Protein AF-A0A3D5JBM0-F1 (afdb_monomer_lite)

Radius of gyration: 39.21 Å; chains: 1; bounding box: 126×75×106 Å

Sequence (826 aa):
MKTRHILYWFLPTLIVVSTLGIHGFEYLLTGNAESEYGSLFNSFYWTVVTVATVGFGDLSPETYWGRVFTIFVIIGGVLNYSLIVSTLTNKVGEYRSSQEKGLDPVKKQGHILVCSDDPAWMSKILGQNQQLVRERKIVLISPSTQHPLLTTEYNEVNWVAGDPQQVETLNKAAATSAHTAYVYFKNSNQGLITVLQLETLSKGELITLAQYVGSDFRKFFADVGCDHALNPYDLYVPMMLQAFRSQGGPSWIRGVVHQSQEHQLETQPLPVKFEGKTWIEYVHATKRSTGYMPLGIVMEEVVLINPSSEHVLRRDNQVIQLQSVAERKGGDLEEHGIEVLGMDDIRIEGHLLINSDNPIFIRRMLRELSRGELGDHIVVLTSLVQSEEIPENLSVEWIQDPTNTEEAFRKARASLAKVAFVDHLQDGQTFMAVLCLEQETDGEIFTIATFRDDNFDQHLLKVGCDFCLKFDDLIVPILAQSANNSGLGNLVSQLLSSDLSTQSLFVRRLSYDWTTANWEETILKIKKEYGYLPVGLIRRGTNKLLVNPHFGQLVNSGDSLIFIAKESALRGQHLFDLNHADQVVAQSPLTKTSEKTETGNDEDDLTQQALKLLRQGGDASSAHRLLMQAATLGSAEAKYELGILNFRGKGIPKNLDEAYYWFRESAISGYEQSQNVLSTIRILRETEQKFEDTEDQIPEFNPEMLKMFTPKQRRWFARMVVAMVQADGRVDLHERAFVHSAIQLLSDNEEILDLEEYFLHGKRPEVEPIELSKELRDRVMDSLLNVATIDRHFDQTECELLRNIALALGCDEQTVEQLLEIGNTR

Structure (mmCIF, N/CA/C/O backbone):
data_AF-A0A3D5JBM0-F1
#
_entry.id   AF-A0A3D5JBM0-F1
#
loop_
_atom_site.group_PDB
_atom_site.id
_atom_site.type_symbol
_atom_site.label_atom_id
_atom_site.label_alt_id
_atom_site.label_comp_id
_atom_site.label_asym_id
_atom_site.label_entity_id
_atom_site.label_seq_id
_atom_site.pdbx_PDB_ins_code
_atom_site.Cartn_x
_atom_site.Cartn_y
_atom_site.Cartn_z
_atom_site.occupancy
_atom_site.B_iso_or_equiv
_atom_site.auth_seq_id
_atom_site.auth_comp_id
_atom_site.auth_asym_id
_atom_site.auth_atom_id
_atom_site.pdbx_PDB_model_num
ATOM 1 N N . MET A 1 1 ? 36.177 14.172 -44.004 1.00 44.56 1 MET A N 1
ATOM 2 C CA . MET A 1 1 ? 36.983 13.688 -45.157 1.00 44.56 1 MET A CA 1
ATOM 3 C C . MET A 1 1 ? 38.394 14.285 -45.239 1.00 44.56 1 MET A C 1
ATOM 5 O O . MET A 1 1 ? 39.313 13.513 -45.466 1.00 44.56 1 MET A O 1
ATOM 9 N N . LYS A 1 2 ? 38.621 15.593 -45.024 1.00 55.59 2 LYS A N 1
ATOM 10 C CA . LYS A 1 2 ? 39.943 16.230 -45.248 1.00 55.59 2 LYS A CA 1
ATOM 11 C C . LYS A 1 2 ? 41.100 15.708 -44.363 1.00 55.59 2 LYS A C 1
ATOM 13 O O . LYS A 1 2 ? 42.201 15.541 -44.868 1.00 55.59 2 LYS A O 1
ATOM 18 N N . THR A 1 3 ? 40.860 15.359 -43.098 1.00 58.56 3 THR A N 1
ATOM 19 C CA . THR A 1 3 ? 41.914 14.939 -42.142 1.00 58.56 3 THR A CA 1
ATOM 20 C C . THR A 1 3 ? 42.471 13.532 -42.393 1.00 58.56 3 THR A C 1
ATOM 22 O O . THR A 1 3 ? 43.662 13.302 -42.215 1.00 58.56 3 THR A O 1
ATOM 25 N N . ARG A 1 4 ? 41.637 12.590 -42.866 1.00 61.22 4 ARG A N 1
ATOM 26 C CA . ARG A 1 4 ? 42.079 11.216 -43.192 1.00 61.22 4 ARG A CA 1
ATOM 27 C C . ARG A 1 4 ? 43.019 11.203 -44.397 1.00 61.22 4 ARG A C 1
ATOM 29 O O . ARG A 1 4 ? 44.027 10.514 -44.359 1.00 61.22 4 ARG A O 1
ATOM 36 N N . HIS A 1 5 ? 42.732 11.997 -45.430 1.00 65.44 5 HIS A N 1
ATOM 37 C CA . HIS A 1 5 ? 43.615 12.111 -46.596 1.00 65.44 5 HIS A CA 1
ATOM 38 C C . HIS A 1 5 ? 44.971 12.726 -46.247 1.00 65.44 5 HIS A C 1
ATOM 40 O O . HIS A 1 5 ? 45.982 12.264 -46.766 1.00 65.44 5 HIS A O 1
ATOM 46 N N . ILE A 1 6 ? 44.996 13.706 -45.337 1.00 65.38 6 ILE A N 1
ATOM 47 C CA . ILE A 1 6 ? 46.247 14.261 -44.813 1.00 65.38 6 ILE A CA 1
ATOM 48 C C . ILE A 1 6 ? 47.038 13.151 -44.117 1.00 65.38 6 ILE A C 1
ATOM 50 O O . ILE A 1 6 ? 48.178 12.924 -44.486 1.00 65.38 6 ILE A O 1
ATOM 54 N N . LEU A 1 7 ? 46.441 12.373 -43.210 1.00 68.62 7 LEU A N 1
ATOM 55 C CA . LEU A 1 7 ? 47.192 11.346 -42.479 1.00 68.62 7 LEU A CA 1
ATOM 56 C C . LEU A 1 7 ? 47.715 10.198 -43.369 1.00 68.62 7 LEU A C 1
ATOM 58 O O . LEU A 1 7 ? 48.867 9.797 -43.227 1.00 68.62 7 LEU A O 1
ATOM 62 N N . TYR A 1 8 ? 46.900 9.691 -44.302 1.00 75.31 8 TYR A N 1
ATOM 63 C CA . TYR A 1 8 ? 47.284 8.560 -45.161 1.00 75.31 8 TYR A CA 1
ATOM 64 C C . TYR A 1 8 ? 48.371 8.900 -46.186 1.00 75.31 8 TYR A C 1
ATOM 66 O O . TYR A 1 8 ? 49.110 8.007 -46.588 1.00 75.31 8 TYR A O 1
ATOM 74 N N . TRP A 1 9 ? 48.477 10.162 -46.606 1.00 79.12 9 TRP A N 1
ATOM 75 C CA . TRP A 1 9 ? 49.449 10.577 -47.619 1.00 79.12 9 TRP A CA 1
ATOM 76 C C . TRP A 1 9 ? 50.613 11.378 -47.040 1.00 79.12 9 TRP A C 1
ATOM 78 O O . TRP A 1 9 ? 51.754 11.160 -47.435 1.00 79.12 9 TRP A O 1
ATOM 88 N N . PHE A 1 10 ? 50.367 12.274 -46.086 1.00 81.69 10 PHE A N 1
ATOM 89 C CA . PHE A 1 10 ? 51.385 13.185 -45.562 1.00 81.69 10 PHE A CA 1
ATOM 90 C C . PHE A 1 10 ? 52.421 12.472 -44.693 1.00 81.69 10 PHE A C 1
ATOM 92 O O . PHE A 1 10 ? 53.604 12.746 -44.850 1.00 81.69 10 PHE A O 1
ATOM 99 N N . LEU A 1 11 ? 52.016 11.524 -43.838 1.00 83.81 11 LEU A N 1
ATOM 100 C CA . LEU A 1 11 ? 52.951 10.819 -42.956 1.00 83.81 11 LEU A CA 1
ATOM 101 C C . LEU A 1 11 ? 53.933 9.923 -43.738 1.00 83.81 11 LEU A C 1
ATOM 103 O O . LEU A 1 11 ? 55.139 10.087 -43.548 1.00 83.81 11 LEU A O 1
ATOM 107 N N . PRO A 1 12 ? 53.491 9.044 -44.665 1.00 87.50 12 PRO A N 1
ATOM 108 C CA . PRO A 1 12 ? 54.426 8.283 -45.494 1.00 87.50 12 PRO A CA 1
ATOM 109 C C . PRO A 1 12 ? 55.318 9.188 -46.347 1.00 87.50 12 PRO A C 1
ATOM 111 O O . PRO A 1 12 ? 56.513 8.934 -46.467 1.00 87.50 12 PRO A O 1
ATOM 114 N N . THR A 1 13 ? 54.766 10.280 -46.889 1.00 87.81 13 THR A N 1
ATOM 115 C CA . THR A 1 13 ? 55.541 11.238 -47.691 1.00 87.81 13 THR A CA 1
ATOM 116 C C . THR A 1 13 ? 56.597 11.946 -46.847 1.00 87.81 13 THR A C 1
ATOM 118 O O . THR A 1 13 ? 57.741 12.044 -47.278 1.00 87.81 13 THR A O 1
ATOM 121 N N . LEU A 1 14 ? 56.260 12.387 -45.631 1.00 88.94 14 LEU A N 1
ATOM 122 C CA . LEU A 1 14 ? 57.206 13.014 -44.709 1.00 88.94 14 LEU A CA 1
ATOM 123 C C . LEU A 1 14 ? 58.333 12.048 -44.345 1.00 88.94 14 LEU A C 1
ATOM 125 O O . LEU A 1 14 ? 59.491 12.447 -44.384 1.00 88.94 14 LEU A O 1
ATOM 129 N N . ILE A 1 15 ? 58.016 10.787 -44.044 1.00 91.00 15 ILE A N 1
ATOM 130 C CA . ILE A 1 15 ? 59.020 9.773 -43.703 1.00 91.00 15 ILE A CA 1
ATOM 131 C C . ILE A 1 15 ? 59.951 9.518 -44.894 1.00 91.00 15 ILE A C 1
ATOM 133 O O . ILE A 1 15 ? 61.170 9.534 -44.733 1.00 91.00 15 ILE A O 1
ATOM 137 N N . VAL A 1 16 ? 59.409 9.344 -46.101 1.00 92.50 16 VAL A N 1
ATOM 138 C CA . VAL A 1 16 ? 60.216 9.087 -47.305 1.00 92.50 16 VAL A CA 1
ATOM 139 C C . VAL A 1 16 ? 61.088 10.295 -47.661 1.00 92.50 16 VAL A C 1
ATOM 141 O O . VAL A 1 16 ? 62.288 10.137 -47.873 1.00 92.50 16 VAL A O 1
ATOM 144 N N . VAL A 1 17 ? 60.522 11.506 -47.679 1.00 92.38 17 VAL A N 1
ATOM 145 C CA . VAL A 1 17 ? 61.257 12.743 -48.001 1.00 92.38 17 VAL A CA 1
ATOM 146 C C . VAL A 1 17 ? 62.323 13.042 -46.950 1.00 92.38 17 VAL A C 1
ATOM 148 O O . VAL A 1 17 ? 63.427 13.435 -47.310 1.00 92.38 17 VAL A O 1
ATOM 151 N N . SER A 1 18 ? 62.033 12.815 -45.668 1.00 92.00 18 SER A N 1
ATOM 152 C CA . SER A 1 18 ? 62.999 13.032 -44.584 1.00 92.00 18 SER A CA 1
ATOM 153 C C . SER A 1 18 ? 64.135 12.010 -44.623 1.00 92.00 18 SER A C 1
ATOM 155 O O . SER A 1 18 ? 65.293 12.396 -44.498 1.00 92.00 18 SER A O 1
ATOM 157 N N . THR A 1 19 ? 63.823 10.741 -44.916 1.00 92.75 19 THR A N 1
ATOM 158 C CA . THR A 1 19 ? 64.815 9.662 -45.067 1.00 92.75 19 THR A CA 1
ATOM 159 C C . THR A 1 19 ? 65.763 9.934 -46.233 1.00 92.75 19 THR A C 1
ATOM 161 O O . THR A 1 19 ? 66.980 9.857 -46.081 1.00 92.75 19 THR A O 1
ATOM 164 N N . LEU A 1 20 ? 65.217 10.283 -47.402 1.00 92.00 20 LEU A N 1
ATOM 165 C CA . LEU A 1 20 ? 66.020 10.596 -48.585 1.00 92.00 20 LEU A CA 1
ATOM 166 C C . LEU A 1 20 ? 66.767 11.924 -48.433 1.00 92.00 20 LEU A C 1
ATOM 168 O O . LEU A 1 20 ? 67.907 12.038 -48.874 1.00 92.00 20 LEU A O 1
ATOM 172 N N . GLY A 1 21 ? 66.145 12.917 -47.794 1.00 90.06 21 GLY A N 1
ATOM 173 C CA . GLY A 1 21 ? 66.736 14.228 -47.558 1.00 90.06 21 GLY A CA 1
ATOM 174 C C . GLY A 1 21 ? 67.937 14.160 -46.623 1.00 90.06 21 GLY A C 1
ATOM 175 O O . GLY A 1 21 ? 68.993 14.680 -46.972 1.00 90.06 21 GLY A O 1
ATOM 176 N N . ILE A 1 22 ? 67.826 13.467 -45.484 1.00 89.94 22 ILE A N 1
ATOM 177 C CA . ILE A 1 22 ? 68.945 13.355 -44.540 1.00 89.94 22 ILE A CA 1
ATOM 178 C C . ILE A 1 22 ? 70.094 12.522 -45.120 1.00 89.94 22 ILE A C 1
ATOM 180 O O . ILE A 1 22 ? 71.249 12.923 -45.011 1.00 89.94 22 ILE A O 1
ATOM 184 N N . HIS A 1 23 ? 69.787 11.436 -45.839 1.00 89.62 23 HIS A N 1
ATOM 185 C CA . HIS A 1 23 ? 70.782 10.669 -46.595 1.00 89.62 23 HIS A CA 1
ATOM 186 C C . HIS A 1 23 ? 71.472 11.537 -47.666 1.00 89.62 23 HIS A C 1
ATOM 188 O O . HIS A 1 23 ? 72.688 11.490 -47.851 1.00 89.62 23 HIS A O 1
ATOM 194 N N . GLY A 1 24 ? 70.699 12.392 -48.339 1.00 87.62 24 GLY A N 1
ATOM 195 C CA . GLY A 1 24 ? 71.182 13.372 -49.305 1.00 87.62 24 GLY A CA 1
ATOM 196 C C . GLY A 1 24 ? 72.177 14.372 -48.714 1.00 87.62 24 GLY A C 1
ATOM 197 O O . GLY A 1 24 ? 73.280 14.533 -49.235 1.00 87.62 24 GLY A O 1
ATOM 198 N N . PHE A 1 25 ? 71.786 15.040 -47.627 1.00 87.44 25 PHE A N 1
ATOM 199 C CA . PHE A 1 25 ? 72.574 16.105 -47.002 1.00 87.44 25 PHE A CA 1
ATOM 200 C C . PHE A 1 25 ? 73.803 15.599 -46.245 1.00 87.44 25 PHE A C 1
ATOM 202 O O . PHE A 1 25 ? 74.839 16.254 -46.310 1.00 87.44 25 PHE A O 1
ATOM 209 N N . GLU A 1 26 ? 73.720 14.447 -45.576 1.00 85.44 26 GLU A N 1
ATOM 210 C CA . GLU A 1 26 ? 74.810 13.937 -44.732 1.00 85.44 26 GLU A CA 1
ATOM 211 C C . GLU A 1 26 ? 75.783 13.005 -45.469 1.00 85.44 26 GLU A C 1
ATOM 213 O O . GLU A 1 26 ? 76.959 12.970 -45.106 1.00 85.44 26 GLU A O 1
ATOM 218 N N . TYR A 1 27 ? 75.338 12.276 -46.503 1.00 84.50 27 TYR A N 1
ATOM 219 C CA . TYR A 1 27 ? 76.167 11.297 -47.225 1.00 84.50 27 TYR A CA 1
ATOM 220 C C . TYR A 1 27 ? 76.432 11.685 -48.690 1.00 84.50 27 TYR A C 1
ATOM 222 O O . TYR A 1 27 ? 77.587 11.816 -49.097 1.00 84.50 27 TYR A O 1
ATOM 230 N N . LEU A 1 28 ? 75.386 11.912 -49.495 1.00 80.69 28 LEU A N 1
ATOM 231 C CA . LEU A 1 28 ? 75.542 12.147 -50.943 1.00 80.69 28 LEU A CA 1
ATOM 232 C C . LEU A 1 28 ? 76.222 13.485 -51.276 1.00 80.69 28 LEU A C 1
ATOM 234 O O . LEU A 1 28 ? 77.018 13.546 -52.210 1.00 80.69 28 LEU A O 1
ATOM 238 N N . LEU A 1 29 ? 75.912 14.556 -50.539 1.00 80.88 29 LEU A N 1
ATOM 239 C CA . LEU A 1 29 ? 76.454 15.900 -50.790 1.00 80.88 29 LEU A CA 1
ATOM 240 C C . LEU A 1 29 ? 77.846 16.126 -50.184 1.00 80.88 29 LEU A C 1
ATOM 242 O O . LEU A 1 29 ? 78.592 16.972 -50.673 1.00 80.88 29 LEU A O 1
ATOM 246 N N . THR A 1 30 ? 78.200 15.387 -49.136 1.00 76.25 30 THR A N 1
ATOM 247 C CA . THR A 1 30 ? 79.513 15.472 -48.477 1.00 76.25 30 THR A CA 1
ATOM 248 C C . THR A 1 30 ? 80.529 14.504 -49.079 1.00 76.25 30 THR A C 1
ATOM 250 O O . THR A 1 30 ? 81.729 14.745 -48.972 1.00 76.25 30 THR A O 1
ATOM 253 N N . GLY A 1 31 ? 80.067 13.409 -49.696 1.00 71.06 31 GLY A N 1
ATOM 254 C CA . GLY A 1 31 ? 80.921 12.327 -50.188 1.00 71.06 31 GLY A CA 1
ATOM 255 C C . GLY A 1 31 ? 81.650 11.570 -49.071 1.00 71.06 31 GLY A C 1
ATOM 256 O O . GLY A 1 31 ? 82.624 10.871 -49.350 1.00 71.06 31 GLY A O 1
ATOM 257 N N . ASN A 1 32 ? 81.219 11.725 -47.813 1.00 74.50 32 ASN A N 1
ATOM 258 C CA . ASN A 1 32 ? 81.892 11.140 -46.658 1.00 74.50 32 ASN A CA 1
ATOM 259 C C . ASN A 1 32 ? 81.549 9.647 -46.522 1.00 74.50 32 ASN A C 1
ATOM 261 O O . ASN A 1 32 ? 80.455 9.288 -46.085 1.00 74.50 32 ASN A O 1
ATOM 265 N N . ALA A 1 33 ? 82.502 8.778 -46.872 1.00 65.00 33 ALA A N 1
ATOM 266 C CA . ALA A 1 33 ? 82.343 7.325 -46.800 1.00 65.00 33 ALA A CA 1
ATOM 267 C C . ALA A 1 33 ? 82.185 6.783 -45.365 1.00 65.00 33 ALA A C 1
ATOM 269 O O . ALA A 1 33 ? 81.697 5.668 -45.201 1.00 65.00 33 ALA A O 1
ATOM 270 N N . GLU A 1 34 ? 82.561 7.563 -44.347 1.00 70.69 34 GLU A N 1
ATOM 271 C CA . GLU A 1 34 ? 82.450 7.193 -42.928 1.00 70.69 34 GLU A CA 1
ATOM 272 C C . GLU A 1 34 ? 81.162 7.715 -42.264 1.00 70.69 34 GLU A C 1
ATOM 274 O O . GLU A 1 34 ? 80.960 7.507 -41.073 1.00 70.69 34 GLU A O 1
ATOM 279 N N . SER A 1 35 ? 80.267 8.377 -43.010 1.00 76.69 35 SER A N 1
ATOM 280 C CA . SER A 1 35 ? 79.002 8.875 -42.456 1.00 76.69 35 SER A CA 1
ATOM 281 C C . SER A 1 35 ? 78.098 7.728 -41.996 1.00 76.69 35 SER A C 1
ATOM 283 O O . SER A 1 35 ? 77.768 6.825 -42.771 1.00 76.69 35 SER A O 1
ATOM 285 N N . GLU A 1 36 ? 77.594 7.814 -40.763 1.00 79.31 36 GLU A N 1
ATOM 286 C CA . GLU A 1 36 ? 76.624 6.859 -40.208 1.00 79.31 36 GLU A CA 1
ATOM 287 C C . GLU A 1 36 ? 75.288 6.850 -40.981 1.00 79.31 36 GLU A C 1
ATOM 289 O O . GLU A 1 36 ? 74.532 5.876 -40.917 1.00 79.31 36 GLU A O 1
ATOM 294 N N . TYR A 1 37 ? 75.032 7.887 -41.792 1.00 82.31 37 TYR A N 1
ATOM 295 C CA . TYR A 1 37 ? 73.891 7.998 -42.708 1.00 82.31 37 TYR A CA 1
ATOM 296 C C . TYR A 1 37 ? 74.140 7.379 -44.089 1.00 82.31 37 TYR A C 1
ATOM 298 O O . TYR A 1 37 ? 73.269 7.464 -44.953 1.00 82.31 37 TYR A O 1
ATOM 306 N N . GLY A 1 38 ? 75.287 6.732 -44.323 1.00 75.06 38 GLY A N 1
ATOM 307 C CA . GLY A 1 38 ? 75.569 6.020 -45.575 1.00 75.06 38 GLY A CA 1
ATOM 308 C C . GLY A 1 38 ? 74.624 4.840 -45.835 1.00 75.06 38 GLY A C 1
ATOM 309 O O . GLY A 1 38 ? 74.388 4.468 -46.983 1.00 75.06 38 GLY A O 1
ATOM 310 N N . SER A 1 39 ? 74.015 4.285 -44.783 1.00 85.50 39 SER A N 1
ATOM 311 C CA . SER A 1 39 ? 72.935 3.303 -44.895 1.00 85.50 39 SER A CA 1
ATOM 312 C C . SER A 1 39 ? 71.572 3.993 -44.931 1.00 85.50 39 SER A C 1
ATOM 314 O O . SER A 1 39 ? 71.184 4.662 -43.972 1.00 85.50 39 SER A O 1
ATOM 316 N N . LEU A 1 40 ? 70.787 3.742 -45.987 1.00 85.44 40 LEU A N 1
ATOM 317 C CA . LEU A 1 40 ? 69.392 4.204 -46.072 1.00 85.44 40 LEU A CA 1
ATOM 318 C C . LEU A 1 40 ? 68.541 3.730 -44.885 1.00 85.44 40 LEU A C 1
ATOM 320 O O . LEU A 1 40 ? 67.590 4.407 -44.499 1.00 85.44 40 LEU A O 1
ATOM 324 N N . PHE A 1 41 ? 68.891 2.590 -44.283 1.00 89.19 41 PHE A N 1
ATOM 325 C CA . PHE A 1 41 ? 68.212 2.095 -43.092 1.00 89.19 41 PHE A CA 1
ATOM 326 C C . PHE A 1 41 ? 68.481 2.977 -41.867 1.00 89.19 41 PHE A C 1
ATOM 328 O O . PHE A 1 41 ? 67.546 3.280 -41.133 1.00 89.19 41 PHE A O 1
ATOM 335 N N . ASN A 1 42 ? 69.716 3.454 -41.679 1.00 88.81 42 ASN A N 1
ATOM 336 C CA . ASN A 1 42 ? 70.056 4.352 -40.571 1.00 88.81 42 ASN A CA 1
ATOM 337 C C . ASN A 1 42 ? 69.364 5.712 -40.735 1.00 88.81 42 ASN A C 1
ATOM 339 O O . ASN A 1 42 ? 68.803 6.240 -39.778 1.00 88.81 42 ASN A O 1
ATOM 343 N N . SER A 1 43 ? 69.306 6.238 -41.964 1.00 91.62 43 SER A N 1
ATOM 344 C CA . SER A 1 43 ? 68.547 7.455 -42.287 1.00 91.62 43 SER A CA 1
ATOM 345 C C . SER A 1 43 ? 67.043 7.300 -42.032 1.00 91.62 43 SER A C 1
ATOM 347 O O . SER A 1 43 ? 66.397 8.232 -41.546 1.00 91.62 43 SER A O 1
ATOM 349 N N . PHE A 1 44 ? 66.478 6.126 -42.332 1.00 93.00 44 PHE A N 1
ATOM 350 C CA . PHE A 1 44 ? 65.076 5.810 -42.053 1.00 93.00 44 PHE A CA 1
ATOM 351 C C . PHE A 1 44 ? 64.819 5.689 -40.551 1.00 93.00 44 PHE A C 1
ATOM 353 O O . PHE A 1 44 ? 63.877 6.290 -40.039 1.00 93.00 44 PHE A O 1
ATOM 360 N N . TYR A 1 45 ? 65.675 4.957 -39.839 1.00 91.88 45 TYR A N 1
ATOM 361 C CA . TYR A 1 45 ? 65.597 4.788 -38.392 1.00 91.88 45 TYR A CA 1
ATOM 362 C C . TYR A 1 45 ? 65.655 6.142 -37.675 1.00 91.88 45 TYR A C 1
ATOM 364 O O . TYR A 1 45 ? 64.746 6.456 -36.906 1.00 91.88 45 TYR A O 1
ATOM 372 N N . TRP A 1 46 ? 66.630 6.991 -38.015 1.00 92.88 46 TRP A N 1
ATOM 373 C CA . TRP A 1 46 ? 66.713 8.354 -37.491 1.00 92.88 46 TRP A CA 1
ATOM 374 C C . TRP A 1 46 ? 65.439 9.151 -37.788 1.00 92.88 46 TRP A C 1
ATOM 376 O O . TRP A 1 46 ? 64.845 9.732 -36.886 1.00 92.88 46 TRP A O 1
ATOM 386 N N . THR A 1 47 ? 64.951 9.102 -39.032 1.00 91.69 47 THR A N 1
ATOM 387 C CA . THR A 1 47 ? 63.723 9.803 -39.433 1.00 91.69 47 THR A CA 1
ATOM 388 C C . THR A 1 47 ? 62.527 9.381 -38.587 1.00 91.69 47 THR A C 1
ATOM 390 O O . THR A 1 47 ? 61.783 10.237 -38.114 1.00 91.69 47 THR A O 1
ATOM 393 N N . VAL A 1 48 ? 62.329 8.078 -38.375 1.00 89.81 48 VAL A N 1
ATOM 394 C CA . VAL A 1 48 ? 61.223 7.560 -37.559 1.00 89.81 48 VAL A CA 1
ATOM 395 C C . VAL A 1 48 ? 61.361 8.025 -36.110 1.00 89.81 48 VAL A C 1
ATOM 397 O O . VAL A 1 48 ? 60.384 8.508 -35.543 1.00 89.81 48 VAL A O 1
ATOM 400 N N . VAL A 1 49 ? 62.561 7.954 -35.530 1.00 90.19 49 VAL A N 1
ATOM 401 C CA . VAL A 1 49 ? 62.845 8.384 -34.149 1.00 90.19 49 VAL A CA 1
ATOM 402 C C . VAL A 1 49 ? 62.614 9.889 -33.962 1.00 90.19 49 VAL A C 1
ATOM 404 O O . VAL A 1 49 ? 62.034 10.304 -32.954 1.00 90.19 49 VAL A O 1
ATOM 407 N N . THR A 1 50 ? 63.019 10.712 -34.930 1.00 91.06 50 THR A N 1
ATOM 408 C CA . THR A 1 50 ? 62.853 12.173 -34.901 1.00 91.06 50 THR A CA 1
ATOM 409 C C . THR A 1 50 ? 61.404 12.590 -35.149 1.00 91.06 50 THR A C 1
ATOM 411 O O . THR A 1 50 ? 60.875 13.418 -34.410 1.00 91.06 50 THR A O 1
ATOM 414 N N . VAL A 1 51 ? 60.724 11.997 -36.137 1.00 90.19 51 VAL A N 1
ATOM 415 C CA . VAL A 1 51 ? 59.300 12.261 -36.423 1.00 90.19 51 VAL A CA 1
ATOM 416 C C . VAL A 1 51 ? 58.409 11.806 -35.265 1.00 90.19 51 VAL A C 1
ATOM 418 O O . VAL A 1 51 ? 57.431 12.482 -34.954 1.00 90.19 51 VAL A O 1
ATOM 421 N N . ALA A 1 52 ? 58.765 10.709 -34.590 1.00 86.25 52 ALA A N 1
ATOM 422 C CA . ALA A 1 52 ? 58.095 10.233 -33.380 1.00 86.25 52 ALA A CA 1
ATOM 423 C C . ALA A 1 52 ? 58.449 11.041 -32.118 1.00 86.25 52 ALA A C 1
ATOM 425 O O . ALA A 1 52 ? 57.916 10.751 -31.051 1.00 86.25 52 ALA A O 1
ATOM 426 N N . THR A 1 53 ? 59.316 12.056 -32.218 1.00 87.56 53 THR A N 1
ATOM 427 C CA . THR A 1 53 ? 59.744 12.937 -31.114 1.00 87.56 53 THR A CA 1
ATOM 428 C C . THR A 1 53 ? 60.489 12.237 -29.968 1.00 87.56 53 THR A C 1
ATOM 430 O O . THR A 1 53 ? 60.593 12.788 -28.877 1.00 87.56 53 THR A O 1
ATOM 433 N N . VAL A 1 54 ? 61.042 11.041 -30.207 1.00 89.31 54 VAL A N 1
ATOM 434 C CA . VAL A 1 54 ? 61.769 10.260 -29.188 1.00 89.31 54 VAL A CA 1
ATOM 435 C C . VAL A 1 54 ? 63.197 10.775 -29.008 1.00 89.31 54 VAL A C 1
ATOM 437 O O . VAL A 1 54 ? 63.617 11.032 -27.886 1.00 89.31 54 VAL A O 1
ATOM 440 N N . GLY A 1 55 ? 63.932 10.945 -30.114 1.00 83.69 55 GLY A N 1
ATOM 441 C CA . GLY A 1 55 ? 65.261 11.566 -30.126 1.00 83.69 55 GLY A CA 1
ATOM 442 C C . GLY A 1 55 ? 66.303 10.894 -29.224 1.00 83.69 55 GLY A C 1
ATOM 443 O O . GLY A 1 55 ? 66.834 11.545 -28.332 1.00 83.69 55 GLY A O 1
ATOM 444 N N . PHE A 1 56 ? 66.637 9.623 -29.475 1.00 86.88 56 PHE A N 1
ATOM 445 C CA . PHE A 1 56 ? 67.631 8.880 -28.681 1.00 86.88 56 PHE A CA 1
ATOM 446 C C . PHE A 1 56 ? 69.032 9.519 -28.651 1.00 86.88 56 PHE A C 1
ATOM 448 O O . PHE A 1 56 ? 69.793 9.264 -27.721 1.00 86.88 56 PHE A O 1
ATOM 455 N N . GLY A 1 57 ? 69.365 10.357 -29.641 1.00 82.44 57 GLY A N 1
ATOM 456 C CA . GLY A 1 57 ? 70.657 11.049 -29.731 1.00 82.44 57 GLY A CA 1
ATOM 457 C C . GLY A 1 57 ? 71.818 10.149 -30.163 1.00 82.44 57 GLY A C 1
ATOM 458 O O . GLY A 1 57 ? 72.960 10.593 -30.170 1.00 82.44 57 GLY A O 1
ATOM 459 N N . ASP A 1 58 ? 71.514 8.907 -30.533 1.00 86.19 58 ASP A N 1
ATOM 460 C CA . ASP A 1 58 ? 72.418 7.910 -31.103 1.00 86.19 58 ASP A CA 1
ATOM 461 C C . ASP A 1 58 ? 72.844 8.251 -32.537 1.00 86.19 58 ASP A C 1
ATOM 463 O O . ASP A 1 58 ? 73.954 7.926 -32.930 1.00 86.19 58 ASP A O 1
ATOM 467 N N . LEU A 1 59 ? 71.991 8.953 -33.287 1.00 86.19 59 LEU A N 1
ATOM 468 C CA . LEU A 1 59 ? 72.291 9.523 -34.598 1.00 86.19 59 LEU A CA 1
ATOM 469 C C . LEU A 1 59 ? 71.911 11.010 -34.613 1.00 86.19 59 LEU A C 1
ATOM 471 O O . LEU A 1 59 ? 70.783 11.380 -34.267 1.00 86.19 59 LEU A O 1
ATOM 475 N N . SER A 1 60 ? 72.830 11.884 -35.037 1.00 85.81 60 SER A N 1
ATOM 476 C CA . SER A 1 60 ? 72.543 13.317 -35.211 1.00 85.81 60 SER A CA 1
ATOM 477 C C . SER A 1 60 ? 73.206 13.904 -36.468 1.00 85.81 60 SER A C 1
ATOM 479 O O . SER A 1 60 ? 74.272 13.430 -36.848 1.00 85.81 60 SER A O 1
ATOM 481 N N . PRO A 1 61 ? 72.574 14.862 -37.172 1.00 86.12 61 PRO A N 1
ATOM 482 C CA . PRO A 1 61 ? 73.162 15.474 -38.362 1.00 86.12 61 PRO A CA 1
ATOM 483 C C . PRO A 1 61 ? 74.369 16.349 -38.011 1.00 86.12 61 PRO A C 1
ATOM 485 O O . PRO A 1 61 ? 74.283 17.266 -37.177 1.00 86.12 61 PRO A O 1
ATOM 488 N N . GLU A 1 62 ? 75.488 16.121 -38.689 1.00 84.19 62 GLU A N 1
ATOM 489 C CA . GLU A 1 62 ? 76.718 16.874 -38.458 1.00 84.19 62 GLU A CA 1
ATOM 490 C C . GLU A 1 62 ? 76.835 18.075 -39.399 1.00 84.19 62 GLU A C 1
ATOM 492 O O . GLU A 1 62 ? 77.401 19.108 -39.023 1.00 84.19 62 GLU A O 1
ATOM 497 N N . THR A 1 63 ? 76.247 17.995 -40.595 1.00 87.00 63 THR A N 1
ATOM 498 C CA . THR A 1 63 ? 76.357 19.054 -41.601 1.00 87.00 63 THR A CA 1
ATOM 499 C C . THR A 1 63 ? 75.478 20.262 -41.283 1.00 87.00 63 THR A C 1
ATOM 501 O O . THR A 1 63 ? 74.385 20.157 -40.720 1.00 87.00 63 THR A O 1
ATOM 504 N N . TYR A 1 64 ? 75.924 21.449 -41.713 1.00 86.88 64 TYR A N 1
ATOM 505 C CA . TYR A 1 64 ? 75.143 22.683 -41.570 1.00 86.88 64 TYR A CA 1
ATOM 506 C C . TYR A 1 64 ? 73.749 22.552 -42.207 1.00 86.88 64 TYR A C 1
ATOM 508 O O . TYR A 1 64 ? 72.739 22.860 -41.574 1.00 86.88 64 TYR A O 1
ATOM 516 N N . TRP A 1 65 ? 73.685 22.039 -43.439 1.00 86.88 65 TRP A N 1
ATOM 517 C CA . TRP A 1 65 ? 72.425 21.885 -44.167 1.00 86.88 65 TRP A CA 1
ATOM 518 C C . TRP A 1 65 ? 71.567 20.724 -43.651 1.00 86.88 65 TRP A C 1
ATOM 520 O O . TRP A 1 65 ? 70.348 20.869 -43.613 1.00 86.88 65 TRP A O 1
ATOM 530 N N . GLY A 1 66 ? 72.165 19.630 -43.170 1.00 88.00 66 GLY A N 1
ATOM 531 C CA . GLY A 1 66 ? 71.445 18.541 -42.505 1.00 88.00 66 GLY A CA 1
ATOM 532 C C . GLY A 1 66 ? 70.783 18.990 -41.202 1.00 88.00 66 GLY A C 1
ATOM 533 O O . GLY A 1 66 ? 69.626 18.651 -40.946 1.00 88.00 66 GLY A O 1
ATOM 534 N N . ARG A 1 67 ? 71.440 19.858 -40.420 1.00 89.88 67 ARG A N 1
ATOM 535 C CA . ARG A 1 67 ? 70.839 20.486 -39.228 1.00 89.88 67 ARG A CA 1
ATOM 536 C C . ARG A 1 67 ? 69.675 21.409 -39.581 1.00 89.88 67 ARG A C 1
ATOM 538 O O . ARG A 1 67 ? 68.625 21.322 -38.948 1.00 89.88 67 ARG A O 1
ATOM 545 N N . VAL A 1 68 ? 69.819 22.249 -40.609 1.00 91.06 68 VAL A N 1
ATOM 546 C CA . VAL A 1 68 ? 68.721 23.108 -41.095 1.00 91.06 68 VAL A CA 1
ATOM 547 C C . VAL A 1 68 ? 67.542 22.262 -41.585 1.00 91.06 68 VAL A C 1
ATOM 549 O O . VAL A 1 68 ? 66.402 22.538 -41.222 1.00 91.06 68 VAL A O 1
ATOM 552 N N . PHE A 1 69 ? 67.801 21.199 -42.349 1.00 91.00 69 PHE A N 1
ATOM 553 C CA . PHE A 1 69 ? 66.774 20.266 -42.816 1.00 91.00 69 PHE A CA 1
ATOM 554 C C . PHE A 1 69 ? 66.043 19.584 -41.653 1.00 91.00 69 PHE A C 1
ATOM 556 O O . PHE A 1 69 ? 64.815 19.513 -41.636 1.00 91.00 69 PHE A O 1
ATOM 563 N N . THR A 1 70 ? 66.790 19.167 -40.633 1.00 89.94 70 THR A N 1
ATOM 564 C CA . THR A 1 70 ? 66.258 18.519 -39.429 1.00 89.94 70 THR A CA 1
ATOM 565 C C . THR A 1 70 ? 65.255 19.390 -38.682 1.00 89.94 70 THR A C 1
ATOM 567 O O . THR A 1 70 ? 64.259 18.868 -38.192 1.00 89.94 70 THR A O 1
ATOM 570 N N . ILE A 1 71 ? 65.440 20.715 -38.648 1.00 91.88 71 ILE A N 1
ATOM 571 C CA . ILE A 1 71 ? 64.459 21.635 -38.045 1.00 91.88 71 ILE A CA 1
ATOM 572 C C . ILE A 1 71 ? 63.087 21.480 -38.718 1.00 91.88 71 ILE A C 1
ATOM 574 O O . ILE A 1 71 ? 62.068 21.392 -38.032 1.00 91.88 71 ILE A O 1
ATOM 578 N N . PHE A 1 72 ? 63.046 21.381 -40.049 1.00 91.81 72 PHE A N 1
ATOM 579 C CA . PHE A 1 72 ? 61.794 21.179 -40.783 1.00 91.81 72 PHE A CA 1
ATOM 580 C C . PHE A 1 72 ? 61.194 19.790 -40.541 1.00 91.81 72 PHE A C 1
ATOM 582 O O . PHE A 1 72 ? 59.975 19.676 -40.403 1.00 91.81 72 PHE A O 1
ATOM 589 N N . VAL A 1 73 ? 62.031 18.752 -40.433 1.00 90.25 73 VAL A N 1
ATOM 590 C CA . VAL A 1 73 ? 61.591 17.389 -40.088 1.00 90.25 73 VAL A CA 1
ATOM 591 C C . VAL A 1 73 ? 60.970 17.353 -38.691 1.00 90.25 73 VAL A C 1
ATOM 593 O O . VAL A 1 73 ? 59.904 16.768 -38.523 1.00 90.25 73 VAL A O 1
ATOM 596 N N . ILE A 1 74 ? 61.572 18.030 -37.708 1.00 90.06 74 ILE A N 1
ATOM 597 C CA . ILE A 1 74 ? 61.045 18.127 -36.339 1.00 90.06 74 ILE A CA 1
ATOM 598 C C . ILE A 1 74 ? 59.694 18.849 -36.330 1.00 90.06 74 ILE A C 1
ATOM 600 O O . ILE A 1 74 ? 58.733 18.329 -35.766 1.00 90.06 74 ILE A O 1
ATOM 604 N N . ILE A 1 75 ? 59.580 20.009 -36.991 1.00 90.62 75 ILE A N 1
ATOM 605 C CA . ILE A 1 75 ? 58.310 20.754 -37.077 1.00 90.62 75 ILE A CA 1
ATOM 606 C C . ILE A 1 75 ? 57.226 19.891 -37.741 1.00 90.62 75 ILE A C 1
ATOM 608 O O . ILE A 1 75 ? 56.110 19.785 -37.229 1.00 90.62 75 ILE A O 1
ATOM 612 N N . GLY A 1 76 ? 57.555 19.232 -38.856 1.00 87.88 76 GLY A N 1
ATOM 613 C CA . GLY A 1 76 ? 56.646 18.317 -39.547 1.00 87.88 76 GLY A CA 1
ATOM 614 C C . GLY A 1 76 ? 56.256 17.103 -38.698 1.00 87.88 76 GLY A C 1
ATOM 615 O O . GLY A 1 76 ? 55.098 16.681 -38.727 1.00 87.88 76 GLY A O 1
ATOM 616 N N . GLY A 1 77 ? 57.196 16.569 -37.918 1.00 87.06 77 GLY A N 1
ATOM 617 C CA . GLY A 1 77 ? 56.993 15.442 -37.012 1.00 87.06 77 GLY A CA 1
ATOM 618 C C . GLY A 1 77 ? 56.040 15.773 -35.870 1.00 87.06 77 GLY A C 1
ATOM 619 O O . GLY A 1 77 ? 55.027 15.096 -35.709 1.00 87.06 77 GLY A O 1
ATOM 620 N N . VAL A 1 78 ? 56.283 16.876 -35.154 1.00 88.75 78 VAL A N 1
ATOM 621 C CA . VAL A 1 78 ? 55.425 17.347 -34.050 1.00 88.75 78 VAL A CA 1
ATOM 622 C C . VAL A 1 78 ? 53.986 17.598 -34.520 1.00 88.75 78 VAL A C 1
ATOM 624 O O . VAL A 1 78 ? 53.033 17.200 -33.843 1.00 88.75 78 VAL A O 1
ATOM 627 N N . LEU A 1 79 ? 53.804 18.208 -35.698 1.00 85.81 79 LEU A N 1
ATOM 628 C CA . LEU A 1 79 ? 52.476 18.446 -36.278 1.00 85.81 79 LEU A CA 1
ATOM 629 C C . LEU A 1 79 ? 51.746 17.137 -36.624 1.00 85.81 79 LEU A C 1
ATOM 631 O O . LEU A 1 79 ? 50.559 16.999 -36.324 1.00 85.81 79 LEU A O 1
ATOM 635 N N . ASN A 1 80 ? 52.442 16.159 -37.214 1.00 82.94 80 ASN A N 1
ATOM 636 C CA . ASN A 1 80 ? 51.858 14.847 -37.515 1.00 82.94 80 ASN A CA 1
ATOM 637 C C . ASN A 1 80 ? 51.501 14.072 -36.250 1.00 82.94 80 ASN A C 1
ATOM 639 O O . ASN A 1 80 ? 50.396 13.538 -36.149 1.00 82.94 80 ASN A O 1
ATOM 643 N N . TYR A 1 81 ? 52.417 14.029 -35.283 1.00 82.88 81 TYR A N 1
ATOM 644 C CA . TYR A 1 81 ? 52.210 13.332 -34.022 1.00 82.88 81 TYR A CA 1
ATOM 645 C C . TYR A 1 81 ? 50.978 13.879 -33.287 1.00 82.88 81 TYR A C 1
ATOM 647 O O . TYR A 1 81 ? 50.101 13.113 -32.887 1.00 82.88 81 TYR A O 1
ATOM 655 N N . SER A 1 82 ? 50.832 15.207 -33.230 1.00 83.62 82 SER A N 1
ATOM 656 C CA . SER A 1 82 ? 49.671 15.873 -32.621 1.00 83.62 82 SER A CA 1
ATOM 657 C C . SER A 1 82 ? 48.344 15.511 -33.307 1.00 83.62 82 SER A C 1
ATOM 659 O O . SER A 1 82 ? 47.340 15.273 -32.633 1.00 83.62 82 SER A O 1
ATOM 661 N N . LEU A 1 83 ? 48.323 15.412 -34.642 1.00 83.75 83 LEU A N 1
ATOM 662 C CA . LEU A 1 83 ? 47.136 14.996 -35.404 1.00 83.75 83 LEU A CA 1
ATOM 663 C C . LEU A 1 83 ? 46.767 13.525 -35.159 1.00 83.75 83 LEU A C 1
ATOM 665 O O . LEU A 1 83 ? 45.583 13.196 -35.043 1.00 83.75 83 LEU A O 1
ATOM 669 N N . ILE A 1 84 ? 47.759 12.636 -35.065 1.00 83.62 84 ILE A N 1
ATOM 670 C CA . ILE A 1 84 ? 47.545 11.211 -34.770 1.00 83.62 84 ILE A CA 1
ATOM 671 C C . ILE A 1 84 ? 46.955 11.049 -33.372 1.00 83.62 84 ILE A C 1
ATOM 673 O O . ILE A 1 84 ? 45.908 10.420 -33.227 1.00 83.62 84 ILE A O 1
ATOM 677 N N . VAL A 1 85 ? 47.578 11.661 -32.361 1.00 82.44 85 VAL A N 1
ATOM 678 C CA . VAL A 1 85 ? 47.092 11.602 -30.977 1.00 82.44 85 VAL A CA 1
ATOM 679 C C . VAL A 1 85 ? 45.682 12.185 -30.886 1.00 82.44 85 VAL A C 1
ATOM 681 O O . VAL A 1 85 ? 44.802 11.536 -30.335 1.00 82.44 85 VAL A O 1
ATOM 684 N N . SER A 1 86 ? 45.413 13.344 -31.496 1.00 82.56 86 SER A N 1
ATOM 685 C CA . SER A 1 86 ? 44.076 13.953 -31.485 1.00 82.56 86 SER A CA 1
ATOM 686 C C . SER A 1 86 ? 43.010 13.065 -32.137 1.00 82.56 86 SER A C 1
ATOM 688 O O . SER A 1 86 ? 41.939 12.872 -31.567 1.00 82.56 86 SER A O 1
ATOM 690 N N . THR A 1 87 ? 43.287 12.483 -33.307 1.00 82.06 87 THR A N 1
ATOM 691 C CA . THR A 1 87 ? 42.319 11.603 -33.983 1.00 82.06 87 THR A CA 1
ATOM 692 C C . THR A 1 87 ? 42.086 10.298 -33.228 1.00 82.06 87 THR A C 1
ATOM 694 O O . THR A 1 87 ? 40.950 9.824 -33.187 1.00 82.06 87 THR A O 1
ATOM 697 N N . LEU A 1 88 ? 43.123 9.737 -32.601 1.00 79.75 88 LEU A N 1
ATOM 698 C CA . LEU A 1 88 ? 43.000 8.559 -31.749 1.00 79.75 88 LEU A CA 1
ATOM 699 C C . LEU A 1 88 ? 42.182 8.874 -30.492 1.00 79.75 88 LEU A C 1
ATOM 701 O O . LEU A 1 88 ? 41.229 8.154 -30.206 1.00 79.75 88 LEU A O 1
ATOM 705 N N . THR A 1 89 ? 42.489 9.973 -29.798 1.00 79.56 89 THR A N 1
ATOM 706 C CA . THR A 1 89 ? 41.746 10.440 -28.619 1.00 79.56 89 THR A CA 1
ATOM 707 C C . THR A 1 89 ? 40.283 10.707 -28.956 1.00 79.56 89 THR A C 1
ATOM 709 O O . THR A 1 89 ? 39.407 10.234 -28.239 1.00 79.56 89 THR A O 1
ATOM 712 N N . ASN A 1 90 ? 39.996 11.371 -30.079 1.00 77.00 90 ASN A N 1
ATOM 713 C CA . ASN A 1 90 ? 38.623 11.624 -30.516 1.00 77.00 90 ASN A CA 1
ATOM 714 C C . ASN A 1 90 ? 37.883 10.325 -30.842 1.00 77.00 90 ASN A C 1
ATOM 716 O O . ASN A 1 90 ? 36.737 10.175 -30.449 1.00 77.00 90 ASN A O 1
ATOM 720 N N . LYS A 1 91 ? 38.528 9.358 -31.504 1.00 73.81 91 LYS A N 1
ATOM 721 C CA . LYS A 1 91 ? 37.882 8.089 -31.869 1.00 73.81 91 LYS A CA 1
ATOM 722 C C . LYS A 1 91 ? 37.643 7.177 -30.662 1.00 73.81 91 LYS A C 1
ATOM 724 O O . LYS A 1 91 ? 36.605 6.527 -30.585 1.00 73.81 91 LYS A O 1
ATOM 729 N N . VAL A 1 92 ? 38.585 7.131 -29.718 1.00 72.06 92 VAL A N 1
ATOM 730 C CA . VAL A 1 92 ? 38.409 6.434 -28.432 1.00 72.06 92 VAL A CA 1
ATOM 731 C C . VAL A 1 92 ? 37.327 7.129 -27.601 1.00 72.06 92 VAL A C 1
ATOM 733 O O . VAL A 1 92 ? 36.500 6.449 -26.996 1.00 72.06 92 VAL A O 1
ATOM 736 N N . GLY A 1 93 ? 37.292 8.464 -27.624 1.00 66.06 93 GLY A N 1
ATOM 737 C CA . GLY A 1 93 ? 36.259 9.278 -26.989 1.00 66.06 93 GLY A CA 1
ATOM 738 C C . GLY A 1 93 ? 34.870 9.053 -27.587 1.00 66.06 93 GLY A C 1
ATOM 739 O O . GLY A 1 93 ? 33.934 8.813 -26.841 1.00 66.06 93 GLY A O 1
ATOM 740 N N . GLU A 1 94 ? 34.728 9.051 -28.913 1.00 64.81 94 GLU A N 1
ATOM 741 C CA . GLU A 1 94 ? 33.468 8.768 -29.618 1.00 64.81 94 GLU A CA 1
ATOM 742 C C . GLU A 1 94 ? 32.966 7.349 -29.340 1.00 64.81 94 GLU A C 1
ATOM 744 O O . GLU A 1 94 ? 31.780 7.166 -29.090 1.00 64.81 94 GLU A O 1
ATOM 749 N N . TYR A 1 95 ? 33.855 6.350 -29.332 1.00 58.81 95 TYR A N 1
ATOM 750 C CA . TYR A 1 95 ? 33.481 4.961 -29.057 1.00 58.81 95 TYR A CA 1
ATOM 751 C C . TYR A 1 95 ? 32.975 4.768 -27.621 1.00 58.81 95 TYR A C 1
ATOM 753 O O . TYR A 1 95 ? 31.917 4.177 -27.418 1.00 58.81 95 TYR A O 1
ATOM 761 N N . ARG A 1 96 ? 33.688 5.310 -26.623 1.00 60.81 96 ARG A N 1
ATOM 762 C CA . ARG A 1 96 ? 33.230 5.285 -25.222 1.00 60.81 96 ARG A CA 1
ATOM 763 C C . ARG A 1 96 ? 31.961 6.113 -25.034 1.00 60.81 96 ARG A C 1
ATOM 765 O O . ARG A 1 96 ? 31.014 5.644 -24.419 1.00 60.81 96 ARG A O 1
ATOM 772 N N . SER A 1 97 ? 31.898 7.285 -25.665 1.00 59.09 97 SER A N 1
ATOM 773 C CA . SER A 1 97 ? 30.741 8.172 -25.590 1.00 59.09 97 SER A CA 1
ATOM 774 C C . SER A 1 97 ? 29.492 7.577 -26.240 1.00 59.09 97 SER A C 1
ATOM 776 O O . SER A 1 97 ? 28.411 7.834 -25.733 1.00 59.09 97 SER A O 1
ATOM 778 N N . SER A 1 98 ? 29.598 6.798 -27.323 1.00 60.84 98 SER A N 1
ATOM 779 C CA . SER A 1 98 ? 28.442 6.149 -27.970 1.00 60.84 98 SER A CA 1
ATOM 780 C C . SER A 1 98 ? 27.797 5.101 -27.062 1.00 60.84 98 SER A C 1
ATOM 782 O O . SER A 1 98 ? 26.573 5.067 -26.932 1.00 60.84 98 SER A O 1
ATOM 784 N N . GLN A 1 99 ? 28.622 4.303 -26.373 1.00 58.53 99 GLN A N 1
ATOM 785 C CA . GLN A 1 99 ? 28.159 3.318 -25.392 1.00 58.53 99 GLN A CA 1
ATOM 786 C C . GLN A 1 99 ? 27.591 3.985 -24.137 1.00 58.53 99 GLN A C 1
ATOM 788 O O . GLN A 1 99 ? 26.505 3.628 -23.690 1.00 58.53 99 GLN A O 1
ATOM 793 N N . GLU A 1 100 ? 28.273 5.002 -23.608 1.00 60.00 100 GLU A N 1
ATOM 794 C CA . GLU A 1 100 ? 27.804 5.770 -22.448 1.00 60.00 100 GLU A CA 1
ATOM 795 C C . GLU A 1 100 ? 26.523 6.566 -22.744 1.00 60.00 100 GLU A C 1
ATOM 797 O O . GLU A 1 100 ? 25.724 6.781 -21.836 1.00 60.00 100 GLU A O 1
ATOM 802 N N . LYS A 1 101 ? 26.298 6.966 -24.004 1.00 62.25 101 LYS A N 1
ATOM 803 C CA . LYS A 1 101 ? 25.099 7.684 -24.476 1.00 62.25 101 LYS A CA 1
ATOM 804 C C . LYS A 1 101 ? 23.986 6.769 -24.997 1.00 62.25 101 LYS A C 1
ATOM 806 O O . LYS A 1 101 ? 23.024 7.290 -25.548 1.00 62.25 101 LYS A O 1
ATOM 811 N N . GLY A 1 102 ? 24.109 5.442 -24.892 1.00 64.44 102 GLY A N 1
ATOM 812 C CA . GLY A 1 102 ? 23.046 4.513 -25.302 1.00 64.44 102 GLY A CA 1
ATOM 813 C C . GLY A 1 102 ? 22.695 4.577 -26.797 1.00 64.44 102 GLY A C 1
ATOM 814 O O . GLY A 1 102 ? 21.545 4.375 -27.175 1.00 64.44 102 GLY A O 1
ATOM 815 N N . LEU A 1 103 ? 23.653 4.916 -27.665 1.00 66.69 103 LEU A N 1
ATOM 816 C CA . LEU A 1 103 ? 23.407 5.105 -29.103 1.00 66.69 103 LEU A CA 1
ATOM 817 C C . LEU A 1 103 ? 23.554 3.809 -29.919 1.00 66.69 103 LEU A C 1
ATOM 819 O O . LEU A 1 103 ? 23.105 3.750 -31.069 1.00 66.69 103 LEU A O 1
ATOM 823 N N . ASP A 1 104 ? 24.172 2.782 -29.334 1.00 73.25 104 ASP A N 1
ATOM 824 C CA . ASP A 1 104 ? 24.467 1.517 -30.003 1.00 73.25 104 ASP A CA 1
ATOM 825 C C . ASP A 1 104 ? 23.263 0.552 -29.956 1.00 73.25 104 ASP A C 1
ATOM 827 O O . ASP A 1 104 ? 22.613 0.415 -28.917 1.00 73.25 104 ASP A O 1
ATOM 831 N N . PRO A 1 105 ? 22.965 -0.172 -31.052 1.00 76.94 105 PRO A N 1
ATOM 832 C CA . PRO A 1 105 ? 21.880 -1.145 -31.073 1.00 76.94 105 PRO A CA 1
ATOM 833 C C . PRO A 1 105 ? 22.199 -2.373 -30.208 1.00 76.94 105 PRO A C 1
ATOM 835 O O . PRO A 1 105 ? 23.285 -2.959 -30.283 1.00 76.94 105 PRO A O 1
ATOM 838 N N . VAL A 1 106 ? 21.209 -2.812 -29.439 1.00 82.50 106 VAL A N 1
ATOM 839 C CA . VAL A 1 106 ? 21.266 -3.991 -28.577 1.00 82.50 106 VAL A CA 1
ATOM 840 C C . VAL A 1 106 ? 21.024 -5.258 -29.401 1.00 82.50 106 VAL A C 1
ATOM 842 O O . VAL A 1 106 ? 20.170 -5.305 -30.279 1.00 82.50 106 VAL A O 1
ATOM 845 N N . LYS A 1 107 ? 21.784 -6.319 -29.111 1.00 81.69 107 LYS A N 1
ATOM 846 C CA . LYS A 1 107 ? 21.640 -7.644 -29.736 1.00 81.69 107 LYS A CA 1
ATOM 847 C C . LYS A 1 107 ? 21.304 -8.683 -28.666 1.00 81.69 107 LYS A C 1
ATOM 849 O O . LYS A 1 107 ? 22.187 -9.410 -28.213 1.00 81.69 107 LYS A O 1
ATOM 854 N N . LYS A 1 108 ? 20.050 -8.698 -28.216 1.00 82.44 108 LYS A N 1
ATOM 855 C CA . LYS A 1 108 ? 19.518 -9.620 -27.197 1.00 82.44 108 LYS A CA 1
ATOM 856 C C . LYS A 1 108 ? 18.201 -10.238 -27.679 1.00 82.44 108 LYS A C 1
ATOM 858 O O . LYS A 1 108 ? 17.571 -9.697 -28.580 1.00 82.44 108 LYS A O 1
ATOM 863 N N . GLN A 1 109 ? 17.840 -11.385 -27.105 1.00 84.81 109 GLN A N 1
ATOM 864 C CA . GLN A 1 109 ? 16.579 -12.091 -27.346 1.00 84.81 109 GLN A CA 1
ATOM 865 C C . GLN A 1 109 ? 15.994 -12.539 -26.006 1.00 84.81 109 GLN A C 1
ATOM 867 O O . GLN A 1 109 ? 16.754 -12.879 -25.096 1.00 84.81 109 GLN A O 1
ATOM 872 N N . GLY A 1 110 ? 14.665 -12.532 -25.889 1.00 84.44 110 GLY A N 1
ATOM 873 C CA . GLY A 1 110 ? 13.948 -12.868 -24.658 1.00 84.44 110 GLY A CA 1
ATOM 874 C C . GLY A 1 110 ? 14.269 -11.928 -23.492 1.00 84.44 110 GLY A C 1
ATOM 875 O O . GLY A 1 110 ? 14.154 -12.323 -22.335 1.00 84.44 110 GLY A O 1
ATOM 876 N N . HIS A 1 111 ? 14.754 -10.718 -23.783 1.00 92.00 111 HIS A N 1
ATOM 877 C CA . HIS A 1 111 ? 15.046 -9.694 -22.784 1.00 92.00 111 HIS A CA 1
ATOM 878 C C . HIS A 1 111 ? 13.796 -8.875 -22.460 1.00 92.00 111 HIS A C 1
ATOM 880 O O . HIS A 1 111 ? 12.776 -8.962 -23.143 1.00 92.00 111 HIS A O 1
ATOM 886 N N . ILE A 1 112 ? 13.898 -8.072 -21.409 1.00 94.44 112 ILE A N 1
ATOM 887 C CA . ILE A 1 112 ? 12.846 -7.180 -20.935 1.00 94.44 112 ILE A CA 1
ATOM 888 C C . ILE A 1 112 ? 13.180 -5.751 -21.339 1.00 94.44 112 ILE A C 1
ATOM 890 O O . ILE A 1 112 ? 14.329 -5.314 -21.214 1.00 94.44 112 ILE A O 1
ATOM 894 N N . LEU A 1 113 ? 12.168 -5.019 -21.790 1.00 95.62 113 LEU A N 1
ATOM 895 C CA . LEU A 1 113 ? 12.246 -3.585 -22.030 1.00 95.62 113 LEU A CA 1
ATOM 896 C C . LEU A 1 113 ? 11.662 -2.819 -20.846 1.00 95.62 113 LEU A C 1
ATOM 898 O O . LEU A 1 113 ? 10.617 -3.188 -20.314 1.00 95.62 113 LEU A O 1
ATOM 902 N N . VAL A 1 114 ? 12.302 -1.717 -20.474 1.00 97.00 114 VAL A N 1
ATOM 903 C CA . VAL A 1 114 ? 11.747 -0.739 -19.533 1.00 97.00 114 VAL A CA 1
ATOM 904 C C . VAL A 1 114 ? 11.765 0.619 -20.222 1.00 97.00 114 VAL A C 1
ATOM 906 O O . VAL A 1 114 ? 12.828 1.202 -20.426 1.00 97.00 114 VAL A O 1
ATOM 909 N N . CYS A 1 115 ? 10.594 1.102 -20.627 1.00 96.81 115 CYS A N 1
ATOM 910 C CA . CYS A 1 115 ? 10.422 2.343 -21.376 1.00 96.81 115 CYS A CA 1
ATOM 911 C C . CYS A 1 115 ? 9.869 3.423 -20.445 1.00 96.81 115 CYS A C 1
ATOM 913 O O . CYS A 1 115 ? 8.703 3.343 -20.052 1.00 96.81 115 CYS A O 1
ATOM 915 N N . SER A 1 116 ? 10.688 4.417 -20.088 1.00 96.19 116 SER A N 1
ATOM 916 C CA . SER A 1 116 ? 10.238 5.492 -19.199 1.00 96.19 116 SER A CA 1
ATOM 917 C C . SER A 1 116 ? 11.072 6.774 -19.267 1.00 96.19 116 SER A C 1
ATOM 919 O O . SER A 1 116 ? 12.263 6.771 -19.598 1.00 96.19 116 SER A O 1
ATOM 921 N N . ASP A 1 117 ? 10.433 7.888 -18.914 1.00 94.19 117 ASP A N 1
ATOM 922 C CA . ASP A 1 117 ? 11.057 9.181 -18.625 1.00 94.19 117 ASP A CA 1
ATOM 923 C C . ASP A 1 117 ? 11.296 9.416 -17.120 1.00 94.19 117 ASP A C 1
ATOM 925 O O . ASP A 1 117 ? 11.816 10.468 -16.745 1.00 94.19 117 ASP A O 1
ATOM 929 N N . ASP A 1 118 ? 10.960 8.446 -16.262 1.00 93.06 118 ASP A N 1
ATOM 930 C CA . ASP A 1 118 ? 11.036 8.558 -14.805 1.00 93.06 118 ASP A CA 1
ATOM 931 C C . ASP A 1 118 ? 12.104 7.617 -14.194 1.00 93.06 118 ASP A C 1
ATOM 933 O O . ASP A 1 118 ? 11.897 6.401 -14.092 1.00 93.06 118 ASP A O 1
ATOM 937 N N . PRO A 1 119 ? 13.262 8.157 -13.759 1.00 92.50 119 PRO A N 1
ATOM 938 C CA . PRO A 1 119 ? 14.329 7.390 -13.108 1.00 92.50 119 PRO A CA 1
ATOM 939 C C . PRO A 1 119 ? 13.912 6.663 -11.823 1.00 92.50 119 PRO A C 1
ATOM 941 O O . PRO A 1 119 ? 14.409 5.565 -11.552 1.00 92.50 119 PRO A O 1
ATOM 944 N N . ALA A 1 120 ? 13.014 7.250 -11.026 1.00 90.19 120 ALA A N 1
ATOM 945 C CA . ALA A 1 120 ? 12.575 6.647 -9.771 1.00 90.19 120 ALA A CA 1
ATOM 946 C C . ALA A 1 120 ? 11.730 5.405 -10.062 1.00 90.19 120 ALA A C 1
ATOM 948 O O . ALA A 1 120 ? 11.974 4.335 -9.502 1.00 90.19 120 ALA A O 1
ATOM 949 N N . TRP A 1 121 ? 10.807 5.514 -11.018 1.00 91.94 121 TRP A N 1
ATOM 950 C CA . TRP A 1 121 ? 9.996 4.384 -11.461 1.00 91.94 121 TRP A CA 1
ATOM 951 C C . TRP A 1 121 ? 10.840 3.263 -12.083 1.00 91.94 121 TRP A C 1
ATOM 953 O O . TRP A 1 121 ? 10.674 2.094 -11.729 1.00 91.94 121 TRP A O 1
ATOM 963 N N . MET A 1 122 ? 11.807 3.611 -12.946 1.00 93.88 122 MET A N 1
ATOM 964 C CA . MET A 1 122 ? 12.750 2.639 -13.514 1.00 93.88 122 MET A CA 1
ATOM 965 C C . MET A 1 122 ? 13.500 1.878 -12.415 1.00 93.88 122 MET A C 1
ATOM 967 O O . MET A 1 122 ? 13.571 0.652 -12.460 1.00 93.88 122 MET A O 1
ATOM 971 N N . SER A 1 123 ? 14.008 2.583 -11.402 1.00 92.50 123 SER A N 1
ATOM 972 C CA . SER A 1 123 ? 14.723 1.961 -10.280 1.00 92.50 123 SER A CA 1
ATOM 973 C C . SER A 1 123 ? 13.831 0.996 -9.494 1.00 92.50 123 SER A C 1
ATOM 975 O O . SER A 1 123 ? 14.275 -0.101 -9.161 1.00 92.50 123 SER A O 1
ATOM 977 N N . LYS A 1 124 ? 12.556 1.346 -9.264 1.00 89.81 124 LYS A N 1
ATOM 978 C CA . LYS A 1 124 ? 11.583 0.457 -8.603 1.00 89.81 124 LYS A CA 1
ATOM 979 C C . LYS A 1 124 ? 11.363 -0.836 -9.401 1.00 89.81 124 LYS A C 1
ATOM 981 O O . LYS A 1 124 ? 11.393 -1.919 -8.819 1.00 89.81 124 LYS A O 1
ATOM 986 N N . ILE A 1 125 ? 11.194 -0.751 -10.727 1.00 91.56 125 ILE A N 1
ATOM 987 C CA . ILE A 1 125 ? 11.018 -1.930 -11.599 1.00 91.56 125 ILE A CA 1
ATOM 988 C C . ILE A 1 125 ? 12.258 -2.830 -11.567 1.00 91.56 125 ILE A C 1
ATOM 990 O O . ILE A 1 125 ? 12.131 -4.051 -11.453 1.00 91.56 125 ILE A O 1
ATOM 994 N N . LEU A 1 126 ? 13.460 -2.247 -11.625 1.00 91.94 126 LEU A N 1
ATOM 995 C CA . LEU A 1 126 ? 14.714 -3.000 -11.524 1.00 91.94 126 LEU A CA 1
ATOM 996 C C . LEU A 1 126 ? 14.869 -3.669 -10.151 1.00 91.94 126 LEU A C 1
ATOM 998 O O . LEU A 1 126 ? 15.286 -4.826 -10.089 1.00 91.94 126 LEU A O 1
ATOM 1002 N N . GLY A 1 127 ? 14.462 -2.988 -9.077 1.00 89.12 127 GLY A N 1
ATOM 1003 C CA . GLY A 1 127 ? 14.446 -3.521 -7.715 1.00 89.12 127 GLY A CA 1
ATOM 1004 C C . GLY A 1 127 ? 13.525 -4.733 -7.539 1.00 89.12 127 GLY A C 1
ATOM 1005 O O . GLY A 1 127 ? 13.890 -5.664 -6.831 1.00 89.12 127 GLY A O 1
ATOM 1006 N N . GLN A 1 128 ? 12.385 -4.789 -8.236 1.00 84.88 128 GLN A N 1
ATOM 1007 C CA . GLN A 1 128 ? 11.521 -5.984 -8.256 1.00 84.88 128 GLN A CA 1
ATOM 1008 C C . GLN A 1 128 ? 12.077 -7.112 -9.147 1.00 84.88 128 GLN A C 1
ATOM 1010 O O . GLN A 1 128 ? 11.687 -8.265 -9.022 1.00 84.88 128 GLN A O 1
ATOM 1015 N N . ASN A 1 129 ? 13.022 -6.807 -10.042 1.00 86.69 129 ASN A N 1
ATOM 1016 C CA . ASN A 1 129 ? 13.548 -7.740 -11.042 1.00 86.69 129 ASN A CA 1
ATOM 1017 C C . ASN A 1 129 ? 15.063 -7.992 -10.882 1.00 86.69 129 ASN A C 1
ATOM 1019 O O . ASN A 1 129 ? 15.770 -8.210 -11.871 1.00 86.69 129 ASN A O 1
ATOM 1023 N N . GLN A 1 130 ? 15.593 -7.998 -9.649 1.00 85.56 130 GLN A N 1
ATOM 1024 C CA . GLN A 1 130 ? 17.045 -8.077 -9.390 1.00 85.56 130 GLN A CA 1
ATOM 1025 C C . GLN A 1 130 ? 17.738 -9.275 -10.050 1.00 85.56 130 GLN A C 1
ATOM 1027 O O . GLN A 1 130 ? 18.873 -9.154 -10.515 1.00 85.56 130 GLN A O 1
ATOM 1032 N N . GLN A 1 131 ? 17.083 -10.438 -10.113 1.00 83.56 131 GLN A N 1
ATOM 1033 C CA . GLN A 1 131 ? 17.658 -11.608 -10.781 1.00 83.56 131 GLN A CA 1
ATOM 1034 C C . GLN A 1 131 ? 17.920 -11.322 -12.269 1.00 83.56 131 GLN A C 1
ATOM 1036 O O . GLN A 1 131 ? 18.998 -11.613 -12.785 1.00 83.56 131 GLN A O 1
ATOM 1041 N N . LEU A 1 132 ? 16.970 -10.680 -12.944 1.00 85.00 132 LEU A N 1
ATOM 1042 C CA . LEU A 1 132 ? 17.048 -10.347 -14.366 1.00 85.00 132 LEU A CA 1
ATOM 1043 C C . LEU A 1 132 ? 18.046 -9.212 -14.633 1.00 85.00 132 LEU A C 1
ATOM 1045 O O . LEU A 1 132 ? 18.713 -9.211 -15.674 1.00 85.00 132 LEU A O 1
ATOM 1049 N N . VAL A 1 133 ? 18.210 -8.294 -13.673 1.00 85.31 133 VAL A N 1
ATOM 1050 C CA . VAL A 1 133 ? 19.297 -7.301 -13.662 1.00 85.31 133 VAL A CA 1
ATOM 1051 C C . VAL A 1 133 ? 20.656 -8.007 -13.637 1.00 85.31 133 VAL A C 1
ATOM 1053 O O . VAL A 1 133 ? 21.498 -7.743 -14.498 1.00 85.31 133 VAL A O 1
ATOM 1056 N N . ARG A 1 134 ? 20.863 -8.957 -12.710 1.00 84.50 134 ARG A N 1
ATOM 1057 C CA . ARG A 1 134 ? 22.120 -9.726 -12.585 1.00 84.50 134 ARG A CA 1
ATOM 1058 C C . ARG A 1 134 ? 22.421 -10.555 -13.833 1.00 84.50 134 ARG A C 1
ATOM 1060 O O . ARG A 1 134 ? 23.570 -10.629 -14.260 1.00 84.50 134 ARG A O 1
ATOM 1067 N N . GLU A 1 135 ? 21.394 -11.121 -14.464 1.00 85.94 135 GLU A N 1
ATOM 1068 C CA . GLU A 1 135 ? 21.503 -11.854 -15.733 1.00 85.94 135 GLU A CA 1
ATOM 1069 C C . GLU A 1 135 ? 21.701 -10.935 -16.960 1.00 85.94 135 GLU A C 1
ATOM 1071 O O . GLU A 1 135 ? 21.830 -11.420 -18.087 1.00 85.94 135 GLU A O 1
ATOM 1076 N N . ARG A 1 136 ? 21.746 -9.606 -16.767 1.00 83.50 136 ARG A N 1
ATOM 1077 C CA . ARG A 1 136 ? 21.842 -8.582 -17.823 1.00 83.50 136 ARG A CA 1
ATOM 1078 C C . ARG A 1 136 ? 20.765 -8.759 -18.899 1.00 83.50 136 ARG A C 1
ATOM 1080 O O . ARG A 1 136 ? 21.040 -8.613 -20.093 1.00 83.50 136 ARG A O 1
ATOM 1087 N N . LYS A 1 137 ? 19.538 -9.095 -18.496 1.00 88.38 137 LYS A N 1
ATOM 1088 C CA . LYS A 1 137 ? 18.385 -9.314 -19.387 1.00 88.38 137 LYS A CA 1
ATOM 1089 C C . LYS A 1 137 ? 17.465 -8.102 -19.515 1.00 88.38 137 LYS A C 1
ATOM 1091 O O . LYS A 1 137 ? 16.420 -8.223 -20.137 1.00 88.38 137 LYS A O 1
ATOM 1096 N N . ILE A 1 138 ? 17.835 -6.949 -18.965 1.00 93.38 138 ILE A N 1
ATOM 1097 C CA . ILE A 1 138 ? 17.010 -5.738 -19.015 1.00 93.38 138 ILE A CA 1
ATOM 1098 C C . ILE A 1 138 ? 17.656 -4.696 -19.926 1.00 93.38 138 ILE A C 1
ATOM 1100 O O . ILE A 1 138 ? 18.877 -4.522 -19.907 1.00 93.38 138 ILE A O 1
ATOM 1104 N N . VAL A 1 139 ? 16.831 -4.030 -20.733 1.00 94.06 139 VAL A N 1
ATOM 1105 C CA . VAL A 1 139 ? 17.206 -2.910 -21.596 1.00 94.06 139 VAL A CA 1
ATOM 1106 C C . VAL A 1 139 ? 16.302 -1.720 -21.282 1.00 94.06 139 VAL A C 1
ATOM 1108 O O . VAL A 1 139 ? 15.085 -1.801 -21.437 1.00 94.06 139 VAL A O 1
ATOM 1111 N N . LEU A 1 140 ? 16.897 -0.610 -20.854 1.00 95.06 140 LEU A N 1
ATOM 1112 C CA . LEU A 1 140 ? 16.188 0.643 -20.610 1.00 95.06 140 LEU A CA 1
ATOM 1113 C C . LEU A 1 140 ? 16.030 1.424 -21.920 1.00 95.06 140 LEU A C 1
ATOM 1115 O O . LEU A 1 140 ? 16.949 1.458 -22.736 1.00 95.06 140 LEU A O 1
ATOM 1119 N N . ILE A 1 141 ? 14.900 2.096 -22.107 1.00 95.12 141 ILE A N 1
ATOM 1120 C CA . ILE A 1 141 ? 14.691 3.059 -23.190 1.00 95.12 141 ILE A CA 1
ATOM 1121 C C . ILE A 1 141 ? 14.208 4.361 -22.568 1.00 95.12 141 ILE A C 1
ATOM 1123 O O . ILE A 1 141 ? 13.189 4.379 -21.874 1.00 95.12 141 ILE A O 1
ATOM 1127 N N . SER A 1 142 ? 14.941 5.445 -22.805 1.00 94.00 142 SER A N 1
ATOM 1128 C CA . SER A 1 142 ? 14.628 6.742 -22.212 1.00 94.00 142 SER A CA 1
ATOM 1129 C C . SER A 1 142 ? 14.985 7.889 -23.160 1.00 94.00 142 SER A C 1
ATOM 1131 O O . SER A 1 142 ? 16.030 7.825 -23.818 1.00 94.00 142 SER A O 1
ATOM 1133 N N . PRO A 1 143 ? 14.188 8.976 -23.196 1.00 90.38 143 PRO A N 1
ATOM 1134 C CA . PRO A 1 143 ? 14.497 10.171 -23.988 1.00 90.38 143 PRO A CA 1
ATOM 1135 C C . PRO A 1 143 ? 15.698 10.977 -23.452 1.00 90.38 143 PRO A C 1
ATOM 1137 O O . PRO A 1 143 ? 16.078 11.996 -24.029 1.00 90.38 143 PRO A O 1
ATOM 1140 N N . SER A 1 144 ? 16.303 10.550 -22.338 1.00 87.19 144 SER A N 1
ATOM 1141 C CA . SER A 1 144 ? 17.462 11.203 -21.728 1.00 87.19 144 SER A CA 1
ATOM 1142 C C . SER A 1 144 ? 18.709 11.189 -22.627 1.00 87.19 144 SER A C 1
ATOM 1144 O O . SER A 1 144 ? 18.951 10.270 -23.405 1.00 87.19 144 SER A O 1
ATOM 1146 N N . THR A 1 145 ? 19.553 12.213 -22.469 1.00 81.50 145 THR A N 1
ATOM 1147 C CA . THR A 1 145 ? 20.847 12.339 -23.171 1.00 81.50 145 THR A CA 1
ATOM 1148 C C . THR A 1 145 ? 21.997 11.609 -22.474 1.00 81.50 145 THR A C 1
ATOM 1150 O O . THR A 1 145 ? 23.066 11.427 -23.060 1.00 81.50 145 THR A O 1
ATOM 1153 N N . GLN A 1 146 ? 21.788 11.209 -21.221 1.00 85.56 146 GLN A N 1
ATOM 1154 C CA . GLN A 1 146 ? 22.716 10.445 -20.389 1.00 85.56 146 GLN A CA 1
ATOM 1155 C C . GLN A 1 146 ? 21.980 9.261 -19.769 1.00 85.56 146 GLN A C 1
ATOM 1157 O O . GLN A 1 146 ? 20.746 9.260 -19.724 1.00 85.56 146 GLN A O 1
ATOM 1162 N N . HIS A 1 147 ? 22.733 8.289 -19.252 1.00 88.38 147 HIS A N 1
ATOM 1163 C CA . HIS A 1 147 ? 22.151 7.135 -18.577 1.00 88.38 147 HIS A CA 1
ATOM 1164 C C . HIS A 1 147 ? 21.149 7.602 -17.502 1.00 88.38 147 HIS A C 1
ATOM 1166 O O . HIS A 1 147 ? 21.551 8.326 -16.586 1.00 88.38 147 HIS A O 1
ATOM 1172 N N . PRO A 1 148 ? 19.861 7.210 -17.575 1.00 89.06 148 PRO A N 1
ATOM 1173 C CA . PRO A 1 148 ? 18.822 7.748 -16.692 1.00 89.06 148 PRO A CA 1
ATOM 1174 C C . PRO A 1 148 ? 19.084 7.443 -15.212 1.00 89.06 148 PRO A C 1
ATOM 1176 O O . PRO A 1 148 ? 18.648 8.182 -14.339 1.00 89.06 148 PRO A O 1
ATOM 1179 N N . LEU A 1 149 ? 19.833 6.371 -14.938 1.00 92.19 149 LEU A N 1
ATOM 1180 C CA . LEU A 1 149 ? 20.147 5.884 -13.593 1.00 92.19 149 LEU A CA 1
ATOM 1181 C C . LEU A 1 149 ? 21.631 6.028 -13.208 1.00 92.19 149 LEU A C 1
ATOM 1183 O O . LEU A 1 149 ? 22.146 5.223 -12.434 1.00 92.19 149 LEU A O 1
ATOM 1187 N N . LEU A 1 150 ? 22.338 7.016 -13.774 1.00 87.69 150 LEU A N 1
ATOM 1188 C CA . LEU A 1 150 ? 23.792 7.194 -13.613 1.00 87.69 150 LEU A CA 1
ATOM 1189 C C . LEU A 1 150 ? 24.260 7.233 -12.143 1.00 87.69 150 LEU A C 1
ATOM 1191 O O . LEU A 1 150 ? 25.351 6.761 -11.833 1.00 87.69 150 LEU A O 1
ATOM 1195 N N . THR A 1 151 ? 23.439 7.788 -11.250 1.00 86.38 151 THR A N 1
ATOM 1196 C CA . THR A 1 151 ? 23.729 7.965 -9.816 1.00 86.38 151 THR A CA 1
ATOM 1197 C C . THR A 1 151 ? 23.315 6.780 -8.941 1.00 86.38 151 THR A C 1
ATOM 1199 O O . THR A 1 151 ? 23.487 6.839 -7.727 1.00 86.38 151 THR A O 1
ATOM 1202 N N . THR A 1 152 ? 22.755 5.722 -9.527 1.00 89.19 152 THR A N 1
ATOM 1203 C CA . THR A 1 152 ? 22.244 4.551 -8.797 1.00 89.19 152 THR A CA 1
ATOM 1204 C C . THR A 1 152 ? 23.156 3.335 -8.984 1.00 89.19 152 THR A C 1
ATOM 1206 O O . THR A 1 152 ? 24.053 3.339 -9.829 1.00 89.19 152 THR A O 1
ATOM 1209 N N . GLU A 1 153 ? 22.878 2.253 -8.256 1.00 89.12 153 GLU A N 1
ATOM 1210 C CA . GLU A 1 153 ? 23.528 0.947 -8.451 1.00 89.12 153 GLU A CA 1
ATOM 1211 C C . GLU A 1 153 ? 23.253 0.309 -9.830 1.00 89.12 153 GLU A C 1
ATOM 1213 O O . GLU A 1 153 ? 23.959 -0.606 -10.245 1.00 89.12 153 GLU A O 1
ATOM 1218 N N . TYR A 1 154 ? 22.261 0.812 -10.573 1.00 90.44 154 TYR A N 1
ATOM 1219 C CA . TYR A 1 154 ? 21.845 0.298 -11.880 1.00 90.44 154 TYR A CA 1
ATOM 1220 C C . TYR A 1 154 ? 22.525 1.001 -13.068 1.00 90.44 154 TYR A C 1
ATOM 1222 O O . TYR A 1 154 ? 22.048 0.908 -14.200 1.00 90.44 154 TYR A O 1
ATOM 1230 N N . ASN A 1 155 ? 23.631 1.713 -12.843 1.00 85.62 155 ASN A N 1
ATOM 1231 C CA . ASN A 1 155 ? 24.344 2.464 -13.885 1.00 85.62 155 ASN A CA 1
ATOM 1232 C C . ASN A 1 155 ? 25.005 1.587 -14.974 1.00 85.62 155 ASN A C 1
ATOM 1234 O O . ASN A 1 155 ? 25.396 2.107 -16.018 1.00 85.62 155 ASN A O 1
ATOM 1238 N N . GLU A 1 156 ? 25.117 0.273 -14.751 1.00 84.88 156 GLU A N 1
ATOM 1239 C CA . GLU A 1 156 ? 25.641 -0.695 -15.725 1.00 84.88 156 GLU A CA 1
ATOM 1240 C C . GLU A 1 156 ? 24.555 -1.380 -16.574 1.00 84.88 156 GLU A C 1
ATOM 1242 O O . GLU A 1 156 ? 24.875 -2.211 -17.435 1.00 84.88 156 GLU A O 1
ATOM 1247 N N . VAL A 1 157 ? 23.270 -1.095 -16.334 1.00 88.94 157 VAL A N 1
ATOM 1248 C CA . VAL A 1 157 ? 22.174 -1.717 -17.089 1.00 88.94 157 VAL A CA 1
ATOM 1249 C C . VAL A 1 157 ? 22.221 -1.250 -18.547 1.00 88.94 157 VAL A C 1
ATOM 1251 O O . VAL A 1 157 ? 22.492 -0.093 -18.856 1.00 88.94 157 VAL A O 1
ATOM 1254 N N . ASN A 1 158 ? 21.973 -2.169 -19.485 1.00 89.25 158 ASN A N 1
ATOM 1255 C CA . ASN A 1 158 ? 21.913 -1.823 -20.901 1.00 89.25 158 ASN A CA 1
ATOM 1256 C C . ASN A 1 158 ? 20.819 -0.773 -21.138 1.00 89.25 158 ASN A C 1
ATOM 1258 O O . ASN A 1 158 ? 19.694 -0.950 -20.679 1.00 89.25 158 ASN A O 1
ATOM 1262 N N . TRP A 1 159 ? 21.112 0.275 -21.905 1.00 92.12 159 TRP A N 1
ATOM 1263 C CA . TRP A 1 159 ? 20.125 1.303 -22.221 1.00 92.12 159 TRP A CA 1
ATOM 1264 C C . TRP A 1 159 ? 20.252 1.818 -23.653 1.00 92.12 159 TRP A C 1
ATOM 1266 O O . TRP A 1 159 ? 21.313 1.721 -24.272 1.00 92.12 159 TRP A O 1
ATOM 1276 N N . VAL A 1 160 ? 19.150 2.360 -24.163 1.00 91.94 160 VAL A N 1
ATOM 1277 C CA . VAL A 1 160 ? 19.043 3.018 -25.462 1.00 91.94 160 VAL A CA 1
ATOM 1278 C C . VAL A 1 160 ? 18.507 4.430 -25.254 1.00 91.94 160 VAL A C 1
ATOM 1280 O O . VAL A 1 160 ? 17.451 4.619 -24.646 1.00 91.94 160 VAL A O 1
ATOM 1283 N N . ALA A 1 161 ? 19.226 5.416 -25.784 1.00 90.62 161 ALA A N 1
ATOM 1284 C CA . ALA A 1 161 ? 18.782 6.801 -25.807 1.00 90.62 161 ALA A CA 1
ATOM 1285 C C . ALA A 1 161 ? 17.836 7.045 -26.982 1.00 90.62 161 ALA A C 1
ATOM 1287 O O . ALA A 1 161 ? 18.167 6.761 -28.140 1.00 90.62 161 ALA A O 1
ATOM 1288 N N . GLY A 1 162 ? 16.683 7.630 -26.686 1.00 90.06 162 GLY A N 1
ATOM 1289 C CA . GLY A 1 162 ? 15.721 8.073 -27.683 1.00 90.06 162 GLY A CA 1
ATOM 1290 C C . GLY A 1 162 ? 14.282 7.910 -27.226 1.00 90.06 162 GLY A C 1
ATOM 1291 O O . GLY A 1 162 ? 13.985 7.251 -26.232 1.00 90.06 162 GLY A O 1
ATOM 1292 N N . ASP A 1 163 ? 13.388 8.503 -28.005 1.00 91.75 163 ASP A N 1
ATOM 1293 C CA . ASP A 1 163 ? 11.948 8.428 -27.801 1.00 91.75 163 ASP A CA 1
ATOM 1294 C C . ASP A 1 163 ? 11.434 7.029 -28.188 1.00 91.75 163 ASP A C 1
ATOM 1296 O O . ASP A 1 163 ? 11.544 6.650 -29.362 1.00 91.75 163 ASP A O 1
ATOM 1300 N N . PRO A 1 164 ? 10.855 6.244 -27.259 1.00 91.44 164 PRO A N 1
ATOM 1301 C CA . PRO A 1 164 ? 10.295 4.932 -27.583 1.00 91.44 164 PRO A CA 1
ATOM 1302 C C . PRO A 1 164 ? 9.013 5.006 -28.425 1.00 91.44 164 PRO A C 1
ATOM 1304 O O . PRO A 1 164 ? 8.568 3.990 -28.947 1.00 91.44 164 PRO A O 1
ATOM 1307 N N . GLN A 1 165 ? 8.452 6.199 -28.650 1.00 94.19 165 GLN A N 1
ATOM 1308 C CA . GLN A 1 165 ? 7.393 6.403 -29.645 1.00 94.19 165 GLN A CA 1
ATOM 1309 C C . GLN A 1 165 ? 7.917 6.263 -31.085 1.00 94.19 165 GLN A C 1
ATOM 1311 O O . GLN A 1 165 ? 7.129 6.132 -32.022 1.00 94.19 165 GLN A O 1
ATOM 1316 N N . GLN A 1 166 ? 9.238 6.306 -31.284 1.00 93.94 166 GLN A N 1
ATOM 1317 C CA . GLN A 1 166 ? 9.866 6.129 -32.586 1.00 93.94 166 GLN A CA 1
ATOM 1318 C C . GLN A 1 166 ? 10.268 4.667 -32.796 1.00 93.94 166 GLN A C 1
ATOM 1320 O O . GLN A 1 166 ? 11.069 4.103 -32.048 1.00 93.94 166 GLN A O 1
ATOM 1325 N N . VAL A 1 167 ? 9.787 4.080 -33.894 1.00 92.62 167 VAL A N 1
ATOM 1326 C CA . VAL A 1 167 ? 10.106 2.701 -34.305 1.00 92.62 167 VAL A CA 1
ATOM 1327 C C . VAL A 1 167 ? 11.617 2.463 -34.416 1.00 92.62 167 VAL A C 1
ATOM 1329 O O . VAL A 1 167 ? 12.106 1.379 -34.105 1.00 92.62 167 VAL A O 1
ATOM 1332 N N . GLU A 1 168 ? 12.386 3.475 -34.824 1.00 91.56 168 GLU A N 1
ATOM 1333 C CA . GLU A 1 168 ? 13.848 3.395 -34.903 1.00 91.56 168 GLU A CA 1
ATOM 1334 C C . GLU A 1 168 ? 14.493 3.114 -33.539 1.00 91.56 168 GLU A C 1
ATOM 1336 O O . GLU A 1 168 ? 15.389 2.273 -33.448 1.00 91.56 168 GLU A O 1
ATOM 1341 N N . THR A 1 169 ? 14.022 3.771 -32.476 1.00 93.00 169 THR A N 1
ATOM 1342 C CA . THR A 1 169 ? 14.499 3.566 -31.101 1.00 93.00 169 THR A CA 1
ATOM 1343 C C . THR A 1 169 ? 14.153 2.165 -30.606 1.00 93.00 169 THR A C 1
ATOM 1345 O O . THR A 1 169 ? 15.019 1.460 -30.090 1.00 93.00 169 THR A O 1
ATOM 1348 N N . LEU A 1 170 ? 12.916 1.714 -30.832 1.00 93.56 170 LEU A N 1
ATOM 1349 C CA . LEU A 1 170 ? 12.474 0.370 -30.442 1.00 93.56 170 LEU A CA 1
ATOM 1350 C C . LEU A 1 170 ? 13.265 -0.728 -31.169 1.00 93.56 170 LEU A C 1
ATOM 1352 O O . LEU A 1 170 ? 13.671 -1.720 -30.562 1.00 93.56 170 LEU A O 1
ATOM 1356 N N . ASN A 1 171 ? 13.575 -0.523 -32.451 1.00 91.94 171 ASN A N 1
ATOM 1357 C CA . ASN A 1 171 ? 14.434 -1.429 -33.211 1.00 91.94 171 ASN A CA 1
ATOM 1358 C C . ASN A 1 171 ? 15.873 -1.450 -32.680 1.00 91.94 171 ASN A C 1
ATOM 1360 O O . ASN A 1 171 ? 16.465 -2.526 -32.587 1.00 91.94 171 ASN A O 1
ATOM 1364 N N . LYS A 1 172 ? 16.438 -0.298 -32.284 1.00 91.12 172 LYS A N 1
ATOM 1365 C CA . LYS A 1 172 ? 17.751 -0.252 -31.611 1.00 91.12 172 LYS A CA 1
ATOM 1366 C C . LYS A 1 172 ? 17.741 -1.037 -30.301 1.00 91.12 172 LYS A C 1
ATOM 1368 O O . LYS A 1 172 ? 18.741 -1.667 -29.982 1.00 91.12 172 LYS A O 1
ATOM 1373 N N . ALA A 1 173 ? 16.626 -1.051 -29.577 1.00 92.00 173 ALA A N 1
ATOM 1374 C CA . ALA A 1 173 ? 16.458 -1.832 -28.352 1.00 92.00 173 ALA A CA 1
ATOM 1375 C C . ALA A 1 173 ? 16.110 -3.317 -28.590 1.00 92.00 173 ALA A C 1
ATOM 1377 O O . ALA A 1 173 ? 15.896 -4.055 -27.626 1.00 92.00 173 ALA A O 1
ATOM 1378 N N . ALA A 1 174 ? 16.068 -3.767 -29.851 1.00 92.38 174 ALA A N 1
ATOM 1379 C CA . ALA A 1 174 ? 15.656 -5.114 -30.245 1.00 92.38 174 ALA A CA 1
ATOM 1380 C C . ALA A 1 174 ? 14.261 -5.502 -29.714 1.00 92.38 174 ALA A C 1
ATOM 1382 O O . ALA A 1 174 ? 14.056 -6.619 -29.238 1.00 92.38 174 ALA A O 1
ATOM 1383 N N . ALA A 1 175 ? 13.299 -4.577 -29.796 1.00 92.25 175 ALA A N 1
ATOM 1384 C CA . ALA A 1 175 ? 11.969 -4.769 -29.222 1.00 92.25 175 ALA A CA 1
ATOM 1385 C C . ALA A 1 175 ? 11.183 -5.948 -29.817 1.00 92.25 175 ALA A C 1
ATOM 1387 O O . ALA A 1 175 ? 10.441 -6.607 -29.101 1.00 92.25 175 ALA A O 1
ATOM 1388 N N . THR A 1 176 ? 11.399 -6.275 -31.093 1.00 91.19 176 THR A N 1
ATOM 1389 C CA . THR A 1 176 ? 10.748 -7.410 -31.773 1.00 91.19 176 THR A CA 1
ATOM 1390 C C . THR A 1 176 ? 11.115 -8.777 -31.200 1.00 91.19 176 THR A C 1
ATOM 1392 O O . THR A 1 176 ? 10.412 -9.747 -31.451 1.00 91.19 176 THR A O 1
ATOM 1395 N N . SER A 1 177 ? 12.226 -8.877 -30.469 1.00 89.88 177 SER A N 1
ATOM 1396 C CA . SER A 1 177 ? 12.676 -10.114 -29.827 1.00 89.88 177 SER A CA 1
ATOM 1397 C C . SER A 1 177 ? 12.645 -10.042 -28.301 1.00 89.88 177 SER A C 1
ATOM 1399 O O . SER A 1 177 ? 13.230 -10.908 -27.647 1.00 89.88 177 SER A O 1
ATOM 1401 N N . ALA A 1 178 ? 12.036 -9.001 -27.732 1.00 92.81 178 ALA A N 1
ATOM 1402 C CA . ALA A 1 178 ? 11.808 -8.899 -26.298 1.00 92.81 178 ALA A CA 1
ATOM 1403 C C . ALA A 1 178 ? 10.637 -9.803 -25.876 1.00 92.81 178 ALA A C 1
ATOM 1405 O O . ALA A 1 178 ? 9.775 -10.128 -26.686 1.00 92.81 178 ALA A O 1
ATOM 1406 N N . HIS A 1 179 ? 10.628 -10.223 -24.612 1.00 91.12 179 HIS A N 1
ATOM 1407 C CA . HIS A 1 179 ? 9.547 -11.038 -24.047 1.00 91.12 179 HIS A CA 1
ATOM 1408 C C . HIS A 1 179 ? 8.511 -10.198 -23.290 1.00 91.12 179 HIS A C 1
ATOM 1410 O O . HIS A 1 179 ? 7.315 -10.465 -23.367 1.00 91.12 179 HIS A O 1
ATOM 1416 N N . THR A 1 180 ? 8.967 -9.151 -22.601 1.00 93.56 180 THR A N 1
ATOM 1417 C CA . THR A 1 180 ? 8.123 -8.292 -21.763 1.00 93.56 180 THR A CA 1
ATOM 1418 C C . THR A 1 180 ? 8.548 -6.838 -21.919 1.00 93.56 180 THR A C 1
ATOM 1420 O O . THR A 1 180 ? 9.745 -6.553 -22.041 1.00 93.56 180 THR A O 1
ATOM 1423 N N . ALA A 1 181 ? 7.599 -5.908 -21.874 1.00 95.62 181 ALA A N 1
ATOM 1424 C CA . ALA A 1 181 ? 7.869 -4.478 -21.845 1.00 95.62 181 ALA A CA 1
ATOM 1425 C C . ALA A 1 181 ? 7.081 -3.770 -20.739 1.00 95.62 181 ALA A C 1
ATOM 1427 O O . ALA A 1 181 ? 5.854 -3.736 -20.754 1.00 95.62 181 ALA A O 1
ATOM 1428 N N . TYR A 1 182 ? 7.815 -3.145 -19.821 1.00 96.56 182 TYR A N 1
ATOM 1429 C CA . TYR A 1 182 ? 7.277 -2.227 -18.825 1.00 96.56 182 TYR A CA 1
ATOM 1430 C C . TYR A 1 182 ? 7.265 -0.807 -19.395 1.00 96.56 182 TYR A C 1
ATOM 1432 O O . TYR A 1 182 ? 8.288 -0.333 -19.896 1.00 96.56 182 TYR A O 1
ATOM 1440 N N . VAL A 1 183 ? 6.128 -0.118 -19.315 1.00 97.12 183 VAL A N 1
ATOM 1441 C CA . VAL A 1 183 ? 5.927 1.207 -19.913 1.00 97.12 183 VAL A CA 1
ATOM 1442 C C . VAL A 1 183 ? 5.321 2.168 -18.895 1.00 97.12 183 VAL A C 1
ATOM 1444 O O . VAL A 1 183 ? 4.217 1.957 -18.400 1.00 97.12 183 VAL A O 1
ATOM 1447 N N . TYR A 1 184 ? 6.006 3.274 -18.623 1.00 96.31 184 TYR A N 1
ATOM 1448 C CA . TYR A 1 184 ? 5.443 4.366 -17.834 1.00 96.31 184 TYR A CA 1
ATOM 1449 C C . TYR A 1 184 ? 6.016 5.700 -18.280 1.00 96.31 184 TYR A C 1
ATOM 1451 O O . TYR A 1 184 ? 7.230 5.867 -18.355 1.00 96.31 184 TYR A O 1
ATOM 1459 N N . PHE A 1 185 ? 5.133 6.660 -18.526 1.00 94.75 185 PHE A N 1
ATOM 1460 C CA . PHE A 1 185 ? 5.502 8.040 -18.804 1.00 94.75 185 PHE A CA 1
ATOM 1461 C C . PHE A 1 185 ? 4.624 8.963 -17.979 1.00 94.75 185 PHE A C 1
ATOM 1463 O O . PHE A 1 185 ? 3.427 8.703 -17.832 1.00 94.75 185 PHE A O 1
ATOM 1470 N N . LYS A 1 186 ? 5.180 10.089 -17.520 1.00 91.31 186 LYS A N 1
ATOM 1471 C CA . LYS A 1 186 ? 4.388 11.124 -16.831 1.00 91.31 186 LYS A CA 1
ATOM 1472 C C . LYS A 1 186 ? 3.212 11.609 -17.685 1.00 91.31 186 LYS A C 1
ATOM 1474 O O . LYS A 1 186 ? 2.156 11.949 -17.159 1.00 91.31 186 LYS A O 1
ATOM 1479 N N . ASN A 1 187 ? 3.380 11.611 -19.009 1.00 92.69 187 ASN A N 1
ATOM 1480 C CA . ASN A 1 187 ? 2.298 11.828 -19.962 1.00 92.69 187 ASN A CA 1
ATOM 1481 C C . ASN A 1 187 ? 1.739 10.490 -20.472 1.00 92.69 187 ASN A C 1
ATOM 1483 O O . ASN A 1 187 ? 2.346 9.829 -21.315 1.00 92.69 187 ASN A O 1
ATOM 1487 N N . SER A 1 188 ? 0.528 10.135 -20.044 1.00 93.75 188 SER A N 1
ATOM 1488 C CA . SER A 1 188 ? -0.153 8.894 -20.441 1.00 93.75 188 SER A CA 1
ATOM 1489 C C . SER A 1 188 ? -0.303 8.714 -21.959 1.00 93.75 188 SER A C 1
ATOM 1491 O O . SER A 1 188 ? -0.289 7.584 -22.439 1.00 93.75 188 SER A O 1
ATOM 1493 N N . ASN A 1 189 ? -0.369 9.798 -22.745 1.00 94.50 189 ASN A N 1
ATOM 1494 C CA . ASN A 1 189 ? -0.417 9.703 -24.211 1.00 94.50 189 ASN A CA 1
ATOM 1495 C C . ASN A 1 189 ? 0.886 9.140 -24.795 1.00 94.50 189 ASN A C 1
ATOM 1497 O O . ASN A 1 189 ? 0.859 8.371 -25.753 1.00 94.50 189 ASN A O 1
ATOM 1501 N N . GLN A 1 190 ? 2.032 9.504 -24.215 1.00 95.06 190 GLN A N 1
ATOM 1502 C CA . GLN A 1 190 ? 3.334 8.972 -24.618 1.00 95.06 190 GLN A CA 1
ATOM 1503 C C . GLN A 1 190 ? 3.450 7.483 -24.289 1.00 95.06 190 GLN A C 1
ATOM 1505 O O . GLN A 1 190 ? 3.984 6.730 -25.106 1.00 95.06 190 GLN A O 1
ATOM 1510 N N . GLY A 1 191 ? 2.918 7.062 -23.137 1.00 95.75 191 GLY A N 1
ATOM 1511 C CA . GLY A 1 191 ? 2.801 5.649 -22.774 1.00 95.75 191 GLY A CA 1
ATOM 1512 C C . GLY A 1 191 ? 1.914 4.878 -23.750 1.00 95.75 191 GLY A C 1
ATOM 1513 O O . GLY A 1 191 ? 2.348 3.864 -24.289 1.00 95.75 191 GLY A O 1
ATOM 1514 N N . LEU A 1 192 ? 0.729 5.408 -24.065 1.00 96.19 192 LEU A N 1
ATOM 1515 C CA . LEU A 1 192 ? -0.218 4.789 -24.997 1.00 96.19 192 LEU A CA 1
ATOM 1516 C C . LEU A 1 192 ? 0.381 4.599 -26.398 1.00 96.19 192 LEU A C 1
ATOM 1518 O O . LEU A 1 192 ? 0.295 3.513 -26.966 1.00 96.19 192 LEU A O 1
ATOM 1522 N N . ILE A 1 193 ? 1.028 5.634 -26.947 1.00 96.31 193 ILE A N 1
ATOM 1523 C CA . ILE A 1 193 ? 1.693 5.546 -28.257 1.00 96.31 193 ILE A CA 1
ATOM 1524 C C . ILE A 1 193 ? 2.834 4.524 -28.214 1.00 96.31 193 ILE A C 1
ATOM 1526 O O . ILE A 1 193 ? 3.001 3.767 -29.165 1.00 96.31 193 ILE A O 1
ATOM 1530 N N . THR A 1 194 ? 3.604 4.478 -27.124 1.00 96.94 194 THR A N 1
ATOM 1531 C CA . THR A 1 194 ? 4.698 3.507 -26.964 1.00 96.94 194 THR A CA 1
ATOM 1532 C C . THR A 1 194 ? 4.175 2.073 -26.981 1.00 96.94 194 THR A C 1
ATOM 1534 O O . THR A 1 194 ? 4.703 1.254 -27.728 1.00 96.94 194 THR A O 1
ATOM 1537 N N . VAL A 1 195 ? 3.111 1.780 -26.224 1.00 96.69 195 VAL A N 1
ATOM 1538 C CA . VAL A 1 195 ? 2.472 0.454 -26.229 1.00 96.69 195 VAL A CA 1
ATOM 1539 C C . VAL A 1 195 ? 1.954 0.109 -27.621 1.00 96.69 195 VAL A C 1
ATOM 1541 O O . VAL A 1 195 ? 2.303 -0.941 -28.143 1.00 96.69 195 VAL A O 1
ATOM 1544 N N . LEU A 1 196 ? 1.234 1.019 -28.285 1.00 95.94 196 LEU A N 1
ATOM 1545 C CA . LEU A 1 196 ? 0.751 0.794 -29.651 1.00 95.94 196 LEU A CA 1
ATOM 1546 C C . LEU A 1 196 ? 1.884 0.415 -30.624 1.00 95.94 196 LEU A C 1
ATOM 1548 O O . LEU A 1 196 ? 1.717 -0.476 -31.457 1.00 95.94 196 LEU A O 1
ATOM 1552 N N . GLN A 1 197 ? 3.039 1.084 -30.538 1.00 96.00 197 GLN A N 1
ATOM 1553 C CA . GLN A 1 197 ? 4.196 0.768 -31.383 1.00 96.00 197 GLN A CA 1
ATOM 1554 C C . GLN A 1 197 ? 4.811 -0.590 -31.035 1.00 96.00 197 GLN A C 1
ATOM 1556 O O . GLN A 1 197 ? 5.157 -1.345 -31.943 1.00 96.00 197 GLN A O 1
ATOM 1561 N N . LEU A 1 198 ? 4.934 -0.909 -29.745 1.00 95.69 198 LEU A N 1
ATOM 1562 C CA . LEU A 1 198 ? 5.432 -2.200 -29.277 1.00 95.69 198 LEU A CA 1
ATOM 1563 C C . LEU A 1 198 ? 4.546 -3.348 -29.772 1.00 95.69 198 LEU A C 1
ATOM 1565 O O . LEU A 1 198 ? 5.069 -4.262 -30.405 1.00 95.69 198 LEU A O 1
ATOM 1569 N N . GLU A 1 199 ? 3.229 -3.238 -29.591 1.00 94.38 199 GLU A N 1
ATOM 1570 C CA . GLU A 1 199 ? 2.235 -4.215 -30.054 1.00 94.38 199 GLU A CA 1
ATOM 1571 C C . GLU A 1 199 ? 2.261 -4.398 -31.574 1.00 94.38 199 GLU A C 1
ATOM 1573 O O . GLU A 1 199 ? 2.250 -5.514 -32.100 1.00 94.38 199 GLU A O 1
ATOM 1578 N N . THR A 1 200 ? 2.382 -3.291 -32.312 1.00 93.06 200 THR A N 1
ATOM 1579 C CA . THR A 1 200 ? 2.474 -3.329 -33.778 1.00 93.06 200 THR A CA 1
ATOM 1580 C C . THR A 1 200 ? 3.749 -4.039 -34.249 1.00 93.06 200 THR A C 1
ATOM 1582 O O . THR A 1 200 ? 3.721 -4.774 -35.240 1.00 93.06 200 THR A O 1
ATOM 1585 N N . LEU A 1 201 ? 4.879 -3.826 -33.566 1.00 92.81 201 LEU A N 1
ATOM 1586 C CA . LEU A 1 201 ? 6.171 -4.419 -33.924 1.00 92.81 201 LEU A CA 1
ATOM 1587 C C . LEU A 1 201 ? 6.273 -5.895 -33.531 1.00 92.81 201 LEU A C 1
ATOM 1589 O O . LEU A 1 201 ? 6.835 -6.683 -34.296 1.00 92.81 201 LEU A O 1
ATOM 1593 N N . SER A 1 202 ? 5.746 -6.262 -32.363 1.00 89.62 202 SER A N 1
ATOM 1594 C CA . SER A 1 202 ? 5.746 -7.632 -31.839 1.00 89.62 202 SER A CA 1
ATOM 1595 C C . SER A 1 202 ? 4.633 -8.501 -32.424 1.00 89.62 202 SER A C 1
ATOM 1597 O O . SER A 1 202 ? 4.699 -9.719 -32.305 1.00 89.62 202 SER A O 1
ATOM 1599 N N . LYS A 1 203 ? 3.623 -7.894 -33.068 1.00 88.44 203 LYS A N 1
ATOM 1600 C CA . LYS A 1 203 ? 2.388 -8.556 -33.525 1.00 88.44 203 LYS A CA 1
ATOM 1601 C C . LYS A 1 203 ? 1.598 -9.208 -32.380 1.00 88.44 203 LYS A C 1
ATOM 1603 O O . LYS A 1 203 ? 0.963 -10.238 -32.604 1.00 88.44 203 LYS A O 1
ATOM 1608 N N . GLY A 1 204 ? 1.647 -8.624 -31.184 1.00 82.19 204 GLY A N 1
ATOM 1609 C CA . GLY A 1 204 ? 0.957 -9.146 -30.000 1.00 82.19 204 GLY A CA 1
ATOM 1610 C C . GLY A 1 204 ? 1.651 -10.321 -29.310 1.00 82.19 204 GLY A C 1
ATOM 1611 O O . GLY A 1 204 ? 1.037 -10.990 -28.491 1.00 82.19 204 GLY A O 1
ATOM 1612 N N . GLU A 1 205 ? 2.911 -10.625 -29.646 1.00 87.62 205 GLU A N 1
ATOM 1613 C CA . GLU A 1 205 ? 3.684 -11.674 -28.953 1.00 87.62 205 GLU A CA 1
ATOM 1614 C C . GLU A 1 205 ? 4.392 -11.167 -27.681 1.00 87.62 205 GLU A C 1
ATOM 1616 O O . GLU A 1 205 ? 4.903 -11.962 -26.891 1.00 87.62 205 GLU A O 1
ATOM 1621 N N . LEU A 1 206 ? 4.474 -9.846 -27.505 1.00 90.75 206 LEU A N 1
ATOM 1622 C CA . LEU A 1 206 ? 5.174 -9.193 -26.400 1.00 90.75 206 LEU A CA 1
ATOM 1623 C C . LEU A 1 206 ? 4.197 -8.910 -25.263 1.00 90.75 206 LEU A C 1
ATOM 1625 O O . LEU A 1 206 ? 3.205 -8.242 -25.506 1.00 90.75 206 LEU A O 1
ATOM 1629 N N . ILE A 1 207 ? 4.537 -9.300 -24.032 1.00 91.12 207 ILE A N 1
ATOM 1630 C CA . ILE A 1 207 ? 3.716 -8.953 -22.864 1.00 91.12 207 ILE A CA 1
ATOM 1631 C C . ILE A 1 207 ? 3.931 -7.475 -22.515 1.00 91.12 207 ILE A C 1
ATOM 1633 O O . ILE A 1 207 ? 5.043 -7.092 -22.123 1.00 91.12 207 ILE A O 1
ATOM 1637 N N . THR A 1 208 ? 2.902 -6.638 -22.627 1.00 93.75 208 THR A N 1
ATOM 1638 C CA . THR A 1 208 ? 2.967 -5.202 -22.334 1.00 93.75 208 THR A CA 1
ATOM 1639 C C . THR A 1 208 ? 2.293 -4.831 -21.014 1.00 93.75 208 THR A C 1
ATOM 1641 O O . THR A 1 208 ? 1.136 -5.134 -20.724 1.00 93.75 208 THR A O 1
ATOM 1644 N N . LEU A 1 209 ? 3.067 -4.142 -20.175 1.00 93.81 209 LEU A N 1
ATOM 1645 C CA . LEU A 1 209 ? 2.730 -3.803 -18.796 1.00 93.81 209 LEU A CA 1
ATOM 1646 C C . LEU A 1 209 ? 2.866 -2.292 -18.622 1.00 93.81 209 LEU A C 1
ATOM 1648 O O . LEU A 1 209 ? 3.979 -1.766 -18.577 1.00 93.81 209 LEU A O 1
ATOM 1652 N N . ALA A 1 210 ? 1.748 -1.581 -18.539 1.00 94.62 210 ALA A N 1
ATOM 1653 C CA . ALA A 1 210 ? 1.721 -0.127 -18.534 1.00 94.62 210 ALA A CA 1
ATOM 1654 C C . ALA A 1 210 ? 1.197 0.461 -17.219 1.00 94.62 210 ALA A C 1
ATOM 1656 O O . ALA A 1 210 ? 0.238 -0.030 -16.624 1.00 94.62 210 ALA A O 1
ATOM 1657 N N . GLN A 1 211 ? 1.781 1.584 -16.807 1.00 94.75 211 GLN A N 1
ATOM 1658 C CA . GLN A 1 211 ? 1.181 2.494 -15.835 1.00 94.75 211 GLN A CA 1
ATOM 1659 C C . GLN A 1 211 ? 0.704 3.759 -16.552 1.00 94.75 211 GLN A C 1
ATOM 1661 O O . GLN A 1 211 ? 1.416 4.319 -17.389 1.00 94.75 211 GLN A O 1
ATOM 1666 N N . TYR A 1 212 ? -0.484 4.242 -16.195 1.00 93.19 212 TYR A N 1
ATOM 1667 C CA . TYR A 1 212 ? -1.023 5.505 -16.693 1.00 93.19 212 TYR A CA 1
ATOM 1668 C C . TYR A 1 212 ? -1.746 6.276 -15.589 1.00 93.19 212 TYR A C 1
ATOM 1670 O O . TYR A 1 212 ? -2.132 5.728 -14.560 1.00 93.19 212 TYR A O 1
ATOM 1678 N N . VAL A 1 213 ? -1.953 7.569 -15.825 1.00 89.88 213 VAL A N 1
ATOM 1679 C CA . VAL A 1 213 ? -2.760 8.442 -14.969 1.00 89.88 213 VAL A CA 1
ATOM 1680 C C . VAL A 1 213 ? -3.782 9.186 -15.822 1.00 89.88 213 VAL A C 1
ATOM 1682 O O . VAL A 1 213 ? -3.460 9.695 -16.897 1.00 89.88 213 VAL A O 1
ATOM 1685 N N . GLY A 1 214 ? -5.017 9.260 -15.336 1.00 83.19 214 GLY A N 1
ATOM 1686 C CA . GLY A 1 214 ? -6.107 9.998 -15.971 1.00 83.19 214 GLY A CA 1
ATOM 1687 C C . GLY A 1 214 ? -7.341 9.142 -16.235 1.00 83.19 214 GLY A C 1
ATOM 1688 O O . GLY A 1 214 ? -7.304 7.912 -16.174 1.00 83.19 214 GLY A O 1
ATOM 1689 N N . SER A 1 215 ? -8.452 9.819 -16.520 1.00 74.75 215 SER A N 1
ATOM 1690 C CA . SER A 1 215 ? -9.703 9.173 -16.912 1.00 74.75 215 SER A CA 1
ATOM 1691 C C . SER A 1 215 ? -9.598 8.581 -18.321 1.00 74.75 215 SER A C 1
ATOM 1693 O O . SER A 1 215 ? -8.817 9.047 -19.145 1.00 74.75 215 SER A O 1
ATOM 1695 N N . ASP A 1 216 ? -10.382 7.537 -18.594 1.00 79.31 216 ASP A N 1
ATOM 1696 C CA . ASP A 1 216 ? -10.631 6.971 -19.935 1.00 79.31 216 ASP A CA 1
ATOM 1697 C C . ASP A 1 216 ? -9.457 6.243 -20.619 1.00 79.31 216 ASP A C 1
ATOM 1699 O O . ASP A 1 216 ? -9.688 5.396 -21.485 1.00 79.31 216 ASP A O 1
ATOM 1703 N N . PHE A 1 217 ? -8.216 6.443 -20.165 1.00 86.81 217 PHE A N 1
ATOM 1704 C CA . PHE A 1 217 ? -7.033 5.752 -20.693 1.00 86.81 217 PHE A CA 1
ATOM 1705 C C . PHE A 1 217 ? -7.120 4.230 -20.599 1.00 86.81 217 PHE A C 1
ATOM 1707 O O . PHE A 1 217 ? -6.639 3.557 -21.506 1.00 86.81 217 PHE A O 1
ATOM 1714 N N . ARG A 1 218 ? -7.786 3.679 -19.571 1.00 86.69 218 ARG A N 1
ATOM 1715 C CA . ARG A 1 218 ? -7.974 2.224 -19.421 1.00 86.69 218 ARG A CA 1
ATOM 1716 C C . ARG A 1 218 ? -8.488 1.580 -20.704 1.00 86.69 218 ARG A C 1
ATOM 1718 O O . ARG A 1 218 ? -7.984 0.547 -21.130 1.00 86.69 218 ARG A O 1
ATOM 1725 N N . LYS A 1 219 ? -9.500 2.209 -21.308 1.00 89.19 219 LYS A N 1
ATOM 1726 C CA . LYS A 1 219 ? -10.125 1.713 -22.530 1.00 89.19 219 LYS A CA 1
ATOM 1727 C C . LYS A 1 219 ? -9.160 1.808 -23.707 1.00 89.19 219 LYS A C 1
ATOM 1729 O O . LYS A 1 219 ? -9.038 0.850 -24.449 1.00 89.19 219 LYS A O 1
ATOM 1734 N N . PHE A 1 220 ? -8.429 2.915 -23.832 1.00 93.50 220 PHE A N 1
ATOM 1735 C CA . PHE A 1 220 ? -7.457 3.080 -24.911 1.00 93.50 220 PHE A CA 1
ATOM 1736 C C . PHE A 1 220 ? -6.312 2.069 -24.839 1.00 93.50 220 PHE A C 1
ATOM 1738 O O . PHE A 1 220 ? -5.944 1.524 -25.871 1.00 93.50 220 PHE A O 1
ATOM 1745 N N . PHE A 1 221 ? -5.778 1.782 -23.647 1.00 93.50 221 PHE A N 1
ATOM 1746 C CA . PHE A 1 221 ? -4.757 0.743 -23.484 1.00 93.50 221 PHE A CA 1
ATOM 1747 C C . PHE A 1 221 ? -5.298 -0.649 -23.840 1.00 93.50 221 PHE A C 1
ATOM 1749 O O . PHE A 1 221 ? -4.621 -1.395 -24.540 1.00 93.50 221 PHE A O 1
ATOM 1756 N N . ALA A 1 222 ? -6.530 -0.975 -23.440 1.00 89.62 222 ALA A N 1
ATOM 1757 C CA . ALA A 1 222 ? -7.171 -2.229 -23.838 1.00 89.62 222 ALA A CA 1
ATOM 1758 C C . ALA A 1 222 ? -7.404 -2.308 -25.362 1.00 89.62 222 ALA A C 1
ATOM 1760 O O . ALA A 1 222 ? -7.117 -3.332 -25.975 1.00 89.62 222 ALA A O 1
ATOM 1761 N N . ASP A 1 223 ? -7.861 -1.219 -25.988 1.00 91.25 223 ASP A N 1
ATOM 1762 C CA . ASP A 1 223 ? -8.143 -1.155 -27.429 1.00 91.25 223 ASP A CA 1
ATOM 1763 C C . ASP A 1 223 ? -6.873 -1.324 -28.290 1.00 91.25 223 ASP A C 1
ATOM 1765 O O . ASP A 1 223 ? -6.963 -1.814 -29.417 1.00 91.25 223 ASP A O 1
ATOM 1769 N N . VAL A 1 224 ? -5.690 -0.938 -27.785 1.00 92.38 224 VAL A N 1
ATOM 1770 C CA . VAL A 1 224 ? -4.403 -1.154 -28.480 1.00 92.38 224 VAL A CA 1
ATOM 1771 C C . VAL A 1 224 ? -3.773 -2.521 -28.205 1.00 92.38 224 VAL A C 1
ATOM 1773 O O . VAL A 1 224 ? -2.756 -2.825 -28.820 1.00 92.38 224 VAL A O 1
ATOM 1776 N N . GLY A 1 225 ? -4.369 -3.337 -27.329 1.00 88.56 225 GLY A N 1
ATOM 1777 C CA . GLY A 1 225 ? -3.888 -4.682 -26.999 1.00 88.56 225 GLY A CA 1
ATOM 1778 C C . GLY A 1 225 ? -2.934 -4.764 -25.806 1.00 88.56 225 GLY A C 1
ATOM 1779 O O . GLY A 1 225 ? -2.228 -5.751 -25.692 1.00 88.56 225 GLY A O 1
ATOM 1780 N N . CYS A 1 226 ? -2.898 -3.758 -24.925 1.00 91.31 226 CYS A N 1
ATOM 1781 C CA . CYS A 1 226 ? -2.066 -3.799 -23.718 1.00 91.31 226 CYS A CA 1
ATOM 1782 C C . CYS A 1 226 ? -2.542 -4.901 -22.759 1.00 91.31 226 CYS A C 1
ATOM 1784 O O . CYS A 1 226 ? -3.695 -4.839 -22.320 1.00 91.31 226 CYS A O 1
ATOM 1786 N N . ASP A 1 227 ? -1.673 -5.839 -22.367 1.00 87.88 227 ASP A N 1
ATOM 1787 C CA . ASP A 1 227 ? -2.065 -6.958 -21.491 1.00 87.88 227 ASP A CA 1
ATOM 1788 C C . ASP A 1 227 ? -2.497 -6.471 -20.106 1.00 87.88 227 ASP A C 1
ATOM 1790 O O . ASP A 1 227 ? -3.562 -6.823 -19.589 1.00 87.88 227 ASP A O 1
ATOM 1794 N N . HIS A 1 228 ? -1.680 -5.611 -19.491 1.00 88.38 228 HIS A N 1
ATOM 1795 C CA . HIS A 1 228 ? -1.983 -5.039 -18.185 1.00 88.38 228 HIS A CA 1
ATOM 1796 C C . HIS A 1 228 ? -1.692 -3.546 -18.165 1.00 88.38 228 HIS A C 1
ATOM 1798 O O . HIS A 1 228 ? -0.558 -3.115 -18.336 1.00 88.38 228 HIS A O 1
ATOM 1804 N N . ALA A 1 229 ? -2.725 -2.748 -17.906 1.00 90.25 229 ALA A N 1
ATOM 1805 C CA . ALA A 1 229 ? -2.608 -1.308 -17.735 1.00 90.25 229 ALA A CA 1
ATOM 1806 C C . ALA A 1 229 ? -3.212 -0.903 -16.389 1.00 90.25 229 ALA A C 1
ATOM 1808 O O . ALA A 1 229 ? -4.399 -1.134 -16.144 1.00 90.25 229 ALA A O 1
ATOM 1809 N N . LEU A 1 230 ? -2.399 -0.302 -15.520 1.00 90.12 230 LEU A N 1
ATOM 1810 C CA . LEU A 1 230 ? -2.797 0.068 -14.165 1.00 90.12 230 LEU A CA 1
ATOM 1811 C C . LEU A 1 230 ? -2.767 1.579 -13.954 1.00 90.12 230 LEU A C 1
ATOM 1813 O O . LEU A 1 230 ? -1.860 2.285 -14.397 1.00 90.12 230 LEU A O 1
ATOM 1817 N N . ASN A 1 231 ? -3.754 2.049 -13.202 1.00 90.88 231 ASN A N 1
ATOM 1818 C CA . ASN A 1 231 ? -3.836 3.411 -12.710 1.00 90.88 231 ASN A CA 1
ATOM 1819 C C . ASN A 1 231 ? -3.677 3.395 -11.183 1.00 90.88 231 ASN A C 1
ATOM 1821 O O . ASN A 1 231 ? -4.455 2.700 -10.525 1.00 90.88 231 ASN A O 1
ATOM 1825 N N . PRO A 1 232 ? -2.740 4.164 -10.600 1.00 91.00 232 PRO A N 1
ATOM 1826 C CA . PRO A 1 232 ? -2.588 4.263 -9.148 1.00 91.00 232 PRO A CA 1
ATOM 1827 C C . PRO A 1 232 ? -3.913 4.526 -8.416 1.00 91.00 232 PRO A C 1
ATOM 1829 O O . PRO A 1 232 ? -4.238 3.826 -7.458 1.00 91.00 232 PRO A O 1
ATOM 1832 N N . TYR A 1 233 ? -4.732 5.456 -8.924 1.00 89.94 233 TYR A N 1
ATOM 1833 C CA . TYR A 1 233 ? -6.031 5.816 -8.337 1.00 89.94 233 TYR A CA 1
ATOM 1834 C C . TYR A 1 233 ? -7.037 4.654 -8.322 1.00 89.94 233 TYR A C 1
ATOM 1836 O O . TYR A 1 233 ? -7.942 4.624 -7.488 1.00 89.94 233 TYR A O 1
ATOM 1844 N N . ASP A 1 234 ? -6.896 3.680 -9.225 1.00 86.81 234 ASP A N 1
ATOM 1845 C CA . ASP A 1 234 ? -7.759 2.499 -9.237 1.00 86.81 234 ASP A CA 1
ATOM 1846 C C . ASP A 1 234 ? -7.416 1.515 -8.107 1.00 86.81 234 ASP A C 1
ATOM 1848 O O . ASP A 1 234 ? -8.278 0.717 -7.748 1.00 86.81 234 ASP A O 1
ATOM 1852 N N . LEU A 1 235 ? -6.227 1.623 -7.498 1.00 87.75 235 LEU A N 1
ATOM 1853 C CA . LEU A 1 235 ? -5.765 0.755 -6.412 1.00 87.75 235 LEU A CA 1
ATOM 1854 C C . LEU A 1 235 ? -5.812 1.430 -5.037 1.00 87.75 235 LEU A C 1
ATOM 1856 O O . LEU A 1 235 ? -6.434 0.893 -4.123 1.00 87.75 235 LEU A O 1
ATOM 1860 N N . TYR A 1 236 ? -5.185 2.602 -4.867 1.00 89.56 236 TYR A N 1
ATOM 1861 C CA . TYR A 1 236 ? -5.026 3.169 -3.521 1.00 89.56 236 TYR A CA 1
ATOM 1862 C C . TYR A 1 236 ? -6.321 3.783 -2.973 1.00 89.56 236 TYR A C 1
ATOM 1864 O O . TYR A 1 236 ? -6.535 3.741 -1.769 1.00 89.56 236 TYR A O 1
ATOM 1872 N N . VAL A 1 237 ? -7.212 4.319 -3.820 1.00 91.69 237 VAL A N 1
ATOM 1873 C CA . VAL A 1 237 ? -8.489 4.883 -3.343 1.00 91.69 237 VAL A CA 1
ATOM 1874 C C . VAL A 1 237 ? -9.363 3.797 -2.701 1.00 91.69 237 VAL A C 1
ATOM 1876 O O . VAL A 1 237 ? -9.805 3.996 -1.568 1.00 91.69 237 VAL A O 1
ATOM 1879 N N . PRO A 1 238 ? -9.558 2.618 -3.328 1.00 89.12 238 PRO A N 1
ATOM 1880 C CA . PRO A 1 238 ? -10.169 1.493 -2.629 1.00 89.12 238 PRO A CA 1
ATOM 1881 C C . PRO A 1 238 ? -9.412 1.054 -1.371 1.00 89.12 238 PRO A C 1
ATOM 1883 O O . PRO A 1 238 ? -10.056 0.739 -0.377 1.00 89.12 238 PRO A O 1
ATOM 1886 N N . MET A 1 239 ? -8.072 1.085 -1.357 1.00 89.69 239 MET A N 1
ATOM 1887 C CA . MET A 1 239 ? -7.311 0.786 -0.133 1.00 89.69 239 MET A CA 1
ATOM 1888 C C . MET A 1 239 ? -7.586 1.779 0.998 1.00 89.69 239 MET A C 1
ATOM 1890 O O . MET A 1 239 ? -7.654 1.358 2.147 1.00 89.69 239 MET A O 1
ATOM 1894 N N . MET A 1 240 ? -7.761 3.072 0.707 1.00 91.50 240 MET A N 1
ATOM 1895 C CA . MET A 1 240 ? -8.144 4.064 1.719 1.00 91.50 240 MET A CA 1
ATOM 1896 C C . MET A 1 240 ? -9.521 3.728 2.298 1.00 91.50 240 MET A C 1
ATOM 1898 O O . MET A 1 240 ? -9.686 3.660 3.511 1.00 91.50 240 MET A O 1
ATOM 1902 N N . LEU A 1 241 ? -10.504 3.432 1.443 1.00 88.25 241 LEU A N 1
ATOM 1903 C CA . LEU A 1 241 ? -11.830 3.003 1.903 1.00 88.25 241 LEU A CA 1
ATOM 1904 C C . LEU A 1 241 ? -11.765 1.695 2.699 1.00 88.25 241 LEU A C 1
ATOM 1906 O O . LEU A 1 241 ? -12.500 1.514 3.667 1.00 88.25 241 LEU A O 1
ATOM 1910 N N . GLN A 1 242 ? -10.872 0.787 2.318 1.00 85.81 242 GLN A N 1
ATOM 1911 C CA . GLN A 1 242 ? -10.653 -0.460 3.029 1.00 85.81 242 GLN A CA 1
ATOM 1912 C C . GLN A 1 242 ? -9.974 -0.247 4.384 1.00 85.81 242 GLN A C 1
ATOM 1914 O O . GLN A 1 242 ? -10.342 -0.936 5.327 1.00 85.81 242 GLN A O 1
ATOM 1919 N N . ALA A 1 243 ? -9.048 0.707 4.509 1.00 87.06 243 ALA A N 1
ATOM 1920 C CA . ALA A 1 243 ? -8.454 1.081 5.793 1.00 87.06 243 ALA A CA 1
ATOM 1921 C C . ALA A 1 243 ? -9.536 1.512 6.791 1.00 87.06 243 ALA A C 1
ATOM 1923 O O . ALA A 1 243 ? -9.493 1.119 7.948 1.00 87.06 243 ALA A O 1
ATOM 1924 N N . PHE A 1 244 ? -10.556 2.224 6.308 1.00 85.38 244 PHE A N 1
ATOM 1925 C CA . PHE A 1 244 ? -11.729 2.593 7.095 1.00 85.38 244 PHE A CA 1
ATOM 1926 C C . PHE A 1 244 ? -12.671 1.402 7.386 1.00 85.38 244 PHE A C 1
ATOM 1928 O O . PHE A 1 244 ? -13.110 1.217 8.517 1.00 85.38 244 PHE A O 1
ATOM 1935 N N . ARG A 1 245 ? -13.002 0.565 6.390 1.00 80.88 245 ARG A N 1
ATOM 1936 C CA . ARG A 1 245 ? -14.004 -0.523 6.537 1.00 80.88 245 ARG A CA 1
ATOM 1937 C C . ARG A 1 245 ? -13.483 -1.801 7.207 1.00 80.88 245 ARG A C 1
ATOM 1939 O O . ARG A 1 245 ? -14.266 -2.590 7.743 1.00 80.88 245 ARG A O 1
ATOM 1946 N N . SER A 1 246 ? -12.188 -2.051 7.075 1.00 83.75 246 SER A N 1
ATOM 1947 C CA . SER A 1 246 ? -11.504 -3.304 7.389 1.00 83.75 246 SER A CA 1
ATOM 1948 C C . SER A 1 246 ? -10.046 -2.991 7.741 1.00 83.75 246 SER A C 1
ATOM 1950 O O . SER A 1 246 ? -9.133 -3.330 6.980 1.00 83.75 246 SER A O 1
ATOM 1952 N N . GLN A 1 247 ? -9.840 -2.319 8.879 1.00 85.31 247 GLN A N 1
ATOM 1953 C CA . GLN A 1 247 ? -8.517 -1.956 9.401 1.00 85.31 247 GLN A CA 1
ATOM 1954 C C . GLN A 1 247 ? -7.560 -3.161 9.377 1.00 85.31 247 GLN A C 1
ATOM 1956 O O . GLN A 1 247 ? -7.942 -4.288 9.689 1.00 85.31 247 GLN A O 1
ATOM 1961 N N . GLY A 1 248 ? -6.332 -2.942 8.902 1.00 86.12 248 GLY A N 1
ATOM 1962 C CA . GLY A 1 248 ? -5.337 -3.994 8.650 1.00 86.12 248 GLY A CA 1
ATOM 1963 C C . GLY A 1 248 ? -5.471 -4.754 7.322 1.00 86.12 248 GLY A C 1
ATOM 1964 O O . GLY A 1 248 ? -4.505 -5.380 6.879 1.00 86.12 248 GLY A O 1
ATOM 1965 N N . GLY A 1 249 ? -6.599 -4.638 6.616 1.00 89.38 249 GLY A N 1
ATOM 1966 C CA . GLY A 1 249 ? -6.778 -5.172 5.261 1.00 89.38 249 GLY A CA 1
ATOM 1967 C C . GLY A 1 249 ? -5.741 -4.643 4.256 1.00 89.38 249 GLY A C 1
ATOM 1968 O O . GLY A 1 249 ? -5.094 -5.451 3.586 1.00 89.38 249 GLY A O 1
ATOM 1969 N N . PRO A 1 250 ? -5.499 -3.318 4.180 1.00 89.81 250 PRO A N 1
ATOM 1970 C CA . PRO A 1 250 ? -4.452 -2.753 3.327 1.00 89.81 250 PRO A CA 1
ATOM 1971 C C . PRO A 1 250 ? -3.048 -3.295 3.630 1.00 89.81 250 PRO A C 1
ATOM 1973 O O . PRO A 1 250 ? -2.290 -3.575 2.702 1.00 89.81 250 PRO A O 1
ATOM 1976 N N . SER A 1 251 ? -2.710 -3.492 4.910 1.00 89.12 251 SER A N 1
ATOM 1977 C CA . SER A 1 251 ? -1.423 -4.063 5.334 1.00 89.12 251 SER A CA 1
ATOM 1978 C C . SER A 1 251 ? -1.265 -5.508 4.862 1.00 89.12 251 SER A C 1
ATOM 1980 O O . SER A 1 251 ? -0.199 -5.880 4.373 1.00 89.12 251 SER A O 1
ATOM 1982 N N . TRP A 1 252 ? -2.341 -6.301 4.904 1.00 90.44 252 TRP A N 1
ATOM 1983 C CA . TRP A 1 252 ? -2.348 -7.654 4.341 1.00 90.44 252 TRP A CA 1
ATOM 1984 C C . TRP A 1 252 ? -2.148 -7.645 2.825 1.00 90.44 252 TRP A C 1
ATOM 1986 O O . TRP A 1 252 ? -1.311 -8.388 2.319 1.00 90.44 252 TRP A O 1
ATOM 1996 N N . ILE A 1 253 ? -2.834 -6.762 2.092 1.00 89.25 253 ILE A N 1
ATOM 1997 C CA . ILE A 1 253 ? -2.660 -6.646 0.634 1.00 89.25 253 ILE A CA 1
ATOM 1998 C C . ILE A 1 253 ? -1.217 -6.277 0.286 1.00 89.25 253 ILE A C 1
ATOM 2000 O O . ILE A 1 253 ? -0.631 -6.894 -0.602 1.00 89.25 253 ILE A O 1
ATOM 2004 N N . ARG A 1 254 ? -0.615 -5.324 1.008 1.00 87.19 254 ARG A N 1
ATOM 2005 C CA . ARG A 1 254 ? 0.801 -4.969 0.832 1.00 87.19 254 ARG A CA 1
ATOM 2006 C C . ARG A 1 254 ? 1.716 -6.166 1.091 1.00 87.19 254 ARG A C 1
ATOM 2008 O O . ARG A 1 254 ? 2.569 -6.439 0.252 1.00 87.19 254 ARG A O 1
ATOM 2015 N N . GLY A 1 255 ? 1.498 -6.906 2.179 1.00 84.50 255 GLY A N 1
ATOM 2016 C CA . GLY A 1 255 ? 2.278 -8.105 2.516 1.00 84.50 255 GLY A CA 1
ATOM 2017 C C . GLY A 1 255 ? 2.159 -9.240 1.492 1.00 84.50 255 GLY A C 1
ATOM 2018 O O . GLY A 1 255 ? 3.071 -10.043 1.347 1.00 84.50 255 GLY A O 1
ATOM 2019 N N . VAL A 1 256 ? 1.057 -9.294 0.741 1.00 84.75 256 VAL A N 1
ATOM 2020 C CA . VAL A 1 256 ? 0.840 -10.277 -0.332 1.00 84.75 256 VAL A CA 1
ATOM 2021 C C . VAL A 1 256 ? 1.441 -9.828 -1.674 1.00 84.75 256 VAL A C 1
ATOM 2023 O O . VAL A 1 256 ? 1.896 -10.652 -2.469 1.00 84.75 256 VAL A O 1
ATOM 2026 N N . VAL A 1 257 ? 1.421 -8.524 -1.955 1.00 81.88 257 VAL A N 1
ATOM 2027 C CA . VAL A 1 257 ? 1.801 -7.944 -3.254 1.00 81.88 257 VAL A CA 1
ATOM 2028 C C . VAL A 1 257 ? 3.285 -7.570 -3.334 1.00 81.88 257 VAL A C 1
ATOM 2030 O O . VAL A 1 257 ? 3.868 -7.593 -4.419 1.00 81.88 257 VAL A O 1
ATOM 2033 N N . HIS A 1 258 ? 3.942 -7.234 -2.227 1.00 77.94 258 HIS A N 1
ATOM 2034 C CA . HIS A 1 258 ? 5.369 -6.910 -2.248 1.00 77.94 258 HIS A CA 1
ATOM 2035 C C . HIS A 1 258 ? 6.226 -8.182 -2.282 1.00 77.94 258 HIS A C 1
ATOM 2037 O O . HIS A 1 258 ? 6.394 -8.866 -1.279 1.00 77.94 258 HIS A O 1
ATOM 2043 N N . GLN A 1 259 ? 6.834 -8.469 -3.440 1.00 59.47 259 GLN A N 1
ATOM 2044 C CA . GLN A 1 259 ? 7.689 -9.649 -3.675 1.00 59.47 259 GLN A CA 1
ATOM 2045 C C . GLN A 1 259 ? 8.921 -9.727 -2.755 1.00 59.47 259 GLN A C 1
ATOM 2047 O O . GLN A 1 259 ? 9.509 -10.797 -2.590 1.00 59.47 259 GLN A O 1
ATOM 2052 N N . SER A 1 260 ? 9.324 -8.597 -2.169 1.00 52.16 260 SER A N 1
ATOM 2053 C CA . SER A 1 260 ? 10.465 -8.487 -1.259 1.00 52.16 260 SER A CA 1
ATOM 2054 C C . SER A 1 260 ? 10.172 -8.955 0.169 1.00 52.16 260 SER A C 1
ATOM 2056 O O . SER A 1 260 ? 11.087 -8.945 0.989 1.00 52.16 260 SER A O 1
ATOM 2058 N N . GLN A 1 261 ? 8.937 -9.358 0.484 1.00 56.62 261 GLN A N 1
ATOM 2059 C CA . GLN A 1 261 ? 8.548 -9.807 1.818 1.00 56.62 261 GLN A CA 1
ATOM 2060 C C . GLN A 1 261 ? 7.898 -11.185 1.765 1.00 56.62 261 GLN A C 1
ATOM 2062 O O . GLN A 1 261 ? 6.705 -11.279 1.543 1.00 56.62 261 GLN A O 1
ATOM 2067 N N . GLU A 1 262 ? 8.707 -12.230 1.995 1.00 68.94 262 GLU A N 1
ATOM 2068 C CA . GLU A 1 262 ? 8.380 -13.484 2.718 1.00 68.94 262 GLU A CA 1
ATOM 2069 C C . GLU A 1 262 ? 7.265 -14.406 2.168 1.00 68.94 262 GLU A C 1
ATOM 2071 O O . GLU A 1 262 ? 7.266 -15.614 2.441 1.00 68.94 262 GLU A O 1
ATOM 2076 N N . HIS A 1 263 ? 6.383 -13.887 1.323 1.00 78.06 263 HIS A N 1
ATOM 2077 C CA . HIS A 1 263 ? 5.284 -14.552 0.662 1.00 78.06 263 HIS A CA 1
ATOM 2078 C C . HIS A 1 263 ? 5.262 -14.192 -0.820 1.00 78.06 263 HIS A C 1
ATOM 2080 O O . HIS A 1 263 ? 5.621 -13.091 -1.232 1.00 78.06 263 HIS A O 1
ATOM 2086 N N . GLN A 1 264 ? 4.832 -15.142 -1.641 1.00 79.69 264 GLN A N 1
ATOM 2087 C CA . GLN A 1 264 ? 4.708 -14.958 -3.079 1.00 79.69 264 GLN A CA 1
ATOM 2088 C C . GLN A 1 264 ? 3.376 -15.522 -3.547 1.00 79.69 264 GLN A C 1
ATOM 2090 O O . GLN A 1 264 ? 2.989 -16.632 -3.169 1.00 79.69 264 GLN A O 1
ATOM 2095 N N . LEU A 1 265 ? 2.672 -14.753 -4.374 1.00 83.56 265 LEU A N 1
ATOM 2096 C CA . LEU A 1 265 ? 1.542 -15.275 -5.120 1.00 83.56 265 LEU A CA 1
ATOM 2097 C C . LEU A 1 265 ? 2.061 -15.991 -6.357 1.00 83.56 265 LEU A C 1
ATOM 2099 O O . LEU A 1 265 ? 2.740 -15.405 -7.198 1.00 83.56 265 LEU A O 1
ATOM 2103 N N . GLU A 1 266 ? 1.709 -17.263 -6.469 1.00 85.38 266 GLU A N 1
ATOM 2104 C CA . GLU A 1 266 ? 2.047 -18.067 -7.633 1.00 85.38 266 GLU A CA 1
ATOM 2105 C C . GLU A 1 266 ? 0.816 -18.779 -8.170 1.00 85.38 266 GLU A C 1
ATOM 2107 O O . GLU A 1 266 ? -0.014 -19.293 -7.410 1.00 85.38 266 GLU A O 1
ATOM 2112 N N . THR A 1 267 ? 0.755 -18.859 -9.496 1.00 87.12 267 THR A N 1
ATOM 2113 C CA . THR A 1 267 ? -0.216 -19.693 -10.200 1.00 87.12 267 THR A CA 1
ATOM 2114 C C . THR A 1 267 ? 0.444 -21.002 -10.613 1.00 87.12 267 THR A C 1
ATOM 2116 O O . THR A 1 267 ? 1.432 -21.008 -11.345 1.00 87.12 267 THR A O 1
ATOM 2119 N N . GLN A 1 268 ? -0.095 -22.128 -10.146 1.00 88.38 268 GLN A N 1
ATOM 2120 C CA . GLN A 1 268 ? 0.444 -23.458 -10.435 1.00 88.38 268 GLN A CA 1
ATOM 2121 C C . GLN A 1 268 ? -0.638 -24.402 -10.981 1.00 88.38 268 GLN A C 1
ATOM 2123 O O . GLN A 1 268 ? -1.807 -24.291 -10.603 1.00 88.38 268 GLN A O 1
ATOM 2128 N N . PRO A 1 269 ? -0.280 -25.359 -11.858 1.00 90.62 269 PRO A N 1
ATOM 2129 C CA . PRO A 1 269 ? -1.221 -26.373 -12.320 1.00 90.62 269 PRO A CA 1
ATOM 2130 C C . PRO A 1 269 ? -1.657 -27.281 -11.166 1.00 90.62 269 PRO A C 1
ATOM 2132 O O . PRO A 1 269 ? -0.850 -27.640 -10.302 1.00 90.62 269 PRO A O 1
ATOM 2135 N N . LEU A 1 270 ? -2.923 -27.702 -11.176 1.00 91.06 270 LEU A N 1
ATOM 2136 C CA . LEU A 1 270 ? -3.453 -28.589 -10.147 1.00 91.06 270 LEU A CA 1
ATOM 2137 C C . LEU A 1 270 ? -2.679 -29.928 -10.109 1.00 91.06 270 LEU A C 1
ATOM 2139 O O . LEU A 1 270 ? -2.599 -30.631 -11.122 1.00 91.06 270 LEU A O 1
ATOM 2143 N N . PRO A 1 271 ? -2.152 -30.355 -8.943 1.00 91.25 271 PRO A N 1
ATOM 2144 C CA . PRO A 1 271 ? -1.523 -31.664 -8.822 1.00 91.25 271 PRO A CA 1
ATOM 2145 C C . PRO A 1 271 ? -2.523 -32.797 -9.086 1.00 91.25 271 PRO A C 1
ATOM 2147 O O . PRO A 1 271 ? -3.590 -32.842 -8.479 1.00 91.25 271 PRO A O 1
ATOM 2150 N N . VAL A 1 272 ? -2.128 -33.782 -9.902 1.00 89.31 272 VAL A N 1
ATOM 2151 C CA . VAL A 1 272 ? -2.986 -34.901 -10.361 1.00 89.31 272 VAL A CA 1
ATOM 2152 C C . VAL A 1 272 ? -3.714 -35.628 -9.219 1.00 89.31 272 VAL A C 1
ATOM 2154 O O . VAL A 1 272 ? -4.840 -36.079 -9.380 1.00 89.31 272 VAL A O 1
ATOM 2157 N N . LYS A 1 273 ? -3.105 -35.707 -8.029 1.00 93.06 273 LYS A N 1
ATOM 2158 C CA . LYS A 1 273 ? -3.698 -36.351 -6.842 1.00 93.06 273 LYS A CA 1
ATOM 2159 C C . LYS A 1 273 ? -4.981 -35.681 -6.317 1.00 93.06 273 LYS A C 1
ATOM 2161 O O . LYS A 1 273 ? -5.675 -36.288 -5.507 1.00 93.06 273 LYS A O 1
ATOM 2166 N N . PHE A 1 274 ? -5.260 -34.445 -6.730 1.00 92.81 274 PHE A N 1
ATOM 2167 C CA . PHE A 1 274 ? -6.427 -33.665 -6.312 1.00 92.81 274 PHE A CA 1
ATOM 2168 C C . PHE A 1 274 ? -7.498 -33.540 -7.402 1.00 92.81 274 PHE A C 1
ATOM 2170 O O . PHE A 1 274 ? -8.496 -32.852 -7.205 1.00 92.81 274 PHE A O 1
ATOM 2177 N N . GLU A 1 275 ? -7.332 -34.220 -8.536 1.00 92.31 275 GLU A N 1
ATOM 2178 C CA . GLU A 1 275 ? -8.371 -34.293 -9.562 1.00 92.31 275 GLU A CA 1
ATOM 2179 C C . GLU A 1 275 ? -9.641 -34.958 -8.999 1.00 92.31 275 GLU A C 1
ATOM 2181 O O . GLU A 1 275 ? -9.584 -36.027 -8.386 1.00 92.31 275 GLU A O 1
ATOM 2186 N N . GLY A 1 276 ? -10.794 -34.305 -9.173 1.00 92.00 276 GLY A N 1
ATOM 2187 C CA . GLY A 1 276 ? -12.085 -34.769 -8.658 1.00 92.00 276 GLY A CA 1
ATOM 2188 C C . GLY A 1 276 ? -12.297 -34.558 -7.154 1.00 92.00 276 GLY A C 1
ATOM 2189 O O . GLY A 1 276 ? -13.344 -34.951 -6.639 1.00 92.00 276 GLY A O 1
ATOM 2190 N N . LYS A 1 277 ? -11.336 -33.950 -6.447 1.00 95.44 277 LYS A N 1
ATOM 2191 C CA . LYS A 1 277 ? -11.473 -33.550 -5.038 1.00 95.44 277 LYS A CA 1
ATOM 2192 C C . LYS A 1 277 ? -12.182 -32.208 -4.909 1.00 95.44 277 LYS A C 1
ATOM 2194 O O . LYS A 1 277 ? -12.242 -31.435 -5.867 1.00 95.44 277 LYS A O 1
ATOM 2199 N N . THR A 1 278 ? -12.732 -31.936 -3.731 1.00 96.00 278 THR A N 1
ATOM 2200 C CA . THR A 1 278 ? -13.375 -30.648 -3.462 1.00 96.00 278 THR A CA 1
ATOM 2201 C C . THR A 1 278 ? -12.343 -29.576 -3.108 1.00 96.00 278 THR A C 1
ATOM 2203 O O . THR A 1 278 ? -11.237 -29.868 -2.641 1.00 96.00 278 THR A O 1
ATOM 2206 N N . TRP A 1 279 ? -12.708 -28.309 -3.308 1.00 95.12 279 TRP A N 1
ATOM 2207 C CA . TRP A 1 279 ? -11.878 -27.160 -2.944 1.00 95.12 279 TRP A CA 1
ATOM 2208 C C . TRP A 1 279 ? -11.439 -27.211 -1.477 1.00 95.12 279 TRP A C 1
ATOM 2210 O O . TRP A 1 279 ? -10.266 -26.998 -1.176 1.00 95.12 279 TRP A O 1
ATOM 2220 N N . ILE A 1 280 ? -12.350 -27.559 -0.562 1.00 95.25 280 ILE A N 1
ATOM 2221 C CA . ILE A 1 280 ? -12.035 -27.612 0.870 1.00 95.25 280 ILE A CA 1
ATOM 2222 C C . ILE A 1 280 ? -11.048 -28.738 1.220 1.00 95.25 280 ILE A C 1
ATOM 2224 O O . ILE A 1 280 ? -10.162 -28.535 2.050 1.00 95.25 280 ILE A O 1
ATOM 2228 N N . GLU A 1 281 ? -11.136 -29.897 0.553 1.00 94.75 281 GLU A N 1
ATOM 2229 C CA . GLU A 1 281 ? -10.167 -30.991 0.714 1.00 94.75 281 GLU A CA 1
ATOM 2230 C C . GLU A 1 281 ? -8.766 -30.565 0.256 1.00 94.75 281 GLU A C 1
ATOM 2232 O O . GLU A 1 281 ? -7.765 -30.908 0.893 1.00 94.75 281 GLU A O 1
ATOM 2237 N N . TYR A 1 282 ? -8.692 -29.802 -0.837 1.00 95.00 282 TYR A N 1
ATOM 2238 C CA . TYR A 1 282 ? -7.438 -29.278 -1.363 1.00 95.00 282 TYR A CA 1
ATOM 2239 C C . TYR A 1 282 ? -6.823 -28.209 -0.454 1.00 95.00 282 TYR A C 1
ATOM 2241 O O . TYR A 1 282 ? -5.627 -28.291 -0.167 1.00 95.00 282 TYR A O 1
ATOM 2249 N N . VAL A 1 283 ? -7.620 -27.257 0.047 1.00 94.50 283 VAL A N 1
ATOM 2250 C CA . VAL A 1 283 ? -7.166 -26.236 1.010 1.00 94.50 283 VAL A CA 1
ATOM 2251 C C . VAL A 1 283 ? -6.599 -26.900 2.264 1.00 94.50 283 VAL A C 1
ATOM 2253 O O . VAL A 1 283 ? -5.463 -26.613 2.634 1.00 94.50 283 VAL A O 1
ATOM 2256 N N . HIS A 1 284 ? -7.329 -27.850 2.858 1.00 94.31 284 HIS A N 1
ATOM 2257 C CA . HIS A 1 284 ? -6.882 -28.617 4.026 1.00 94.31 284 HIS A CA 1
ATOM 2258 C C . HIS A 1 284 ? -5.540 -29.320 3.778 1.00 94.31 284 HIS A C 1
ATOM 2260 O O . HIS A 1 284 ? -4.560 -29.116 4.495 1.00 94.31 284 HIS A O 1
ATOM 2266 N N . ALA A 1 285 ? -5.466 -30.131 2.719 1.00 93.75 285 ALA A N 1
ATOM 2267 C CA . ALA A 1 285 ? -4.277 -30.926 2.437 1.00 93.75 285 ALA A CA 1
ATOM 2268 C C . ALA A 1 285 ? -3.058 -30.057 2.092 1.00 93.75 285 ALA A C 1
ATOM 2270 O O . ALA A 1 285 ? -1.936 -30.381 2.486 1.00 93.75 285 ALA A O 1
ATOM 2271 N N . THR A 1 286 ? -3.263 -28.961 1.363 1.00 92.44 286 THR A N 1
ATOM 2272 C CA . THR A 1 286 ? -2.193 -28.046 0.951 1.00 92.44 286 THR A CA 1
ATOM 2273 C C . THR A 1 286 ? -1.681 -27.251 2.144 1.00 92.44 286 THR A C 1
ATOM 2275 O O . THR A 1 286 ? -0.483 -27.293 2.429 1.00 92.44 286 THR A O 1
ATOM 2278 N N . LYS A 1 287 ? -2.581 -26.646 2.930 1.00 92.62 287 LYS A N 1
ATOM 2279 C CA . LYS A 1 287 ? -2.195 -25.862 4.104 1.00 92.62 287 LYS A CA 1
ATOM 2280 C C . LYS A 1 287 ? -1.404 -26.689 5.115 1.00 92.62 287 LYS A C 1
ATOM 2282 O O . LYS A 1 287 ? -0.404 -26.213 5.641 1.00 92.62 287 LYS A O 1
ATOM 2287 N N . ARG A 1 288 ? -1.780 -27.952 5.324 1.00 90.19 288 ARG A N 1
ATOM 2288 C CA . ARG A 1 288 ? -1.087 -28.854 6.252 1.00 90.19 288 ARG A CA 1
ATOM 2289 C C . ARG A 1 288 ? 0.232 -29.417 5.725 1.00 90.19 288 ARG A C 1
ATOM 2291 O O . ARG A 1 288 ? 1.148 -29.650 6.506 1.00 90.19 288 ARG A O 1
ATOM 2298 N N . SER A 1 289 ? 0.328 -29.697 4.423 1.00 88.75 289 SER A N 1
ATOM 2299 C CA . SER A 1 289 ? 1.519 -30.349 3.853 1.00 88.75 289 SER A CA 1
ATOM 2300 C C . SER A 1 289 ? 2.623 -29.375 3.452 1.00 88.75 289 SER A C 1
ATOM 2302 O O . SER A 1 289 ? 3.797 -29.719 3.585 1.00 88.75 289 SER A O 1
ATOM 2304 N N . THR A 1 290 ? 2.269 -28.184 2.967 1.00 88.06 290 THR A N 1
ATOM 2305 C CA . THR A 1 290 ? 3.236 -27.185 2.485 1.00 88.06 290 THR A CA 1
ATOM 2306 C C . THR A 1 290 ? 3.165 -25.857 3.235 1.00 88.06 290 THR A C 1
ATOM 2308 O O . THR A 1 290 ? 4.119 -25.085 3.176 1.00 88.06 290 THR A O 1
ATOM 2311 N N . GLY A 1 291 ? 2.070 -25.575 3.947 1.00 88.75 291 GLY A N 1
ATOM 2312 C CA . GLY A 1 291 ? 1.821 -24.260 4.548 1.00 88.75 291 GLY A CA 1
ATOM 2313 C C . GLY A 1 291 ? 1.224 -23.238 3.579 1.00 88.75 291 GLY A C 1
ATOM 2314 O O . GLY A 1 291 ? 0.914 -22.122 4.001 1.00 88.75 291 GLY A O 1
ATOM 2315 N N . TYR A 1 292 ? 1.043 -23.597 2.303 1.00 92.00 292 TYR A N 1
ATOM 2316 C CA . TYR A 1 292 ? 0.506 -22.688 1.291 1.00 92.00 292 TYR A CA 1
ATOM 2317 C C . TYR A 1 292 ? -0.988 -22.471 1.490 1.00 92.00 292 TYR A C 1
ATOM 2319 O O . TYR A 1 292 ? -1.702 -23.369 1.943 1.00 92.00 292 TYR A O 1
ATOM 2327 N N . MET A 1 293 ? -1.452 -21.282 1.124 1.00 93.56 293 MET A N 1
ATOM 2328 C CA . MET A 1 293 ? -2.850 -20.897 1.240 1.00 93.56 293 MET A CA 1
ATOM 2329 C C . MET A 1 293 ? -3.459 -20.697 -0.154 1.00 93.56 293 MET A C 1
ATOM 2331 O O . MET A 1 293 ? -3.206 -19.671 -0.787 1.00 93.56 293 MET A O 1
ATOM 2335 N N . PRO A 1 294 ? -4.246 -21.661 -0.667 1.00 94.12 294 PRO A N 1
ATOM 2336 C CA . PRO A 1 294 ? -4.970 -21.489 -1.922 1.00 94.12 294 PRO A CA 1
ATOM 2337 C C . PRO A 1 294 ? -6.028 -20.388 -1.816 1.00 94.12 294 PRO A C 1
ATOM 2339 O O . PRO A 1 294 ? -6.832 -20.391 -0.884 1.00 94.12 294 PRO A O 1
ATOM 2342 N N . LEU A 1 295 ? -6.056 -19.474 -2.788 1.00 92.94 295 LEU A N 1
ATOM 2343 C CA . LEU A 1 295 ? -6.964 -18.317 -2.796 1.00 92.94 295 LEU A CA 1
ATOM 2344 C C . LEU A 1 295 ? -8.058 -18.433 -3.860 1.00 92.94 295 LEU A C 1
ATOM 2346 O O . LEU A 1 295 ? -9.186 -17.974 -3.656 1.00 92.94 295 LEU A O 1
ATOM 2350 N N . GLY A 1 296 ? -7.747 -19.060 -4.994 1.00 92.19 296 GLY A N 1
ATOM 2351 C CA . GLY A 1 296 ? -8.697 -19.197 -6.089 1.00 92.19 296 GLY A CA 1
ATOM 2352 C C . GLY A 1 296 ? -8.228 -20.109 -7.211 1.00 92.19 296 GLY A C 1
ATOM 2353 O O . GLY A 1 296 ? -7.121 -20.650 -7.191 1.00 92.19 296 GLY A O 1
ATOM 2354 N N . ILE A 1 297 ? -9.103 -20.267 -8.197 1.00 91.00 297 ILE A N 1
ATOM 2355 C CA . ILE A 1 297 ? -8.869 -21.069 -9.397 1.00 91.00 297 ILE A CA 1
ATOM 2356 C C . ILE A 1 297 ? -8.753 -20.120 -10.586 1.00 91.00 297 ILE A C 1
ATOM 2358 O O . ILE A 1 297 ? -9.622 -19.275 -10.787 1.00 91.00 297 ILE A O 1
ATOM 2362 N N . VAL A 1 298 ? -7.695 -20.270 -11.372 1.00 86.44 298 VAL A N 1
ATOM 2363 C CA . VAL A 1 298 ? -7.472 -19.523 -12.609 1.00 86.44 298 VAL A CA 1
ATOM 2364 C C . VAL A 1 298 ? -7.970 -20.372 -13.779 1.00 86.44 298 VAL A C 1
ATOM 2366 O O . VAL A 1 298 ? -7.565 -21.526 -13.949 1.00 86.44 298 VAL A O 1
ATOM 2369 N N . MET A 1 299 ? -8.893 -19.808 -14.556 1.00 79.12 299 MET A N 1
ATOM 2370 C CA . MET A 1 299 ? -9.446 -20.384 -15.780 1.00 79.12 299 MET A CA 1
ATOM 2371 C C . MET A 1 299 ? -9.219 -19.375 -16.904 1.00 79.12 299 MET A C 1
ATOM 2373 O O . MET A 1 299 ? -9.927 -18.372 -16.978 1.00 79.12 299 MET A O 1
ATOM 2377 N N . GLU A 1 300 ? -8.221 -19.632 -17.752 1.00 71.19 300 GLU A N 1
ATOM 2378 C CA . GLU A 1 300 ? -7.748 -18.664 -18.753 1.00 71.19 300 GLU A CA 1
ATOM 2379 C C . GLU A 1 300 ? -7.346 -17.340 -18.070 1.00 71.19 300 GLU A C 1
ATOM 2381 O O . GLU A 1 300 ? -6.418 -17.334 -17.264 1.00 71.19 300 GLU A O 1
ATOM 2386 N N . GLU A 1 301 ? -8.051 -16.236 -18.328 1.00 66.19 301 GLU A N 1
ATOM 2387 C CA . GLU A 1 301 ? -7.796 -14.929 -17.698 1.00 66.19 301 GLU A CA 1
ATOM 2388 C C . GLU A 1 301 ? -8.714 -14.629 -16.500 1.00 66.19 301 GLU A C 1
ATOM 2390 O O . GLU A 1 301 ? -8.555 -13.614 -15.813 1.00 66.19 301 GLU A O 1
ATOM 2395 N N . VAL A 1 302 ? -9.686 -15.501 -16.217 1.00 75.69 302 VAL A N 1
ATOM 2396 C CA . VAL A 1 302 ? -10.665 -15.298 -15.146 1.00 75.69 302 VAL A CA 1
ATOM 2397 C C . VAL A 1 302 ? -10.208 -16.005 -13.877 1.00 75.69 302 VAL A C 1
ATOM 2399 O O . VAL A 1 302 ? -9.936 -17.206 -13.873 1.00 75.69 302 VAL A O 1
ATOM 2402 N N . VAL A 1 303 ? -10.187 -15.267 -12.768 1.00 83.56 303 VAL A N 1
ATOM 2403 C CA . VAL A 1 303 ? -9.911 -15.827 -11.443 1.00 83.56 303 VAL A CA 1
ATOM 2404 C C . VAL A 1 303 ? -11.222 -16.029 -10.694 1.00 83.56 303 VAL A C 1
ATOM 2406 O O . VAL A 1 303 ? -11.939 -15.077 -10.393 1.00 83.56 303 VAL A O 1
ATOM 2409 N N . LEU A 1 304 ? -11.536 -17.282 -10.370 1.00 88.94 304 LEU A N 1
ATOM 2410 C CA . LEU A 1 304 ? -12.587 -17.628 -9.422 1.00 88.94 304 LEU A CA 1
ATOM 2411 C C . LEU A 1 304 ? -12.006 -17.576 -8.007 1.00 88.94 304 LEU A C 1
ATOM 2413 O O . LEU A 1 304 ? -11.448 -18.558 -7.509 1.00 88.94 304 LEU A O 1
ATOM 2417 N N . ILE A 1 305 ? -12.132 -16.415 -7.370 1.00 90.81 305 ILE A N 1
ATOM 2418 C CA . ILE A 1 305 ? -11.690 -16.187 -5.992 1.00 90.81 305 ILE A CA 1
ATOM 2419 C C . ILE A 1 305 ? -12.653 -16.865 -5.022 1.00 90.81 305 ILE A C 1
ATOM 2421 O O . ILE A 1 305 ? -13.874 -16.809 -5.200 1.00 90.81 305 ILE A O 1
ATOM 2425 N N . ASN A 1 306 ? -12.100 -17.471 -3.970 1.00 92.62 306 ASN A N 1
ATOM 2426 C CA . ASN A 1 306 ? -12.862 -18.096 -2.898 1.00 92.62 306 ASN A CA 1
ATOM 2427 C C . ASN A 1 306 ? -13.994 -19.029 -3.415 1.00 92.62 306 ASN A C 1
ATOM 2429 O O . ASN A 1 306 ? -15.180 -18.784 -3.147 1.00 92.62 306 ASN A O 1
ATOM 2433 N N . PRO A 1 307 ? -13.666 -20.101 -4.171 1.00 92.75 307 PRO A N 1
ATOM 2434 C CA . PRO A 1 307 ? -14.656 -21.067 -4.649 1.00 92.75 307 PRO A CA 1
ATOM 2435 C C . PRO A 1 307 ? -15.507 -21.654 -3.513 1.00 92.75 307 PRO A C 1
ATOM 2437 O O . PRO A 1 307 ? -15.093 -21.695 -2.351 1.00 92.75 307 PRO A O 1
ATOM 2440 N N . SER A 1 308 ? -16.707 -22.153 -3.827 1.00 92.19 308 SER A N 1
ATOM 2441 C CA . SER A 1 308 ? -17.526 -22.873 -2.840 1.00 92.19 308 SER A CA 1
ATOM 2442 C C . SER A 1 308 ? -16.783 -24.098 -2.304 1.00 92.19 308 SER A C 1
ATOM 2444 O O . SER A 1 308 ? -16.069 -24.754 -3.057 1.00 92.19 308 SER A O 1
ATOM 2446 N N . SER A 1 309 ? -17.007 -24.461 -1.041 1.00 92.88 309 SER A N 1
ATOM 2447 C CA . SER A 1 309 ? -16.340 -25.599 -0.387 1.00 92.88 309 SER A CA 1
ATOM 2448 C C . SER A 1 309 ? -16.469 -26.908 -1.177 1.00 92.88 309 SER A C 1
ATOM 2450 O O . SER A 1 309 ? -15.498 -27.650 -1.290 1.00 92.88 309 SER A O 1
ATOM 2452 N N . GLU A 1 310 ? -17.628 -27.120 -1.807 1.00 93.75 310 GLU A N 1
ATOM 2453 C CA . GLU A 1 310 ? -17.964 -28.296 -2.626 1.00 93.75 310 GLU A CA 1
ATOM 2454 C C . GLU A 1 310 ? -17.537 -28.182 -4.102 1.00 93.75 310 GLU A C 1
ATOM 2456 O O . GLU A 1 310 ? -17.882 -29.034 -4.919 1.00 93.75 310 GLU A O 1
ATOM 2461 N N . HIS A 1 311 ? -16.824 -27.119 -4.490 1.00 93.94 311 HIS A N 1
ATOM 2462 C CA . HIS A 1 311 ? -16.383 -26.953 -5.875 1.00 93.94 311 HIS A CA 1
ATOM 2463 C C . HIS A 1 311 ? -15.418 -28.082 -6.252 1.00 93.94 311 HIS A C 1
ATOM 2465 O O . HIS A 1 311 ? -14.415 -28.286 -5.570 1.00 93.94 311 HIS A O 1
ATOM 2471 N N . VAL A 1 312 ? -15.717 -28.806 -7.331 1.00 94.69 312 VAL A N 1
ATOM 2472 C CA . VAL A 1 312 ? -14.925 -29.962 -7.770 1.00 94.69 312 VAL A CA 1
ATOM 2473 C C . VAL A 1 312 ? -13.789 -29.513 -8.677 1.00 94.69 312 VAL A C 1
ATOM 2475 O O . VAL A 1 312 ? -14.023 -28.900 -9.719 1.00 94.69 312 VAL A O 1
ATOM 2478 N N . LEU A 1 313 ? -12.569 -29.880 -8.297 1.00 92.81 313 LEU A N 1
ATOM 2479 C CA . LEU A 1 313 ? -11.344 -29.543 -9.006 1.00 92.81 313 LEU A CA 1
ATOM 2480 C C . LEU A 1 313 ? -11.132 -30.424 -10.240 1.00 92.81 313 LEU A C 1
ATOM 2482 O O . LEU A 1 313 ? -11.275 -31.651 -10.192 1.00 92.81 313 LEU A O 1
ATOM 2486 N N . ARG A 1 314 ? -10.746 -29.794 -11.349 1.00 90.38 314 ARG A N 1
ATOM 2487 C CA . ARG A 1 314 ? -10.467 -30.435 -12.637 1.00 90.38 314 ARG A CA 1
ATOM 2488 C C . ARG A 1 314 ? -8.993 -30.314 -13.000 1.00 90.38 314 ARG A C 1
ATOM 2490 O O . ARG A 1 314 ? -8.301 -29.398 -12.573 1.00 90.38 314 ARG A O 1
ATOM 2497 N N . ARG A 1 315 ? -8.506 -31.246 -13.813 1.00 85.44 315 ARG A N 1
ATOM 2498 C CA . ARG A 1 315 ? -7.087 -31.347 -14.180 1.00 85.44 315 ARG A CA 1
ATOM 2499 C C . ARG A 1 315 ? -6.545 -30.143 -14.957 1.00 85.44 315 ARG A C 1
ATOM 2501 O O . ARG A 1 315 ? -5.354 -29.865 -14.887 1.00 85.44 315 ARG A O 1
ATOM 2508 N N . ASP A 1 316 ? -7.400 -29.476 -15.717 1.00 86.69 316 ASP A N 1
ATOM 2509 C CA . ASP A 1 316 ? -7.102 -28.261 -16.475 1.00 86.69 316 ASP A CA 1
ATOM 2510 C C . ASP A 1 316 ? -7.088 -26.998 -15.603 1.00 86.69 316 ASP A C 1
ATOM 2512 O O . ASP A 1 316 ? -6.664 -25.943 -16.065 1.00 86.69 316 ASP A O 1
ATOM 2516 N N . ASN A 1 317 ? -7.520 -27.086 -14.341 1.00 88.06 317 ASN A N 1
ATOM 2517 C CA . ASN A 1 317 ? -7.493 -25.949 -13.435 1.00 88.06 317 ASN A CA 1
ATOM 2518 C C . ASN A 1 317 ? -6.058 -25.571 -13.057 1.00 88.06 317 ASN A C 1
ATOM 2520 O O . ASN A 1 317 ? -5.230 -26.416 -12.703 1.00 88.06 317 ASN A O 1
ATOM 2524 N N . GLN A 1 318 ? -5.804 -24.268 -13.053 1.00 90.69 318 GLN A N 1
ATOM 2525 C CA . GLN A 1 318 ? -4.675 -23.678 -12.354 1.00 90.69 318 GLN A CA 1
ATOM 2526 C C . GLN A 1 318 ? -5.160 -23.083 -11.035 1.00 90.69 318 GLN A C 1
ATOM 2528 O O . GLN A 1 318 ? -6.303 -22.645 -10.919 1.00 90.69 318 GLN A O 1
ATOM 2533 N N . VAL A 1 319 ? -4.308 -23.086 -10.020 1.00 91.19 319 VAL A N 1
ATOM 2534 C CA . VAL A 1 319 ? -4.622 -22.555 -8.694 1.00 91.19 319 VAL A CA 1
ATOM 2535 C C . VAL A 1 319 ? -3.683 -21.400 -8.407 1.00 91.19 319 VAL A C 1
ATOM 2537 O O . VAL A 1 319 ? -2.468 -21.557 -8.519 1.00 91.19 319 VAL A O 1
ATOM 2540 N N . ILE A 1 320 ? -4.255 -20.270 -7.995 1.00 90.12 320 ILE A N 1
ATOM 2541 C CA . ILE A 1 320 ? -3.497 -19.163 -7.422 1.00 90.12 320 ILE A CA 1
ATOM 2542 C C . ILE A 1 320 ? -3.442 -19.333 -5.903 1.00 90.12 320 ILE A C 1
ATOM 2544 O O . ILE A 1 320 ? -4.471 -19.496 -5.233 1.00 90.12 320 ILE A O 1
ATOM 2548 N N . GLN A 1 321 ? -2.229 -19.351 -5.358 1.00 90.62 321 GLN A N 1
ATOM 2549 C CA . GLN A 1 321 ? -1.983 -19.625 -3.945 1.00 90.62 321 GLN A CA 1
ATOM 2550 C C . GLN A 1 321 ? -0.886 -18.726 -3.383 1.00 90.62 321 GLN A C 1
ATOM 2552 O O . GLN A 1 321 ? 0.069 -18.379 -4.078 1.00 90.62 321 GLN A O 1
ATOM 2557 N N . LEU A 1 322 ? -1.021 -18.390 -2.104 1.00 89.88 322 LEU A N 1
ATOM 2558 C CA . LEU A 1 322 ? -0.008 -17.682 -1.337 1.00 89.88 322 LEU A CA 1
ATOM 2559 C C . LEU A 1 322 ? 1.005 -18.691 -0.794 1.00 89.88 322 LEU A C 1
ATOM 2561 O O . LEU A 1 322 ? 0.662 -19.574 0.002 1.00 89.88 322 LEU A O 1
ATOM 2565 N N . GLN A 1 323 ? 2.248 -18.578 -1.246 1.00 88.00 323 GLN A N 1
ATOM 2566 C CA . GLN A 1 323 ? 3.353 -19.433 -0.837 1.00 88.00 323 GLN A CA 1
ATOM 2567 C C . GLN A 1 323 ? 4.262 -18.692 0.127 1.00 88.00 323 GLN A C 1
ATOM 2569 O O . GLN A 1 323 ? 4.640 -17.558 -0.134 1.00 88.00 323 GLN A O 1
ATOM 2574 N N . SER A 1 324 ? 4.644 -19.341 1.221 1.00 79.62 324 SER A N 1
ATOM 2575 C CA . SER A 1 324 ? 5.697 -18.833 2.100 1.00 79.62 324 SER A CA 1
ATOM 2576 C C . SER A 1 324 ? 7.075 -19.228 1.559 1.00 79.62 324 SER A C 1
ATOM 2578 O O . SER A 1 324 ? 7.240 -20.323 1.008 1.00 79.62 324 SER A O 1
ATOM 2580 N N . VAL A 1 325 ? 8.073 -18.362 1.745 1.00 74.06 325 VAL A N 1
ATOM 2581 C CA . VAL A 1 325 ? 9.472 -18.643 1.383 1.00 74.06 325 VAL A CA 1
ATOM 2582 C C . VAL A 1 325 ? 10.012 -19.897 2.082 1.00 74.06 325 VAL A C 1
ATOM 2584 O O . VAL A 1 325 ? 9.510 -20.331 3.120 1.00 74.06 325 VAL A O 1
ATOM 2587 N N . ALA A 1 326 ? 11.075 -20.487 1.525 1.00 65.56 326 ALA A N 1
ATOM 2588 C CA . ALA A 1 326 ? 11.638 -21.764 1.976 1.00 65.56 326 ALA A CA 1
ATOM 2589 C C . ALA A 1 326 ? 12.054 -21.807 3.463 1.00 65.56 326 ALA A C 1
ATOM 2591 O O . ALA A 1 326 ? 12.121 -22.896 4.036 1.00 65.56 326 ALA A O 1
ATOM 2592 N N . GLU A 1 327 ? 12.323 -20.650 4.070 1.00 65.94 327 GLU A N 1
ATOM 2593 C CA . GLU A 1 327 ? 12.687 -20.485 5.485 1.00 65.94 327 GLU A CA 1
ATOM 2594 C C . GLU A 1 327 ? 11.466 -20.540 6.426 1.00 65.94 327 GLU A C 1
ATOM 2596 O O . GLU A 1 327 ? 11.616 -20.861 7.600 1.00 65.94 327 GLU A O 1
ATOM 2601 N N . ARG A 1 328 ? 10.247 -20.337 5.905 1.00 72.44 328 ARG A N 1
ATOM 2602 C CA . ARG A 1 328 ? 8.970 -20.297 6.647 1.00 72.44 328 ARG A CA 1
ATOM 2603 C C . ARG A 1 328 ? 8.033 -21.442 6.272 1.00 72.44 328 ARG A C 1
ATOM 2605 O O . ARG A 1 328 ? 6.850 -21.253 5.975 1.00 72.44 328 ARG A O 1
ATOM 2612 N N . LYS A 1 329 ? 8.571 -22.664 6.239 1.00 67.31 329 LYS A N 1
ATOM 2613 C CA . LYS A 1 329 ? 7.787 -23.869 5.920 1.00 67.31 329 LYS A CA 1
ATOM 2614 C C . LYS A 1 329 ? 6.678 -24.067 6.956 1.00 67.31 329 LYS A C 1
ATOM 2616 O O . LYS A 1 329 ? 6.957 -24.439 8.088 1.00 67.31 329 LYS A O 1
ATOM 2621 N N . GLY A 1 330 ? 5.430 -23.852 6.538 1.00 74.19 330 GLY A N 1
ATOM 2622 C CA . GLY A 1 330 ? 4.231 -24.029 7.366 1.00 74.19 330 GLY A CA 1
ATOM 2623 C C . GLY A 1 330 ? 3.374 -22.769 7.541 1.00 74.19 330 GLY A C 1
ATOM 2624 O O . GLY A 1 330 ? 2.188 -22.911 7.845 1.00 74.19 330 GLY A O 1
ATOM 2625 N N . GLY A 1 331 ? 3.924 -21.575 7.289 1.00 83.50 331 GLY A N 1
ATOM 2626 C CA . GLY A 1 331 ? 3.260 -20.276 7.482 1.00 83.50 331 GLY A CA 1
ATOM 2627 C C . GLY A 1 331 ? 3.898 -19.429 8.591 1.00 83.50 331 GLY A C 1
ATOM 2628 O O . GLY A 1 331 ? 4.957 -19.774 9.112 1.00 83.50 331 GLY A O 1
ATOM 2629 N N . ASP A 1 332 ? 3.247 -18.325 8.945 1.00 87.00 332 ASP A N 1
ATOM 2630 C CA . ASP A 1 332 ? 3.750 -17.330 9.893 1.00 87.00 332 ASP A CA 1
ATOM 2631 C C . ASP A 1 332 ? 3.459 -17.697 11.346 1.00 87.00 332 ASP A C 1
ATOM 2633 O O . ASP A 1 332 ? 2.371 -18.162 11.690 1.00 87.00 332 ASP A O 1
ATOM 2637 N N . LEU A 1 333 ? 4.442 -17.434 12.200 1.00 87.25 333 LEU A N 1
ATOM 2638 C CA . LEU A 1 333 ? 4.333 -17.467 13.652 1.00 87.25 333 LEU A CA 1
ATOM 2639 C C . LEU A 1 333 ? 4.343 -16.022 14.158 1.00 87.25 333 LEU A C 1
ATOM 2641 O O . LEU A 1 333 ? 4.670 -15.105 13.410 1.00 87.25 333 LEU A O 1
ATOM 2645 N N . GLU A 1 334 ? 4.028 -15.807 15.431 1.00 83.44 334 GLU A N 1
ATOM 2646 C CA . GLU A 1 334 ? 3.927 -14.458 16.009 1.00 83.44 334 GLU A CA 1
ATOM 2647 C C . GLU A 1 334 ? 5.226 -13.631 15.921 1.00 83.44 334 GLU A C 1
ATOM 2649 O O . GLU A 1 334 ? 5.180 -12.408 15.788 1.00 83.44 334 GLU A O 1
ATOM 2654 N N . GLU A 1 335 ? 6.388 -14.288 15.903 1.00 83.69 335 GLU A N 1
ATOM 2655 C CA . GLU A 1 335 ? 7.692 -13.642 15.679 1.00 83.69 335 GLU A CA 1
ATOM 2656 C C . GLU A 1 335 ? 7.854 -13.052 14.268 1.00 83.69 335 GLU A C 1
ATOM 2658 O O . GLU A 1 335 ? 8.624 -12.116 14.080 1.00 83.69 335 GLU A O 1
ATOM 2663 N N . HIS A 1 336 ? 7.100 -13.566 13.293 1.00 84.56 336 HIS A N 1
ATOM 2664 C CA . HIS A 1 336 ? 7.062 -13.076 11.914 1.00 84.56 336 HIS A CA 1
ATOM 2665 C C . HIS A 1 336 ? 6.017 -11.971 11.706 1.00 84.56 336 HIS A C 1
ATOM 2667 O O . HIS A 1 336 ? 5.858 -11.486 10.589 1.00 84.56 336 HIS A O 1
ATOM 2673 N N . GLY A 1 337 ? 5.253 -11.620 12.745 1.00 82.88 337 GLY A N 1
ATOM 2674 C CA . GLY A 1 337 ? 4.126 -10.709 12.620 1.00 82.88 337 GLY A CA 1
ATOM 2675 C C . GLY A 1 337 ? 4.539 -9.279 12.280 1.00 82.88 337 GLY A C 1
ATOM 2676 O O . GLY A 1 337 ? 5.458 -8.727 12.885 1.00 82.88 337 GLY A O 1
ATOM 2677 N N . ILE A 1 338 ? 3.816 -8.682 11.334 1.00 85.75 338 ILE A N 1
ATOM 2678 C CA . ILE A 1 338 ? 4.010 -7.306 10.871 1.00 85.75 338 ILE A CA 1
ATOM 2679 C C . ILE A 1 338 ? 3.140 -6.383 11.717 1.00 85.75 338 ILE A C 1
ATOM 2681 O O . ILE A 1 338 ? 1.946 -6.629 11.864 1.00 85.75 338 ILE A O 1
ATOM 2685 N N . GLU A 1 339 ? 3.709 -5.318 12.262 1.00 83.31 339 GLU A N 1
ATOM 2686 C CA . GLU A 1 339 ? 2.936 -4.322 13.001 1.00 83.31 339 GLU A CA 1
ATOM 2687 C C . GLU A 1 339 ? 1.952 -3.592 12.074 1.00 83.31 339 GLU A C 1
ATOM 2689 O O . GLU A 1 339 ? 2.319 -3.122 10.991 1.00 83.31 339 GLU A O 1
ATOM 2694 N N . VAL A 1 340 ? 0.680 -3.535 12.473 1.00 82.50 340 VAL A N 1
ATOM 2695 C CA . VAL A 1 340 ? -0.378 -2.872 11.706 1.00 82.50 340 VAL A CA 1
ATOM 2696 C C . VAL A 1 340 ? -0.649 -1.492 12.285 1.00 82.50 340 VAL A C 1
ATOM 2698 O O . VAL A 1 340 ? -1.075 -1.367 13.428 1.00 82.50 340 VAL A O 1
ATOM 2701 N N . LEU A 1 341 ? -0.462 -0.468 11.453 1.00 74.50 341 LEU A N 1
ATOM 2702 C CA . LEU A 1 341 ? -0.865 0.909 11.744 1.00 74.50 341 LEU A CA 1
ATOM 2703 C C . LEU A 1 341 ? -2.350 1.139 11.416 1.00 74.50 341 LEU A C 1
ATOM 2705 O O . LEU A 1 341 ? -2.916 0.434 10.574 1.00 74.50 341 LEU A O 1
ATOM 2709 N N . GLY A 1 342 ? -2.957 2.155 12.036 1.00 70.38 342 GLY A N 1
ATOM 2710 C CA . GLY A 1 342 ? -4.348 2.549 11.790 1.00 70.38 342 GLY A CA 1
ATOM 2711 C C . GLY A 1 342 ? -5.377 1.572 12.365 1.00 70.38 342 GLY A C 1
ATOM 2712 O O . GLY A 1 342 ? -6.417 1.344 11.748 1.00 70.38 342 GLY A O 1
ATOM 2713 N N . MET A 1 343 ? -5.065 0.956 13.510 1.00 72.56 343 MET A N 1
ATOM 2714 C CA . MET A 1 343 ? -5.996 0.117 14.284 1.00 72.56 343 MET A CA 1
ATOM 2715 C C . MET A 1 343 ? -6.745 0.922 15.363 1.00 72.56 343 MET A C 1
ATOM 2717 O O . MET A 1 343 ? -7.396 0.328 16.223 1.00 72.56 343 MET A O 1
ATOM 2721 N N . ASP A 1 344 ? -6.633 2.254 15.331 1.00 66.00 344 ASP A N 1
ATOM 2722 C CA . ASP A 1 344 ? -7.299 3.166 16.259 1.00 66.00 344 ASP A CA 1
ATOM 2723 C C . ASP A 1 344 ? -8.822 3.125 16.102 1.00 66.00 344 ASP A C 1
ATOM 2725 O O . ASP A 1 344 ? -9.360 2.895 15.016 1.00 66.00 344 ASP A O 1
ATOM 2729 N N . ASP A 1 345 ? -9.547 3.337 17.199 1.00 65.44 345 ASP A N 1
ATOM 2730 C CA . ASP A 1 345 ? -11.001 3.228 17.184 1.00 65.44 345 ASP A CA 1
ATOM 2731 C C . ASP A 1 345 ? -11.642 4.379 16.387 1.00 65.44 345 ASP A C 1
ATOM 2733 O O . ASP A 1 345 ? -11.444 5.565 16.668 1.00 65.44 345 ASP A O 1
ATOM 2737 N N . ILE A 1 346 ? -12.472 4.013 15.409 1.00 69.56 346 ILE A N 1
ATOM 2738 C CA . ILE A 1 346 ? -13.220 4.952 14.569 1.00 69.56 346 ILE A CA 1
ATOM 2739 C C . ILE A 1 346 ? -14.552 5.307 15.243 1.00 69.56 346 ILE A C 1
ATOM 2741 O O . ILE A 1 346 ? -15.258 4.436 15.762 1.00 69.56 346 ILE A O 1
ATOM 2745 N N . ARG A 1 347 ? -14.927 6.591 15.188 1.00 66.00 347 ARG A N 1
ATOM 2746 C CA . ARG A 1 347 ? -16.209 7.103 15.699 1.00 66.00 347 ARG A CA 1
ATOM 2747 C C . ARG A 1 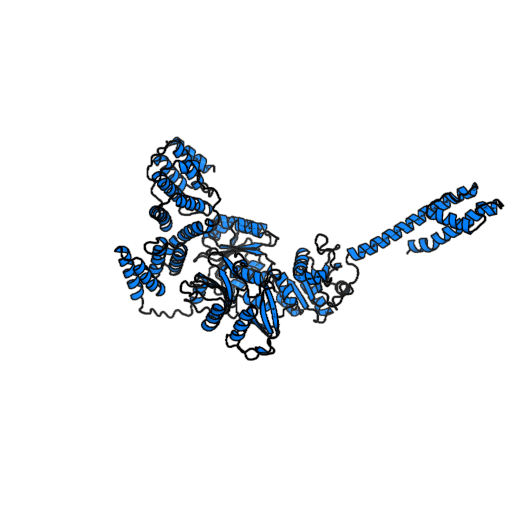347 ? -17.417 6.409 15.061 1.00 66.00 347 ARG A C 1
ATOM 2749 O O . ARG A 1 347 ? -17.413 6.074 13.878 1.00 66.00 347 ARG A O 1
ATOM 2756 N N . ILE A 1 348 ? -18.470 6.229 15.863 1.00 61.66 348 ILE A N 1
ATOM 2757 C CA . ILE A 1 348 ? -19.695 5.519 15.458 1.00 61.66 348 ILE A CA 1
ATOM 2758 C C . ILE A 1 348 ? -20.569 6.393 14.546 1.00 61.66 348 ILE A C 1
ATOM 2760 O O . ILE A 1 348 ? -21.087 5.903 13.549 1.00 61.66 348 ILE A O 1
ATOM 2764 N N . GLU A 1 349 ? -20.712 7.682 14.859 1.00 66.81 349 GLU A N 1
ATOM 2765 C CA . GLU A 1 349 ? -21.551 8.626 14.113 1.00 66.81 349 GLU A CA 1
ATOM 2766 C C . GLU A 1 349 ? -20.708 9.753 13.506 1.00 66.81 349 GLU A C 1
ATOM 2768 O O . GLU A 1 349 ? -19.681 10.146 14.059 1.00 66.81 349 GLU A O 1
ATOM 2773 N N . GLY A 1 350 ? -21.143 10.267 12.354 1.00 77.44 350 GLY A N 1
ATOM 2774 C CA . GLY A 1 350 ? -20.483 11.374 11.670 1.00 77.44 350 GLY A CA 1
ATOM 2775 C C . GLY A 1 350 ? -20.560 11.282 10.150 1.00 77.44 350 GLY A C 1
ATOM 2776 O O . GLY A 1 350 ? -20.997 10.281 9.582 1.00 77.44 350 GLY A O 1
ATOM 2777 N N . HIS A 1 351 ? -20.120 12.342 9.479 1.00 88.56 351 HIS A N 1
ATOM 2778 C CA . HIS A 1 351 ? -20.027 12.386 8.018 1.00 88.56 351 HIS A CA 1
ATOM 2779 C C . HIS A 1 351 ? -18.636 11.945 7.531 1.00 88.56 351 HIS A C 1
ATOM 2781 O O . HIS A 1 351 ? -17.682 11.876 8.310 1.00 88.56 351 HIS A O 1
ATOM 2787 N N . LEU A 1 352 ? -18.516 11.638 6.238 1.00 92.75 352 LEU A N 1
ATOM 2788 C CA . LEU A 1 352 ? -17.231 11.384 5.578 1.00 92.75 352 LEU A CA 1
ATOM 2789 C C . LEU A 1 352 ? -16.645 12.708 5.085 1.00 92.75 352 LEU A C 1
ATOM 2791 O O . LEU A 1 352 ? -17.308 13.408 4.319 1.00 92.75 352 LEU A O 1
ATOM 2795 N N . LEU A 1 353 ? -15.414 13.034 5.474 1.00 95.69 353 LEU A N 1
ATOM 2796 C CA . LEU A 1 353 ? -14.722 14.230 4.998 1.00 95.69 353 LEU A CA 1
ATOM 2797 C C . LEU A 1 353 ? -13.730 13.864 3.886 1.00 95.69 353 LEU A C 1
ATOM 2799 O O . LEU A 1 353 ? -12.879 12.996 4.058 1.00 95.69 353 LEU A O 1
ATOM 2803 N N . ILE A 1 354 ? -13.817 14.540 2.744 1.00 96.81 354 ILE A N 1
ATOM 2804 C CA . ILE A 1 354 ? -12.856 14.450 1.640 1.00 96.81 354 ILE A CA 1
ATOM 2805 C C . ILE A 1 354 ? -12.149 15.800 1.545 1.00 96.81 354 ILE A C 1
ATOM 2807 O O . ILE A 1 354 ? -12.779 16.791 1.188 1.00 96.81 354 ILE A O 1
ATOM 2811 N N . ASN A 1 355 ? -10.852 15.849 1.838 1.00 97.31 355 ASN A N 1
ATOM 2812 C CA . ASN A 1 355 ? -10.034 17.057 1.730 1.00 97.31 355 ASN A CA 1
ATOM 2813 C C . ASN A 1 355 ? -9.020 16.890 0.591 1.00 97.31 355 ASN A C 1
ATOM 2815 O O . ASN A 1 355 ? -8.100 16.075 0.678 1.00 97.31 355 ASN A O 1
ATOM 2819 N N . SER A 1 356 ? -9.207 17.616 -0.513 1.00 96.25 356 SER A N 1
ATOM 2820 C CA . SER A 1 356 ? -8.353 17.443 -1.690 1.00 96.25 356 SER A CA 1
ATOM 2821 C C . SER A 1 356 ? -8.469 18.589 -2.691 1.00 96.25 356 SER A C 1
ATOM 2823 O O . SER A 1 356 ? -9.563 19.069 -2.972 1.00 96.25 356 SER A O 1
ATOM 2825 N N . ASP A 1 357 ? -7.347 18.951 -3.312 1.00 94.31 357 ASP A N 1
ATOM 2826 C CA . ASP A 1 357 ? -7.288 19.777 -4.528 1.00 94.31 357 ASP A CA 1
ATOM 2827 C C . ASP A 1 357 ? -6.946 18.944 -5.778 1.00 94.31 357 ASP A C 1
ATOM 2829 O O . ASP A 1 357 ? -6.553 19.466 -6.824 1.00 94.31 357 ASP A O 1
ATOM 2833 N N . ASN A 1 358 ? -7.096 17.621 -5.690 1.00 92.75 358 ASN A N 1
ATOM 2834 C CA . ASN A 1 358 ? -6.860 16.692 -6.782 1.00 92.75 358 ASN A CA 1
ATOM 2835 C C . ASN A 1 358 ? -8.193 16.216 -7.400 1.00 92.75 358 ASN A C 1
ATOM 2837 O O . ASN A 1 358 ? -8.864 15.343 -6.843 1.00 92.75 358 ASN A O 1
ATOM 2841 N N . PRO A 1 359 ? -8.576 16.705 -8.596 1.00 90.50 359 PRO A N 1
ATOM 2842 C CA . PRO A 1 359 ? -9.869 16.367 -9.191 1.00 90.50 359 PRO A CA 1
ATOM 2843 C C . PRO A 1 359 ? -9.979 14.882 -9.571 1.00 90.50 359 PRO A C 1
ATOM 2845 O O . PRO A 1 359 ? -11.065 14.306 -9.510 1.00 90.50 359 PRO A O 1
ATOM 2848 N N . ILE A 1 360 ? -8.859 14.232 -9.922 1.00 89.56 360 ILE A N 1
ATOM 2849 C CA . ILE A 1 360 ? -8.842 12.800 -10.261 1.00 89.56 360 ILE A CA 1
ATOM 2850 C C . ILE A 1 360 ? -9.189 11.970 -9.023 1.00 89.56 360 ILE A C 1
ATOM 2852 O O . ILE A 1 360 ? -9.984 11.033 -9.116 1.00 89.56 360 ILE A O 1
ATOM 2856 N N . PHE A 1 361 ? -8.625 12.339 -7.871 1.00 93.00 361 PHE A N 1
ATOM 2857 C CA . PHE A 1 361 ? -8.892 11.690 -6.593 1.00 93.00 361 PHE A CA 1
ATOM 2858 C C . PHE A 1 361 ? -10.340 11.868 -6.151 1.00 93.00 361 PHE A C 1
ATOM 2860 O O . PHE A 1 361 ? -11.011 10.868 -5.907 1.00 93.00 361 PHE A O 1
ATOM 2867 N N . ILE A 1 362 ? -10.845 13.108 -6.127 1.00 92.69 362 ILE A N 1
ATOM 2868 C CA . ILE A 1 362 ? -12.228 13.403 -5.722 1.00 92.69 362 ILE A CA 1
ATOM 2869 C C . ILE A 1 362 ? -13.207 12.597 -6.582 1.00 92.69 362 ILE A C 1
ATOM 2871 O O . ILE A 1 362 ? -14.043 11.861 -6.058 1.00 92.69 362 ILE A O 1
ATOM 2875 N N . ARG A 1 363 ? -13.057 12.650 -7.914 1.00 89.75 363 ARG A N 1
ATOM 2876 C CA . ARG A 1 363 ? -13.910 11.899 -8.848 1.00 89.75 363 ARG A CA 1
ATOM 2877 C C . ARG A 1 363 ? -13.837 10.393 -8.599 1.00 89.75 363 ARG A C 1
ATOM 2879 O O . ARG A 1 363 ? -14.862 9.709 -8.617 1.00 89.75 363 ARG A O 1
ATOM 2886 N N . ARG A 1 364 ? -12.630 9.855 -8.404 1.00 89.12 364 ARG A N 1
ATOM 2887 C CA . ARG A 1 364 ? -12.422 8.424 -8.158 1.00 89.12 364 ARG A CA 1
ATOM 2888 C C . ARG A 1 364 ? -13.048 7.991 -6.835 1.00 89.12 364 ARG A C 1
ATOM 2890 O O . ARG A 1 364 ? -13.711 6.959 -6.815 1.00 89.12 364 ARG A O 1
ATOM 2897 N N . MET A 1 365 ? -12.882 8.773 -5.772 1.00 91.00 365 MET A N 1
ATOM 2898 C CA . MET A 1 365 ? -13.439 8.465 -4.460 1.00 91.00 365 MET A CA 1
ATOM 2899 C C . MET A 1 365 ? -14.960 8.517 -4.464 1.00 91.00 365 MET A C 1
ATOM 2901 O O . MET A 1 365 ? -15.583 7.559 -4.022 1.00 91.00 365 MET A O 1
ATOM 2905 N N . LEU A 1 366 ? -15.566 9.562 -5.036 1.00 90.44 366 LEU A N 1
ATOM 2906 C CA . LEU A 1 366 ? -17.023 9.638 -5.177 1.00 90.44 366 LEU A CA 1
ATOM 2907 C C . LEU A 1 366 ? -17.565 8.455 -5.991 1.00 90.44 366 LEU A C 1
ATOM 2909 O O . LEU A 1 366 ? -18.564 7.846 -5.620 1.00 90.44 366 LEU A O 1
ATOM 2913 N N . ARG A 1 367 ? -16.876 8.054 -7.067 1.00 87.12 367 ARG A N 1
ATOM 2914 C CA . ARG A 1 367 ? -17.258 6.862 -7.835 1.00 87.12 367 ARG A CA 1
ATOM 2915 C C . ARG A 1 367 ? -17.172 5.580 -7.005 1.00 87.12 367 ARG A C 1
ATOM 2917 O O . ARG A 1 367 ? -18.066 4.747 -7.115 1.00 87.12 367 ARG A O 1
ATOM 2924 N N . GLU A 1 368 ? -16.129 5.395 -6.206 1.00 86.50 368 GLU A N 1
ATOM 2925 C CA . GLU A 1 368 ? -16.008 4.211 -5.348 1.00 86.50 368 GLU A CA 1
ATOM 2926 C C . GLU A 1 368 ? -17.039 4.205 -4.213 1.00 86.50 368 GLU A C 1
ATOM 2928 O O . GLU A 1 368 ? -17.696 3.189 -3.997 1.00 86.50 368 GLU A O 1
ATOM 2933 N N . LEU A 1 369 ? -17.283 5.350 -3.572 1.00 86.44 369 LEU A N 1
ATOM 2934 C CA . LEU A 1 369 ? -18.337 5.504 -2.568 1.00 86.44 369 LEU A CA 1
ATOM 2935 C C . LEU A 1 369 ? -19.725 5.206 -3.151 1.00 86.44 369 LEU A C 1
ATOM 2937 O O . LEU A 1 369 ? -20.514 4.533 -2.499 1.00 86.44 369 LEU A O 1
ATOM 2941 N N . SER A 1 370 ? -19.992 5.601 -4.403 1.00 84.50 370 SER A N 1
ATOM 2942 C CA . SER A 1 370 ? -21.270 5.329 -5.082 1.00 84.50 370 SER A CA 1
ATOM 2943 C C . SER A 1 370 ? -21.540 3.848 -5.368 1.00 84.50 370 SER A C 1
ATOM 2945 O O . SER A 1 370 ? -22.678 3.488 -5.660 1.00 84.50 370 SER A O 1
ATOM 2947 N N . ARG A 1 371 ? -20.515 2.987 -5.337 1.00 78.44 371 ARG A N 1
ATOM 2948 C CA . ARG A 1 371 ? -20.658 1.540 -5.579 1.00 78.44 371 ARG A CA 1
ATOM 2949 C C . ARG A 1 371 ? -21.009 0.765 -4.314 1.00 78.44 371 ARG A C 1
ATOM 2951 O O . ARG A 1 371 ? -21.590 -0.309 -4.420 1.00 78.44 371 ARG A O 1
ATOM 2958 N N . GLY A 1 372 ? -20.647 1.304 -3.152 1.00 66.62 372 GLY A N 1
ATOM 2959 C CA . GLY A 1 372 ? -20.968 0.712 -1.861 1.00 66.62 372 GLY A CA 1
ATOM 2960 C C . GLY A 1 372 ? -22.284 1.228 -1.285 1.00 66.62 372 GLY A C 1
ATOM 2961 O O . GLY A 1 372 ? -22.849 2.213 -1.747 1.00 66.62 372 GLY A O 1
ATOM 2962 N N . GLU A 1 373 ? -22.738 0.589 -0.212 1.00 57.72 373 GLU A N 1
ATOM 2963 C CA . GLU A 1 373 ? -23.948 0.974 0.528 1.00 57.72 373 GLU A CA 1
ATOM 2964 C C . GLU A 1 373 ? -23.672 2.018 1.629 1.00 57.72 373 GLU A C 1
ATOM 2966 O O . GLU A 1 373 ? -24.319 2.012 2.672 1.00 57.72 373 GLU A O 1
ATOM 2971 N N . LEU A 1 374 ? -22.696 2.917 1.450 1.00 61.62 374 LEU A N 1
ATOM 2972 C CA . LEU A 1 374 ? -22.470 3.988 2.428 1.00 61.62 374 LEU A CA 1
ATOM 2973 C C . LEU A 1 374 ? -23.570 5.042 2.258 1.00 61.62 374 LEU A C 1
ATOM 2975 O O . LEU A 1 374 ? -23.500 5.887 1.372 1.00 61.62 374 LEU A O 1
ATOM 2979 N N . GLY A 1 375 ? -24.590 4.983 3.116 1.00 60.81 375 GLY A N 1
ATOM 2980 C CA . GLY A 1 375 ? -25.656 5.989 3.212 1.00 60.81 375 GLY A CA 1
ATOM 2981 C C . GLY A 1 375 ? -25.230 7.283 3.915 1.00 60.81 375 GLY A C 1
ATOM 2982 O O . GLY A 1 375 ? -26.085 8.073 4.312 1.00 60.81 375 GLY A O 1
ATOM 2983 N N . ASP A 1 376 ? -23.929 7.481 4.116 1.00 73.44 376 ASP A N 1
ATOM 2984 C CA . ASP A 1 376 ? -23.396 8.607 4.867 1.00 73.44 376 ASP A CA 1
ATOM 2985 C C . ASP A 1 376 ? -23.446 9.906 4.078 1.00 73.44 376 ASP A C 1
ATOM 2987 O O . ASP A 1 376 ? -23.255 9.950 2.861 1.00 73.44 376 ASP A O 1
ATOM 2991 N N . HIS A 1 377 ? -23.620 10.994 4.817 1.00 86.44 377 HIS A N 1
ATOM 2992 C CA . HIS A 1 377 ? -23.372 12.320 4.290 1.00 86.44 377 HIS A CA 1
ATOM 2993 C C . HIS A 1 377 ? -21.876 12.485 3.983 1.00 86.44 377 HIS A C 1
ATOM 2995 O O . HIS A 1 377 ? -21.025 12.112 4.794 1.00 86.44 377 HIS A O 1
ATOM 3001 N N . ILE A 1 378 ? -21.550 13.055 2.825 1.00 92.56 378 ILE A N 1
ATOM 3002 C CA . ILE A 1 378 ? -20.176 13.309 2.383 1.00 92.56 378 ILE A CA 1
ATOM 3003 C C . ILE A 1 378 ? -19.963 14.819 2.334 1.00 92.56 378 ILE A C 1
ATOM 3005 O O . ILE A 1 378 ? -20.761 15.535 1.736 1.00 92.56 378 ILE A O 1
ATOM 3009 N N . VAL A 1 379 ? -18.872 15.300 2.918 1.00 94.88 379 VAL A N 1
ATOM 3010 C CA . VAL A 1 379 ? -18.425 16.692 2.811 1.00 94.88 379 VAL A CA 1
ATOM 3011 C C . VAL A 1 379 ? -17.132 16.714 2.005 1.00 94.88 379 VAL A C 1
ATOM 3013 O O . VAL A 1 379 ? -16.161 16.054 2.366 1.00 94.88 379 VAL A O 1
ATOM 3016 N N . VAL A 1 380 ? -17.113 17.460 0.903 1.00 95.88 380 VAL A N 1
ATOM 3017 C CA . VAL A 1 380 ? -15.919 17.677 0.078 1.00 95.88 380 VAL A CA 1
ATOM 3018 C C . VAL A 1 380 ? -15.396 19.082 0.340 1.00 95.88 380 VAL A C 1
ATOM 3020 O O . VAL A 1 380 ? -16.026 20.060 -0.060 1.00 95.88 380 VAL A O 1
ATOM 3023 N N . LEU A 1 381 ? -14.236 19.175 0.985 1.00 96.50 381 LEU A N 1
ATOM 3024 C CA . LEU A 1 381 ? -13.483 20.409 1.181 1.00 96.50 381 LEU A CA 1
ATOM 3025 C C . LEU A 1 381 ? -12.398 20.519 0.102 1.00 96.50 381 LEU A C 1
ATOM 3027 O O . LEU A 1 381 ? -11.473 19.704 0.042 1.00 96.50 381 LEU A O 1
ATOM 3031 N N . THR A 1 382 ? -12.521 21.524 -0.761 1.00 95.56 382 THR A N 1
ATOM 3032 C CA . THR A 1 382 ? -11.606 21.748 -1.886 1.00 95.56 382 THR A CA 1
ATOM 3033 C C . THR A 1 382 ? -11.494 23.231 -2.225 1.00 95.56 382 THR A C 1
ATOM 3035 O O . THR A 1 382 ? -12.462 23.977 -2.128 1.00 95.56 382 THR A O 1
ATOM 3038 N N . SER A 1 383 ? -10.340 23.668 -2.714 1.00 92.88 383 SER A N 1
ATOM 3039 C CA . SER A 1 383 ? -10.162 24.997 -3.306 1.00 92.88 383 SER A CA 1
ATOM 3040 C C . SER A 1 383 ? -10.768 25.080 -4.717 1.00 92.88 383 SER A C 1
ATOM 3042 O O . SER A 1 383 ? -10.956 26.173 -5.267 1.00 92.88 383 SER A O 1
ATOM 3044 N N . LEU A 1 384 ? -11.044 23.930 -5.344 1.00 89.50 384 LEU A N 1
ATOM 3045 C CA . LEU A 1 384 ? -11.532 23.832 -6.716 1.00 89.50 384 LEU A CA 1
ATOM 3046 C C . LEU A 1 384 ? -13.006 24.232 -6.827 1.00 89.50 384 LEU A C 1
ATOM 3048 O O . LEU A 1 384 ? -13.832 23.941 -5.967 1.00 89.50 384 LEU A O 1
ATOM 3052 N N . VAL A 1 385 ? -13.364 24.853 -7.952 1.00 84.00 385 VAL A N 1
ATOM 3053 C CA . VAL A 1 385 ? -14.775 25.065 -8.292 1.00 84.00 385 VAL A CA 1
ATOM 3054 C C . VAL A 1 385 ? -15.386 23.715 -8.658 1.00 84.00 385 VAL A C 1
ATOM 3056 O O . VAL A 1 385 ? -14.834 22.991 -9.495 1.00 84.00 385 VAL A O 1
ATOM 3059 N N . GLN A 1 386 ? -16.544 23.402 -8.071 1.00 78.88 386 GLN A N 1
ATOM 3060 C CA . GLN A 1 386 ? -17.294 22.199 -8.413 1.00 78.88 386 GLN A CA 1
ATOM 3061 C C . GLN A 1 386 ? -17.535 22.147 -9.929 1.00 78.88 386 GLN A C 1
ATOM 3063 O O . GLN A 1 386 ? -18.211 22.998 -10.507 1.00 78.88 386 GLN A O 1
ATOM 3068 N N . SER A 1 387 ? -16.965 21.134 -10.574 1.00 66.31 387 SER A N 1
ATOM 3069 C CA . SER A 1 387 ? -17.089 20.894 -12.018 1.00 66.31 387 SER A CA 1
ATOM 3070 C C . SER A 1 387 ? -17.433 19.440 -12.349 1.00 66.31 387 SER A C 1
ATOM 3072 O O . SER A 1 387 ? -17.572 19.088 -13.518 1.00 66.31 387 SER A O 1
ATOM 3074 N N . GLU A 1 388 ? -17.590 18.605 -11.321 1.00 68.62 388 GLU A N 1
ATOM 3075 C CA . GLU A 1 388 ? -17.812 17.166 -11.428 1.00 68.62 388 GLU A CA 1
ATOM 3076 C C . GLU A 1 388 ? -19.300 16.824 -11.289 1.00 68.62 388 GLU A C 1
ATOM 3078 O O . GLU A 1 388 ? -20.003 17.380 -10.439 1.00 68.62 388 GLU A O 1
ATOM 3083 N N . GLU A 1 389 ? -19.775 15.877 -12.103 1.00 70.81 389 GLU A N 1
ATOM 3084 C CA . GLU A 1 389 ? -21.101 15.282 -11.929 1.00 70.81 389 GLU A CA 1
ATOM 3085 C C . GLU A 1 389 ? -21.103 14.400 -10.674 1.00 70.81 389 GLU A C 1
ATOM 3087 O O . GLU A 1 389 ? -20.302 13.470 -10.544 1.00 70.81 389 GLU A O 1
ATOM 3092 N N . ILE A 1 390 ? -22.004 14.700 -9.738 1.00 76.81 390 ILE A N 1
ATOM 3093 C CA . ILE A 1 390 ? -22.188 13.903 -8.523 1.00 76.81 390 ILE A CA 1
ATOM 3094 C C . ILE A 1 390 ? -23.059 12.688 -8.878 1.00 76.81 390 ILE A C 1
ATOM 3096 O O . ILE A 1 390 ? -24.129 12.877 -9.463 1.00 76.81 390 ILE A O 1
ATOM 3100 N N . PRO A 1 391 ? -22.655 11.455 -8.523 1.00 77.94 391 PRO A N 1
ATOM 3101 C CA . PRO A 1 391 ? -23.522 10.285 -8.645 1.00 77.94 391 PRO A CA 1
ATOM 3102 C C . PRO A 1 391 ? -24.858 10.491 -7.911 1.00 77.94 391 PRO A C 1
ATOM 3104 O O . PRO A 1 391 ? -24.864 10.903 -6.754 1.00 77.94 391 PRO A O 1
ATOM 3107 N N . GLU A 1 392 ? -25.988 10.182 -8.557 1.00 73.62 392 GLU A N 1
ATOM 3108 C CA . GLU A 1 392 ? -27.339 10.476 -8.029 1.00 73.62 392 GLU A CA 1
ATOM 3109 C C . GLU A 1 392 ? -27.645 9.824 -6.668 1.00 73.62 392 GLU A C 1
ATOM 3111 O O . GLU A 1 392 ? -28.533 10.273 -5.949 1.00 73.62 392 GLU A O 1
ATOM 3116 N N . ASN A 1 393 ? -26.925 8.760 -6.311 1.00 79.94 393 ASN A N 1
ATOM 3117 C CA . ASN A 1 393 ? -27.112 8.014 -5.071 1.00 79.94 393 ASN A CA 1
ATOM 3118 C C . ASN A 1 393 ? -26.303 8.549 -3.878 1.00 79.94 393 ASN A C 1
ATOM 3120 O O . ASN A 1 393 ? -26.382 7.959 -2.803 1.00 79.94 393 ASN A O 1
ATOM 3124 N N . LEU A 1 394 ? -25.529 9.627 -4.045 1.00 84.50 394 LEU A N 1
ATOM 3125 C CA . LEU A 1 394 ? -24.704 10.203 -2.983 1.00 84.50 394 LEU A CA 1
ATOM 3126 C C . LEU A 1 394 ? -25.255 11.541 -2.481 1.00 84.50 394 LEU A C 1
ATOM 3128 O O . LEU A 1 394 ? -25.617 12.418 -3.264 1.00 84.50 394 LEU A O 1
ATOM 3132 N N . SER A 1 395 ? -25.236 11.729 -1.160 1.00 87.38 395 SER A N 1
ATOM 3133 C CA . SER A 1 395 ? -25.487 13.024 -0.522 1.00 87.38 395 SER A CA 1
ATOM 3134 C C . SER A 1 395 ? -24.160 13.745 -0.291 1.00 87.38 395 SER A C 1
ATOM 3136 O O . SER A 1 395 ? -23.459 13.434 0.671 1.00 87.38 395 SER A O 1
ATOM 3138 N N . VAL A 1 396 ? -23.816 14.697 -1.164 1.00 90.50 396 VAL A N 1
ATOM 3139 C CA . VAL A 1 396 ? -22.529 15.414 -1.122 1.00 90.50 396 VAL A CA 1
ATOM 3140 C C . VAL A 1 396 ? -22.728 16.913 -0.883 1.00 90.50 396 VAL A C 1
ATOM 3142 O O . VAL A 1 396 ? -23.364 17.595 -1.687 1.00 90.50 396 VAL A O 1
ATOM 3145 N N . GLU A 1 397 ? -22.131 17.433 0.186 1.00 92.25 397 GLU A N 1
ATOM 3146 C CA . GLU A 1 397 ? -21.960 18.861 0.462 1.00 92.25 397 GLU A CA 1
ATOM 3147 C C . GLU A 1 397 ? -20.584 19.318 -0.037 1.00 92.25 397 GLU A C 1
ATOM 3149 O O . GLU A 1 397 ? -19.564 18.707 0.277 1.00 92.25 397 GLU A O 1
ATOM 3154 N N . TRP A 1 398 ? -20.549 20.396 -0.821 1.00 92.38 398 TRP A N 1
ATOM 3155 C CA . TRP A 1 398 ? -19.310 20.977 -1.340 1.00 92.38 398 TRP A CA 1
ATOM 3156 C C . TRP A 1 398 ? -18.965 22.252 -0.584 1.00 92.38 398 TRP A C 1
ATOM 3158 O O . TRP A 1 398 ? -19.771 23.181 -0.524 1.00 92.38 398 TRP A O 1
ATOM 3168 N N . ILE A 1 399 ? -17.744 22.312 -0.066 1.00 93.62 399 ILE A N 1
ATOM 3169 C CA . ILE A 1 399 ? -17.195 23.475 0.620 1.00 93.62 399 ILE A CA 1
ATOM 3170 C C . ILE A 1 399 ? -15.993 23.951 -0.177 1.00 93.62 399 ILE A C 1
ATOM 3172 O O . ILE A 1 399 ? -14.961 23.281 -0.241 1.00 93.62 399 ILE A O 1
ATOM 3176 N N . GLN A 1 400 ? -16.162 25.113 -0.806 1.00 94.75 400 GLN A N 1
ATOM 3177 C CA . GLN A 1 400 ? -15.108 25.747 -1.578 1.00 94.75 400 GLN A CA 1
ATOM 3178 C C . GLN A 1 400 ? -14.305 26.707 -0.694 1.00 94.75 400 GLN A C 1
ATOM 3180 O O . GLN A 1 400 ? -14.646 27.882 -0.581 1.00 94.75 400 GLN A O 1
ATOM 3185 N N . ASP A 1 401 ? -13.243 26.204 -0.079 1.00 94.44 401 ASP A N 1
ATOM 3186 C CA . ASP A 1 401 ? -12.337 26.954 0.796 1.00 94.44 401 ASP A CA 1
ATOM 3187 C C . ASP A 1 401 ? -10.927 26.326 0.740 1.00 94.44 401 ASP A C 1
ATOM 3189 O O . ASP A 1 401 ? -10.782 25.191 0.279 1.00 94.44 401 ASP A O 1
ATOM 3193 N N . PRO A 1 402 ? -9.873 27.034 1.193 1.00 94.19 402 PRO A N 1
ATOM 3194 C CA . PRO A 1 402 ? -8.527 26.472 1.272 1.00 94.19 402 PRO A CA 1
ATOM 3195 C C . PRO A 1 402 ? -8.492 25.174 2.087 1.00 94.19 402 PRO A C 1
ATOM 3197 O O . PRO A 1 402 ? -9.020 25.107 3.192 1.00 94.19 402 PRO A O 1
ATOM 3200 N N . THR A 1 403 ? -7.817 24.147 1.579 1.00 94.88 403 THR A N 1
ATOM 3201 C CA . THR A 1 403 ? -7.817 22.798 2.176 1.00 94.88 403 THR A CA 1
ATOM 3202 C C . THR A 1 403 ? -6.857 22.622 3.355 1.00 94.88 403 THR A C 1
ATOM 3204 O O . THR A 1 403 ? -6.629 21.499 3.796 1.00 94.88 403 THR A O 1
ATOM 3207 N N . ASN A 1 404 ? -6.253 23.704 3.840 1.00 94.12 404 ASN A N 1
ATOM 3208 C CA . ASN A 1 404 ? -5.156 23.697 4.806 1.00 94.12 404 ASN A CA 1
ATOM 3209 C C . ASN A 1 404 ? -5.304 24.789 5.878 1.00 94.12 404 ASN A C 1
ATOM 3211 O O . ASN A 1 404 ? -4.308 25.358 6.323 1.00 94.12 404 ASN A O 1
ATOM 3215 N N . THR A 1 405 ? -6.540 25.129 6.250 1.00 92.12 405 THR A N 1
ATOM 3216 C CA . THR A 1 405 ? -6.826 26.115 7.297 1.00 92.12 405 THR A CA 1
ATOM 3217 C C . THR A 1 405 ? -7.850 25.574 8.289 1.00 92.12 405 THR A C 1
ATOM 3219 O O . THR A 1 405 ? -8.824 24.930 7.901 1.00 92.12 405 THR A O 1
ATOM 3222 N N . GLU A 1 406 ? -7.662 25.881 9.574 1.00 88.69 406 GLU A N 1
ATOM 3223 C CA . GLU A 1 406 ? -8.604 25.516 10.647 1.00 88.69 406 GLU A CA 1
ATOM 3224 C C . GLU A 1 406 ? -10.018 26.050 10.374 1.00 88.69 406 GLU A C 1
ATOM 3226 O O . GLU A 1 406 ? -11.003 25.337 10.533 1.00 88.69 406 GLU A O 1
ATOM 3231 N N . GLU A 1 407 ? -10.142 27.285 9.865 1.00 90.12 407 GLU A N 1
ATOM 3232 C CA . GLU A 1 407 ? -11.448 27.874 9.537 1.00 90.12 407 GLU A CA 1
ATOM 3233 C C . GLU A 1 407 ? -12.218 27.035 8.503 1.00 90.12 407 GLU A C 1
ATOM 3235 O O . GLU A 1 407 ? -13.436 26.869 8.615 1.00 90.12 407 GLU A O 1
ATOM 3240 N N . ALA A 1 408 ? -11.520 26.484 7.508 1.00 93.88 408 ALA A N 1
ATOM 3241 C CA . ALA A 1 408 ? -12.132 25.627 6.504 1.00 93.88 408 ALA A CA 1
ATOM 3242 C C . ALA A 1 408 ? -12.582 24.285 7.101 1.00 93.88 408 ALA A C 1
ATOM 3244 O O . ALA A 1 408 ? -13.699 23.840 6.830 1.00 93.88 408 ALA A O 1
ATOM 3245 N N . PHE A 1 409 ? -11.769 23.677 7.970 1.00 94.31 409 PHE A N 1
ATOM 3246 C CA . PHE A 1 409 ? -12.143 22.455 8.690 1.00 94.31 409 PHE A CA 1
ATOM 3247 C C . PHE A 1 409 ? -13.322 22.677 9.644 1.00 94.31 409 PHE A C 1
ATOM 3249 O O . PHE A 1 409 ? -14.231 21.844 9.704 1.00 94.31 409 PHE A O 1
ATOM 3256 N N . ARG A 1 410 ? -13.395 23.841 10.294 1.00 89.88 410 ARG A N 1
ATOM 3257 C CA . ARG A 1 410 ? -14.532 24.236 11.132 1.00 89.88 410 ARG A CA 1
ATOM 3258 C C . ARG A 1 410 ? -15.819 24.387 10.330 1.00 89.88 410 ARG A C 1
ATOM 3260 O O . ARG A 1 410 ? -16.864 23.885 10.741 1.00 89.88 410 ARG A O 1
ATOM 3267 N N . LYS A 1 411 ? -15.758 25.027 9.156 1.00 90.94 411 LYS A N 1
ATOM 3268 C CA . LYS A 1 411 ? -16.896 25.108 8.218 1.00 90.94 411 LYS A CA 1
ATOM 3269 C C . LYS A 1 411 ? -17.331 23.725 7.739 1.00 90.94 411 LYS A C 1
ATOM 3271 O O . LYS A 1 411 ? -18.530 23.466 7.662 1.00 90.94 411 LYS A O 1
ATOM 3276 N N . ALA A 1 412 ? -16.367 22.838 7.491 1.00 92.62 412 ALA A N 1
ATOM 3277 C CA . ALA A 1 412 ? -16.599 21.436 7.159 1.00 92.62 412 ALA A CA 1
ATOM 3278 C C . ALA A 1 412 ? -17.085 20.586 8.337 1.00 92.62 412 ALA A C 1
ATOM 3280 O O . ALA A 1 412 ? -17.448 19.433 8.136 1.00 92.62 412 ALA A O 1
ATOM 3281 N N . ARG A 1 413 ? -17.152 21.151 9.549 1.00 91.06 413 ARG A N 1
ATOM 3282 C CA . ARG A 1 413 ? -17.537 20.449 10.778 1.00 91.06 413 ARG A CA 1
ATOM 3283 C C . ARG A 1 413 ? -16.663 19.218 11.012 1.00 91.06 413 ARG A C 1
ATOM 3285 O O . ARG A 1 413 ? -17.176 18.184 11.425 1.00 91.06 413 ARG A O 1
ATOM 3292 N N . ALA A 1 414 ? -15.360 19.323 10.743 1.00 88.38 414 ALA A N 1
ATOM 3293 C CA . ALA A 1 414 ? -14.420 18.204 10.810 1.00 88.38 414 ALA A CA 1
ATOM 3294 C C . ALA A 1 414 ? -14.458 17.463 12.160 1.00 88.38 414 ALA A C 1
ATOM 3296 O O . ALA A 1 414 ? -14.381 16.241 12.186 1.00 88.38 414 ALA A O 1
ATOM 3297 N N . SER A 1 415 ? -14.716 18.170 13.263 1.00 83.12 415 SER A N 1
ATOM 3298 C CA . SER A 1 415 ? -14.909 17.587 14.600 1.00 83.12 415 SER A CA 1
ATOM 3299 C C . SER A 1 415 ? -16.139 16.678 14.743 1.00 83.12 415 SER A C 1
ATOM 3301 O O . SER A 1 415 ? -16.286 16.013 15.760 1.00 83.12 415 SER A O 1
ATOM 3303 N N . LEU A 1 416 ? -17.030 16.625 13.750 1.00 83.50 416 LEU A N 1
ATOM 3304 C CA . LEU A 1 416 ? -18.165 15.697 13.654 1.00 83.50 416 LEU A CA 1
ATOM 3305 C C . LEU A 1 416 ? -17.977 14.662 12.536 1.00 83.50 416 LEU A C 1
ATOM 3307 O O . LEU A 1 416 ? -18.891 13.884 12.253 1.00 83.50 416 LEU A O 1
ATOM 3311 N N . ALA A 1 417 ? -16.850 14.691 11.827 1.00 87.56 417 ALA A N 1
ATOM 3312 C CA . ALA A 1 417 ? -16.539 13.681 10.836 1.00 87.56 417 ALA A CA 1
ATOM 3313 C C . ALA A 1 417 ? -16.057 12.407 11.536 1.00 87.56 417 ALA A C 1
ATOM 3315 O O . ALA A 1 417 ? -15.443 12.440 12.603 1.00 87.56 417 ALA A O 1
ATOM 3316 N N . LYS A 1 418 ? -16.351 11.263 10.921 1.00 86.00 418 LYS A N 1
ATOM 3317 C CA . LYS A 1 418 ? -15.887 9.960 11.418 1.00 86.00 418 LYS A CA 1
ATOM 3318 C C . LYS A 1 418 ? -14.546 9.544 10.826 1.00 86.00 418 LYS A C 1
ATOM 3320 O O . LYS A 1 418 ? -13.796 8.813 11.458 1.00 86.00 418 LYS A O 1
ATOM 3325 N N . VAL A 1 419 ? -14.274 9.994 9.604 1.00 92.06 419 VAL A N 1
ATOM 3326 C CA . VAL A 1 419 ? -13.025 9.755 8.882 1.00 92.06 419 VAL A CA 1
ATOM 3327 C C . VAL A 1 419 ? -12.771 10.912 7.926 1.00 92.06 419 VAL A C 1
ATOM 3329 O O . VAL A 1 419 ? -13.712 11.424 7.305 1.00 92.06 419 VAL A O 1
ATOM 3332 N N . ALA A 1 420 ? -11.505 11.288 7.786 1.00 95.50 420 ALA A N 1
ATOM 3333 C CA . ALA A 1 420 ? -11.041 12.212 6.765 1.00 95.50 420 ALA A CA 1
ATOM 3334 C C . ALA A 1 420 ? -10.134 11.505 5.761 1.00 95.50 420 ALA A C 1
ATOM 3336 O O . ALA A 1 420 ? -9.168 10.843 6.129 1.00 95.50 420 ALA A O 1
ATOM 3337 N N . PHE A 1 421 ? -10.422 11.686 4.476 1.00 96.88 421 PHE A N 1
ATOM 3338 C CA . PHE A 1 421 ? -9.566 11.244 3.386 1.00 96.88 421 PHE A CA 1
ATOM 3339 C C . PHE A 1 421 ? -8.831 12.439 2.786 1.00 96.88 421 PHE A C 1
ATOM 3341 O O . PHE A 1 421 ? -9.464 13.354 2.251 1.00 96.88 421 PHE A O 1
ATOM 3348 N N . VAL A 1 422 ? -7.500 12.407 2.835 1.00 97.56 422 VAL A N 1
ATOM 3349 C CA . VAL A 1 422 ? -6.632 13.503 2.394 1.00 97.56 422 VAL A CA 1
ATOM 3350 C C . VAL A 1 422 ? -5.717 13.035 1.260 1.00 97.56 422 VAL A C 1
ATOM 3352 O O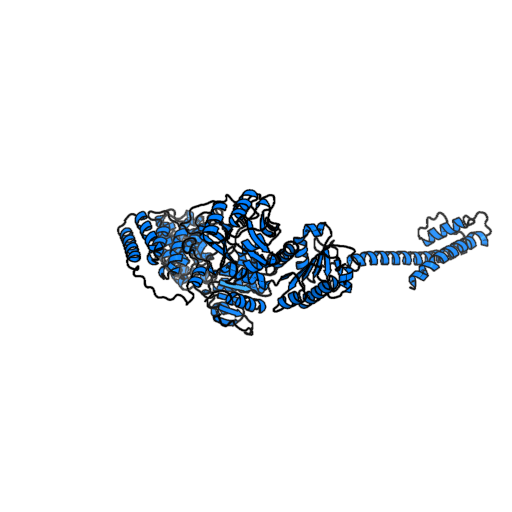 . VAL A 1 422 ? -4.902 12.133 1.439 1.00 97.56 422 VAL A O 1
ATOM 3355 N N . ASP A 1 423 ? -5.816 13.664 0.089 1.00 96.50 423 ASP A N 1
ATOM 3356 C CA . ASP A 1 423 ? -4.851 13.492 -1.011 1.00 96.50 423 ASP A CA 1
ATOM 3357 C C . ASP A 1 423 ? -4.671 14.811 -1.755 1.00 96.50 423 ASP A C 1
ATOM 3359 O O . ASP A 1 423 ? -5.620 15.371 -2.301 1.00 96.50 423 ASP A O 1
ATOM 3363 N N . HIS A 1 424 ? -3.433 15.280 -1.840 1.00 95.44 424 HIS A N 1
ATOM 3364 C CA . HIS A 1 424 ? -3.048 16.440 -2.645 1.00 95.44 424 HIS A CA 1
ATOM 3365 C C . HIS A 1 424 ? -1.913 16.060 -3.571 1.00 95.44 424 HIS A C 1
ATOM 3367 O O . HIS A 1 424 ? -1.164 15.159 -3.241 1.00 95.44 424 HIS A O 1
ATOM 3373 N N . LEU A 1 425 ? -1.730 16.745 -4.704 1.00 91.25 425 LEU A N 1
ATOM 3374 C CA . LEU A 1 425 ? -0.657 16.419 -5.662 1.00 91.25 425 LEU A CA 1
ATOM 3375 C C . LEU A 1 425 ? 0.761 16.627 -5.099 1.00 91.25 425 LEU A C 1
ATOM 3377 O O . LEU A 1 425 ? 1.713 16.070 -5.645 1.00 91.25 425 LEU A O 1
ATOM 3381 N N . GLN A 1 426 ? 0.896 17.438 -4.047 1.00 92.94 426 GLN A N 1
ATOM 3382 C CA . GLN A 1 426 ? 2.152 17.730 -3.364 1.00 92.94 426 GLN A CA 1
ATOM 3383 C C . GLN A 1 426 ? 2.068 17.307 -1.900 1.00 92.94 426 GLN A C 1
ATOM 3385 O O . GLN A 1 426 ? 1.158 17.720 -1.184 1.00 92.94 426 GLN A O 1
ATOM 3390 N N . ASP A 1 427 ? 3.075 16.581 -1.430 1.00 93.69 427 ASP A N 1
ATOM 3391 C CA . ASP A 1 427 ? 3.090 16.036 -0.069 1.00 93.69 427 ASP A CA 1
ATOM 3392 C C . ASP A 1 427 ? 3.133 17.124 1.012 1.00 93.69 427 ASP A C 1
ATOM 3394 O O . ASP A 1 427 ? 2.540 16.969 2.075 1.00 93.69 427 ASP A O 1
ATOM 3398 N N . GLY A 1 428 ? 3.738 18.280 0.717 1.00 94.56 428 GLY A N 1
ATOM 3399 C CA . GLY A 1 428 ? 3.692 19.443 1.607 1.00 94.56 428 GLY A CA 1
ATOM 3400 C C . GLY A 1 428 ? 2.272 19.981 1.833 1.00 94.56 428 GLY A C 1
ATOM 3401 O O . GLY A 1 428 ? 1.969 20.451 2.925 1.00 94.56 428 GLY A O 1
ATOM 3402 N N . GLN A 1 429 ? 1.384 19.882 0.837 1.00 94.75 429 GLN A N 1
ATOM 3403 C CA . GLN A 1 429 ? -0.025 20.254 1.000 1.00 94.75 429 GLN A CA 1
ATOM 3404 C C . GLN A 1 429 ? -0.777 19.209 1.823 1.00 94.75 429 GLN A C 1
ATOM 3406 O O . GLN A 1 429 ? -1.511 19.595 2.728 1.00 94.75 429 GLN A O 1
ATOM 3411 N N . THR A 1 430 ? -0.548 17.913 1.568 1.00 96.38 430 THR A N 1
ATOM 3412 C CA . THR A 1 430 ? -1.091 16.831 2.405 1.00 96.38 430 THR A CA 1
ATOM 3413 C C . THR A 1 430 ? -0.690 17.025 3.863 1.00 96.38 430 THR A C 1
ATOM 3415 O O . THR A 1 430 ? -1.550 17.005 4.735 1.00 96.38 430 THR A O 1
ATOM 3418 N N . PHE A 1 431 ? 0.591 17.277 4.133 1.00 95.75 431 PHE A N 1
ATOM 3419 C CA . PHE A 1 431 ? 1.094 17.490 5.487 1.00 95.75 431 PHE A CA 1
ATOM 3420 C C . PHE A 1 431 ? 0.409 18.662 6.190 1.00 95.75 431 PHE A C 1
ATOM 3422 O O . PHE A 1 431 ? -0.041 18.512 7.320 1.00 95.75 431 PHE A O 1
ATOM 3429 N N . MET A 1 432 ? 0.296 19.814 5.522 1.00 95.62 432 MET A N 1
ATOM 3430 C CA . MET A 1 432 ? -0.369 20.981 6.107 1.00 95.62 432 MET A CA 1
ATOM 3431 C C . MET A 1 432 ? -1.866 20.752 6.331 1.00 95.62 432 MET A C 1
ATOM 3433 O O . MET A 1 432 ? -2.401 21.205 7.336 1.00 95.62 432 MET A O 1
ATOM 3437 N N . ALA A 1 433 ? -2.539 20.056 5.412 1.00 96.50 433 ALA A N 1
ATOM 3438 C CA . ALA A 1 433 ? -3.947 19.710 5.559 1.00 96.50 433 ALA A CA 1
ATOM 3439 C C . ALA A 1 433 ? -4.176 18.793 6.766 1.00 96.50 433 ALA A C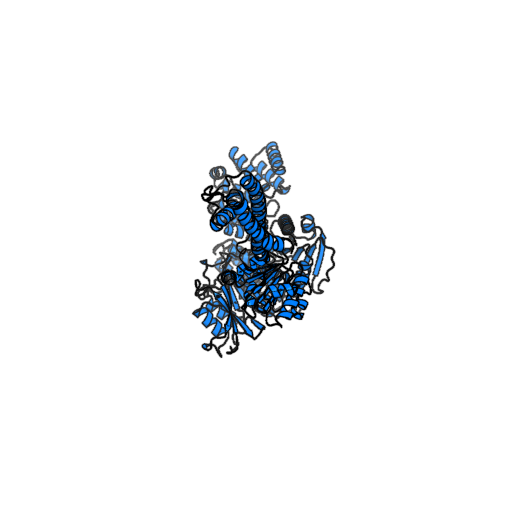 1
ATOM 3441 O O . ALA A 1 433 ? -5.058 19.073 7.568 1.00 96.50 433 ALA A O 1
ATOM 3442 N N . VAL A 1 434 ? -3.353 17.751 6.917 1.00 95.19 434 VAL A N 1
ATOM 3443 C CA . VAL A 1 434 ? -3.398 16.848 8.075 1.00 95.19 434 VAL A CA 1
ATOM 3444 C C . VAL A 1 434 ? -3.100 17.623 9.357 1.00 95.19 434 VAL A C 1
ATOM 3446 O O . VAL A 1 434 ? -3.906 17.580 10.266 1.00 95.19 434 VAL A O 1
ATOM 3449 N N . LEU A 1 435 ? -2.029 18.419 9.415 1.00 90.38 435 LEU A N 1
ATOM 3450 C CA . LEU A 1 435 ? -1.691 19.204 10.611 1.00 90.38 435 LEU A CA 1
ATOM 3451 C C . LEU A 1 435 ? -2.844 20.090 11.093 1.00 90.38 435 LEU A C 1
ATOM 3453 O O . LEU A 1 435 ? -3.182 20.066 12.270 1.00 90.38 435 LEU A O 1
ATOM 3457 N N . CYS A 1 436 ? -3.453 20.859 10.190 1.00 92.12 436 CYS A N 1
ATOM 3458 C CA . CYS A 1 436 ? -4.568 21.731 10.550 1.00 92.12 436 CYS A CA 1
ATOM 3459 C C . CYS A 1 436 ? -5.849 20.954 10.880 1.00 92.12 436 CYS A C 1
ATOM 3461 O O . CYS A 1 436 ? -6.658 21.442 11.665 1.00 92.12 436 CYS A O 1
ATOM 3463 N N . LEU A 1 437 ? -6.050 19.778 10.278 1.00 92.12 437 LEU A N 1
ATOM 3464 C CA . LEU A 1 437 ? -7.160 18.896 10.621 1.00 92.12 437 LEU A CA 1
ATOM 3465 C C . LEU A 1 437 ? -6.998 18.378 12.051 1.00 92.12 437 LEU A C 1
ATOM 3467 O O . LEU A 1 437 ? -7.894 18.590 12.858 1.00 92.12 437 LEU A O 1
ATOM 3471 N N . GLU A 1 438 ? -5.844 17.782 12.359 1.00 85.69 438 GLU A N 1
ATOM 3472 C CA . GLU A 1 438 ? -5.526 17.225 13.678 1.00 85.69 438 GLU A CA 1
ATOM 3473 C C . GLU A 1 438 ? -5.636 18.289 14.778 1.00 85.69 438 GLU A C 1
ATOM 3475 O O . GLU A 1 438 ? -6.165 18.003 15.846 1.00 85.69 438 GLU A O 1
ATOM 3480 N N . GLN A 1 439 ? -5.222 19.532 14.499 1.00 82.31 439 GLN A N 1
ATOM 3481 C CA . GLN A 1 439 ? -5.378 20.668 15.417 1.00 82.31 439 GLN A CA 1
ATOM 3482 C C . GLN A 1 439 ? -6.841 21.073 15.651 1.00 82.31 439 GLN A C 1
ATOM 3484 O O . GLN A 1 439 ? -7.212 21.380 16.778 1.00 82.31 439 GLN A O 1
ATOM 3489 N N . GLU A 1 440 ? -7.689 21.092 14.617 1.00 85.38 440 GLU A N 1
ATOM 3490 C CA . GLU A 1 440 ? -9.108 21.469 14.771 1.00 85.38 440 GLU A CA 1
ATOM 3491 C C . GLU A 1 440 ? -9.943 20.342 15.404 1.00 85.38 440 GLU A C 1
ATOM 3493 O O . GLU A 1 440 ? -10.990 20.605 15.999 1.00 85.38 440 GLU A O 1
ATOM 3498 N N . THR A 1 441 ? -9.515 19.085 15.266 1.00 80.75 441 THR A N 1
ATOM 3499 C CA . THR A 1 441 ? -10.226 17.915 15.803 1.00 80.75 441 THR A CA 1
ATOM 3500 C C . THR A 1 441 ? -9.611 17.335 17.069 1.00 80.75 441 THR A C 1
ATOM 3502 O O . THR A 1 441 ? -10.119 16.321 17.534 1.00 80.75 441 THR A O 1
ATOM 3505 N N . ASP A 1 442 ? -8.516 17.911 17.565 1.00 71.00 442 ASP A N 1
ATOM 3506 C CA . ASP A 1 442 ? -7.696 17.380 18.661 1.00 71.00 442 ASP A CA 1
ATOM 3507 C C . ASP A 1 442 ? -7.372 15.873 18.520 1.00 71.00 442 ASP A C 1
ATOM 3509 O O . ASP A 1 442 ? -7.540 15.049 19.416 1.00 71.00 442 ASP A O 1
ATOM 3513 N N . GLY A 1 443 ? -6.997 15.456 17.310 1.00 71.00 443 GLY A N 1
ATOM 3514 C CA . GLY A 1 443 ? -6.682 14.049 17.029 1.00 71.00 443 GLY A CA 1
ATOM 3515 C C . GLY A 1 443 ? -7.813 13.037 17.249 1.00 71.00 443 GLY A C 1
ATOM 3516 O O . GLY A 1 443 ? -7.566 11.835 17.339 1.00 71.00 443 GLY A O 1
ATOM 3517 N N . GLU A 1 444 ? -9.068 13.483 17.357 1.00 73.88 444 GLU A N 1
ATOM 3518 C CA . GLU A 1 444 ? -10.201 12.576 17.564 1.00 73.88 444 GLU A CA 1
ATOM 3519 C C . GLU A 1 444 ? -10.739 11.946 16.267 1.00 73.88 444 GLU A C 1
ATOM 3521 O O . GLU A 1 444 ? -11.532 10.995 16.317 1.00 73.88 444 GLU A O 1
ATOM 3526 N N . ILE A 1 445 ? -10.377 12.505 15.110 1.00 84.19 445 ILE A N 1
ATOM 3527 C CA . ILE A 1 445 ? -10.811 12.030 13.796 1.00 84.19 445 ILE A CA 1
ATOM 3528 C C . ILE A 1 445 ? -9.841 10.977 13.265 1.00 84.19 445 ILE A C 1
ATOM 3530 O O . ILE A 1 445 ? -8.637 11.152 13.342 1.00 84.19 445 ILE A O 1
ATOM 3534 N N . PHE A 1 446 ? -10.369 9.910 12.660 1.00 88.19 446 PHE A N 1
ATOM 3535 C CA . PHE A 1 446 ? -9.519 8.951 11.961 1.00 88.19 446 PHE A CA 1
ATOM 3536 C C . PHE A 1 446 ? -9.076 9.532 10.609 1.00 88.19 446 PHE A C 1
ATOM 3538 O O . PHE A 1 446 ? -9.890 9.680 9.688 1.00 88.19 446 PHE A O 1
ATOM 3545 N N . THR A 1 447 ? -7.799 9.859 10.464 1.00 92.44 447 THR A N 1
ATOM 3546 C CA . THR A 1 447 ? -7.228 10.501 9.281 1.00 92.44 447 THR A CA 1
ATOM 3547 C C . THR A 1 447 ? -6.503 9.498 8.391 1.00 92.44 447 THR A C 1
ATOM 3549 O O . THR A 1 447 ? -5.535 8.839 8.778 1.00 92.44 447 THR A O 1
ATOM 3552 N N . ILE A 1 448 ? -6.940 9.433 7.130 1.00 95.38 448 ILE A N 1
ATOM 3553 C CA . ILE A 1 448 ? -6.335 8.614 6.083 1.00 95.38 448 ILE A CA 1
ATOM 3554 C C . ILE A 1 448 ? -5.723 9.518 5.014 1.00 95.38 448 ILE A C 1
ATOM 3556 O O . ILE A 1 448 ? -6.446 10.172 4.258 1.00 95.38 448 ILE A O 1
ATOM 3560 N N . ALA A 1 449 ? -4.397 9.511 4.895 1.00 95.88 449 ALA A N 1
ATOM 3561 C CA . ALA A 1 449 ? -3.670 10.391 3.981 1.00 95.88 449 ALA A CA 1
ATOM 3562 C C . ALA A 1 449 ? -2.817 9.642 2.948 1.00 95.88 449 ALA A C 1
ATOM 3564 O O . ALA A 1 449 ? -2.424 8.489 3.135 1.00 95.88 449 ALA A O 1
ATOM 3565 N N . THR A 1 450 ? -2.479 10.310 1.848 1.00 95.56 450 THR A N 1
ATOM 3566 C CA . THR A 1 450 ? -1.543 9.791 0.842 1.00 95.56 450 THR A CA 1
ATOM 3567 C C . THR A 1 450 ? -0.308 10.659 0.651 1.00 95.56 450 THR A C 1
ATOM 3569 O O . THR A 1 450 ? -0.340 11.880 0.802 1.00 95.56 450 THR A O 1
ATOM 3572 N N . PHE A 1 451 ? 0.791 10.021 0.253 1.00 94.62 451 PHE A N 1
ATOM 3573 C CA . PHE A 1 451 ? 2.057 10.688 -0.047 1.00 94.62 451 PHE A CA 1
ATOM 3574 C C . PHE A 1 451 ? 2.743 10.083 -1.281 1.00 94.62 451 PHE A C 1
ATOM 3576 O O . PHE A 1 451 ? 2.408 8.978 -1.721 1.00 94.62 451 PHE A O 1
ATOM 3583 N N . ARG A 1 452 ? 3.690 10.808 -1.879 1.00 90.00 452 ARG A N 1
ATOM 3584 C CA . ARG A 1 452 ? 4.405 10.437 -3.114 1.00 90.00 452 ARG A CA 1
ATOM 3585 C C . ARG A 1 452 ? 5.897 10.224 -2.884 1.00 90.00 452 ARG A C 1
ATOM 3587 O O . ARG A 1 452 ? 6.450 9.280 -3.451 1.00 90.00 452 ARG A O 1
ATOM 3594 N N . ASP A 1 453 ? 6.522 11.062 -2.069 1.00 88.56 453 ASP A N 1
ATOM 3595 C CA . ASP A 1 453 ? 7.953 11.047 -1.801 1.00 88.56 453 ASP A CA 1
ATOM 3596 C C . ASP A 1 453 ? 8.341 9.906 -0.850 1.00 88.56 453 ASP A C 1
ATOM 3598 O O . ASP A 1 453 ? 7.590 9.477 0.029 1.00 88.56 453 ASP A O 1
ATOM 3602 N N . ASP A 1 454 ? 9.549 9.378 -1.031 1.00 82.75 454 ASP A N 1
ATOM 3603 C CA . ASP A 1 454 ? 10.065 8.309 -0.178 1.00 82.75 454 ASP A CA 1
ATOM 3604 C C . ASP A 1 454 ? 10.299 8.820 1.257 1.00 82.75 454 ASP A C 1
ATOM 3606 O O . ASP A 1 454 ? 10.892 9.879 1.457 1.00 82.75 454 ASP A O 1
ATOM 3610 N N . ASN A 1 455 ? 9.910 8.022 2.258 1.00 79.50 455 ASN A N 1
ATOM 3611 C CA . ASN A 1 455 ? 10.049 8.313 3.697 1.00 79.50 455 ASN A CA 1
ATOM 3612 C C . ASN A 1 455 ? 9.213 9.503 4.218 1.00 79.50 455 ASN A C 1
ATOM 3614 O O . ASN A 1 455 ? 9.538 10.079 5.259 1.00 79.50 455 ASN A O 1
ATOM 3618 N N . PHE A 1 456 ? 8.153 9.898 3.505 1.00 88.06 456 PHE A N 1
ATOM 3619 C CA . PHE A 1 456 ? 7.252 10.962 3.963 1.00 88.06 456 PHE A CA 1
ATOM 3620 C C . PHE A 1 456 ? 6.212 10.490 4.997 1.00 88.06 456 PHE A C 1
ATOM 3622 O O . PHE A 1 456 ? 5.667 11.293 5.755 1.00 88.06 456 PHE A O 1
ATOM 3629 N N . ASP A 1 457 ? 5.981 9.181 5.080 1.00 84.56 457 ASP A N 1
ATOM 3630 C CA . ASP A 1 457 ? 5.134 8.513 6.073 1.00 84.56 457 ASP A CA 1
ATOM 3631 C C . ASP A 1 457 ? 5.448 8.943 7.510 1.00 84.56 457 ASP A C 1
ATOM 3633 O O . ASP A 1 457 ? 4.546 9.323 8.254 1.00 84.56 457 ASP A O 1
ATOM 3637 N N . GLN A 1 458 ? 6.730 8.983 7.886 1.00 80.94 458 GLN A N 1
ATOM 3638 C CA . GLN A 1 458 ? 7.148 9.375 9.237 1.00 80.94 458 GLN A CA 1
ATOM 3639 C C . GLN A 1 458 ? 6.702 10.789 9.616 1.00 80.94 458 GLN A C 1
ATOM 3641 O O . GLN A 1 458 ? 6.495 11.070 10.794 1.00 80.94 458 GLN A O 1
ATOM 3646 N N . HIS A 1 459 ? 6.592 11.696 8.643 1.00 84.38 459 HIS A N 1
ATOM 3647 C CA . HIS A 1 459 ? 6.143 13.062 8.890 1.00 84.38 459 HIS A CA 1
ATOM 3648 C C . HIS A 1 459 ? 4.636 13.122 9.131 1.00 84.38 459 HIS A C 1
ATOM 3650 O O . HIS A 1 459 ? 4.211 13.820 10.046 1.00 84.38 459 HIS A O 1
ATOM 3656 N N . LEU A 1 460 ? 3.850 12.372 8.357 1.00 86.06 460 LEU A N 1
ATOM 3657 C CA . LEU A 1 460 ? 2.397 12.306 8.518 1.00 86.06 460 LEU A CA 1
ATOM 3658 C C . LEU A 1 460 ? 2.005 11.633 9.837 1.00 86.06 460 LEU A C 1
ATOM 3660 O O . LEU A 1 460 ? 1.196 12.184 10.579 1.00 86.06 460 LEU A O 1
ATOM 3664 N N . LEU A 1 461 ? 2.637 10.503 10.167 1.00 82.81 461 LEU A N 1
ATOM 3665 C CA . LEU A 1 461 ? 2.389 9.784 11.422 1.00 82.81 461 LEU A CA 1
ATOM 3666 C C . LEU A 1 461 ? 2.731 10.644 12.650 1.00 82.81 461 LEU A C 1
ATOM 3668 O O . LEU A 1 461 ? 2.001 10.642 13.632 1.00 82.81 461 LEU A O 1
ATOM 3672 N N . LYS A 1 462 ? 3.816 11.433 12.593 1.00 76.56 462 LYS A N 1
ATOM 3673 C CA . LYS A 1 462 ? 4.211 12.338 13.692 1.00 76.56 462 LYS A CA 1
ATOM 3674 C C . LYS A 1 462 ? 3.221 13.465 13.960 1.00 76.56 462 LYS A C 1
ATOM 3676 O O . LYS A 1 462 ? 3.236 14.012 15.056 1.00 76.56 462 LYS A O 1
ATOM 3681 N N . VAL A 1 463 ? 2.450 13.860 12.954 1.00 79.94 463 VAL A N 1
ATOM 3682 C CA . VAL A 1 463 ? 1.482 14.955 13.066 1.00 79.94 463 VAL A CA 1
ATOM 3683 C C . VAL A 1 463 ? 0.123 14.474 13.571 1.00 79.94 463 VAL A C 1
ATOM 3685 O O . VAL A 1 463 ? -0.654 15.303 14.019 1.00 79.94 463 VAL A O 1
ATOM 3688 N N . GLY A 1 464 ? -0.133 13.164 13.558 1.00 75.50 464 GLY A N 1
ATOM 3689 C CA . GLY A 1 464 ? -1.385 12.578 14.043 1.00 75.50 464 GLY A CA 1
ATOM 3690 C C . GLY A 1 464 ? -2.133 11.745 13.005 1.00 75.50 464 GLY A C 1
ATOM 3691 O O . GLY A 1 464 ? -3.144 11.154 13.336 1.00 75.50 464 GLY A O 1
ATOM 3692 N N . CYS A 1 465 ? -1.635 11.623 11.767 1.00 87.62 465 CYS A N 1
ATOM 3693 C CA . CYS A 1 465 ? -2.300 10.786 10.767 1.00 87.62 465 CYS A CA 1
ATOM 3694 C C . CYS A 1 465 ? -2.335 9.314 11.212 1.00 87.62 465 CYS A C 1
ATOM 3696 O O . CYS A 1 465 ? -1.274 8.699 11.326 1.00 87.62 465 CYS A O 1
ATOM 3698 N N . ASP A 1 466 ? -3.523 8.725 11.361 1.00 86.81 466 ASP A N 1
ATOM 3699 C CA . ASP A 1 466 ? -3.670 7.324 11.788 1.00 86.81 466 ASP A CA 1
ATOM 3700 C C . ASP A 1 466 ? -3.190 6.330 10.725 1.00 86.81 466 ASP A C 1
ATOM 3702 O O . ASP A 1 466 ? -2.592 5.292 11.026 1.00 86.81 466 ASP A O 1
ATOM 3706 N N . PHE A 1 467 ? -3.462 6.624 9.450 1.00 90.75 467 PHE A N 1
ATOM 3707 C CA . PHE A 1 467 ? -3.115 5.727 8.356 1.00 90.75 467 PHE A CA 1
ATOM 3708 C C . PHE A 1 467 ? -2.661 6.477 7.107 1.00 90.75 467 PHE A C 1
ATOM 3710 O O . PHE A 1 467 ? -3.395 7.279 6.534 1.00 90.75 467 PHE A O 1
ATOM 3717 N N . CYS A 1 468 ? -1.462 6.160 6.613 1.00 92.00 468 CYS A N 1
ATOM 3718 C CA . CYS A 1 468 ? -0.947 6.753 5.385 1.00 92.00 468 CYS A CA 1
ATOM 3719 C C . CYS A 1 468 ? -0.583 5.711 4.320 1.00 92.00 468 CYS A C 1
ATOM 3721 O O . CYS A 1 468 ? -0.105 4.612 4.611 1.00 92.00 468 CYS A O 1
ATOM 3723 N N . LEU A 1 469 ? -0.815 6.063 3.053 1.00 91.62 469 LEU A N 1
ATOM 3724 C CA . LEU A 1 469 ? -0.509 5.227 1.894 1.00 91.62 469 LEU A CA 1
ATOM 3725 C C . LEU A 1 469 ? 0.388 5.957 0.906 1.00 91.62 469 LEU A C 1
ATOM 3727 O O . LEU A 1 469 ? 0.145 7.103 0.528 1.00 91.62 469 LEU A O 1
ATOM 3731 N N . LYS A 1 470 ? 1.383 5.244 0.390 1.00 91.06 470 LYS A N 1
ATOM 3732 C CA . LYS A 1 470 ? 2.176 5.744 -0.724 1.00 91.06 470 LYS A CA 1
ATOM 3733 C C . LYS A 1 470 ? 1.435 5.537 -2.044 1.00 91.06 470 LYS A C 1
ATOM 3735 O O . LYS A 1 470 ? 1.008 4.427 -2.359 1.00 91.06 470 LYS A O 1
ATOM 3740 N N . PHE A 1 471 ? 1.327 6.603 -2.831 1.00 88.19 471 PHE A N 1
ATOM 3741 C CA . PHE A 1 471 ? 0.512 6.697 -4.045 1.00 88.19 471 PHE A CA 1
ATOM 3742 C C . PHE A 1 471 ? 0.750 5.571 -5.066 1.00 88.19 471 PHE A C 1
ATOM 3744 O O . PHE A 1 471 ? -0.202 5.064 -5.656 1.00 88.19 471 PHE A O 1
ATOM 3751 N N . ASP A 1 472 ? 2.004 5.172 -5.289 1.00 84.94 472 ASP A N 1
ATOM 3752 C CA . ASP A 1 472 ? 2.387 4.202 -6.322 1.00 84.94 472 ASP A CA 1
ATOM 3753 C C . ASP A 1 472 ? 2.913 2.864 -5.772 1.00 84.94 472 ASP A C 1
ATOM 3755 O O . ASP A 1 472 ? 3.459 2.064 -6.534 1.00 84.94 472 ASP A O 1
ATOM 3759 N N . ASP A 1 473 ? 2.720 2.598 -4.474 1.00 85.00 473 ASP A N 1
ATOM 3760 C CA . ASP A 1 473 ? 3.348 1.473 -3.760 1.00 85.00 473 ASP A CA 1
ATOM 3761 C C . ASP A 1 473 ? 3.047 0.108 -4.384 1.00 85.00 473 ASP A C 1
ATOM 3763 O O . ASP A 1 473 ? 3.931 -0.734 -4.515 1.00 85.00 473 ASP A O 1
ATOM 3767 N N . LEU A 1 474 ? 1.794 -0.105 -4.799 1.00 86.38 474 LEU A N 1
ATOM 3768 C CA . LEU A 1 474 ? 1.339 -1.393 -5.321 1.00 86.38 474 LEU A CA 1
ATOM 3769 C C . LEU A 1 474 ? 1.548 -1.564 -6.827 1.00 86.38 474 LEU A C 1
ATOM 3771 O O . LEU A 1 474 ? 1.547 -2.692 -7.312 1.00 86.38 474 LEU A O 1
ATOM 3775 N N . ILE A 1 475 ? 1.721 -0.480 -7.588 1.00 89.81 475 ILE A N 1
ATOM 3776 C CA . ILE A 1 475 ? 1.700 -0.560 -9.055 1.00 89.81 475 ILE A CA 1
ATOM 3777 C C . ILE A 1 475 ? 2.876 -1.383 -9.564 1.00 89.81 475 ILE A C 1
ATOM 3779 O O . ILE A 1 475 ? 2.688 -2.360 -10.285 1.00 89.81 475 ILE A O 1
ATOM 3783 N N . VAL A 1 476 ? 4.091 -1.004 -9.171 1.00 88.94 476 VAL A N 1
ATOM 3784 C CA . VAL A 1 476 ? 5.312 -1.658 -9.649 1.00 88.94 476 VAL A CA 1
ATOM 3785 C C . VAL A 1 476 ? 5.366 -3.139 -9.245 1.00 88.94 476 VAL A C 1
ATOM 3787 O O . VAL A 1 476 ? 5.608 -3.960 -10.133 1.00 88.94 476 VAL A O 1
ATOM 3790 N N . PRO A 1 477 ? 5.088 -3.527 -7.983 1.00 86.69 477 PRO A N 1
ATOM 3791 C CA . PRO A 1 477 ? 5.012 -4.937 -7.616 1.00 86.69 477 PRO A CA 1
ATOM 3792 C C . PRO A 1 477 ? 3.938 -5.717 -8.389 1.00 86.69 477 PRO A C 1
ATOM 3794 O O . PRO A 1 477 ? 4.231 -6.804 -8.882 1.00 86.69 477 PRO A O 1
ATOM 3797 N N . ILE A 1 478 ? 2.723 -5.175 -8.572 1.00 86.69 478 ILE A N 1
ATOM 3798 C CA . ILE A 1 478 ? 1.670 -5.870 -9.338 1.00 86.69 478 ILE A CA 1
ATOM 3799 C C . ILE A 1 478 ? 2.095 -6.055 -10.792 1.00 86.69 478 ILE A C 1
ATOM 3801 O O . ILE A 1 478 ? 1.928 -7.154 -11.320 1.00 86.69 478 ILE A O 1
ATOM 3805 N N . LEU A 1 479 ? 2.659 -5.031 -11.445 1.00 88.06 479 LEU A N 1
ATOM 3806 C CA . LEU A 1 479 ? 3.158 -5.160 -12.817 1.00 88.06 479 LEU A CA 1
ATOM 3807 C C . LEU A 1 479 ? 4.257 -6.229 -12.893 1.00 88.06 479 LEU A C 1
ATOM 3809 O O . LEU A 1 479 ? 4.189 -7.111 -13.746 1.00 88.06 479 LEU A O 1
ATOM 3813 N N . ALA A 1 480 ? 5.232 -6.189 -11.980 1.00 83.88 480 ALA A N 1
ATOM 3814 C CA . ALA A 1 480 ? 6.349 -7.133 -11.956 1.00 83.88 480 ALA A CA 1
ATOM 3815 C C . ALA A 1 480 ? 5.895 -8.586 -11.762 1.00 83.88 480 ALA A C 1
ATOM 3817 O O . ALA A 1 480 ? 6.381 -9.500 -12.431 1.00 83.88 480 ALA A O 1
ATOM 3818 N N . GLN A 1 481 ? 4.928 -8.806 -10.874 1.00 80.75 481 GLN A N 1
ATOM 3819 C CA . GLN A 1 481 ? 4.382 -10.133 -10.640 1.00 80.75 481 GLN A CA 1
ATOM 3820 C C . GLN A 1 481 ? 3.446 -10.599 -11.767 1.00 80.75 481 GLN A C 1
ATOM 3822 O O . GLN A 1 481 ? 3.466 -11.780 -12.115 1.00 80.75 481 GLN A O 1
ATOM 3827 N N . SER A 1 482 ? 2.654 -9.698 -12.362 1.00 82.62 482 SER A N 1
ATOM 3828 C CA . SER A 1 482 ? 1.716 -10.035 -13.448 1.00 82.62 482 SER A CA 1
ATOM 3829 C C . SER A 1 482 ? 2.441 -10.487 -14.716 1.00 82.62 482 SER A C 1
ATOM 3831 O O . SER A 1 482 ? 1.909 -11.308 -15.452 1.00 82.62 482 SER A O 1
ATOM 3833 N N . ALA A 1 483 ? 3.689 -10.045 -14.921 1.00 79.06 483 ALA A N 1
ATOM 3834 C CA . ALA A 1 483 ? 4.552 -10.536 -15.996 1.00 79.06 483 ALA A CA 1
ATOM 3835 C C . ALA A 1 483 ? 4.740 -12.066 -15.982 1.00 79.06 483 ALA A C 1
ATOM 3837 O O . ALA A 1 483 ? 4.927 -12.670 -17.032 1.00 79.06 483 ALA A O 1
ATOM 3838 N N . ASN A 1 484 ? 4.710 -12.683 -14.793 1.00 74.44 484 ASN A N 1
ATOM 3839 C CA . ASN A 1 484 ? 4.966 -14.114 -14.604 1.00 74.44 484 ASN A CA 1
ATOM 3840 C C . ASN A 1 484 ? 3.732 -14.899 -14.130 1.00 74.44 484 ASN A C 1
ATOM 3842 O O . ASN A 1 484 ? 3.716 -16.124 -14.229 1.00 74.44 484 ASN A O 1
ATOM 3846 N N . ASN A 1 485 ? 2.710 -14.218 -13.602 1.00 74.94 485 ASN A N 1
ATOM 3847 C CA . ASN A 1 485 ? 1.538 -14.836 -12.990 1.00 74.94 485 ASN A CA 1
ATOM 3848 C C . ASN A 1 485 ? 0.247 -14.337 -13.644 1.00 74.94 485 ASN A C 1
ATOM 3850 O O . ASN A 1 485 ? -0.295 -13.289 -13.278 1.00 74.94 485 ASN A O 1
ATOM 3854 N N . SER A 1 486 ? -0.290 -15.140 -14.564 1.00 69.12 486 SER A N 1
ATOM 3855 C CA . SER A 1 486 ? -1.597 -14.895 -15.173 1.00 69.12 486 SER A CA 1
ATOM 3856 C C . SER A 1 486 ? -2.695 -14.820 -14.107 1.00 69.12 486 SER A C 1
ATOM 3858 O O . SER A 1 486 ? -2.808 -15.699 -13.254 1.00 69.12 486 SER A O 1
ATOM 3860 N N . GLY A 1 487 ? -3.519 -13.772 -14.161 1.00 70.62 487 GLY A N 1
ATOM 3861 C CA . GLY A 1 487 ? -4.663 -13.588 -13.263 1.00 70.62 487 GLY A CA 1
ATOM 3862 C C . GLY A 1 487 ? -4.371 -12.822 -11.968 1.00 70.62 487 GLY A C 1
ATOM 3863 O O . GLY A 1 487 ? -5.318 -12.429 -11.290 1.00 70.62 487 GLY A O 1
ATOM 3864 N N . LEU A 1 488 ? -3.110 -12.521 -11.631 1.00 75.94 488 LEU A N 1
ATOM 3865 C CA . LEU A 1 488 ? -2.788 -11.772 -10.409 1.00 75.94 488 LEU A CA 1
ATOM 3866 C C . LEU A 1 488 ? -3.401 -10.367 -10.390 1.00 75.94 488 LEU A C 1
ATOM 3868 O O . LEU A 1 488 ? -4.029 -9.986 -9.403 1.00 75.94 488 LEU A O 1
ATOM 3872 N N . GLY A 1 489 ? -3.233 -9.600 -11.471 1.00 70.94 489 GLY A N 1
ATOM 3873 C CA . GLY A 1 489 ? -3.817 -8.261 -11.571 1.00 70.94 489 GLY A CA 1
ATOM 3874 C C . GLY A 1 489 ? -5.336 -8.286 -11.360 1.00 70.94 489 GLY A C 1
ATOM 3875 O O . GLY A 1 489 ? -5.879 -7.440 -10.651 1.00 70.94 489 GLY A O 1
ATOM 3876 N N . ASN A 1 490 ? -6.003 -9.323 -11.881 1.00 75.25 490 ASN A N 1
ATOM 3877 C CA . ASN A 1 490 ? -7.436 -9.545 -11.688 1.00 75.25 490 ASN A CA 1
ATOM 3878 C C . ASN A 1 490 ? -7.771 -9.934 -10.241 1.00 75.25 490 ASN A C 1
ATOM 3880 O O . ASN A 1 490 ? -8.738 -9.407 -9.699 1.00 75.25 490 ASN A O 1
ATOM 3884 N N . LEU A 1 491 ? -6.969 -10.791 -9.595 1.00 81.81 491 LEU A N 1
ATOM 3885 C CA . LEU A 1 491 ? -7.125 -11.140 -8.179 1.00 81.81 491 LEU A CA 1
ATOM 3886 C C . LEU A 1 491 ? -7.065 -9.885 -7.301 1.00 81.81 491 LEU A C 1
ATOM 3888 O O . LEU A 1 491 ? -7.999 -9.623 -6.549 1.00 81.81 491 LEU A O 1
ATOM 3892 N N . VAL A 1 492 ? -5.998 -9.090 -7.417 1.00 79.00 492 VAL A N 1
ATOM 3893 C CA . VAL A 1 492 ? -5.807 -7.893 -6.582 1.00 79.00 492 VAL A CA 1
ATOM 3894 C C . VAL A 1 492 ? -6.895 -6.856 -6.858 1.00 79.00 492 VAL A C 1
ATOM 3896 O O . VAL A 1 492 ? -7.488 -6.329 -5.920 1.00 79.00 492 VAL A O 1
ATOM 3899 N N . SER A 1 493 ? -7.224 -6.611 -8.131 1.00 75.31 493 SER A N 1
ATOM 3900 C CA . SER A 1 493 ? -8.287 -5.671 -8.495 1.00 75.31 493 SER A CA 1
ATOM 3901 C C . SER A 1 493 ? -9.666 -6.104 -7.992 1.00 75.31 493 SER A C 1
ATOM 3903 O O . SER A 1 493 ? -10.472 -5.234 -7.676 1.00 75.31 493 SER A O 1
ATOM 3905 N N . GLN A 1 494 ? -9.963 -7.406 -7.940 1.00 78.56 494 GLN A N 1
ATOM 3906 C CA . GLN A 1 494 ? -11.229 -7.912 -7.405 1.00 78.56 494 GLN A CA 1
ATOM 3907 C C . GLN A 1 494 ? -11.261 -7.865 -5.876 1.00 78.56 494 GLN A C 1
ATOM 3909 O O . GLN A 1 494 ? -12.273 -7.455 -5.324 1.00 78.56 494 GLN A O 1
ATOM 3914 N N . LEU A 1 495 ? -10.160 -8.200 -5.195 1.00 81.50 495 LEU A N 1
ATOM 3915 C CA . LEU A 1 495 ? -10.078 -8.114 -3.730 1.00 81.50 495 LEU A CA 1
ATOM 3916 C C . LEU A 1 495 ? -10.236 -6.678 -3.211 1.00 81.50 495 LEU A C 1
ATOM 3918 O O . LEU A 1 495 ? -10.776 -6.485 -2.123 1.00 81.50 495 LEU A O 1
ATOM 3922 N N . LEU A 1 496 ? -9.770 -5.699 -3.994 1.00 75.44 496 LEU A N 1
ATOM 3923 C CA . LEU A 1 496 ? -9.929 -4.265 -3.743 1.00 75.44 496 LEU A CA 1
ATOM 3924 C C . LEU A 1 496 ? -11.261 -3.699 -4.257 1.00 75.44 496 LEU A C 1
ATOM 3926 O O . LEU A 1 496 ? -11.544 -2.526 -4.042 1.00 75.44 496 LEU A O 1
ATOM 3930 N N . SER A 1 497 ? -12.068 -4.481 -4.973 1.00 71.56 497 SER A N 1
ATOM 3931 C CA . SER A 1 497 ? -13.311 -3.987 -5.561 1.00 71.56 497 SER A CA 1
ATOM 3932 C C . SER A 1 497 ? -14.382 -3.759 -4.494 1.00 71.56 497 SER A C 1
ATOM 3934 O O . SER A 1 497 ? -14.640 -4.627 -3.659 1.00 71.56 497 SER A O 1
ATOM 3936 N N . SER A 1 498 ? -15.059 -2.613 -4.589 1.00 63.12 498 SER A N 1
ATOM 3937 C CA . SER A 1 498 ? -16.241 -2.257 -3.786 1.00 63.12 498 SER A CA 1
ATOM 3938 C C . SER A 1 498 ? -17.562 -2.759 -4.405 1.00 63.12 498 SER A C 1
ATOM 3940 O O . SER A 1 498 ? -18.625 -2.227 -4.101 1.00 63.12 498 SER A O 1
ATOM 3942 N N . ASP A 1 499 ? -17.507 -3.701 -5.355 1.00 67.44 499 ASP A N 1
ATOM 3943 C CA . ASP A 1 499 ? -18.687 -4.248 -6.040 1.00 67.44 499 ASP A CA 1
ATOM 3944 C C . ASP A 1 499 ? -19.307 -5.399 -5.231 1.00 67.44 499 ASP A C 1
ATOM 3946 O O . ASP A 1 499 ? -18.669 -6.432 -5.009 1.00 67.44 499 ASP A O 1
ATOM 3950 N N . LEU A 1 500 ? -20.589 -5.251 -4.883 1.00 58.38 500 LEU A N 1
ATOM 3951 C CA . LEU A 1 500 ? -21.389 -6.196 -4.091 1.00 58.38 500 LEU A CA 1
ATOM 3952 C C . LEU A 1 500 ? -21.419 -7.635 -4.645 1.00 58.38 500 LEU A C 1
ATOM 3954 O O . LEU A 1 500 ? -21.693 -8.594 -3.912 1.00 58.38 500 LEU A O 1
ATOM 3958 N N . SER A 1 501 ? -21.192 -7.802 -5.950 1.00 65.56 501 SER A N 1
ATOM 3959 C CA . SER A 1 501 ? -21.181 -9.105 -6.623 1.00 65.56 501 SER A CA 1
ATOM 3960 C C . SER A 1 501 ? -19.835 -9.834 -6.525 1.00 65.56 501 SER A C 1
ATOM 3962 O O . SER A 1 501 ? -19.773 -11.052 -6.748 1.00 65.56 501 SER A O 1
ATOM 3964 N N . THR A 1 502 ? -18.774 -9.105 -6.173 1.00 76.62 502 THR A N 1
ATOM 3965 C CA . THR A 1 502 ? -17.396 -9.595 -6.135 1.00 76.62 502 THR A CA 1
ATOM 3966 C C . THR A 1 502 ? -17.009 -10.147 -4.761 1.00 76.62 502 THR A C 1
ATOM 3968 O O . THR A 1 502 ? -17.731 -10.014 -3.774 1.00 76.62 502 THR A O 1
ATOM 3971 N N . GLN A 1 503 ? -15.907 -10.896 -4.729 1.00 84.00 503 GLN A N 1
ATOM 3972 C CA . GLN A 1 503 ? -15.304 -11.374 -3.489 1.00 84.00 503 GLN A CA 1
ATOM 3973 C C . GLN A 1 503 ? -14.326 -10.306 -3.009 1.00 84.00 503 GLN A C 1
ATOM 3975 O O . GLN A 1 503 ? -13.354 -10.027 -3.710 1.00 84.00 503 GLN A O 1
ATOM 3980 N N . SER A 1 504 ? -14.562 -9.767 -1.821 1.00 85.94 504 SER A N 1
ATOM 3981 C CA . SER A 1 504 ? -13.769 -8.685 -1.239 1.00 85.94 504 SER A CA 1
ATOM 3982 C C . SER A 1 504 ? -13.106 -9.149 0.054 1.00 85.94 504 SER A C 1
ATOM 3984 O O . SER A 1 504 ? -13.476 -10.174 0.643 1.00 85.94 504 SER A O 1
ATOM 3986 N N . LEU A 1 505 ? -12.081 -8.413 0.477 1.00 89.12 505 LEU A N 1
ATOM 3987 C CA . LEU A 1 505 ? -11.339 -8.701 1.698 1.00 89.12 505 LEU A CA 1
ATOM 3988 C C . LEU A 1 505 ? -11.953 -7.959 2.894 1.00 89.12 505 LEU A C 1
ATOM 3990 O O . LEU A 1 505 ? -12.046 -6.729 2.899 1.00 89.12 505 LEU A O 1
ATOM 3994 N N . PHE A 1 506 ? -12.295 -8.708 3.936 1.00 87.88 506 PHE A N 1
ATOM 3995 C CA . PHE A 1 506 ? -12.861 -8.192 5.177 1.00 87.88 506 PHE A CA 1
ATOM 3996 C C . PHE A 1 506 ? -11.944 -8.482 6.356 1.00 87.88 506 PHE A C 1
ATOM 3998 O O . PHE A 1 506 ? -11.298 -9.530 6.409 1.00 87.88 506 PHE A O 1
ATOM 4005 N N . VAL A 1 507 ? -11.927 -7.558 7.316 1.00 88.62 507 VAL A N 1
ATOM 4006 C CA . VAL A 1 507 ? -11.299 -7.764 8.622 1.00 88.62 507 VAL A CA 1
ATOM 4007 C C . VAL A 1 507 ? -12.356 -7.579 9.697 1.00 88.62 507 VAL A C 1
ATOM 4009 O O . VAL A 1 507 ? -13.014 -6.536 9.747 1.00 88.62 507 VAL A O 1
ATOM 4012 N N . ARG A 1 508 ? -12.559 -8.600 10.533 1.00 85.94 508 ARG A N 1
ATOM 4013 C CA . ARG A 1 508 ? -13.525 -8.552 11.638 1.00 85.94 508 ARG A CA 1
ATOM 4014 C C . ARG A 1 508 ? -12.959 -9.176 12.896 1.00 85.94 508 ARG A C 1
ATOM 4016 O O . ARG A 1 508 ? -12.296 -10.210 12.836 1.00 85.94 508 ARG A O 1
ATOM 4023 N N . ARG A 1 509 ? -13.261 -8.551 14.030 1.00 85.62 509 ARG A N 1
ATOM 4024 C CA . ARG A 1 509 ? -12.914 -9.064 15.350 1.00 85.62 509 ARG A CA 1
ATOM 4025 C C . ARG A 1 509 ? -13.818 -10.244 15.692 1.00 85.62 509 ARG A C 1
ATOM 4027 O O . ARG A 1 509 ? -15.031 -10.165 15.508 1.00 85.62 509 ARG A O 1
ATOM 4034 N N . LEU A 1 510 ? -13.224 -11.352 16.121 1.00 85.00 510 LEU A N 1
ATOM 4035 C CA . LEU A 1 510 ? -13.961 -12.533 16.562 1.00 85.00 510 LEU A CA 1
ATOM 4036 C C . LEU A 1 510 ? -14.675 -12.249 17.879 1.00 85.00 510 LEU A C 1
ATOM 4038 O O . LEU A 1 510 ? -14.061 -11.700 18.794 1.00 85.00 510 LEU A O 1
ATOM 4042 N N . SER A 1 511 ? -15.925 -12.708 17.968 1.00 80.19 511 SER A N 1
ATOM 4043 C CA . SER A 1 511 ? -16.742 -12.602 19.176 1.00 80.19 511 SER A CA 1
ATOM 4044 C C . SER A 1 511 ? -16.048 -13.211 20.396 1.00 80.19 511 SER A C 1
ATOM 4046 O O . SER A 1 511 ? -15.281 -14.177 20.295 1.00 80.19 511 SER A O 1
ATOM 4048 N N . TYR A 1 512 ? -16.371 -12.679 21.572 1.00 70.56 512 TYR A N 1
ATOM 4049 C CA . TYR A 1 512 ? -15.960 -13.230 22.863 1.00 70.56 512 TYR A CA 1
ATOM 4050 C C . TYR A 1 512 ? -16.461 -14.666 23.097 1.00 70.56 512 TYR A C 1
ATOM 4052 O O . TYR A 1 512 ? -15.830 -15.421 23.834 1.00 70.56 512 TYR A O 1
ATOM 4060 N N . ASP A 1 513 ? -17.521 -15.086 22.403 1.00 71.19 513 ASP A N 1
ATOM 4061 C CA . ASP A 1 513 ? -18.035 -16.461 22.446 1.00 71.19 513 ASP A CA 1
ATOM 4062 C C . ASP A 1 513 ? -17.179 -17.455 21.632 1.00 71.19 513 ASP A C 1
ATOM 4064 O O . ASP A 1 513 ? -17.439 -18.665 21.621 1.00 71.19 513 ASP A O 1
ATOM 4068 N N . TRP A 1 514 ? -16.155 -16.976 20.916 1.00 82.44 514 TRP A N 1
ATOM 4069 C CA . TRP A 1 514 ? -15.294 -17.827 20.105 1.00 82.44 514 TRP A CA 1
ATOM 4070 C C . TRP A 1 514 ? -14.422 -18.749 20.965 1.00 82.44 514 TRP A C 1
ATOM 4072 O O . TRP A 1 514 ? -13.546 -18.322 21.714 1.00 82.44 514 TRP A O 1
ATOM 4082 N N . THR A 1 515 ? -14.597 -20.057 20.784 1.00 86.06 515 THR A N 1
ATOM 4083 C CA . THR A 1 515 ? -13.729 -21.072 21.387 1.00 86.06 515 THR A CA 1
ATOM 4084 C C . THR A 1 515 ? -12.397 -21.149 20.647 1.00 86.06 515 THR A C 1
ATOM 4086 O O . THR A 1 515 ? -12.398 -21.421 19.443 1.00 86.06 515 THR A O 1
ATOM 4089 N N . THR A 1 516 ? -11.279 -21.001 21.365 1.00 89.62 516 THR A N 1
ATOM 4090 C CA . THR A 1 516 ? -9.930 -21.114 20.792 1.00 89.62 516 THR A CA 1
ATOM 4091 C C . THR A 1 516 ? -9.774 -22.376 19.944 1.00 89.62 516 THR A C 1
ATOM 4093 O O . THR A 1 516 ? -10.087 -23.482 20.390 1.00 89.62 516 THR A O 1
ATOM 4096 N N . ALA A 1 517 ? -9.266 -22.202 18.726 1.00 92.75 517 ALA A N 1
ATOM 4097 C CA . ALA A 1 517 ? -9.044 -23.276 17.764 1.00 92.75 517 ALA A CA 1
ATOM 4098 C C . ALA A 1 517 ? -7.749 -23.042 16.981 1.00 92.75 517 ALA A C 1
ATOM 4100 O O . ALA A 1 517 ? -7.252 -21.917 16.892 1.00 92.75 517 ALA A O 1
ATOM 4101 N N . ASN A 1 518 ? -7.212 -24.102 16.378 1.00 93.94 518 ASN A N 1
ATOM 4102 C CA . ASN A 1 518 ? -6.071 -23.965 15.476 1.00 93.94 518 ASN A CA 1
ATOM 4103 C C . ASN A 1 518 ? -6.494 -23.260 14.176 1.00 93.94 518 ASN A C 1
ATOM 4105 O O . ASN A 1 518 ? -7.654 -23.328 13.761 1.00 93.94 518 ASN A O 1
ATOM 4109 N N . TRP A 1 519 ? -5.544 -22.629 13.489 1.00 94.69 519 TRP A N 1
ATOM 4110 C CA . TRP A 1 519 ? -5.781 -21.911 12.236 1.00 94.6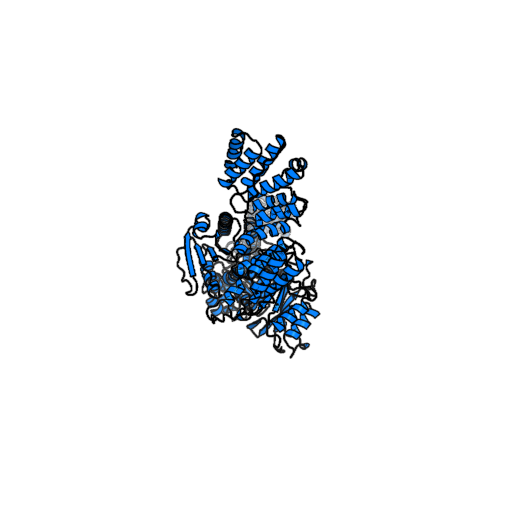9 519 TRP A CA 1
ATOM 4111 C C . TRP A 1 519 ? -6.416 -22.796 11.157 1.00 94.69 519 TRP A C 1
ATOM 4113 O O . TRP A 1 519 ? -7.389 -22.400 10.519 1.00 94.69 519 TRP A O 1
ATOM 4123 N N . GLU A 1 520 ? -5.926 -24.027 10.994 1.00 93.19 520 GLU A N 1
ATOM 4124 C CA . GLU A 1 520 ? -6.503 -25.010 10.066 1.00 93.19 520 GLU A CA 1
ATOM 4125 C C . GLU A 1 520 ? -7.980 -25.303 10.376 1.00 93.19 520 GLU A C 1
ATOM 4127 O O . GLU A 1 520 ? -8.833 -25.251 9.489 1.00 93.19 520 GLU A O 1
ATOM 4132 N N . GLU A 1 521 ? -8.300 -25.570 11.641 1.00 93.06 521 GLU A N 1
ATOM 4133 C CA . GLU A 1 521 ? -9.669 -25.853 12.082 1.00 93.06 521 GLU A CA 1
ATOM 4134 C C . GLU A 1 521 ? -10.572 -24.628 11.917 1.00 93.06 521 GLU A C 1
ATOM 4136 O O . GLU A 1 521 ? -11.7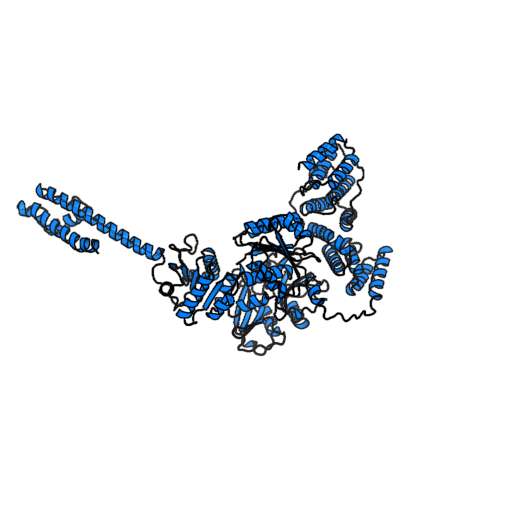23 -24.759 11.498 1.00 93.06 521 GLU A O 1
ATOM 4141 N N . THR A 1 522 ? -10.027 -23.437 12.171 1.00 94.50 522 THR A N 1
ATOM 4142 C CA . THR A 1 522 ? -10.703 -22.149 11.983 1.00 94.50 522 THR A CA 1
ATOM 4143 C C . THR A 1 522 ? -11.077 -21.939 10.518 1.00 94.50 522 THR A C 1
ATOM 4145 O O . THR A 1 522 ? -12.242 -21.657 10.228 1.00 94.50 522 THR A O 1
ATOM 4148 N N . ILE A 1 523 ? -10.140 -22.165 9.584 1.00 94.88 523 ILE A N 1
ATOM 4149 C CA . ILE A 1 523 ? -10.411 -22.118 8.139 1.00 94.88 523 ILE A CA 1
ATOM 4150 C C . ILE A 1 523 ? -11.550 -23.072 7.787 1.00 94.88 523 ILE A C 1
ATOM 4152 O O . ILE A 1 523 ? -12.519 -22.661 7.152 1.00 94.88 523 ILE A O 1
ATOM 4156 N N . LEU A 1 524 ? -11.459 -24.337 8.205 1.00 93.69 524 LEU A N 1
ATOM 4157 C CA . LEU A 1 524 ? -12.448 -25.355 7.852 1.00 93.69 524 LEU A CA 1
ATOM 4158 C C . LEU A 1 524 ? -13.839 -25.051 8.410 1.00 93.69 524 LEU A C 1
ATOM 4160 O O . LEU A 1 524 ? -14.823 -25.167 7.677 1.00 93.69 524 LEU A O 1
ATOM 4164 N N . LYS A 1 525 ? -13.923 -24.664 9.687 1.00 92.25 525 LYS A N 1
ATOM 4165 C CA . LYS A 1 525 ? -15.182 -24.334 10.362 1.00 92.25 525 LYS A CA 1
ATOM 4166 C C . LYS A 1 525 ? -15.855 -23.155 9.670 1.00 92.25 525 LYS A C 1
ATOM 4168 O O . LYS A 1 525 ? -16.981 -23.288 9.194 1.00 92.25 525 LYS A O 1
ATOM 4173 N N . ILE A 1 526 ? -15.134 -22.045 9.522 1.00 91.56 526 ILE A N 1
ATOM 4174 C CA . ILE A 1 526 ? -15.683 -20.809 8.959 1.00 91.56 526 ILE A CA 1
ATOM 4175 C C . ILE A 1 526 ? -16.049 -20.992 7.483 1.00 91.56 526 ILE A C 1
ATOM 4177 O O . ILE A 1 526 ? -17.134 -20.594 7.053 1.00 91.56 526 ILE A O 1
ATOM 4181 N N . LYS A 1 527 ? -15.202 -21.673 6.706 1.00 93.00 527 LYS A N 1
ATOM 4182 C CA . LYS A 1 527 ? -15.463 -21.915 5.285 1.00 93.00 527 LYS A CA 1
ATOM 4183 C C . LYS A 1 527 ? -16.652 -22.838 5.045 1.00 93.00 527 LYS A C 1
ATOM 4185 O O . LYS A 1 527 ? -17.362 -22.673 4.054 1.00 93.00 527 LYS A O 1
ATOM 4190 N N . LYS A 1 528 ? -16.889 -23.809 5.926 1.00 90.44 528 LYS A N 1
ATOM 4191 C CA . LYS A 1 528 ? -18.025 -24.731 5.810 1.00 90.44 528 LYS A CA 1
ATOM 4192 C C . LYS A 1 528 ? -19.339 -24.109 6.281 1.00 90.44 528 LYS A C 1
ATOM 4194 O O . LYS A 1 528 ? -20.363 -24.349 5.651 1.00 90.44 528 LYS A O 1
ATOM 4199 N N . GLU A 1 529 ? -19.308 -23.344 7.367 1.00 88.56 529 GLU A N 1
ATOM 4200 C CA . GLU A 1 529 ? -20.504 -22.789 8.011 1.00 88.56 529 GLU A CA 1
ATOM 4201 C C . GLU A 1 529 ? -20.964 -21.476 7.360 1.00 88.56 529 GLU A C 1
ATOM 4203 O O . GLU A 1 529 ? -22.153 -21.308 7.099 1.00 88.56 529 GLU A O 1
ATOM 4208 N N . TYR A 1 530 ? -20.022 -20.592 7.013 1.00 87.06 530 TYR A N 1
ATOM 4209 C CA . TYR A 1 530 ? -20.307 -19.244 6.504 1.00 87.06 530 TYR A CA 1
ATOM 4210 C C . TYR A 1 530 ? -19.874 -19.031 5.047 1.00 87.06 530 TYR A C 1
ATOM 4212 O O . TYR A 1 530 ? -20.283 -18.073 4.398 1.00 87.06 530 TYR A O 1
ATOM 4220 N N . GLY A 1 531 ? -19.034 -19.914 4.499 1.00 89.12 531 GLY A N 1
ATOM 4221 C CA . GLY A 1 531 ? -18.511 -19.774 3.137 1.00 89.12 531 GLY A CA 1
ATOM 4222 C C . GLY A 1 531 ? -17.350 -18.782 2.997 1.00 89.12 531 GLY A C 1
ATOM 4223 O O . GLY A 1 531 ? -16.810 -18.653 1.891 1.00 89.12 531 GLY A O 1
ATOM 4224 N N . TYR A 1 532 ? -16.930 -18.131 4.085 1.00 92.56 532 TYR A N 1
ATOM 4225 C CA . TYR A 1 532 ? -15.793 -17.208 4.109 1.00 92.56 532 TYR A CA 1
ATOM 4226 C C . TYR A 1 532 ? -14.472 -17.972 4.058 1.00 92.56 532 TYR A C 1
ATOM 4228 O O . TYR A 1 532 ? -14.373 -19.077 4.584 1.00 92.56 532 TYR A O 1
ATOM 4236 N N . LEU A 1 533 ? -13.448 -17.397 3.433 1.00 94.75 533 LEU A N 1
ATOM 4237 C CA . LEU A 1 533 ? -12.109 -17.981 3.391 1.00 94.75 533 LEU A CA 1
ATOM 4238 C C . LEU A 1 533 ? -11.163 -17.159 4.261 1.00 94.75 533 LEU A C 1
ATOM 4240 O O . LEU A 1 533 ? -10.726 -16.103 3.807 1.00 94.75 533 LEU A O 1
ATOM 4244 N N . PRO A 1 534 ? -10.839 -17.608 5.484 1.00 95.44 534 PRO A N 1
ATOM 4245 C CA . PRO A 1 534 ? -9.838 -16.946 6.307 1.00 95.44 534 PRO A CA 1
ATOM 4246 C C . PRO A 1 534 ? -8.463 -17.028 5.653 1.00 95.44 534 PRO A C 1
ATOM 4248 O O . PRO A 1 534 ? -8.044 -18.108 5.242 1.00 95.44 534 PRO A O 1
ATOM 4251 N N . VAL A 1 535 ? -7.777 -15.894 5.550 1.00 93.69 535 VAL A N 1
ATOM 4252 C CA . VAL A 1 535 ? -6.482 -15.762 4.869 1.00 93.69 535 VAL A CA 1
ATOM 4253 C C . VAL A 1 535 ? -5.396 -15.156 5.751 1.00 93.69 535 VAL A C 1
ATOM 4255 O O . VAL A 1 535 ? -4.232 -15.448 5.513 1.00 93.69 535 VAL A O 1
ATOM 4258 N N . GLY A 1 536 ? -5.752 -14.389 6.785 1.00 94.25 536 GLY A N 1
ATOM 4259 C CA . GLY A 1 536 ? -4.796 -13.749 7.692 1.00 94.25 536 GLY A CA 1
ATOM 4260 C C . GLY A 1 536 ? -5.364 -13.535 9.094 1.00 94.25 536 GLY A C 1
ATOM 4261 O O . GLY A 1 536 ? -6.572 -13.651 9.311 1.00 94.25 536 GLY A O 1
ATOM 4262 N N . LEU A 1 537 ? -4.489 -13.226 10.048 1.00 94.44 537 LEU A N 1
ATOM 4263 C CA . LEU A 1 537 ? -4.837 -13.048 11.461 1.00 94.44 537 LEU A CA 1
ATOM 4264 C C . LEU A 1 537 ? -4.135 -11.811 12.024 1.00 94.44 537 LEU A C 1
ATOM 4266 O O . LEU A 1 537 ? -2.927 -11.680 11.854 1.00 94.44 537 LEU A O 1
ATOM 4270 N N . ILE A 1 538 ? -4.865 -10.947 12.726 1.00 92.19 538 ILE A N 1
ATOM 4271 C CA . ILE A 1 538 ? -4.305 -9.835 13.503 1.00 92.19 538 ILE A CA 1
ATOM 4272 C C . ILE A 1 538 ? -4.524 -10.129 14.983 1.00 92.19 538 ILE A C 1
ATOM 4274 O O . ILE A 1 538 ? -5.651 -10.375 15.424 1.00 92.19 538 ILE A O 1
ATOM 4278 N N . ARG A 1 539 ? -3.434 -10.110 15.745 1.00 88.94 539 ARG A N 1
ATOM 4279 C CA . ARG A 1 539 ? -3.435 -10.390 17.182 1.00 88.94 539 ARG A CA 1
ATOM 4280 C C . ARG A 1 539 ? -3.919 -9.177 17.961 1.00 88.94 539 ARG A C 1
ATOM 4282 O O . ARG A 1 539 ? -3.388 -8.089 17.778 1.00 88.94 539 ARG A O 1
ATOM 4289 N N . ARG A 1 540 ? -4.880 -9.374 18.866 1.00 79.88 540 ARG A N 1
ATOM 4290 C CA . ARG A 1 540 ? -5.490 -8.280 19.644 1.00 79.88 540 ARG A CA 1
ATOM 4291 C C . ARG A 1 540 ? -4.492 -7.479 20.484 1.00 79.88 540 ARG A C 1
ATOM 4293 O O . ARG A 1 540 ? -4.584 -6.264 20.515 1.00 79.88 540 ARG A O 1
ATOM 4300 N N . GLY A 1 541 ? -3.585 -8.161 21.187 1.00 69.12 541 GLY A N 1
ATOM 4301 C CA . GLY A 1 541 ? -2.680 -7.509 22.143 1.00 69.12 541 GLY A CA 1
ATOM 4302 C C . GLY A 1 541 ? -1.459 -6.851 21.502 1.00 69.12 541 GLY A C 1
ATOM 4303 O O . GLY A 1 541 ? -0.930 -5.897 22.045 1.00 69.12 541 GLY A O 1
ATOM 4304 N N . THR A 1 542 ? -1.008 -7.352 20.351 1.00 76.12 542 THR A N 1
ATOM 4305 C CA . THR A 1 542 ? 0.229 -6.880 19.705 1.00 76.12 542 THR A CA 1
ATOM 4306 C C . THR A 1 542 ? -0.018 -6.130 18.400 1.00 76.12 542 THR A C 1
ATOM 4308 O O . THR A 1 542 ? 0.935 -5.647 17.799 1.00 76.12 542 THR A O 1
ATOM 4311 N N . ASN A 1 543 ? -1.261 -6.104 17.899 1.00 82.31 543 ASN A N 1
ATOM 4312 C CA . ASN A 1 543 ? -1.623 -5.631 16.556 1.00 82.31 543 ASN A CA 1
ATOM 4313 C C . ASN A 1 543 ? -0.741 -6.211 15.436 1.00 82.31 543 ASN A C 1
ATOM 4315 O O . ASN A 1 543 ? -0.633 -5.650 14.345 1.00 82.31 543 ASN A O 1
ATOM 4319 N N . LYS A 1 544 ? -0.121 -7.371 15.688 1.00 88.50 544 LYS A N 1
ATOM 4320 C CA . LYS A 1 544 ? 0.720 -8.059 14.718 1.00 88.50 544 LYS A CA 1
ATOM 4321 C C . LYS A 1 544 ? -0.138 -8.838 13.739 1.00 88.50 544 LYS A C 1
ATOM 4323 O O . LYS A 1 544 ? -0.922 -9.708 14.127 1.00 88.50 544 LYS A O 1
ATOM 4328 N N . LEU A 1 545 ? 0.060 -8.542 12.465 1.00 91.56 545 LEU A N 1
ATOM 4329 C CA . LEU A 1 545 ? -0.511 -9.227 11.325 1.00 91.56 545 LEU A CA 1
ATOM 4330 C C . LEU A 1 545 ? 0.339 -10.428 10.925 1.00 91.56 545 LEU A C 1
ATOM 4332 O O . LEU A 1 545 ? 1.515 -10.303 10.591 1.00 91.56 545 LEU A O 1
ATOM 4336 N N . LEU A 1 546 ? -0.314 -11.578 10.865 1.00 92.31 546 LEU A N 1
ATOM 4337 C CA . LEU A 1 546 ? 0.166 -12.793 10.229 1.00 92.31 546 LEU A CA 1
ATOM 4338 C C . LEU A 1 546 ? -0.492 -12.901 8.851 1.00 92.31 546 LEU A C 1
ATOM 4340 O O . LEU A 1 546 ? -1.705 -13.117 8.749 1.00 92.31 546 LEU A O 1
ATOM 4344 N N . VAL A 1 547 ? 0.302 -12.723 7.793 1.00 91.31 547 VAL A N 1
ATOM 4345 C CA . VAL A 1 547 ? -0.187 -12.662 6.406 1.00 91.31 547 VAL A CA 1
ATOM 4346 C C . VAL A 1 547 ? -0.637 -14.041 5.926 1.00 91.31 547 VAL A C 1
ATOM 4348 O O . VAL A 1 547 ? -1.668 -14.149 5.266 1.00 91.31 547 VAL A O 1
ATOM 4351 N N . ASN A 1 548 ? 0.096 -15.094 6.294 1.00 92.44 548 ASN A N 1
ATOM 4352 C CA . ASN A 1 548 ? -0.241 -16.491 6.047 1.00 92.44 548 ASN A CA 1
ATOM 4353 C C . ASN A 1 548 ? -0.017 -17.334 7.320 1.00 92.44 548 ASN A C 1
ATOM 4355 O O . ASN A 1 548 ? 0.972 -18.072 7.388 1.00 92.44 548 ASN A O 1
ATOM 4359 N N . PRO A 1 549 ? -0.920 -17.292 8.320 1.00 93.19 549 PRO A N 1
ATOM 4360 C CA . PRO A 1 549 ? -0.687 -17.897 9.633 1.00 93.19 549 PRO A CA 1
ATOM 4361 C C . PRO A 1 549 ? -0.342 -19.386 9.554 1.00 93.19 549 PRO A C 1
ATOM 4363 O O . PRO A 1 549 ? -0.879 -20.125 8.721 1.00 93.19 549 PRO A O 1
ATOM 4366 N N . HIS A 1 550 ? 0.551 -19.854 10.420 1.00 92.44 550 HIS A N 1
ATOM 4367 C CA . HIS A 1 550 ? 0.934 -21.258 10.490 1.00 92.44 550 HIS A CA 1
ATOM 4368 C C . HIS A 1 550 ? -0.290 -22.146 10.773 1.00 92.44 550 HIS A C 1
ATOM 4370 O O . HIS A 1 550 ? -1.174 -21.766 11.535 1.00 92.44 550 HIS A O 1
ATOM 4376 N N . PHE A 1 551 ? -0.368 -23.349 10.190 1.00 90.19 551 PHE A N 1
ATOM 4377 C CA . PHE A 1 551 ? -1.562 -24.214 10.314 1.00 90.19 551 PHE A CA 1
ATOM 4378 C C . PHE A 1 551 ? -1.951 -24.535 11.773 1.00 90.19 551 PHE A C 1
ATOM 4380 O O . PHE A 1 551 ? -3.130 -24.696 12.082 1.00 90.19 551 PHE A O 1
ATOM 4387 N N . GLY A 1 552 ? -0.955 -24.614 12.662 1.00 90.88 552 GLY A N 1
ATOM 4388 C CA . GLY A 1 552 ? -1.123 -24.835 14.102 1.00 90.88 552 GLY A CA 1
ATOM 4389 C C . GLY A 1 552 ? -1.205 -23.562 14.953 1.00 90.88 552 GLY A C 1
ATOM 4390 O O . GLY A 1 552 ? -1.193 -23.675 16.173 1.00 90.88 552 GLY A O 1
ATOM 4391 N N . GLN A 1 553 ? -1.236 -22.370 14.348 1.00 92.81 553 GLN A N 1
ATOM 4392 C CA . GLN A 1 553 ? -1.376 -21.110 15.082 1.00 92.81 553 GLN A CA 1
ATOM 4393 C C . GLN A 1 553 ? -2.730 -21.078 15.800 1.00 92.81 553 GLN A C 1
ATOM 4395 O O . GLN A 1 553 ? -3.754 -21.389 15.193 1.00 92.81 553 GLN A O 1
ATOM 4400 N N . LEU A 1 554 ? -2.741 -20.706 17.080 1.00 92.81 554 LEU A N 1
ATOM 4401 C CA . LEU A 1 554 ? -3.971 -20.607 17.866 1.00 92.81 554 LEU A CA 1
ATOM 4402 C C . LEU A 1 554 ? -4.688 -19.288 17.581 1.00 92.81 554 LEU A C 1
ATOM 4404 O O . LEU A 1 554 ? -4.079 -18.219 17.656 1.00 92.81 554 LEU A O 1
ATOM 4408 N N . VAL A 1 555 ? -5.985 -19.383 17.300 1.00 93.56 555 VAL A N 1
ATOM 4409 C CA . VAL A 1 555 ? -6.896 -18.253 17.105 1.00 93.56 555 VAL A CA 1
ATOM 4410 C C . VAL A 1 555 ? -7.743 -18.102 18.356 1.00 93.56 555 VAL A C 1
ATOM 4412 O O . VAL A 1 555 ? -8.488 -19.020 18.705 1.00 93.56 555 VAL A O 1
ATOM 4415 N N . ASN A 1 556 ? -7.627 -16.957 19.021 1.00 89.94 556 ASN A N 1
ATOM 4416 C CA . ASN A 1 556 ? -8.317 -16.668 20.273 1.00 89.94 556 ASN A CA 1
ATOM 4417 C C . ASN A 1 556 ? -9.517 -15.739 20.045 1.00 89.94 556 ASN A C 1
ATOM 4419 O O . ASN A 1 556 ? -9.610 -15.053 19.028 1.00 89.94 556 ASN A O 1
ATOM 4423 N N . SER A 1 557 ? -10.432 -15.699 21.013 1.00 84.38 557 SER A N 1
ATOM 4424 C CA . SER A 1 557 ? -11.488 -14.683 21.068 1.00 84.38 557 SER A CA 1
ATOM 4425 C C . SER A 1 557 ? -10.890 -13.271 21.062 1.00 84.38 557 SER A C 1
ATOM 4427 O O . SER A 1 557 ? -9.885 -13.018 21.732 1.00 84.38 557 SER A O 1
ATOM 4429 N N . GLY A 1 558 ? -11.504 -12.343 20.329 1.00 78.81 558 GLY A N 1
ATOM 4430 C CA . GLY A 1 558 ? -11.024 -10.968 20.194 1.00 78.81 558 GLY A CA 1
ATOM 4431 C C . GLY A 1 558 ? -9.866 -10.763 19.208 1.00 78.81 558 GLY A C 1
ATOM 4432 O O . GLY A 1 558 ? -9.548 -9.611 18.915 1.00 78.81 558 GLY A O 1
ATOM 4433 N N . ASP A 1 559 ? -9.255 -11.820 18.657 1.00 89.31 559 ASP A N 1
ATOM 4434 C CA . ASP A 1 559 ? -8.375 -11.666 17.492 1.00 89.31 559 ASP A CA 1
ATOM 4435 C C . ASP A 1 559 ? -9.185 -11.173 16.285 1.00 89.31 559 ASP A C 1
ATOM 4437 O O . ASP A 1 559 ? -10.373 -11.481 16.147 1.00 89.31 559 ASP A O 1
ATOM 4441 N N . SER A 1 560 ? -8.547 -10.433 15.377 1.00 90.88 560 SER A N 1
ATOM 4442 C CA . SER A 1 560 ? -9.203 -10.011 14.137 1.00 90.88 560 SER A CA 1
ATOM 4443 C C . SER A 1 560 ? -8.848 -10.945 12.991 1.00 90.88 560 SER A C 1
ATOM 4445 O O . SER A 1 560 ? -7.683 -11.154 12.655 1.00 90.88 560 SER A O 1
ATOM 4447 N N . LEU A 1 561 ? -9.878 -11.522 12.384 1.00 93.12 561 LEU A N 1
ATOM 4448 C CA . LEU A 1 561 ? -9.758 -12.432 11.265 1.00 93.12 561 LEU A CA 1
ATOM 4449 C C . LEU A 1 561 ? -9.804 -11.653 9.956 1.00 93.12 561 LEU A C 1
ATOM 4451 O O . LEU A 1 561 ? -10.751 -10.905 9.712 1.00 93.12 561 LEU A O 1
ATOM 4455 N N . ILE A 1 562 ? -8.821 -11.888 9.093 1.00 93.88 562 ILE A N 1
ATOM 4456 C CA . ILE A 1 562 ? -8.837 -11.421 7.710 1.00 93.88 562 ILE A CA 1
ATOM 4457 C C . ILE A 1 562 ? -9.381 -12.549 6.844 1.00 93.88 562 ILE A C 1
ATOM 4459 O O . ILE A 1 562 ? -8.837 -13.657 6.850 1.00 93.88 562 ILE A O 1
ATOM 4463 N N . PHE A 1 563 ? -10.440 -12.288 6.087 1.00 93.12 563 PHE A N 1
ATOM 4464 C CA . PHE A 1 563 ? -11.078 -13.295 5.248 1.00 93.12 563 PHE A CA 1
ATOM 4465 C C . PHE A 1 563 ? -11.618 -12.718 3.943 1.00 93.12 563 PHE A C 1
ATOM 4467 O O . PHE A 1 563 ? -11.933 -11.536 3.835 1.00 93.12 563 PHE A O 1
ATOM 4474 N N . ILE A 1 564 ? -11.746 -13.585 2.943 1.00 92.31 564 ILE A N 1
ATOM 4475 C CA . ILE A 1 564 ? -12.359 -13.263 1.657 1.00 92.31 564 ILE A CA 1
ATOM 4476 C C . ILE A 1 564 ? -13.799 -13.777 1.658 1.00 92.31 564 ILE A C 1
ATOM 4478 O O . ILE A 1 564 ? -14.048 -14.952 1.956 1.00 92.31 564 ILE A O 1
ATOM 4482 N N . ALA A 1 565 ? -14.747 -12.911 1.316 1.00 89.31 565 ALA A N 1
ATOM 4483 C CA . ALA A 1 565 ? -16.168 -13.235 1.239 1.00 89.31 565 ALA A CA 1
ATOM 4484 C C . ALA A 1 565 ? -16.890 -12.349 0.215 1.00 89.31 565 ALA A C 1
ATOM 4486 O O . ALA A 1 565 ? -16.362 -11.336 -0.234 1.00 89.31 565 ALA A O 1
ATOM 4487 N N . LYS A 1 566 ? -18.123 -12.722 -0.141 1.00 82.69 566 LYS A N 1
ATOM 4488 C CA . LYS A 1 566 ? -19.030 -11.817 -0.860 1.00 82.69 566 LYS A CA 1
ATOM 4489 C C . LYS A 1 566 ? -19.670 -10.861 0.136 1.00 82.69 566 LYS A C 1
ATOM 4491 O O . LYS A 1 566 ? -20.124 -11.317 1.183 1.00 82.69 566 LYS A O 1
ATOM 4496 N N . GLU A 1 567 ? -19.794 -9.589 -0.225 1.00 71.19 567 GLU A N 1
ATOM 4497 C CA . GLU A 1 567 ? -20.399 -8.565 0.641 1.00 71.19 567 GLU A CA 1
ATOM 4498 C C . GLU A 1 567 ? -21.850 -8.922 1.018 1.00 71.19 567 GLU A C 1
ATOM 4500 O O . GLU A 1 567 ? -22.209 -8.948 2.191 1.00 71.19 567 GLU A O 1
ATOM 4505 N N . SER A 1 568 ? -22.645 -9.392 0.050 1.00 63.81 568 SER A N 1
ATOM 4506 C CA . SER A 1 568 ? -24.018 -9.895 0.277 1.00 63.81 568 SER A CA 1
ATOM 4507 C C . SER A 1 568 ? -24.133 -11.120 1.201 1.00 63.81 568 SER A C 1
ATOM 4509 O O . SER A 1 568 ? -25.235 -11.481 1.625 1.00 63.81 568 SER A O 1
ATOM 4511 N N . ALA A 1 569 ? -23.020 -11.802 1.481 1.00 58.34 569 ALA A N 1
ATOM 4512 C CA . ALA A 1 569 ? -22.986 -13.028 2.266 1.00 58.34 569 ALA A CA 1
ATOM 4513 C C . ALA A 1 569 ? -22.582 -12.808 3.727 1.00 58.34 569 ALA A C 1
ATOM 4515 O O . ALA A 1 569 ? -22.515 -13.808 4.436 1.00 58.34 569 ALA A O 1
ATOM 4516 N N . LEU A 1 570 ? -22.354 -11.563 4.176 1.00 66.44 570 LEU A N 1
ATOM 4517 C CA . LEU A 1 570 ? -22.063 -11.199 5.571 1.00 66.44 570 LEU A CA 1
ATOM 4518 C C . LEU A 1 570 ? -23.267 -11.509 6.489 1.00 66.44 570 LEU A C 1
ATOM 4520 O O . LEU A 1 570 ? -23.992 -10.638 6.957 1.00 66.44 570 LEU A O 1
ATOM 4524 N N . ARG A 1 571 ? -23.519 -12.799 6.719 1.00 52.75 571 ARG A N 1
ATOM 4525 C CA . ARG A 1 571 ? -24.537 -13.360 7.609 1.00 52.75 571 ARG A CA 1
ATOM 4526 C C . ARG A 1 571 ? -23.805 -14.005 8.774 1.00 52.75 571 ARG A C 1
ATOM 4528 O O . ARG A 1 571 ? -23.272 -15.098 8.633 1.00 52.75 571 ARG A O 1
ATOM 4535 N N . GLY A 1 572 ? -23.722 -13.322 9.910 1.00 51.84 572 GLY A N 1
ATOM 4536 C CA . GLY A 1 572 ? -22.971 -13.850 11.050 1.00 51.84 572 GLY A CA 1
ATOM 4537 C C . GLY A 1 572 ? -22.935 -12.934 12.263 1.00 51.84 572 GLY A C 1
ATOM 4538 O O . GLY A 1 572 ? -21.859 -12.742 12.814 1.00 51.84 572 GLY A O 1
ATOM 4539 N N . GLN A 1 573 ? -24.089 -12.407 12.692 1.00 54.44 573 GLN A N 1
ATOM 4540 C CA . GLN A 1 573 ? -24.195 -11.502 13.852 1.00 54.44 573 GLN A CA 1
ATOM 4541 C C . GLN A 1 573 ? -23.644 -12.095 15.168 1.00 54.44 573 GLN A C 1
ATOM 4543 O O . GLN A 1 573 ? -23.416 -11.349 16.107 1.00 54.44 573 GLN A O 1
ATOM 4548 N N . HIS A 1 574 ? -23.417 -13.415 15.235 1.00 61.38 574 HIS A N 1
ATOM 4549 C CA . HIS A 1 574 ? -22.855 -14.098 16.408 1.00 61.38 574 HIS A CA 1
ATOM 4550 C C . HIS A 1 574 ? -21.368 -14.482 16.279 1.00 61.38 574 HIS A C 1
ATOM 4552 O O . HIS A 1 574 ? -20.740 -14.795 17.286 1.00 61.38 574 HIS A O 1
ATOM 4558 N N . LEU A 1 575 ? -20.796 -14.518 15.064 1.00 70.81 575 LEU A N 1
ATOM 4559 C CA . LEU A 1 575 ? -19.399 -14.943 14.856 1.00 70.81 575 LEU A CA 1
ATOM 4560 C C . LEU A 1 575 ? -18.408 -13.808 15.145 1.00 70.81 575 LEU A C 1
ATOM 4562 O O . LEU A 1 575 ? -17.314 -14.049 15.659 1.00 70.81 575 LEU A O 1
ATOM 4566 N N . PHE A 1 576 ? -18.788 -12.586 14.783 1.00 76.88 576 PHE A N 1
ATOM 4567 C CA . PHE A 1 576 ? -17.956 -11.397 14.895 1.00 76.88 576 PHE A CA 1
ATOM 4568 C C . PHE A 1 576 ? -18.597 -10.383 15.835 1.00 76.88 576 PHE A C 1
ATOM 4570 O O . PHE A 1 576 ? -19.823 -10.318 15.922 1.00 76.88 576 PHE A O 1
ATOM 4577 N N . ASP A 1 577 ? -17.760 -9.571 16.475 1.00 64.06 577 ASP A N 1
ATOM 4578 C CA . ASP A 1 577 ? -18.213 -8.356 17.149 1.00 64.06 577 ASP A CA 1
ATOM 4579 C C . ASP A 1 577 ? -18.852 -7.427 16.105 1.00 64.06 577 ASP A C 1
ATOM 4581 O O . ASP A 1 577 ? -18.299 -7.224 15.015 1.00 64.06 577 ASP A O 1
ATOM 4585 N N . LEU A 1 578 ? -20.030 -6.877 16.407 1.00 54.03 578 LEU A N 1
ATOM 4586 C CA . LEU A 1 578 ? -20.761 -6.033 15.467 1.00 54.03 578 LEU A CA 1
ATOM 4587 C C . LEU A 1 578 ? -20.009 -4.706 15.272 1.00 54.03 578 LEU A C 1
ATOM 4589 O O . LEU A 1 578 ? -19.970 -3.838 16.137 1.00 54.03 578 LEU A O 1
ATOM 4593 N N . ASN A 1 579 ? -19.407 -4.520 14.098 1.00 48.91 579 ASN A N 1
ATOM 4594 C CA . ASN A 1 579 ? -18.860 -3.226 13.693 1.00 48.91 579 ASN A CA 1
ATOM 4595 C C . ASN A 1 579 ? -19.922 -2.409 12.942 1.00 48.91 579 ASN A C 1
ATOM 4597 O O . ASN A 1 579 ? -20.744 -2.960 12.212 1.00 48.91 579 ASN A O 1
ATOM 4601 N N . HIS A 1 580 ? -19.875 -1.077 13.063 1.00 41.97 580 HIS A N 1
ATOM 4602 C CA . HIS A 1 580 ? -20.851 -0.162 12.449 1.00 41.97 580 HIS A CA 1
ATOM 4603 C C . HIS A 1 580 ? -20.987 -0.338 10.919 1.00 41.97 580 HIS A C 1
ATOM 4605 O O . HIS A 1 580 ? -22.091 -0.237 10.387 1.00 41.97 580 HIS A O 1
ATOM 4611 N N . ALA A 1 581 ? -19.908 -0.709 10.213 1.00 39.53 581 ALA A N 1
ATOM 4612 C CA . ALA A 1 581 ? -19.958 -1.015 8.778 1.00 39.53 581 ALA A CA 1
ATOM 4613 C C . ALA A 1 581 ? -20.961 -2.137 8.426 1.00 39.53 581 ALA A C 1
ATOM 4615 O O . ALA A 1 581 ? -21.566 -2.098 7.359 1.00 39.53 581 ALA A O 1
ATOM 4616 N N . ASP A 1 582 ? -21.183 -3.095 9.331 1.00 40.38 582 ASP A N 1
ATOM 4617 C CA . ASP A 1 582 ? -22.118 -4.208 9.125 1.00 40.38 582 ASP A CA 1
ATOM 4618 C C . ASP A 1 582 ? -23.573 -3.828 9.459 1.00 40.38 582 ASP A C 1
ATOM 4620 O O . ASP A 1 582 ? -24.510 -4.477 8.993 1.00 40.38 582 ASP A O 1
ATOM 4624 N N . GLN A 1 583 ? -23.792 -2.749 10.220 1.00 38.75 583 GLN A N 1
ATOM 4625 C CA . GLN A 1 583 ? -25.139 -2.260 10.523 1.00 38.75 583 GLN A CA 1
ATOM 4626 C C . GLN A 1 583 ? -25.739 -1.424 9.395 1.00 38.75 583 GLN A C 1
ATOM 4628 O O . GLN A 1 583 ? -26.943 -1.514 9.161 1.00 38.75 583 GLN A O 1
ATOM 4633 N N . VAL A 1 584 ? -24.922 -0.667 8.659 1.00 36.72 584 VAL A N 1
ATOM 4634 C CA . VAL A 1 584 ? -25.395 0.116 7.505 1.00 36.72 584 VAL A CA 1
ATOM 4635 C C . VAL A 1 584 ? -25.913 -0.812 6.393 1.00 36.72 584 VAL A C 1
ATOM 4637 O O . VAL A 1 584 ? -26.994 -0.577 5.856 1.00 36.72 584 VAL A O 1
ATOM 4640 N N . VAL A 1 585 ? -25.226 -1.934 6.140 1.00 33.94 585 VAL A N 1
ATOM 4641 C CA . VAL A 1 585 ? -25.642 -2.970 5.167 1.00 33.94 585 VAL A CA 1
ATOM 4642 C C . VAL A 1 585 ? -26.938 -3.675 5.597 1.00 33.94 585 VAL A C 1
ATOM 4644 O O . VAL A 1 585 ? -27.803 -3.998 4.781 1.00 33.94 585 VAL A O 1
ATOM 4647 N N . ALA A 1 586 ? -27.138 -3.876 6.903 1.00 27.73 586 ALA A N 1
ATOM 4648 C CA . ALA A 1 586 ? -28.354 -4.493 7.433 1.00 27.73 586 ALA A CA 1
ATOM 4649 C C . ALA A 1 586 ? -29.587 -3.559 7.425 1.00 27.73 586 ALA A C 1
ATOM 4651 O O . ALA A 1 586 ? -30.709 -4.038 7.606 1.00 27.73 586 ALA A O 1
ATOM 4652 N N . GLN A 1 587 ? -29.411 -2.249 7.208 1.00 28.84 587 GLN A N 1
ATOM 4653 C CA . GLN A 1 587 ? -30.473 -1.232 7.289 1.00 28.84 587 GLN A CA 1
ATOM 4654 C C . GLN A 1 587 ? -30.943 -0.680 5.928 1.00 28.84 587 GLN A C 1
ATOM 4656 O O . GLN A 1 587 ? -31.612 0.355 5.870 1.00 28.84 587 GLN A O 1
ATOM 4661 N N . SER A 1 588 ? -30.681 -1.388 4.825 1.00 25.27 588 SER A N 1
ATOM 4662 C CA . SER A 1 588 ? -31.257 -1.056 3.515 1.00 25.27 588 SER A CA 1
ATOM 4663 C C . SER A 1 588 ? -32.809 -1.067 3.570 1.00 25.27 588 SER A C 1
ATOM 4665 O O . SER A 1 588 ? -33.407 -1.977 4.156 1.00 25.27 588 SER A O 1
ATOM 4667 N N . PRO A 1 589 ? -33.522 -0.082 2.982 1.00 26.52 589 PRO A N 1
ATOM 4668 C CA . PRO A 1 589 ? -34.940 0.199 3.267 1.00 26.52 589 PRO A CA 1
ATOM 4669 C C . PRO A 1 589 ? -35.961 -0.831 2.738 1.00 26.52 589 PRO A C 1
ATOM 4671 O O . PRO A 1 589 ? -37.167 -0.591 2.814 1.00 26.52 589 PRO A O 1
ATOM 4674 N N . LEU A 1 590 ? -35.527 -1.990 2.234 1.00 27.19 590 LEU A N 1
ATOM 4675 C CA . LEU A 1 590 ? -36.411 -3.031 1.689 1.00 27.19 590 LEU A CA 1
ATOM 4676 C C . LEU A 1 590 ? -36.864 -4.096 2.702 1.00 27.19 590 LEU A C 1
ATOM 4678 O O . LEU A 1 590 ? -37.662 -4.962 2.350 1.00 27.19 590 LEU A O 1
ATOM 4682 N N . THR A 1 591 ? -36.472 -3.989 3.971 1.00 26.66 591 THR A N 1
ATOM 4683 C CA . THR A 1 591 ? -36.984 -4.847 5.057 1.00 26.66 591 THR A CA 1
ATOM 4684 C C . THR A 1 591 ? -37.446 -4.034 6.265 1.00 26.66 591 THR A C 1
ATOM 4686 O O . THR A 1 591 ? -37.076 -4.301 7.399 1.00 26.66 591 THR A O 1
ATOM 4689 N N . LYS A 1 592 ? -38.333 -3.054 6.047 1.00 25.73 592 LYS A N 1
ATOM 4690 C CA . LYS A 1 592 ? -39.300 -2.644 7.083 1.00 25.73 592 LYS A CA 1
ATOM 4691 C C . LYS A 1 592 ? -40.613 -3.399 6.891 1.00 25.73 592 LYS A C 1
ATOM 4693 O O . LYS A 1 592 ? -41.650 -2.814 6.597 1.00 25.73 592 LYS A O 1
ATOM 4698 N N . THR A 1 593 ? -40.583 -4.710 7.100 1.00 22.66 593 THR A N 1
ATOM 4699 C CA . THR A 1 593 ? -41.734 -5.367 7.722 1.00 22.66 593 THR A CA 1
ATOM 4700 C C . THR A 1 593 ? -41.574 -5.163 9.214 1.00 22.66 593 THR A C 1
ATOM 4702 O O . THR A 1 593 ? -40.706 -5.752 9.848 1.00 22.66 593 THR A O 1
ATOM 4705 N N . SER A 1 594 ? -42.381 -4.255 9.755 1.00 29.59 594 SER A N 1
ATOM 4706 C CA . SER A 1 594 ? -42.579 -4.107 11.186 1.00 29.59 594 SER A CA 1
ATOM 4707 C C . SER A 1 594 ? -43.185 -5.397 11.744 1.00 29.59 594 SER A C 1
ATOM 4709 O O . SER A 1 594 ? -44.401 -5.505 11.890 1.00 29.59 594 SER A O 1
ATOM 4711 N N . GLU A 1 595 ? -42.349 -6.373 12.061 1.00 24.67 595 GLU A N 1
ATOM 4712 C CA . GLU A 1 595 ? -42.669 -7.356 13.084 1.00 24.67 595 GLU A CA 1
ATOM 4713 C C . GLU A 1 595 ? -42.108 -6.805 14.393 1.00 24.67 595 GLU A C 1
ATOM 4715 O O . GLU A 1 595 ? -40.961 -7.025 14.763 1.00 24.67 595 GLU A O 1
ATOM 4720 N N . LYS A 1 596 ? -42.937 -6.015 15.088 1.00 28.58 596 LYS A N 1
ATOM 4721 C CA . LYS A 1 596 ? -42.851 -5.935 16.546 1.00 28.58 596 LYS A CA 1
ATOM 4722 C C . LYS A 1 596 ? -43.243 -7.317 17.062 1.00 28.58 596 LYS A C 1
ATOM 4724 O O . LYS A 1 596 ? -44.420 -7.566 17.311 1.00 28.58 596 LYS A O 1
ATOM 4729 N N . THR A 1 597 ? -42.286 -8.229 17.131 1.00 29.92 597 THR A N 1
ATOM 4730 C CA . THR A 1 597 ? -42.441 -9.481 17.865 1.00 29.92 597 THR A CA 1
ATOM 4731 C C . THR A 1 597 ? -42.527 -9.134 19.350 1.00 29.92 597 THR A C 1
ATOM 4733 O O . THR A 1 597 ? -41.787 -8.291 19.851 1.00 29.92 597 THR A O 1
ATOM 4736 N N . GLU A 1 598 ? -43.489 -9.732 20.042 1.00 35.50 598 GLU A N 1
ATOM 4737 C CA . GLU A 1 598 ? -43.828 -9.516 21.452 1.00 35.50 598 GLU A CA 1
ATOM 4738 C C . GLU A 1 598 ? -42.744 -10.054 22.423 1.00 35.50 598 GLU A C 1
ATOM 4740 O O . GLU A 1 598 ? -43.044 -10.872 23.285 1.00 35.50 598 GLU A O 1
ATOM 4745 N N . THR A 1 599 ? -41.477 -9.635 22.294 1.00 37.84 599 THR A N 1
ATOM 4746 C CA . THR A 1 599 ? -40.351 -10.077 23.156 1.00 37.84 599 THR A CA 1
ATOM 4747 C C . THR A 1 599 ? -39.846 -9.019 24.142 1.00 37.84 599 THR A C 1
ATOM 4749 O O . THR A 1 599 ? -39.019 -9.333 24.991 1.00 37.84 599 THR A O 1
ATOM 4752 N N . GLY A 1 600 ? -40.378 -7.793 24.105 1.00 43.00 600 GLY A N 1
ATOM 4753 C CA . GLY A 1 600 ? -39.907 -6.669 24.934 1.00 43.00 600 GLY A CA 1
ATOM 4754 C C . GLY A 1 600 ? -40.164 -6.775 26.446 1.00 43.00 600 GLY A C 1
ATOM 4755 O O . GLY A 1 600 ? -39.884 -5.828 27.161 1.00 43.00 600 GLY A O 1
ATOM 4756 N N . ASN A 1 601 ? -40.714 -7.884 26.953 1.00 54.59 601 ASN A N 1
ATOM 4757 C CA . ASN A 1 601 ? -40.875 -8.087 28.400 1.00 54.59 601 ASN A CA 1
ATOM 4758 C C . ASN A 1 601 ? -39.722 -8.883 29.028 1.00 54.59 601 ASN A C 1
ATOM 4760 O O . ASN A 1 601 ? -39.459 -8.698 30.211 1.00 54.59 601 ASN A O 1
ATOM 4764 N N . ASP A 1 602 ? -39.045 -9.759 28.278 1.00 63.66 602 ASP A N 1
ATOM 4765 C CA . ASP A 1 602 ? -38.082 -10.698 28.871 1.00 63.66 602 ASP A CA 1
ATOM 4766 C C . ASP A 1 602 ? -36.681 -10.077 29.029 1.00 63.66 602 ASP A C 1
ATOM 4768 O O . ASP A 1 602 ? -36.012 -10.322 30.033 1.00 63.66 602 ASP A O 1
ATOM 4772 N N . GLU A 1 603 ? -36.236 -9.236 28.087 1.00 75.12 603 GLU A N 1
ATOM 4773 C CA . GLU A 1 603 ? -34.928 -8.563 28.172 1.00 75.12 603 GLU A CA 1
ATOM 4774 C C . GLU A 1 603 ? -34.893 -7.483 29.267 1.00 75.12 603 GLU A C 1
ATOM 4776 O O . GLU A 1 603 ? -33.941 -7.418 30.054 1.00 75.12 603 GLU A O 1
ATOM 4781 N N . ASP A 1 604 ? -35.964 -6.694 29.378 1.00 75.88 604 ASP A N 1
ATOM 4782 C CA . ASP A 1 604 ? -36.109 -5.648 30.389 1.00 75.88 604 ASP A CA 1
ATOM 4783 C C . ASP A 1 604 ? -36.269 -6.261 31.785 1.00 75.88 604 ASP A C 1
ATOM 4785 O O . ASP A 1 604 ? -35.655 -5.785 32.741 1.00 75.88 604 ASP A O 1
ATOM 4789 N N . ASP A 1 605 ? -37.021 -7.361 31.925 1.00 80.50 605 ASP A N 1
ATOM 4790 C CA . ASP A 1 605 ? -37.170 -8.050 33.212 1.00 80.50 605 ASP A CA 1
ATOM 4791 C C . ASP A 1 605 ? -35.841 -8.663 33.681 1.00 80.50 605 ASP A C 1
ATOM 4793 O O . ASP A 1 605 ? -35.468 -8.504 34.845 1.00 80.50 605 ASP A O 1
ATOM 4797 N N . LEU A 1 606 ? -35.059 -9.276 32.781 1.00 83.56 606 LEU A N 1
ATOM 4798 C CA . LEU A 1 606 ? -33.714 -9.776 33.100 1.00 83.56 606 LEU A CA 1
ATOM 4799 C C . LEU A 1 606 ? -32.758 -8.644 33.506 1.00 83.56 606 LEU A C 1
ATOM 4801 O O . LEU A 1 606 ? -32.029 -8.781 34.495 1.00 83.56 606 LEU A O 1
ATOM 4805 N N . THR A 1 607 ? -32.801 -7.513 32.796 1.00 84.06 607 THR A N 1
ATOM 4806 C CA . THR A 1 607 ? -31.999 -6.319 33.113 1.00 84.06 607 THR A CA 1
ATOM 4807 C C . THR A 1 607 ? -32.368 -5.778 34.498 1.00 84.06 607 THR A C 1
ATOM 4809 O O . THR A 1 607 ? -31.503 -5.595 35.358 1.00 84.06 607 THR A O 1
ATOM 4812 N N . GLN A 1 608 ? -33.663 -5.615 34.782 1.00 84.94 608 GLN A N 1
ATOM 4813 C CA . GLN A 1 608 ? -34.154 -5.127 36.074 1.00 84.94 608 GLN A CA 1
ATOM 4814 C C . GLN A 1 608 ? -33.864 -6.101 37.225 1.00 84.94 608 GLN A C 1
ATOM 4816 O O . GLN A 1 608 ? -33.523 -5.670 38.333 1.00 84.94 608 GLN A O 1
ATOM 4821 N N . GLN A 1 609 ? -33.948 -7.414 36.991 1.00 84.06 609 GLN A N 1
ATOM 4822 C CA . GLN A 1 609 ? -33.554 -8.426 37.973 1.00 84.06 609 GLN A CA 1
ATOM 4823 C C . GLN A 1 609 ? -32.062 -8.331 38.311 1.00 84.06 609 GLN A C 1
ATOM 4825 O O . GLN A 1 609 ? -31.703 -8.355 39.494 1.00 84.06 609 GLN A O 1
ATOM 4830 N N . ALA A 1 610 ? -31.200 -8.165 37.307 1.00 83.62 610 ALA A N 1
ATOM 4831 C CA . ALA A 1 610 ? -29.767 -7.994 37.518 1.00 83.62 610 ALA A CA 1
ATOM 4832 C C . ALA A 1 610 ? -29.445 -6.696 38.277 1.00 83.62 610 ALA A C 1
ATOM 4834 O O . ALA A 1 610 ? -28.715 -6.723 39.271 1.00 83.62 610 ALA A O 1
ATOM 4835 N N . LEU A 1 611 ? -30.067 -5.578 37.896 1.00 84.25 611 LEU A N 1
ATOM 4836 C CA . LEU A 1 611 ? -29.933 -4.290 38.583 1.00 84.25 611 LEU A CA 1
ATOM 4837 C C . LEU A 1 611 ? -30.385 -4.363 40.045 1.00 84.25 611 LEU A C 1
ATOM 4839 O O . LEU A 1 611 ? -29.748 -3.799 40.940 1.00 84.25 611 LEU A O 1
ATOM 4843 N N . LYS A 1 612 ? -31.474 -5.084 40.325 1.00 85.00 612 LYS A N 1
ATOM 4844 C CA . LYS A 1 612 ? -31.957 -5.302 41.693 1.00 85.00 612 LYS A CA 1
ATOM 4845 C C . LYS A 1 612 ? -30.955 -6.099 42.525 1.00 85.00 612 LYS A C 1
ATOM 4847 O O . LYS A 1 612 ? -30.750 -5.757 43.690 1.00 85.00 612 LYS A O 1
ATOM 4852 N N . LEU A 1 613 ? -30.317 -7.115 41.943 1.00 83.88 613 LEU A N 1
ATOM 4853 C CA . LEU A 1 613 ? -29.256 -7.878 42.605 1.00 83.88 613 LEU A CA 1
ATOM 4854 C C . LEU A 1 613 ? -28.046 -6.993 42.922 1.00 83.88 613 LEU A C 1
ATOM 4856 O O . LEU A 1 613 ? -27.576 -7.013 44.059 1.00 83.88 613 LEU A O 1
ATOM 4860 N N . LEU A 1 614 ? -27.607 -6.158 41.976 1.00 81.56 614 LEU A N 1
ATOM 4861 C CA . LEU A 1 614 ? -26.506 -5.211 42.190 1.00 81.56 614 LEU A CA 1
ATOM 4862 C C . LEU A 1 614 ? -26.824 -4.204 43.309 1.00 81.56 614 LEU A C 1
ATOM 4864 O O . LEU A 1 614 ? -25.998 -3.982 44.196 1.00 81.56 614 LEU A O 1
ATOM 4868 N N . ARG A 1 615 ? -28.047 -3.652 43.341 1.00 79.25 615 ARG A N 1
ATOM 4869 C CA . ARG A 1 615 ? -28.490 -2.696 44.380 1.00 79.25 615 ARG A CA 1
ATOM 4870 C C . ARG A 1 615 ? -28.604 -3.311 45.776 1.00 79.25 615 ARG A C 1
ATOM 4872 O O . ARG A 1 615 ? -28.441 -2.603 46.764 1.00 79.25 615 ARG A O 1
ATOM 4879 N N . GLN A 1 616 ? -28.898 -4.606 45.876 1.00 79.25 616 GLN A N 1
ATOM 4880 C CA . GLN A 1 616 ? -29.027 -5.313 47.157 1.00 79.25 616 GLN A CA 1
ATOM 4881 C C . GLN A 1 616 ? -27.684 -5.812 47.717 1.00 79.25 616 GLN A C 1
ATOM 4883 O O . GLN A 1 616 ? -27.673 -6.480 48.750 1.00 79.25 616 GLN A O 1
ATOM 4888 N N . GLY A 1 617 ? -26.560 -5.498 47.059 1.00 66.06 617 GLY A N 1
ATOM 4889 C CA . GLY A 1 617 ? -25.248 -6.048 47.409 1.00 66.06 617 GLY A CA 1
ATOM 4890 C C . GLY A 1 617 ? -25.136 -7.548 47.113 1.00 66.06 617 GLY A C 1
ATOM 4891 O O . GLY A 1 617 ? -24.368 -8.244 47.772 1.00 66.06 617 GLY A O 1
ATOM 4892 N N . GLY A 1 618 ? -25.945 -8.055 46.177 1.00 63.50 618 GLY A N 1
ATOM 4893 C CA . GLY A 1 618 ? -25.942 -9.448 45.746 1.00 63.50 618 GLY A CA 1
ATOM 4894 C C . GLY A 1 618 ? -24.687 -9.832 44.957 1.00 63.50 618 GLY A C 1
ATOM 4895 O O . GLY A 1 618 ? -23.876 -8.989 44.582 1.00 63.50 618 GLY A O 1
ATOM 4896 N N . ASP A 1 619 ? -24.537 -11.134 44.708 1.00 75.50 619 ASP A N 1
ATOM 4897 C CA . ASP A 1 619 ? -23.409 -11.720 43.980 1.00 75.50 619 ASP A CA 1
ATOM 4898 C C . ASP A 1 619 ? -23.282 -11.150 42.553 1.00 75.50 619 ASP A C 1
ATOM 4900 O O . ASP A 1 619 ? -24.100 -11.433 41.671 1.00 75.50 619 ASP A O 1
ATOM 4904 N N . ALA A 1 620 ? -22.229 -10.363 42.323 1.00 75.75 620 ALA A N 1
ATOM 4905 C CA . ALA A 1 620 ? -21.958 -9.718 41.045 1.00 75.75 620 ALA A CA 1
ATOM 4906 C C . ALA A 1 620 ? -21.706 -10.715 39.904 1.00 75.75 620 ALA A C 1
ATOM 4908 O O . ALA A 1 620 ? -22.026 -10.411 38.759 1.00 75.75 620 ALA A O 1
ATOM 4909 N N . SER A 1 621 ? -21.234 -11.933 40.200 1.00 78.31 621 SER A N 1
ATOM 4910 C CA . SER A 1 621 ? -21.098 -12.994 39.191 1.00 78.31 621 SER A CA 1
ATOM 4911 C C . SER A 1 621 ? -22.460 -13.476 38.677 1.00 78.31 621 SER A C 1
ATOM 4913 O O . SER A 1 621 ? -22.614 -13.857 37.514 1.00 78.31 621 SER A O 1
ATOM 4915 N N . SER A 1 622 ? -23.478 -13.455 39.537 1.00 80.69 622 SER A N 1
ATOM 4916 C CA . SER A 1 622 ? -24.848 -13.804 39.164 1.00 80.69 622 SER A CA 1
ATOM 4917 C C . SER A 1 622 ? -25.527 -12.673 38.383 1.00 80.69 622 SER A C 1
ATOM 4919 O O . SER A 1 622 ? -26.195 -12.951 37.387 1.00 80.69 622 SER A O 1
ATOM 4921 N N . ALA A 1 623 ? -25.294 -11.412 38.765 1.00 82.81 623 ALA A N 1
ATOM 4922 C CA . ALA A 1 623 ? -25.734 -10.246 37.992 1.00 82.81 623 ALA A CA 1
ATOM 4923 C C . ALA A 1 623 ? -25.072 -10.185 36.605 1.00 82.81 623 ALA A C 1
ATOM 4925 O O . ALA A 1 623 ? -25.778 -10.011 35.619 1.00 82.81 623 ALA A O 1
ATOM 4926 N N . HIS A 1 624 ? -23.762 -10.434 36.507 1.00 83.75 624 HIS A N 1
ATOM 4927 C CA . HIS A 1 624 ? -23.040 -10.501 35.234 1.00 83.75 624 HIS A CA 1
ATOM 4928 C C . HIS A 1 624 ? -23.667 -11.514 34.265 1.00 83.75 624 HIS A C 1
ATOM 4930 O O . HIS A 1 624 ? -23.859 -11.225 33.091 1.00 83.75 624 HIS A O 1
ATOM 4936 N N . ARG A 1 625 ? -24.058 -12.698 34.754 1.00 82.50 625 ARG A N 1
ATOM 4937 C CA . ARG A 1 625 ? -24.694 -13.731 33.919 1.00 82.50 625 ARG A CA 1
ATOM 4938 C C . ARG A 1 625 ? -26.063 -13.306 33.388 1.00 82.50 625 ARG A C 1
ATOM 4940 O O . ARG A 1 625 ? -26.373 -13.588 32.235 1.00 82.50 625 ARG A O 1
ATOM 4947 N N . LEU A 1 626 ? -26.876 -12.663 34.226 1.00 83.12 626 LEU A N 1
ATOM 4948 C CA . LEU A 1 626 ? -28.195 -12.160 33.833 1.00 83.12 626 LEU A CA 1
ATOM 4949 C C . LEU A 1 626 ? -28.074 -10.998 32.845 1.00 83.12 626 LEU A C 1
ATOM 4951 O O . LEU A 1 626 ? -28.803 -10.967 31.859 1.00 83.12 626 LEU A O 1
ATOM 4955 N N . LEU A 1 627 ? -27.115 -10.097 33.071 1.00 84.00 627 LEU A N 1
ATOM 4956 C CA . LEU A 1 627 ? -26.812 -9.018 32.139 1.00 84.00 627 LEU A CA 1
ATOM 4957 C C . LEU A 1 627 ? -26.278 -9.555 30.807 1.00 84.00 627 LEU A C 1
ATOM 4959 O O . LEU A 1 627 ? -26.716 -9.078 29.772 1.00 84.00 627 LEU A O 1
ATOM 4963 N N . MET A 1 628 ? -25.424 -10.585 30.805 1.00 79.75 628 MET A N 1
ATOM 4964 C CA . MET A 1 628 ? -24.994 -11.263 29.573 1.00 79.75 628 MET A CA 1
ATOM 4965 C C . MET A 1 628 ? -26.181 -11.836 28.800 1.00 79.75 628 MET A C 1
ATOM 4967 O O . MET A 1 628 ? -26.284 -11.636 27.596 1.00 79.75 628 MET A O 1
ATOM 4971 N N . GLN A 1 629 ? -27.118 -12.496 29.484 1.00 79.38 629 GLN A N 1
ATOM 4972 C CA . GLN A 1 629 ? -28.333 -13.005 28.842 1.00 79.38 629 GLN A CA 1
ATOM 4973 C C . GLN A 1 629 ? -29.188 -11.872 28.260 1.00 79.38 629 GLN A C 1
ATOM 4975 O O . GLN A 1 629 ? -29.583 -11.941 27.099 1.00 79.38 629 GLN A O 1
ATOM 4980 N N . ALA A 1 630 ? -29.425 -10.803 29.019 1.00 80.75 630 ALA A N 1
ATOM 4981 C CA . ALA A 1 630 ? -30.174 -9.645 28.537 1.00 80.75 630 ALA A CA 1
ATOM 4982 C C . ALA A 1 630 ? -29.463 -8.929 27.370 1.00 80.75 630 ALA A C 1
ATOM 4984 O O . ALA A 1 630 ? -30.105 -8.559 26.389 1.00 80.75 630 ALA A O 1
ATOM 4985 N N . ALA A 1 631 ? -28.135 -8.811 27.416 1.00 77.44 631 ALA A N 1
ATOM 4986 C CA . ALA A 1 631 ? -27.326 -8.232 26.348 1.00 77.44 631 ALA A CA 1
ATOM 4987 C C . ALA A 1 631 ? -27.373 -9.079 25.068 1.00 77.44 631 ALA A C 1
ATOM 4989 O O . ALA A 1 631 ? -27.486 -8.518 23.978 1.00 77.44 631 ALA A O 1
ATOM 4990 N N . THR A 1 632 ? -27.369 -10.416 25.181 1.00 74.69 632 THR A N 1
ATOM 4991 C CA . THR A 1 632 ? -27.560 -11.315 24.025 1.00 74.69 632 THR A CA 1
ATOM 4992 C C . THR A 1 632 ? -28.957 -11.222 23.413 1.00 74.69 632 THR A C 1
ATOM 4994 O O . THR A 1 632 ? -29.119 -11.519 22.232 1.00 74.69 632 THR A O 1
ATOM 4997 N N . LEU A 1 633 ? -29.958 -10.800 24.194 1.00 75.06 633 LEU A N 1
ATOM 4998 C CA . LEU A 1 633 ? -31.325 -10.575 23.717 1.00 75.06 633 LEU A CA 1
ATOM 4999 C C . LEU A 1 633 ? -31.518 -9.202 23.057 1.00 75.06 633 LEU A C 1
ATOM 5001 O O . LEU A 1 633 ? -32.485 -9.041 22.319 1.00 75.06 633 LEU A O 1
ATOM 5005 N N . GLY A 1 634 ? -30.577 -8.269 23.243 1.00 73.06 634 GLY A N 1
ATOM 5006 C CA . GLY A 1 634 ? -30.576 -6.964 22.577 1.00 73.06 634 GLY A CA 1
ATOM 5007 C C . GLY A 1 634 ? -30.676 -5.749 23.502 1.00 73.06 634 GLY A C 1
ATOM 5008 O O . GLY A 1 634 ? -30.548 -4.630 23.004 1.00 73.06 634 GLY A O 1
ATOM 5009 N N . SER A 1 635 ? -30.821 -5.932 24.819 1.00 81.50 635 SER A N 1
ATOM 5010 C CA . SER A 1 635 ? -30.995 -4.822 25.767 1.00 81.50 635 SER A CA 1
ATOM 5011 C C . SER A 1 635 ? -29.778 -3.892 25.792 1.00 81.50 635 SER A C 1
ATOM 5013 O O . SER A 1 635 ? -28.680 -4.269 26.216 1.00 81.50 635 SER A O 1
ATOM 5015 N N . ALA A 1 636 ? -29.982 -2.647 25.354 1.00 83.00 636 ALA A N 1
ATOM 5016 C CA . ALA A 1 636 ? -28.955 -1.608 25.371 1.00 83.00 636 ALA A CA 1
ATOM 5017 C C . ALA A 1 636 ? -28.548 -1.240 26.811 1.00 83.00 636 ALA A C 1
ATOM 5019 O O . ALA A 1 636 ? -27.365 -1.119 27.110 1.00 83.00 636 ALA A O 1
ATOM 5020 N N . GLU A 1 637 ? -29.515 -1.168 27.732 1.00 84.62 637 GLU A N 1
ATOM 5021 C CA . GLU A 1 637 ? -29.255 -0.913 29.155 1.00 84.62 637 GLU A CA 1
ATOM 5022 C C . GLU A 1 637 ? -28.421 -2.045 29.784 1.00 84.62 637 GLU A C 1
ATOM 5024 O O . GLU A 1 637 ? -27.476 -1.776 30.524 1.00 84.62 637 GLU A O 1
ATOM 5029 N N . ALA A 1 638 ? -28.687 -3.311 29.437 1.00 85.38 638 ALA A N 1
ATOM 5030 C CA . ALA A 1 638 ? -27.888 -4.431 29.935 1.00 85.38 638 ALA A CA 1
ATOM 5031 C C . ALA A 1 638 ? -26.435 -4.376 29.450 1.00 85.38 638 ALA A C 1
ATOM 5033 O O . ALA A 1 638 ? -25.519 -4.648 30.227 1.00 85.38 638 ALA A O 1
ATOM 5034 N N . LYS A 1 639 ? -26.217 -4.000 28.183 1.00 86.19 639 LYS A N 1
ATOM 5035 C CA . LYS A 1 639 ? -24.875 -3.783 27.625 1.00 86.19 639 LYS A CA 1
ATOM 5036 C C . LYS A 1 639 ? -24.153 -2.654 28.366 1.00 86.19 639 LYS A C 1
ATOM 5038 O O . LYS A 1 639 ? -23.011 -2.838 28.772 1.00 86.19 639 LYS A O 1
ATOM 5043 N N . TYR A 1 640 ? -24.814 -1.524 28.627 1.00 87.94 640 TYR A N 1
ATOM 5044 C CA . TYR A 1 640 ? -24.228 -0.444 29.429 1.00 87.94 640 TYR A CA 1
ATOM 5045 C C . TYR A 1 640 ? -23.795 -0.926 30.820 1.00 87.94 640 TYR A C 1
ATOM 5047 O O . TYR A 1 640 ? -22.662 -0.694 31.242 1.00 87.94 640 TYR A O 1
ATOM 5055 N N . GLU A 1 641 ? -24.668 -1.654 31.514 1.00 87.69 641 GLU A N 1
ATOM 5056 C CA . GLU A 1 641 ? -24.397 -2.162 32.860 1.00 87.69 641 GLU A CA 1
ATOM 5057 C C . GLU A 1 641 ? -23.300 -3.238 32.881 1.00 87.69 641 GLU A C 1
ATOM 5059 O O . GLU A 1 641 ? -22.517 -3.284 33.829 1.00 87.69 641 GLU A O 1
ATOM 5064 N N . LEU A 1 642 ? -23.162 -4.059 31.830 1.00 86.19 642 LEU A N 1
ATOM 5065 C CA . LEU A 1 642 ? -21.991 -4.934 31.658 1.00 86.19 642 LEU A CA 1
ATOM 5066 C C . LEU A 1 642 ? -20.701 -4.131 31.532 1.00 86.19 642 LEU A C 1
ATOM 5068 O O . LEU A 1 642 ? -19.693 -4.515 32.130 1.00 86.19 642 LEU A O 1
ATOM 5072 N N . GLY A 1 643 ? -20.737 -3.020 30.794 1.00 86.62 643 GLY A N 1
ATOM 5073 C CA . GLY A 1 643 ? -19.620 -2.085 30.695 1.00 86.62 643 GLY A CA 1
ATOM 5074 C C . GLY A 1 643 ? -19.193 -1.581 32.072 1.00 86.62 643 GLY A C 1
ATOM 5075 O O . GLY A 1 643 ? -18.028 -1.694 32.448 1.00 86.62 643 GLY A O 1
ATOM 5076 N N . ILE A 1 644 ? -20.157 -1.132 32.881 1.00 87.31 644 ILE A N 1
ATOM 5077 C CA . ILE A 1 644 ? -19.930 -0.665 34.258 1.00 87.31 644 ILE A CA 1
ATOM 5078 C C . ILE A 1 644 ? -19.376 -1.776 35.158 1.00 87.31 644 ILE A C 1
ATOM 5080 O O . ILE A 1 644 ? -18.490 -1.531 35.980 1.00 87.31 644 ILE A O 1
ATOM 5084 N N . LEU A 1 645 ? -19.893 -2.998 35.033 1.00 86.44 645 LEU A N 1
ATOM 5085 C CA . LEU A 1 645 ? -19.501 -4.126 35.876 1.00 86.44 645 LEU A CA 1
ATOM 5086 C C . LEU A 1 645 ? -18.048 -4.550 35.587 1.00 86.44 645 LEU A C 1
ATOM 5088 O O . LEU A 1 645 ? -17.273 -4.740 36.528 1.00 86.44 645 LEU A O 1
ATOM 5092 N N . ASN A 1 646 ? -17.665 -4.599 34.307 1.00 83.50 646 ASN A N 1
ATOM 5093 C CA . ASN A 1 646 ? -16.293 -4.862 33.861 1.00 83.50 646 ASN A CA 1
ATOM 5094 C C . ASN A 1 646 ? -15.328 -3.718 34.198 1.00 83.50 646 ASN A C 1
ATOM 5096 O O . ASN A 1 646 ? -14.183 -3.971 34.571 1.00 83.50 646 ASN A O 1
ATOM 5100 N N . PHE A 1 647 ? -15.797 -2.469 34.142 1.00 85.75 647 PHE A N 1
ATOM 5101 C CA . PHE A 1 647 ? -15.023 -1.295 34.544 1.00 85.75 647 PHE A CA 1
ATOM 5102 C C . PHE A 1 647 ? -14.710 -1.297 36.048 1.00 85.75 647 PHE A C 1
ATOM 5104 O O . PHE A 1 647 ? -13.568 -1.093 36.449 1.00 85.75 647 PHE A O 1
ATOM 5111 N N . ARG A 1 648 ? -15.711 -1.575 36.895 1.00 84.12 648 ARG A N 1
ATOM 5112 C CA . ARG A 1 648 ? -15.556 -1.548 38.360 1.00 84.12 648 ARG A CA 1
ATOM 5113 C C . ARG A 1 648 ? -14.803 -2.745 38.931 1.00 84.12 648 ARG A C 1
ATOM 5115 O O . ARG A 1 648 ? -14.322 -2.665 40.058 1.00 84.12 648 ARG A O 1
ATOM 5122 N N . GLY A 1 649 ? -14.792 -3.885 38.238 1.00 78.69 649 GLY A N 1
ATOM 5123 C CA . GLY A 1 649 ? -14.186 -5.122 38.747 1.00 78.69 649 GLY A CA 1
ATOM 5124 C C . GLY A 1 649 ? -14.778 -5.608 40.083 1.00 78.69 649 GLY A C 1
ATOM 5125 O O . GLY A 1 649 ? -14.117 -6.275 40.883 1.00 78.69 649 GLY A O 1
ATOM 5126 N N . LYS A 1 650 ? -16.030 -5.245 40.393 1.00 69.88 650 LYS A N 1
ATOM 5127 C CA . LYS A 1 650 ? -16.654 -5.583 41.677 1.00 69.88 650 LYS A CA 1
ATOM 5128 C C . LYS A 1 650 ? -17.257 -6.983 41.606 1.00 69.88 650 LYS A C 1
ATOM 5130 O O . LYS A 1 650 ? -18.406 -7.137 41.220 1.00 69.88 650 LYS A O 1
ATOM 5135 N N . GLY A 1 651 ? -16.484 -7.998 41.997 1.00 68.19 651 GLY A N 1
ATOM 5136 C CA . GLY A 1 651 ? -16.899 -9.412 42.021 1.00 68.19 651 GLY A CA 1
ATOM 5137 C C . GLY A 1 651 ? -16.682 -10.184 40.710 1.00 68.19 651 GLY A C 1
ATOM 5138 O O . GLY A 1 651 ? -16.992 -11.373 40.656 1.00 68.19 651 GLY A O 1
ATOM 5139 N N . ILE A 1 652 ? -16.099 -9.528 39.705 1.00 77.06 652 ILE A N 1
ATOM 5140 C CA . ILE A 1 652 ? -15.400 -10.105 38.545 1.00 77.06 652 ILE A CA 1
ATOM 5141 C C . ILE A 1 652 ? -14.085 -9.324 38.351 1.00 77.06 652 ILE A C 1
ATOM 5143 O O . ILE A 1 652 ? -13.999 -8.207 38.855 1.00 77.06 652 ILE A O 1
ATOM 5147 N N . PRO A 1 653 ? -13.054 -9.850 37.672 1.00 76.25 653 PRO A N 1
ATOM 5148 C CA . PRO A 1 653 ? -11.841 -9.079 37.384 1.00 76.25 653 PRO A CA 1
ATOM 5149 C C . PRO A 1 653 ? -12.146 -7.792 36.597 1.00 76.25 653 PRO A C 1
ATOM 5151 O O . PRO A 1 653 ? -12.961 -7.824 35.679 1.00 76.25 653 PRO A O 1
ATOM 5154 N N . LYS A 1 654 ? -11.492 -6.672 36.948 1.00 81.69 654 LYS A N 1
ATOM 5155 C CA . LYS A 1 654 ? -11.544 -5.433 36.152 1.00 81.69 654 LYS A CA 1
ATOM 5156 C C . LYS A 1 654 ? -10.967 -5.711 34.764 1.00 81.69 654 LYS A C 1
ATOM 5158 O O . LYS A 1 654 ? -9.912 -6.333 34.654 1.00 81.69 654 LYS A O 1
ATOM 5163 N N . ASN A 1 655 ? -11.661 -5.253 33.729 1.00 78.81 655 ASN A N 1
ATOM 5164 C CA . ASN A 1 655 ? -11.257 -5.428 32.340 1.00 78.81 655 ASN A CA 1
ATOM 5165 C C . ASN A 1 655 ? -11.731 -4.215 31.524 1.00 78.81 655 ASN A C 1
ATOM 5167 O O . ASN A 1 655 ? -12.873 -4.187 31.064 1.00 78.81 655 ASN A O 1
ATOM 5171 N N . LEU A 1 656 ? -10.873 -3.196 31.369 1.00 78.62 656 LEU A N 1
ATOM 5172 C CA . LEU A 1 656 ? -11.211 -1.971 30.621 1.00 78.62 656 LEU A CA 1
ATOM 5173 C C . LEU A 1 656 ? -11.529 -2.254 29.152 1.00 78.62 656 LEU A C 1
ATOM 5175 O O . LEU A 1 656 ? -12.363 -1.598 28.538 1.00 78.62 656 LEU A O 1
ATOM 5179 N N . ASP A 1 657 ? -10.884 -3.273 28.612 1.00 71.19 657 ASP A N 1
ATOM 5180 C CA . ASP A 1 657 ? -11.007 -3.747 27.246 1.00 71.19 657 ASP A CA 1
ATOM 5181 C C . ASP A 1 657 ? -12.410 -4.339 26.977 1.00 71.19 657 ASP A C 1
ATOM 5183 O O . ASP A 1 657 ? -13.036 -4.097 25.944 1.00 71.19 657 ASP A O 1
ATOM 5187 N N . GLU A 1 658 ? -12.936 -5.100 27.937 1.00 75.56 658 GLU A N 1
ATOM 5188 C CA . GLU A 1 658 ? -14.303 -5.628 27.917 1.00 75.56 658 GLU A CA 1
ATOM 5189 C C . GLU A 1 658 ? -15.337 -4.559 28.288 1.00 75.56 658 GLU A C 1
ATOM 5191 O O . GLU A 1 658 ? -16.406 -4.499 27.681 1.00 75.56 658 GLU A O 1
ATOM 5196 N N . ALA A 1 659 ? -15.003 -3.655 29.213 1.00 82.50 659 ALA A N 1
ATOM 5197 C CA . ALA A 1 659 ? -15.842 -2.506 29.531 1.00 82.50 659 ALA A CA 1
ATOM 5198 C C . ALA A 1 659 ? -16.079 -1.626 28.294 1.00 82.50 659 ALA A C 1
ATOM 5200 O O . ALA A 1 659 ? -17.224 -1.323 27.958 1.00 82.50 659 ALA A O 1
ATOM 5201 N N . TYR A 1 660 ? -15.004 -1.283 27.578 1.00 80.62 660 TYR A N 1
ATOM 5202 C CA . TYR A 1 660 ? -15.041 -0.527 26.329 1.00 80.62 660 TYR A CA 1
ATOM 5203 C C . TYR A 1 660 ? -15.930 -1.208 25.283 1.00 80.62 660 TYR A C 1
ATOM 5205 O O . TYR A 1 660 ? -16.788 -0.554 24.690 1.00 80.62 660 TYR A O 1
ATOM 5213 N N . TYR A 1 661 ? -15.772 -2.523 25.090 1.00 74.00 661 TYR A N 1
ATOM 5214 C CA . TYR A 1 661 ? -16.595 -3.295 24.157 1.00 74.00 661 TYR A CA 1
ATOM 5215 C C . TYR A 1 661 ? -18.093 -3.153 24.457 1.00 74.00 661 TYR A C 1
ATOM 5217 O O . TYR A 1 661 ? -18.876 -2.793 23.577 1.00 74.00 661 TYR A O 1
ATOM 5225 N N . TRP A 1 662 ? -18.495 -3.369 25.709 1.00 80.62 662 TRP A N 1
ATOM 5226 C CA . TRP A 1 662 ? -19.902 -3.306 26.092 1.00 80.62 662 TRP A CA 1
ATOM 5227 C C . TRP A 1 662 ? -20.479 -1.887 26.031 1.00 80.62 662 TRP A C 1
ATOM 5229 O O . TRP A 1 662 ? -21.616 -1.710 25.584 1.00 80.62 662 TRP A O 1
ATOM 5239 N N . PHE A 1 663 ? -19.696 -0.862 26.388 1.00 80.69 663 PHE A N 1
ATOM 5240 C CA . PHE A 1 663 ? -20.096 0.533 26.181 1.00 80.69 663 PHE A CA 1
ATOM 5241 C C . PHE A 1 663 ? -20.278 0.857 24.701 1.00 80.69 663 PHE A C 1
ATOM 5243 O O . PHE A 1 663 ? -21.268 1.485 24.331 1.00 80.69 663 PHE A O 1
ATOM 5250 N N . ARG A 1 664 ? -19.380 0.381 23.836 1.00 74.00 664 ARG A N 1
ATOM 5251 C CA . ARG A 1 664 ? -19.488 0.562 22.387 1.00 74.00 664 ARG A CA 1
ATOM 5252 C C . ARG A 1 664 ? -20.751 -0.093 21.836 1.00 74.00 664 ARG A C 1
ATOM 5254 O O . ARG A 1 664 ? -21.519 0.565 21.144 1.00 74.00 664 ARG A O 1
ATOM 5261 N N . GLU A 1 665 ? -21.011 -1.348 22.189 1.00 72.44 665 GLU A N 1
ATOM 5262 C CA . GLU A 1 665 ? -22.214 -2.079 21.768 1.00 72.44 665 GLU A CA 1
ATOM 5263 C C . GLU A 1 665 ? -23.512 -1.419 22.253 1.00 72.44 665 GLU A C 1
ATOM 5265 O O . GLU A 1 665 ? -24.525 -1.399 21.547 1.00 72.44 665 GLU A O 1
ATOM 5270 N N . SER A 1 666 ? -23.491 -0.865 23.462 1.00 80.38 666 SER A N 1
ATOM 5271 C CA . SER A 1 666 ? -24.606 -0.114 24.029 1.00 80.38 666 SER A CA 1
ATOM 5272 C C . SER A 1 666 ? -24.838 1.219 23.301 1.00 80.38 666 SER A C 1
ATOM 5274 O O . SER A 1 666 ? -25.970 1.536 22.932 1.00 80.38 666 SER A O 1
ATOM 5276 N N . ALA A 1 667 ? -23.765 1.960 23.001 1.00 73.50 667 ALA A N 1
ATOM 5277 C CA . ALA A 1 667 ? -23.815 3.203 22.228 1.00 73.50 667 ALA A CA 1
ATOM 5278 C C . ALA A 1 667 ? -24.343 2.963 20.807 1.00 73.50 667 ALA A C 1
ATOM 5280 O O . ALA A 1 667 ? -25.213 3.691 20.335 1.00 73.50 667 ALA A O 1
ATOM 5281 N N . ILE A 1 668 ? -23.879 1.887 20.164 1.00 66.06 668 ILE A N 1
ATOM 5282 C CA . ILE A 1 668 ? -24.372 1.398 18.872 1.00 66.06 668 ILE A CA 1
ATOM 5283 C C . ILE A 1 668 ? -25.877 1.090 18.925 1.00 66.06 668 ILE A C 1
ATOM 5285 O O . ILE A 1 668 ? -26.605 1.335 17.966 1.00 66.06 668 ILE A O 1
ATOM 5289 N N . SER A 1 669 ? -26.360 0.572 20.054 1.00 69.12 669 SER A N 1
ATOM 5290 C CA . SER A 1 669 ? -27.781 0.274 20.270 1.00 69.12 669 SER A CA 1
ATOM 5291 C C . SER A 1 669 ? -28.614 1.530 20.602 1.00 69.12 669 SER A C 1
ATOM 5293 O O . SER A 1 669 ? -29.801 1.415 20.900 1.00 69.12 669 SER A O 1
ATOM 5295 N N . GLY A 1 670 ? -28.017 2.728 20.537 1.00 69.00 670 GLY A N 1
ATOM 5296 C CA . GLY A 1 670 ? -28.679 4.018 20.741 1.00 69.00 670 GLY A CA 1
ATOM 5297 C C . GLY A 1 670 ? -28.766 4.475 22.199 1.00 69.00 670 GLY A C 1
ATOM 5298 O O . GLY A 1 670 ? -29.548 5.376 22.503 1.00 69.00 670 GLY A O 1
ATOM 5299 N N . TYR A 1 671 ? -28.004 3.872 23.120 1.00 77.00 671 TYR A N 1
ATOM 5300 C CA . TYR A 1 671 ? -28.001 4.294 24.522 1.00 77.00 671 TYR A CA 1
ATOM 5301 C C . TYR A 1 671 ? -27.118 5.532 24.720 1.00 77.00 671 TYR A C 1
ATOM 5303 O O . TYR A 1 671 ? -25.889 5.448 24.759 1.00 77.00 671 TYR A O 1
ATOM 5311 N N . GLU A 1 672 ? -27.757 6.689 24.878 1.00 74.75 672 GLU A N 1
ATOM 5312 C CA . GLU A 1 672 ? -27.118 8.012 24.965 1.00 74.75 672 GLU A CA 1
ATOM 5313 C C . GLU A 1 672 ? -26.006 8.083 26.026 1.00 74.75 672 GLU A C 1
ATOM 5315 O O . GLU A 1 672 ? -24.920 8.604 25.780 1.00 74.75 672 GLU A O 1
ATOM 5320 N N . GLN A 1 673 ? -26.221 7.479 27.198 1.00 75.81 673 GLN A N 1
ATOM 5321 C CA . GLN A 1 673 ? -25.225 7.490 28.275 1.00 75.81 673 GLN A CA 1
ATOM 5322 C C . GLN A 1 673 ? -23.944 6.744 27.888 1.00 75.81 673 GLN A C 1
ATOM 5324 O O . GLN A 1 673 ? -22.865 7.096 28.353 1.00 75.81 673 GLN A O 1
ATOM 5329 N N . SER A 1 674 ? -24.039 5.729 27.025 1.00 78.81 674 SER A N 1
ATOM 5330 C CA . SER A 1 674 ? -22.864 5.003 26.544 1.00 78.81 674 SER A CA 1
ATOM 5331 C C . SER A 1 674 ? -22.040 5.815 25.557 1.00 78.81 674 SER A C 1
ATOM 5333 O O . SER A 1 674 ? -20.829 5.647 25.541 1.00 78.81 674 SER A O 1
ATOM 5335 N N . GLN A 1 675 ? -22.654 6.713 24.780 1.00 68.50 675 GLN A N 1
ATOM 5336 C CA . GLN A 1 675 ? -21.922 7.592 23.862 1.00 68.50 675 GLN A CA 1
ATOM 5337 C C . GLN A 1 675 ? -20.991 8.539 24.630 1.00 68.50 675 GLN A C 1
ATOM 5339 O O . GLN A 1 675 ? -19.822 8.664 24.276 1.00 68.50 675 GLN A O 1
ATOM 5344 N N . ASN A 1 676 ? -21.479 9.116 25.733 1.00 69.94 676 ASN A N 1
ATOM 5345 C CA . ASN A 1 676 ? -20.683 10.000 26.592 1.00 69.94 676 ASN A CA 1
ATOM 5346 C C . ASN A 1 676 ? -19.555 9.254 27.316 1.00 69.94 676 ASN A C 1
ATOM 5348 O O . ASN A 1 676 ? -18.463 9.783 27.473 1.00 69.94 676 ASN A O 1
ATOM 5352 N N . VAL A 1 677 ? -19.815 8.018 27.750 1.00 77.44 677 VAL A N 1
ATOM 5353 C CA . VAL A 1 677 ? -18.832 7.193 28.469 1.00 77.44 677 VAL A CA 1
ATOM 5354 C C . VAL A 1 677 ? -17.758 6.630 27.531 1.00 77.44 677 VAL A C 1
ATOM 5356 O O . VAL A 1 677 ? -16.639 6.360 27.968 1.00 77.44 677 VAL A O 1
ATOM 5359 N N . LEU A 1 678 ? -18.074 6.450 26.243 1.00 74.25 678 LEU A N 1
ATOM 5360 C CA . LEU A 1 678 ? -17.191 5.795 25.279 1.00 74.25 678 LEU A CA 1
ATOM 5361 C C . LEU A 1 678 ? -15.895 6.576 25.020 1.00 74.25 678 LEU A C 1
ATOM 5363 O O . LEU A 1 678 ? -14.836 5.961 24.895 1.00 74.25 678 LEU A O 1
ATOM 5367 N N . SER A 1 679 ? -15.955 7.910 24.957 1.00 69.75 679 SER A N 1
ATOM 5368 C CA . SER A 1 679 ? -14.751 8.744 24.812 1.00 69.75 679 SER A CA 1
ATOM 5369 C C . SER A 1 679 ? -13.842 8.602 26.031 1.00 69.75 679 SER A C 1
ATOM 5371 O O . SER A 1 679 ? -12.632 8.428 25.906 1.00 69.75 679 SER A O 1
ATOM 5373 N N . THR A 1 680 ? -14.430 8.572 27.222 1.00 74.56 680 THR A N 1
ATOM 5374 C CA . THR A 1 680 ? -13.680 8.487 28.467 1.00 74.56 680 THR A CA 1
ATOM 5375 C C . THR A 1 680 ? -13.057 7.114 28.705 1.00 74.56 680 THR A C 1
ATOM 5377 O O . THR A 1 680 ? -11.882 7.011 29.057 1.00 74.56 680 THR A O 1
ATOM 5380 N N . ILE A 1 681 ? -13.818 6.038 28.498 1.00 79.12 681 ILE A N 1
ATOM 5381 C CA . ILE A 1 681 ? -13.298 4.677 28.664 1.00 79.12 681 ILE A CA 1
ATOM 5382 C C . ILE A 1 681 ? -12.211 4.364 27.629 1.00 79.12 681 ILE A C 1
ATOM 5384 O O . ILE A 1 681 ? -11.281 3.623 27.939 1.00 79.12 681 ILE A O 1
ATOM 5388 N N . ARG A 1 682 ? -12.269 4.978 26.436 1.00 73.75 682 ARG A N 1
ATOM 5389 C CA . ARG A 1 682 ? -11.180 4.939 25.451 1.00 73.75 682 ARG A CA 1
ATOM 5390 C C . ARG A 1 682 ? -9.890 5.526 26.021 1.00 73.75 682 ARG A C 1
ATOM 5392 O O . ARG A 1 682 ? -8.865 4.860 25.956 1.00 73.75 682 ARG A O 1
ATOM 5399 N N . ILE A 1 683 ? -9.950 6.720 26.617 1.00 70.81 683 ILE A N 1
ATOM 5400 C CA . ILE A 1 683 ? -8.783 7.378 27.227 1.00 70.81 683 ILE A CA 1
ATOM 5401 C C . ILE A 1 683 ? -8.167 6.486 28.306 1.00 70.81 683 ILE A C 1
ATOM 5403 O O . ILE A 1 683 ? -6.974 6.207 28.250 1.00 70.81 683 ILE A O 1
ATOM 5407 N N . LEU A 1 684 ? -8.983 5.983 29.240 1.00 74.50 684 LEU A N 1
ATOM 5408 C CA . LEU A 1 684 ? -8.504 5.122 30.327 1.00 74.50 684 LEU A CA 1
ATOM 5409 C C . LEU A 1 684 ? -7.860 3.827 29.796 1.00 74.50 684 LEU A C 1
ATOM 5411 O O . LEU A 1 684 ? -6.798 3.417 30.265 1.00 74.50 684 LEU A O 1
ATOM 5415 N N . ARG A 1 685 ? -8.456 3.216 28.767 1.00 74.06 685 ARG A N 1
ATOM 5416 C CA . ARG A 1 685 ? -7.916 2.023 28.097 1.00 74.06 685 ARG A CA 1
ATOM 5417 C C . ARG A 1 685 ? -6.583 2.302 27.396 1.00 74.06 685 ARG A C 1
ATOM 5419 O O . ARG A 1 685 ? -5.644 1.525 27.542 1.00 74.06 685 ARG A O 1
ATOM 5426 N N . GLU A 1 686 ? -6.481 3.399 26.649 1.00 65.38 686 GLU A N 1
ATOM 5427 C CA . GLU A 1 686 ? -5.242 3.791 25.964 1.00 65.38 686 GLU A CA 1
ATOM 5428 C C . GLU A 1 686 ? -4.116 4.123 26.955 1.00 65.38 686 GLU A C 1
ATOM 5430 O O . GLU A 1 686 ? -2.956 3.796 26.690 1.00 65.38 686 GLU A O 1
ATOM 5435 N N . THR A 1 687 ? -4.450 4.724 28.105 1.00 65.81 687 THR A N 1
ATOM 5436 C CA . THR A 1 687 ? -3.480 4.988 29.177 1.00 65.81 687 THR A CA 1
ATOM 5437 C C . THR A 1 687 ? -2.973 3.720 29.861 1.00 65.81 687 THR A C 1
ATOM 5439 O O . THR A 1 687 ? -1.834 3.720 30.309 1.00 65.81 687 THR A O 1
ATOM 5442 N N . GLU A 1 688 ? -3.751 2.633 29.918 1.00 64.38 688 GLU A N 1
ATOM 5443 C CA . GLU A 1 688 ? -3.237 1.338 30.397 1.00 64.38 688 GLU A CA 1
ATOM 5444 C C . GLU A 1 688 ? -2.313 0.680 29.349 1.00 64.38 688 GLU A C 1
ATOM 5446 O O . GLU A 1 688 ? -1.257 0.168 29.705 1.00 64.38 688 GLU A O 1
ATOM 5451 N N . GLN A 1 689 ? -2.651 0.741 28.052 1.00 53.31 689 GLN A N 1
ATOM 5452 C CA . GLN A 1 689 ? -1.924 0.015 26.994 1.00 53.31 689 GLN A CA 1
ATOM 5453 C C . GLN A 1 689 ? -0.582 0.642 26.575 1.00 53.31 689 GLN A C 1
ATOM 5455 O O . GLN A 1 689 ? 0.393 -0.080 26.388 1.00 53.31 689 GLN A O 1
ATOM 5460 N N . LYS A 1 690 ? -0.491 1.971 26.408 1.00 49.03 690 LYS A N 1
ATOM 5461 C CA . LYS A 1 690 ? 0.735 2.624 25.886 1.00 49.03 690 LYS A CA 1
ATOM 5462 C C . LYS A 1 690 ? 1.915 2.635 26.869 1.00 49.03 690 LYS A C 1
ATOM 5464 O O . LYS A 1 690 ? 3.046 2.880 26.449 1.00 49.03 690 LYS A O 1
ATOM 5469 N N . PHE A 1 691 ? 1.674 2.377 28.153 1.00 50.94 691 PHE A N 1
ATOM 5470 C CA . PHE A 1 691 ? 2.672 2.546 29.214 1.00 50.94 691 PHE A CA 1
ATOM 5471 C C . PHE A 1 691 ? 3.119 1.237 29.886 1.00 50.94 691 PHE A C 1
ATOM 5473 O O . PHE A 1 691 ? 4.029 1.275 30.712 1.00 50.94 691 PHE A O 1
ATOM 5480 N N . GLU A 1 692 ? 2.584 0.074 29.484 1.00 44.16 692 GLU A N 1
ATOM 5481 C CA . GLU A 1 692 ? 3.194 -1.231 29.809 1.00 44.16 692 GLU A CA 1
ATOM 5482 C C . GLU A 1 692 ? 4.563 -1.417 29.115 1.00 44.16 692 GLU A C 1
ATOM 5484 O O . GLU A 1 692 ? 5.442 -2.085 29.654 1.00 44.16 692 GLU A O 1
ATOM 5489 N N . ASP A 1 693 ? 4.784 -0.762 27.966 1.00 38.62 693 ASP A N 1
ATOM 5490 C CA . ASP A 1 693 ? 6.007 -0.885 27.153 1.00 38.62 693 ASP A CA 1
ATOM 5491 C C . ASP A 1 693 ? 7.106 0.154 27.477 1.00 38.62 693 ASP A C 1
ATOM 5493 O O . ASP A 1 693 ? 8.196 0.124 26.899 1.00 38.62 693 ASP A O 1
ATOM 5497 N N . THR A 1 694 ? 6.860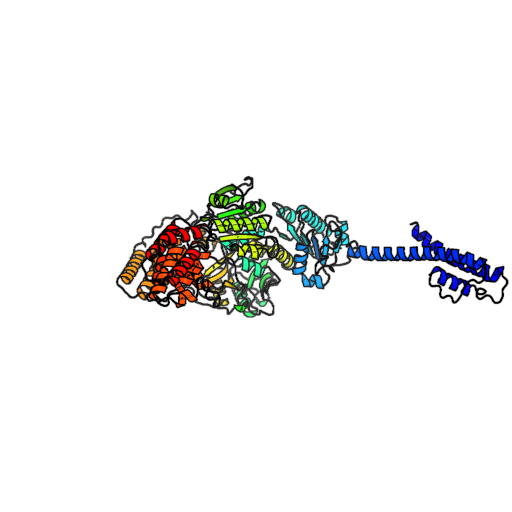 1.089 28.402 1.00 41.53 694 THR A N 1
ATOM 5498 C CA . THR A 1 694 ? 7.793 2.180 28.743 1.00 41.53 694 THR A CA 1
ATOM 5499 C C . THR A 1 694 ? 8.034 2.291 30.251 1.00 41.53 694 THR A C 1
ATOM 5501 O O . THR A 1 694 ? 7.710 3.290 30.882 1.00 41.53 694 THR A O 1
ATOM 5504 N N . GLU A 1 695 ? 8.706 1.295 30.840 1.00 38.06 695 GLU A N 1
ATOM 5505 C CA . GLU A 1 695 ? 9.157 1.346 32.249 1.00 38.06 695 GLU A CA 1
ATOM 5506 C C . GLU A 1 695 ? 10.161 2.490 32.557 1.00 38.06 695 GLU A C 1
ATOM 5508 O O . GLU A 1 695 ? 10.465 2.733 33.723 1.00 38.06 695 GLU A O 1
ATOM 5513 N N . ASP A 1 696 ? 10.658 3.230 31.552 1.00 38.19 696 ASP A N 1
ATOM 5514 C CA . ASP A 1 696 ? 11.821 4.125 31.697 1.00 38.19 696 ASP A CA 1
ATOM 5515 C C . ASP A 1 696 ? 11.609 5.618 31.337 1.00 38.19 696 ASP A C 1
ATOM 5517 O O . ASP A 1 696 ? 12.591 6.357 31.216 1.00 38.19 696 ASP A O 1
ATOM 5521 N N . GLN A 1 697 ? 10.378 6.136 31.199 1.00 40.00 697 GLN A N 1
ATOM 5522 C CA . GLN A 1 697 ? 10.172 7.568 30.890 1.00 40.00 697 GLN A CA 1
ATOM 5523 C C . GLN A 1 697 ? 9.392 8.350 31.965 1.00 40.00 697 GLN A C 1
ATOM 5525 O O . GLN A 1 697 ? 8.181 8.257 32.087 1.00 40.00 697 GLN A O 1
ATOM 5530 N N . ILE A 1 698 ? 10.184 9.113 32.735 1.00 43.06 698 ILE A N 1
ATOM 5531 C CA . ILE A 1 698 ? 9.960 10.393 33.442 1.00 43.06 698 ILE A CA 1
ATOM 5532 C C . ILE A 1 698 ? 8.513 10.680 33.907 1.00 43.06 698 ILE A C 1
ATOM 5534 O O . ILE A 1 698 ? 7.666 10.978 33.073 1.00 43.06 698 ILE A O 1
ATOM 5538 N N . PRO A 1 699 ? 8.231 10.750 35.225 1.00 52.22 699 PRO A N 1
ATOM 5539 C CA . PRO A 1 699 ? 6.949 11.275 35.684 1.00 52.22 699 PRO A CA 1
ATOM 5540 C C . PRO A 1 699 ? 6.804 12.742 35.246 1.00 52.22 699 PRO A C 1
ATOM 5542 O O . PRO A 1 699 ? 7.684 13.557 35.528 1.00 52.22 699 PRO A O 1
ATOM 5545 N N . GLU A 1 700 ? 5.668 13.077 34.626 1.00 66.94 700 GLU A N 1
ATOM 5546 C CA . GLU A 1 700 ? 5.194 14.444 34.307 1.00 66.94 700 GLU A CA 1
ATOM 5547 C C . GLU A 1 700 ? 5.302 15.407 35.515 1.00 66.94 700 GLU A C 1
ATOM 5549 O O . GLU A 1 700 ? 5.347 16.631 35.388 1.00 66.94 700 GLU A O 1
ATOM 5554 N N . PHE A 1 701 ? 5.387 14.847 36.727 1.00 76.62 701 PHE A N 1
ATOM 5555 C CA . PHE A 1 701 ? 5.526 15.566 37.986 1.00 76.62 701 PHE A CA 1
ATOM 5556 C C . PHE A 1 701 ? 6.925 15.450 38.596 1.00 76.62 701 PHE A C 1
ATOM 5558 O O . PHE A 1 701 ? 7.570 14.403 38.587 1.00 76.62 701 PHE A O 1
ATOM 5565 N N . ASN A 1 702 ? 7.365 16.521 39.258 1.00 78.88 702 ASN A N 1
ATOM 5566 C CA . ASN A 1 702 ? 8.669 16.590 39.916 1.00 78.88 702 ASN A CA 1
ATOM 5567 C C . ASN A 1 702 ? 8.865 15.457 40.966 1.00 78.88 702 ASN A C 1
ATOM 5569 O O . ASN A 1 702 ? 8.187 15.462 41.999 1.00 78.88 702 ASN A O 1
ATOM 5573 N N . PRO A 1 703 ? 9.840 14.537 40.801 1.00 78.25 703 PRO A N 1
ATOM 5574 C CA . PRO A 1 703 ? 10.036 13.401 41.711 1.00 78.25 703 PRO A CA 1
ATOM 5575 C C . PRO A 1 703 ? 10.340 13.802 43.159 1.00 78.25 703 PRO A C 1
ATOM 5577 O O . PRO A 1 703 ? 9.942 13.119 44.104 1.00 78.25 703 PRO A O 1
ATOM 5580 N N . GLU A 1 704 ? 11.044 14.919 43.353 1.00 78.19 704 GLU A N 1
ATOM 5581 C CA . GLU A 1 704 ? 11.358 15.436 44.686 1.00 78.19 704 GLU A CA 1
ATOM 5582 C C . GLU A 1 704 ? 10.102 15.976 45.381 1.00 78.19 704 GLU A C 1
ATOM 5584 O O . GLU A 1 704 ? 9.967 15.824 46.591 1.00 78.19 704 GLU A O 1
ATOM 5589 N N . MET A 1 705 ? 9.146 16.531 44.626 1.00 84.06 705 MET A N 1
ATOM 5590 C CA . MET A 1 705 ? 7.836 16.930 45.155 1.00 84.06 705 MET A CA 1
ATOM 5591 C C . MET A 1 705 ? 7.037 15.706 45.625 1.00 84.06 705 MET A C 1
ATOM 5593 O O . MET A 1 705 ? 6.529 15.691 46.745 1.00 84.06 705 MET A O 1
ATOM 5597 N N . LEU A 1 706 ? 6.980 14.648 44.811 1.00 81.56 706 LEU A N 1
ATOM 5598 C CA . LEU A 1 706 ? 6.194 13.445 45.117 1.00 81.56 706 LEU A CA 1
ATOM 5599 C C . LEU A 1 706 ? 6.682 12.708 46.377 1.00 81.56 706 LEU A C 1
ATOM 5601 O O . LEU A 1 706 ? 5.875 12.177 47.149 1.00 81.56 706 LEU A O 1
ATOM 5605 N N . LYS A 1 707 ? 7.999 12.714 46.631 1.00 82.88 707 LYS A N 1
ATOM 5606 C CA . LYS A 1 707 ? 8.603 12.146 47.853 1.00 82.88 707 LYS A CA 1
ATOM 5607 C C . LYS A 1 707 ? 8.190 12.888 49.126 1.00 82.88 707 LYS A C 1
ATOM 5609 O O . LYS A 1 707 ? 8.180 12.279 50.194 1.00 82.88 707 LYS A O 1
ATOM 5614 N N . MET A 1 708 ? 7.853 14.175 49.028 1.00 82.56 708 MET A N 1
ATOM 5615 C CA . MET A 1 708 ? 7.452 15.006 50.169 1.00 82.56 708 MET A CA 1
ATOM 5616 C C . MET A 1 708 ? 5.979 14.819 50.560 1.00 82.56 708 MET A C 1
ATOM 5618 O O . MET A 1 708 ? 5.594 15.220 51.658 1.00 82.56 708 MET A O 1
ATOM 5622 N N . PHE A 1 709 ? 5.154 14.215 49.697 1.00 85.12 709 PHE A N 1
ATOM 5623 C CA . PHE A 1 709 ? 3.732 14.029 49.974 1.00 85.12 709 PHE A CA 1
ATOM 5624 C C . PHE A 1 709 ? 3.448 12.905 50.973 1.00 85.12 709 PHE A C 1
ATOM 5626 O O . PHE A 1 709 ? 3.921 11.773 50.837 1.00 85.12 709 PHE A O 1
ATOM 5633 N N . THR A 1 710 ? 2.554 13.197 51.918 1.00 87.88 710 THR A N 1
ATOM 5634 C CA . THR A 1 710 ? 1.804 12.174 52.662 1.00 87.88 710 THR A CA 1
ATOM 5635 C C . THR A 1 710 ? 0.782 11.475 51.749 1.00 87.88 710 THR A C 1
ATOM 5637 O O . THR A 1 710 ? 0.365 12.072 50.755 1.00 87.88 710 THR A O 1
ATOM 5640 N N . PRO A 1 711 ? 0.298 10.261 52.080 1.00 84.19 711 PRO A N 1
ATOM 5641 C CA . PRO A 1 711 ? -0.725 9.575 51.278 1.00 84.19 711 PRO A CA 1
ATOM 5642 C C . PRO A 1 711 ? -1.972 10.436 51.016 1.00 84.19 711 PRO A C 1
ATOM 5644 O O . PRO A 1 711 ? -2.436 10.533 49.885 1.00 84.19 711 PRO A O 1
ATOM 5647 N N . LYS A 1 712 ? -2.439 11.176 52.034 1.00 87.00 712 LYS A N 1
ATOM 5648 C CA . LYS A 1 712 ? -3.573 12.106 51.903 1.00 87.00 712 LYS A CA 1
ATOM 5649 C C . LYS A 1 712 ? -3.291 13.248 50.916 1.00 87.00 712 LYS A C 1
ATOM 5651 O O . LYS A 1 712 ? -4.178 13.634 50.163 1.00 87.00 712 LYS A O 1
ATOM 5656 N N . GLN A 1 713 ? -2.068 13.784 50.910 1.00 89.00 713 GLN A N 1
ATOM 5657 C CA . GLN A 1 713 ? -1.660 14.838 49.973 1.00 89.00 713 GLN A CA 1
ATOM 5658 C C . GLN A 1 713 ? -1.483 14.307 48.547 1.00 89.00 713 GLN A C 1
ATOM 5660 O O . GLN A 1 713 ? -1.844 15.015 47.615 1.00 89.00 713 GLN A O 1
ATOM 5665 N N . ARG A 1 714 ? -1.003 13.066 48.366 1.00 87.88 714 ARG A N 1
ATOM 5666 C CA . ARG A 1 714 ? -0.943 12.422 47.039 1.00 87.88 714 ARG A CA 1
ATOM 5667 C C . ARG A 1 714 ? -2.329 12.254 46.440 1.00 87.88 714 ARG A C 1
ATOM 5669 O O . ARG A 1 714 ? -2.536 12.662 45.305 1.00 87.88 714 ARG A O 1
ATOM 5676 N N . ARG A 1 715 ? -3.280 11.737 47.227 1.00 87.81 715 ARG A N 1
ATOM 5677 C CA . ARG A 1 715 ? -4.674 11.598 46.792 1.00 87.81 715 ARG A CA 1
ATOM 5678 C C . ARG A 1 715 ? -5.292 12.931 46.403 1.00 87.81 715 ARG A C 1
ATOM 5680 O O . ARG A 1 715 ? -5.934 13.038 45.365 1.00 87.81 715 ARG A O 1
ATOM 5687 N N . TRP A 1 716 ? -5.091 13.948 47.234 1.00 90.75 716 TRP A N 1
ATOM 5688 C CA . TRP A 1 716 ? -5.580 15.287 46.936 1.00 90.75 716 TRP A CA 1
ATOM 5689 C C . TRP A 1 716 ? -4.966 15.841 45.644 1.00 90.75 716 TRP A C 1
ATOM 5691 O O . TRP A 1 716 ? -5.694 16.334 44.791 1.00 90.75 716 TRP A O 1
ATOM 5701 N N . PHE A 1 717 ? -3.650 15.701 45.463 1.00 90.25 717 PHE A N 1
ATOM 5702 C CA . PHE A 1 717 ? -2.963 16.188 44.269 1.00 90.25 717 PHE A CA 1
ATOM 5703 C C . PHE A 1 717 ? -3.437 15.466 43.002 1.00 90.25 717 PHE A C 1
ATOM 5705 O O . PHE A 1 717 ? -3.767 16.135 42.030 1.00 90.25 717 PHE A O 1
ATOM 5712 N N . ALA A 1 718 ? -3.580 14.136 43.040 1.00 87.62 718 ALA A N 1
ATOM 5713 C CA . ALA A 1 718 ? -4.146 13.361 41.935 1.00 87.62 718 ALA A CA 1
ATOM 5714 C C . ALA A 1 718 ? -5.554 13.855 41.553 1.00 87.62 718 ALA A C 1
ATOM 5716 O O . ALA A 1 718 ? -5.828 14.084 40.379 1.00 87.62 718 ALA A O 1
ATOM 5717 N N . ARG A 1 719 ? -6.425 14.120 42.540 1.00 90.44 719 ARG A N 1
ATOM 5718 C CA . ARG A 1 719 ? -7.762 14.695 42.300 1.00 90.44 719 ARG A CA 1
ATOM 5719 C C . ARG A 1 719 ? -7.706 16.086 41.668 1.00 90.44 719 ARG A C 1
ATOM 5721 O O . ARG A 1 719 ? -8.544 16.387 40.830 1.00 90.44 719 ARG A O 1
ATOM 5728 N N . MET A 1 720 ? -6.753 16.934 42.054 1.00 91.56 720 MET A N 1
ATOM 5729 C CA . MET A 1 720 ? -6.615 18.273 41.465 1.00 91.56 720 MET A CA 1
ATOM 5730 C C . MET A 1 720 ? -6.069 18.234 40.041 1.00 91.56 720 MET A C 1
ATOM 5732 O O . MET A 1 720 ? -6.533 19.009 39.215 1.00 91.56 720 MET A O 1
ATOM 5736 N N . VAL A 1 721 ? -5.149 17.315 39.735 1.00 88.69 721 VAL A N 1
ATOM 5737 C CA . VAL A 1 721 ? -4.705 17.076 38.354 1.00 88.69 721 VAL A CA 1
ATOM 5738 C C . VAL A 1 721 ? -5.894 16.666 37.492 1.00 88.69 721 VAL A C 1
ATOM 5740 O O . VAL A 1 721 ? -6.125 17.272 36.457 1.00 88.69 721 VAL A O 1
ATOM 5743 N N . VAL A 1 722 ? -6.695 15.699 37.947 1.00 86.62 722 VAL A N 1
ATOM 5744 C CA . VAL A 1 722 ? -7.897 15.259 37.220 1.00 86.62 722 VAL A CA 1
ATOM 5745 C C . VAL A 1 722 ? -8.918 16.383 37.070 1.00 86.62 722 VAL A C 1
ATOM 5747 O O . VAL A 1 722 ? -9.487 16.550 35.999 1.00 86.62 722 VAL A O 1
ATOM 5750 N N . ALA A 1 723 ? -9.125 17.195 38.109 1.00 88.00 723 ALA A N 1
ATOM 5751 C CA . ALA A 1 723 ? -10.012 18.350 38.021 1.00 88.00 723 ALA A CA 1
ATOM 5752 C C . ALA A 1 723 ? -9.539 19.374 36.980 1.00 88.00 723 ALA A C 1
ATOM 5754 O O . ALA A 1 723 ? -10.390 19.940 36.297 1.00 88.00 723 ALA A O 1
ATOM 5755 N N . MET A 1 724 ? -8.223 19.599 36.878 1.00 87.38 724 MET A N 1
ATOM 5756 C CA . MET A 1 724 ? -7.620 20.483 35.879 1.00 87.38 724 MET A CA 1
ATOM 5757 C C . MET A 1 724 ? -7.769 19.925 34.467 1.00 87.38 724 MET A C 1
ATOM 5759 O O . MET A 1 724 ? -8.301 20.626 33.626 1.00 87.38 724 MET A O 1
ATOM 5763 N N . VAL A 1 725 ? -7.409 18.660 34.245 1.00 83.25 725 VAL A N 1
ATOM 5764 C CA . VAL A 1 725 ? -7.552 18.006 32.931 1.00 83.25 725 VAL A CA 1
ATOM 5765 C C . VAL A 1 725 ? -9.011 17.960 32.466 1.00 83.25 725 VAL A C 1
ATOM 5767 O O . VAL A 1 725 ? -9.295 17.989 31.288 1.00 83.25 725 VAL A O 1
ATOM 5770 N N . GLN A 1 726 ? -9.978 17.874 33.382 1.00 81.25 726 GLN A N 1
ATOM 5771 C CA . GLN A 1 726 ? -11.401 17.880 33.025 1.00 81.25 726 GLN A CA 1
ATOM 5772 C C . GLN A 1 726 ? -12.026 19.285 33.050 1.00 81.25 726 GLN A C 1
ATOM 5774 O O . GLN A 1 726 ? -13.258 19.400 33.088 1.00 81.25 726 GLN A O 1
ATOM 5779 N N . ALA A 1 727 ? -11.231 20.354 33.159 1.00 81.69 727 ALA A N 1
ATOM 5780 C CA . ALA A 1 727 ? -11.742 21.694 33.433 1.00 81.69 727 ALA A CA 1
ATOM 5781 C C . ALA A 1 727 ? -12.638 22.216 32.307 1.00 81.69 727 ALA A C 1
ATOM 5783 O O . ALA A 1 727 ? -13.716 22.740 32.606 1.00 81.69 727 ALA A O 1
ATOM 5784 N N . ASP A 1 728 ? -12.216 22.027 31.064 1.00 71.62 728 ASP A N 1
ATOM 5785 C CA . ASP A 1 728 ? -12.861 22.476 29.829 1.00 71.62 728 ASP A CA 1
ATOM 5786 C C . ASP A 1 728 ? -13.899 21.460 29.283 1.00 71.62 728 ASP A C 1
ATOM 5788 O O . ASP A 1 728 ? -14.719 21.776 28.417 1.00 71.62 728 ASP A O 1
ATOM 5792 N N . GLY A 1 729 ? -13.931 20.252 29.858 1.00 67.44 729 GLY A N 1
ATOM 5793 C CA . GLY A 1 729 ? -14.834 19.165 29.482 1.00 67.44 729 GLY A CA 1
ATOM 5794 C C . GLY A 1 729 ? -14.335 18.303 28.320 1.00 67.44 729 GLY A C 1
ATOM 5795 O O . GLY A 1 729 ? -15.105 17.467 27.833 1.00 67.44 729 GLY A O 1
ATOM 5796 N N . ARG A 1 730 ? -13.085 18.482 27.890 1.00 65.69 730 ARG A N 1
ATOM 5797 C CA . ARG A 1 730 ? -12.366 17.615 26.952 1.00 65.69 730 ARG A CA 1
ATOM 5798 C C . ARG A 1 730 ? -11.128 17.059 27.658 1.00 65.69 730 ARG A C 1
ATOM 5800 O O . ARG A 1 730 ? -10.933 17.314 28.836 1.00 65.69 730 ARG A O 1
ATOM 5807 N N . VAL A 1 731 ? -10.449 16.112 27.022 1.00 67.25 731 VAL A N 1
ATOM 5808 C CA . VAL A 1 731 ? -9.204 15.537 27.548 1.00 67.25 731 VAL A CA 1
ATOM 5809 C C . VAL A 1 731 ? -8.313 15.275 26.349 1.00 67.25 731 VAL A C 1
ATOM 5811 O O . VAL A 1 731 ? -8.466 14.255 25.656 1.00 67.25 731 VAL A O 1
ATOM 5814 N N . ASP A 1 732 ? -7.394 16.195 26.119 1.00 64.94 732 ASP A N 1
ATOM 5815 C CA . ASP A 1 732 ? -6.573 16.205 24.922 1.00 64.94 732 ASP A CA 1
ATOM 5816 C C . ASP A 1 732 ? -5.481 15.136 24.991 1.00 64.94 732 ASP A C 1
ATOM 5818 O O . ASP A 1 732 ? -5.125 14.626 26.063 1.00 64.94 732 ASP A O 1
ATOM 5822 N N . LEU A 1 733 ? -4.900 14.768 23.842 1.00 60.28 733 LEU A N 1
ATOM 5823 C CA . LEU A 1 733 ? -3.850 13.737 23.777 1.00 60.28 733 LEU A CA 1
ATOM 5824 C C . LEU A 1 733 ? -2.683 14.027 24.741 1.00 60.28 733 LEU A C 1
ATOM 5826 O O . LEU A 1 733 ? -2.151 13.103 25.362 1.00 60.28 733 LEU A O 1
ATOM 5830 N N . HIS A 1 734 ? -2.299 15.298 24.873 1.00 66.75 734 HIS A N 1
ATOM 5831 C CA . HIS A 1 734 ? -1.217 15.739 25.754 1.00 66.75 734 HIS A CA 1
ATOM 5832 C C . HIS A 1 734 ? -1.589 15.671 27.242 1.00 66.75 734 HIS A C 1
ATOM 5834 O O . HIS A 1 734 ? -0.723 15.445 28.085 1.00 66.75 734 HIS A O 1
ATOM 5840 N N . GLU A 1 735 ? -2.873 15.775 27.574 1.00 73.81 735 GLU A N 1
ATOM 5841 C CA . GLU A 1 735 ? -3.359 15.712 28.949 1.00 73.81 735 GLU A CA 1
ATOM 5842 C C . GLU A 1 735 ? -3.468 14.275 29.478 1.00 73.81 735 GLU A C 1
ATOM 5844 O O . GLU A 1 735 ? -3.329 14.032 30.682 1.00 73.81 735 GLU A O 1
ATOM 5849 N N . ARG A 1 736 ? -3.632 13.284 28.586 1.00 73.00 736 ARG A N 1
ATOM 5850 C CA . ARG A 1 736 ? -3.737 11.851 28.945 1.00 73.00 736 ARG A CA 1
ATOM 5851 C C . ARG A 1 736 ? -2.545 11.356 29.770 1.00 73.00 736 ARG A C 1
ATOM 5853 O O . ARG A 1 736 ? -2.714 10.518 30.658 1.00 73.00 736 ARG A O 1
ATOM 5860 N N . ALA A 1 737 ? -1.347 11.887 29.523 1.00 70.88 737 ALA A N 1
ATOM 5861 C CA . ALA A 1 737 ? -0.143 11.533 30.276 1.00 70.88 737 ALA A CA 1
ATOM 5862 C C . ALA A 1 737 ? -0.214 11.985 31.748 1.00 70.88 737 ALA A C 1
ATOM 5864 O O . ALA A 1 737 ? 0.216 11.257 32.653 1.00 70.88 737 ALA A O 1
ATOM 5865 N N . PHE A 1 738 ? -0.830 13.141 32.014 1.00 79.38 738 PHE A N 1
ATOM 5866 C CA . PHE A 1 738 ? -1.083 13.626 33.370 1.00 79.38 738 PHE A CA 1
ATOM 5867 C C . PHE A 1 738 ? -2.165 12.811 34.079 1.00 79.38 738 PHE A C 1
ATOM 5869 O O . PHE A 1 738 ? -2.027 12.550 35.275 1.00 79.38 738 PHE A O 1
ATOM 5876 N N . VAL A 1 739 ? -3.192 12.349 33.354 1.00 77.56 739 VAL A N 1
ATOM 5877 C CA . VAL A 1 739 ? -4.214 11.428 33.887 1.00 77.56 739 VAL A CA 1
ATOM 5878 C C . VAL A 1 739 ? -3.574 10.129 34.361 1.00 77.56 739 VAL A C 1
ATOM 5880 O O . VAL A 1 739 ? -3.747 9.733 35.515 1.00 77.56 739 VAL A O 1
ATOM 5883 N N . HIS A 1 740 ? -2.772 9.502 33.503 1.00 74.94 740 HIS A N 1
ATOM 5884 C CA . HIS A 1 740 ? -2.042 8.287 33.845 1.00 74.94 740 HIS A CA 1
ATOM 5885 C C . HIS A 1 740 ? -1.111 8.509 35.047 1.00 74.94 740 HIS A C 1
ATOM 5887 O O . HIS A 1 740 ? -1.150 7.760 36.025 1.00 74.94 740 HIS A O 1
ATOM 5893 N N . SER A 1 741 ? -0.335 9.596 35.023 1.00 77.88 741 SER A N 1
ATOM 5894 C CA . SER A 1 741 ? 0.554 9.956 36.128 1.00 77.88 741 SER A CA 1
ATOM 5895 C C . SER A 1 741 ? -0.217 10.159 37.435 1.00 77.88 741 SER A C 1
ATOM 5897 O O . SER A 1 741 ? 0.250 9.718 38.480 1.00 77.88 741 SER A O 1
ATOM 5899 N N . ALA A 1 742 ? -1.404 10.775 37.402 1.00 83.31 742 ALA A N 1
ATOM 5900 C CA . ALA A 1 742 ? -2.257 10.962 38.574 1.00 83.31 742 ALA A CA 1
ATOM 5901 C C . ALA A 1 742 ? -2.777 9.632 39.140 1.00 83.31 742 ALA A C 1
ATOM 5903 O O . ALA A 1 742 ? -2.771 9.456 40.359 1.00 83.31 742 ALA A O 1
ATOM 5904 N N . ILE A 1 743 ? -3.165 8.686 38.278 1.00 80.19 743 ILE A N 1
ATOM 5905 C CA . ILE A 1 743 ? -3.585 7.336 38.680 1.00 80.19 743 ILE A CA 1
ATOM 5906 C C . ILE A 1 743 ? -2.424 6.596 39.361 1.00 80.19 743 ILE A C 1
ATOM 5908 O O . ILE A 1 743 ? -2.600 6.048 40.448 1.00 80.19 743 ILE A O 1
ATOM 5912 N N . GLN A 1 744 ? -1.214 6.661 38.795 1.00 78.44 744 GLN A N 1
ATOM 5913 C CA . GLN A 1 744 ? -0.020 6.012 39.356 1.00 78.44 744 GLN A CA 1
ATOM 5914 C C . GLN A 1 744 ? 0.428 6.571 40.718 1.00 78.44 744 GLN A C 1
ATOM 5916 O O . GLN A 1 744 ? 1.184 5.917 41.443 1.00 78.44 744 GLN A O 1
ATOM 5921 N N . LEU A 1 745 ? -0.023 7.769 41.111 1.00 81.50 745 LEU A N 1
ATOM 5922 C CA . LEU A 1 745 ? 0.249 8.305 42.452 1.00 81.50 745 LEU A CA 1
ATOM 5923 C C . LEU A 1 745 ? -0.479 7.538 43.559 1.00 81.50 745 LEU A C 1
ATOM 5925 O O . LEU A 1 745 ? -0.093 7.650 44.732 1.00 81.50 745 LEU A O 1
ATOM 5929 N N . LEU A 1 746 ? -1.531 6.804 43.201 1.00 82.69 746 LEU A N 1
ATOM 5930 C CA . LEU A 1 746 ? -2.387 6.060 44.109 1.00 82.69 746 LEU A CA 1
ATOM 5931 C C . LEU A 1 746 ? -1.956 4.591 44.136 1.00 82.69 746 LEU A C 1
ATOM 5933 O O . LEU A 1 746 ? -1.530 4.020 43.140 1.00 82.69 746 LEU A O 1
ATOM 5937 N N . SER A 1 747 ? -2.034 3.972 45.312 1.00 75.06 747 SER A N 1
ATOM 5938 C CA . SER A 1 747 ? -1.698 2.549 45.496 1.00 75.06 747 SER A CA 1
ATOM 5939 C C . SER A 1 747 ? -2.883 1.722 45.991 1.00 75.06 747 SER A C 1
ATOM 5941 O O . SER A 1 747 ? -2.780 0.502 46.089 1.00 75.06 747 SER A O 1
ATOM 5943 N N . ASP A 1 748 ? -3.983 2.385 46.350 1.00 80.44 748 ASP A N 1
ATOM 5944 C CA . ASP A 1 748 ? -5.219 1.754 46.791 1.00 80.44 748 ASP A CA 1
ATOM 5945 C C . ASP A 1 748 ? -6.194 1.671 45.613 1.00 80.44 748 ASP A C 1
ATOM 5947 O O . ASP A 1 748 ? -6.530 2.685 44.999 1.00 80.44 748 ASP A O 1
ATOM 5951 N N . ASN A 1 749 ? -6.659 0.459 45.315 1.00 77.06 749 ASN A N 1
ATOM 5952 C CA . ASN A 1 749 ? -7.575 0.199 44.210 1.00 77.06 749 ASN A CA 1
ATOM 5953 C C . ASN A 1 749 ? -8.920 0.918 44.381 1.00 77.06 749 ASN A C 1
ATOM 5955 O O . ASN A 1 749 ? -9.533 1.271 43.378 1.00 77.06 749 ASN A O 1
ATOM 5959 N N . GLU A 1 750 ? -9.386 1.156 45.615 1.00 78.62 750 GLU A N 1
ATOM 5960 C CA . GLU A 1 750 ? -10.615 1.937 45.819 1.00 78.62 750 GLU A CA 1
ATOM 5961 C C . GLU A 1 750 ? -10.406 3.423 45.503 1.00 78.62 750 GLU A C 1
ATOM 5963 O O . GLU A 1 750 ? -11.312 4.068 44.981 1.00 78.62 750 GLU A O 1
ATOM 5968 N N . GLU A 1 751 ? -9.216 3.968 45.769 1.00 81.00 751 GLU A N 1
ATOM 5969 C CA . GLU A 1 751 ? -8.892 5.365 45.456 1.00 81.00 751 GLU A CA 1
ATOM 5970 C C . GLU A 1 751 ? -8.660 5.578 43.959 1.00 81.00 751 GLU A C 1
ATOM 5972 O O . GLU A 1 751 ? -9.060 6.611 43.426 1.00 81.00 751 GLU A O 1
ATOM 5977 N N . ILE A 1 752 ? -8.049 4.599 43.283 1.00 81.75 752 ILE A N 1
ATOM 5978 C CA . ILE A 1 752 ? -7.922 4.587 41.821 1.00 81.75 752 ILE A CA 1
ATOM 5979 C C . ILE A 1 752 ? -9.311 4.558 41.186 1.00 81.75 752 ILE A C 1
ATOM 5981 O O . ILE A 1 752 ? -9.610 5.405 40.351 1.00 81.75 752 ILE A O 1
ATOM 5985 N N . LEU A 1 753 ? -10.183 3.649 41.632 1.00 81.19 753 LEU A N 1
ATOM 5986 C CA . LEU A 1 753 ? -11.536 3.537 41.091 1.00 81.19 753 LEU A CA 1
ATOM 5987 C C . LEU A 1 753 ? -12.363 4.815 41.319 1.00 81.19 753 LEU A C 1
ATOM 5989 O O . LEU A 1 753 ? -13.065 5.248 40.412 1.00 81.19 753 LEU A O 1
ATOM 5993 N N . ASP A 1 754 ? -12.261 5.439 42.499 1.00 83.88 754 ASP A N 1
ATOM 5994 C CA . ASP A 1 754 ? -12.890 6.739 42.803 1.00 83.88 754 ASP A CA 1
ATOM 5995 C C . ASP A 1 754 ? -12.434 7.819 41.808 1.00 83.88 754 ASP A C 1
ATOM 5997 O O . ASP A 1 754 ? -13.253 8.571 41.287 1.00 83.88 754 ASP A O 1
ATOM 6001 N N . LEU A 1 755 ? -11.136 7.858 41.485 1.00 83.12 755 LEU A N 1
ATOM 6002 C CA . LEU A 1 755 ? -10.568 8.785 40.505 1.00 83.12 755 LEU A CA 1
ATOM 6003 C C . LEU A 1 755 ? -11.076 8.504 39.077 1.00 83.12 755 LEU A C 1
ATOM 6005 O O . LEU A 1 755 ? -11.474 9.425 38.368 1.00 83.12 755 LEU A O 1
ATOM 6009 N N . GLU A 1 756 ? -11.093 7.238 38.662 1.00 82.88 756 GLU A N 1
ATOM 6010 C CA . GLU A 1 756 ? -11.557 6.810 37.337 1.00 82.88 756 GLU A CA 1
ATOM 6011 C C . GLU A 1 756 ? -13.074 7.017 37.147 1.00 82.88 756 GLU A C 1
ATOM 6013 O O . GLU A 1 756 ? -13.532 7.272 36.033 1.00 82.88 756 GLU A O 1
ATOM 6018 N N . GLU A 1 757 ? -13.882 6.960 38.213 1.00 82.81 757 GLU A N 1
ATOM 6019 C CA . GLU A 1 757 ? -15.324 7.242 38.137 1.00 82.81 757 GLU A CA 1
ATOM 6020 C C . GLU A 1 757 ? -15.629 8.716 37.807 1.00 82.81 757 GLU A C 1
ATOM 6022 O O . GLU A 1 757 ? -16.642 8.994 37.157 1.00 82.81 757 GLU A O 1
ATOM 6027 N N . TYR A 1 758 ? -14.764 9.667 38.189 1.00 83.25 758 TYR A N 1
ATOM 6028 C CA . TYR A 1 758 ? -14.899 11.074 37.772 1.00 83.25 758 TYR A CA 1
ATOM 6029 C C . TYR A 1 758 ? -14.787 11.222 36.256 1.00 83.25 758 TYR A C 1
ATOM 6031 O O . TYR A 1 758 ? -15.601 11.911 35.636 1.00 83.25 758 TYR A O 1
ATOM 6039 N N . PHE A 1 759 ? -13.836 10.505 35.658 1.00 75.75 759 PHE A N 1
ATOM 6040 C CA . PHE A 1 759 ? -13.700 10.391 34.213 1.00 75.75 759 PHE A CA 1
ATOM 6041 C C . PHE A 1 759 ? -14.961 9.783 33.609 1.00 75.75 759 PHE A C 1
ATOM 6043 O O . PHE A 1 759 ? -15.624 10.432 32.801 1.00 75.75 759 PHE A O 1
ATOM 6050 N N . LEU A 1 760 ? -15.351 8.588 34.055 1.00 76.19 760 LEU A N 1
ATOM 6051 C CA . LEU A 1 760 ? -16.483 7.857 33.486 1.00 76.19 760 LEU A CA 1
ATOM 6052 C C . LEU A 1 760 ? -17.785 8.672 33.485 1.00 76.19 760 LEU A C 1
ATOM 6054 O O . LEU A 1 760 ? -18.600 8.558 32.576 1.00 76.19 760 LEU A O 1
ATOM 6058 N N . HIS A 1 761 ? -18.006 9.493 34.510 1.00 78.06 761 HIS A N 1
ATOM 6059 C CA . HIS A 1 761 ? -19.225 10.284 34.647 1.00 78.06 761 HIS A CA 1
ATOM 6060 C C . HIS A 1 761 ? -19.115 11.721 34.122 1.00 78.06 761 HIS A C 1
ATOM 6062 O O . HIS A 1 761 ? -20.086 12.468 34.264 1.00 78.06 761 HIS A O 1
ATOM 6068 N N . GLY A 1 762 ? -17.969 12.124 33.562 1.00 70.38 762 GLY A N 1
ATOM 6069 C CA . GLY A 1 762 ? -17.720 13.508 33.146 1.00 70.38 762 GLY A CA 1
ATOM 6070 C C . GLY A 1 762 ? -17.881 14.507 34.299 1.00 70.38 762 GLY A C 1
ATOM 6071 O O . GLY A 1 762 ? -18.400 15.607 34.114 1.00 70.38 762 GLY A O 1
ATOM 6072 N N . LYS A 1 763 ? -17.530 14.100 35.525 1.00 80.19 763 LYS A N 1
ATOM 6073 C CA . LYS A 1 763 ? -17.628 14.928 36.734 1.00 80.19 763 LYS A CA 1
ATOM 6074 C C . LYS A 1 763 ? -16.243 15.371 37.162 1.00 80.19 763 LYS A C 1
ATOM 6076 O O . LYS A 1 763 ? -15.312 14.591 37.086 1.00 80.19 763 LYS A O 1
ATOM 6081 N N . ARG A 1 764 ? -16.141 16.573 37.728 1.00 82.75 764 ARG A N 1
ATOM 6082 C CA . ARG A 1 764 ? -14.889 17.080 38.300 1.00 82.75 764 ARG A CA 1
ATOM 6083 C C . ARG A 1 764 ? -14.806 16.797 39.804 1.00 82.75 764 ARG A C 1
ATOM 6085 O O . ARG A 1 764 ? -15.810 16.991 40.499 1.00 82.75 764 ARG A O 1
ATOM 6092 N N . PRO A 1 765 ? -13.635 16.401 40.328 1.00 85.00 765 PRO A N 1
ATOM 6093 C CA . PRO A 1 765 ? -13.391 16.363 41.764 1.00 85.00 765 PRO A CA 1
ATOM 6094 C C . PRO A 1 765 ? -13.593 17.737 42.416 1.00 85.00 765 PRO A C 1
ATOM 6096 O O . PRO A 1 765 ? -13.141 18.756 41.898 1.00 85.00 765 PRO A O 1
ATOM 6099 N N . GLU A 1 766 ? -14.244 17.776 43.581 1.00 85.06 766 GLU A N 1
ATOM 6100 C CA . GLU A 1 766 ? -14.387 19.022 44.346 1.00 85.06 766 GLU A CA 1
ATOM 6101 C C . GLU A 1 766 ? -13.038 19.514 44.901 1.00 85.06 766 GLU A C 1
ATOM 6103 O O . GLU A 1 766 ? -12.212 18.722 45.369 1.00 85.06 766 GLU A O 1
ATOM 6108 N N . VAL A 1 767 ? -12.831 20.837 44.883 1.00 85.69 767 VAL A N 1
ATOM 6109 C CA . VAL A 1 767 ? -11.638 21.488 45.442 1.00 85.69 767 VAL A CA 1
ATOM 6110 C C . VAL A 1 767 ? -11.750 21.539 46.965 1.00 85.69 767 VAL A C 1
ATOM 6112 O O . VAL A 1 767 ? -12.448 22.377 47.535 1.00 85.69 767 VAL A O 1
ATOM 6115 N N . GLU A 1 768 ? -11.047 20.632 47.637 1.00 83.25 768 GLU A N 1
ATOM 6116 C CA . GLU A 1 768 ? -10.982 20.574 49.100 1.00 83.25 768 GLU A CA 1
ATOM 6117 C C . GLU A 1 768 ? -9.765 21.350 49.639 1.00 83.25 768 GLU A C 1
ATOM 6119 O O . GLU A 1 768 ? -8.691 21.295 49.040 1.00 83.25 768 GLU A O 1
ATOM 6124 N N . PRO A 1 769 ? -9.861 22.041 50.789 1.00 82.44 769 PRO A N 1
ATOM 6125 C CA . PRO A 1 769 ? -8.702 22.685 51.403 1.00 82.44 769 PRO A CA 1
ATOM 6126 C C . PRO A 1 769 ? -7.737 21.650 52.008 1.00 82.44 769 PRO A C 1
ATOM 6128 O O . PRO A 1 769 ? -8.154 20.711 52.693 1.00 82.44 769 PRO A O 1
ATOM 6131 N N . ILE A 1 770 ? -6.429 21.849 51.813 1.00 88.06 770 ILE A N 1
ATOM 6132 C CA . ILE A 1 770 ? -5.373 20.993 52.375 1.00 88.06 770 ILE A CA 1
ATOM 6133 C C . ILE A 1 770 ? -4.187 21.818 52.889 1.00 88.06 770 ILE A C 1
ATOM 6135 O O . ILE A 1 770 ? -3.816 22.842 52.319 1.00 88.06 770 ILE A O 1
ATOM 6139 N N . GLU A 1 771 ? -3.560 21.362 53.975 1.00 84.50 771 GLU A N 1
ATOM 6140 C CA . GLU A 1 771 ? -2.356 21.999 54.512 1.00 84.50 771 GLU A CA 1
ATOM 6141 C C . GLU A 1 771 ? -1.098 21.514 53.769 1.00 84.50 771 GLU A C 1
ATOM 6143 O O . GLU A 1 771 ? -0.750 20.327 53.795 1.00 84.50 771 GLU A O 1
ATOM 6148 N N . LEU A 1 772 ? -0.393 22.454 53.129 1.00 85.94 772 LEU A N 1
ATOM 6149 C CA . LEU A 1 772 ? 0.908 22.253 52.480 1.00 85.94 772 LEU A CA 1
ATOM 6150 C C . LEU A 1 772 ? 1.939 23.246 53.034 1.00 85.94 772 LEU A C 1
ATOM 6152 O O . LEU A 1 772 ? 1.608 24.393 53.356 1.00 85.94 772 LEU A O 1
ATOM 6156 N N . SER A 1 773 ? 3.207 22.826 53.104 1.00 85.38 773 SER A N 1
ATOM 6157 C CA . SER A 1 773 ? 4.314 23.755 53.354 1.00 85.38 773 SER A CA 1
ATOM 6158 C C . SER A 1 773 ? 4.432 24.753 52.198 1.00 85.38 773 SER A C 1
ATOM 6160 O O . SER A 1 773 ? 4.023 24.459 51.076 1.00 85.38 773 SER A O 1
ATOM 6162 N N . LYS A 1 774 ? 5.007 25.935 52.454 1.00 82.50 774 LYS A N 1
ATOM 6163 C CA . LYS A 1 774 ? 5.139 26.980 51.426 1.00 82.50 774 LYS A CA 1
ATOM 6164 C C . LYS A 1 774 ? 5.868 26.474 50.171 1.00 82.50 774 LYS A C 1
ATOM 6166 O O . LYS A 1 774 ? 5.378 26.657 49.071 1.00 82.50 774 LYS A O 1
ATOM 6171 N N . GLU A 1 775 ? 6.978 25.759 50.354 1.00 83.81 775 GLU A N 1
ATOM 6172 C CA . GLU A 1 775 ? 7.755 25.191 49.244 1.00 83.81 775 GLU A CA 1
ATOM 6173 C C . GLU A 1 775 ? 6.967 24.153 48.430 1.00 83.81 775 GLU A C 1
ATOM 6175 O O . GLU A 1 775 ? 7.067 24.111 47.207 1.00 83.81 775 GLU A O 1
ATOM 6180 N N . LEU A 1 776 ? 6.168 23.317 49.098 1.00 85.56 776 LEU A N 1
ATOM 6181 C CA . LEU A 1 776 ? 5.364 22.292 48.436 1.00 85.56 776 LEU A CA 1
ATOM 6182 C C . LEU A 1 776 ? 4.190 22.912 47.670 1.00 85.56 776 LEU A C 1
ATOM 6184 O O . LEU A 1 776 ? 3.851 22.447 46.587 1.00 85.56 776 LEU A O 1
ATOM 6188 N N . ARG A 1 777 ? 3.611 23.986 48.215 1.00 88.06 777 ARG A N 1
ATOM 6189 C CA . ARG A 1 777 ? 2.542 24.760 47.583 1.00 88.06 777 ARG A CA 1
ATOM 6190 C C . ARG A 1 777 ? 2.990 25.360 46.252 1.00 88.06 777 ARG A C 1
ATOM 6192 O O . ARG A 1 777 ? 2.296 25.179 45.261 1.00 88.06 777 ARG A O 1
ATOM 6199 N N . ASP A 1 778 ? 4.157 26.002 46.222 1.00 84.94 778 ASP A N 1
ATOM 6200 C CA . ASP A 1 778 ? 4.680 26.639 45.007 1.00 84.94 778 ASP A CA 1
ATOM 6201 C C . ASP A 1 778 ? 4.932 25.599 43.896 1.00 84.94 778 ASP A C 1
ATOM 6203 O O . ASP A 1 778 ? 4.563 25.814 42.744 1.00 84.94 778 ASP A O 1
ATOM 6207 N N . ARG A 1 779 ? 5.479 24.422 44.245 1.00 87.12 779 ARG A N 1
ATOM 6208 C CA . ARG A 1 779 ? 5.712 23.318 43.289 1.00 87.12 779 ARG A CA 1
ATOM 6209 C C . ARG A 1 779 ? 4.419 22.681 42.772 1.00 87.12 779 ARG A C 1
ATOM 6211 O O . ARG A 1 779 ? 4.351 22.319 41.600 1.00 87.12 779 ARG A O 1
ATOM 6218 N N . VAL A 1 780 ? 3.409 22.539 43.634 1.00 88.75 780 VAL A N 1
ATOM 6219 C CA . VAL A 1 780 ? 2.077 22.047 43.246 1.00 88.75 780 VAL A CA 1
ATOM 6220 C C . VAL A 1 780 ? 1.427 23.004 42.258 1.00 88.75 780 VAL A C 1
ATOM 6222 O O . VAL A 1 780 ? 0.918 22.557 41.238 1.00 88.75 780 VAL A O 1
ATOM 6225 N N . MET A 1 781 ? 1.482 24.308 42.532 1.00 88.69 781 MET A N 1
ATOM 6226 C CA . MET A 1 781 ? 0.880 25.312 41.659 1.00 88.69 781 MET A CA 1
ATOM 6227 C C . MET A 1 781 ? 1.574 25.401 40.298 1.00 88.69 781 MET A C 1
ATOM 6229 O O . MET A 1 781 ? 0.880 25.486 39.294 1.00 88.69 781 MET A O 1
ATOM 6233 N N . ASP A 1 782 ? 2.908 25.318 40.240 1.00 86.62 782 ASP A N 1
ATOM 6234 C CA . ASP A 1 782 ? 3.632 25.253 38.958 1.00 86.62 782 ASP A CA 1
ATOM 6235 C C . ASP A 1 782 ? 3.300 23.968 38.182 1.00 86.62 782 ASP A C 1
ATOM 6237 O O . ASP A 1 782 ? 3.108 24.011 36.972 1.00 86.62 782 ASP A O 1
ATOM 6241 N N . SER A 1 783 ? 3.141 22.835 38.878 1.00 87.81 783 SER A N 1
ATOM 6242 C CA . SER A 1 783 ? 2.737 21.576 38.237 1.00 87.81 783 SER A CA 1
ATOM 6243 C C . SER A 1 783 ? 1.318 21.655 37.668 1.00 87.81 783 SER A C 1
ATOM 6245 O O . SER A 1 783 ? 1.108 21.251 36.533 1.00 87.81 783 SER A O 1
ATOM 6247 N N . LEU A 1 784 ? 0.353 22.200 38.417 1.00 88.75 784 LEU A N 1
ATOM 6248 C CA . LEU A 1 784 ? -1.022 22.375 37.930 1.00 88.75 784 LEU A CA 1
ATOM 6249 C C . LEU A 1 784 ? -1.112 23.422 36.813 1.00 88.75 784 LEU A C 1
ATOM 6251 O O . LEU A 1 784 ? -1.922 23.264 35.911 1.00 88.75 784 LEU A O 1
ATOM 6255 N N . LEU A 1 785 ? -0.263 24.453 36.838 1.00 87.25 785 LEU A N 1
ATOM 6256 C CA . LEU A 1 785 ? -0.146 25.406 35.736 1.00 87.25 785 LEU A CA 1
ATOM 6257 C C . LEU A 1 785 ? 0.423 24.745 34.475 1.00 87.25 785 LEU A C 1
ATOM 6259 O O . LEU A 1 785 ? -0.035 25.052 33.383 1.00 87.25 785 LEU A O 1
ATOM 6263 N N . ASN A 1 786 ? 1.402 23.842 34.605 1.00 85.38 786 ASN A N 1
ATOM 6264 C CA . ASN A 1 786 ? 1.910 23.069 33.465 1.00 85.38 786 ASN A CA 1
ATOM 6265 C C . ASN A 1 786 ? 0.813 22.195 32.850 1.00 85.38 786 ASN A C 1
ATOM 6267 O O . ASN A 1 786 ? 0.721 22.147 31.632 1.00 85.38 786 ASN A O 1
ATOM 6271 N N . VAL A 1 787 ? -0.018 21.555 33.683 1.00 85.00 787 VAL A N 1
ATOM 6272 C CA . VAL A 1 787 ? -1.190 20.798 33.212 1.00 85.00 787 VAL A CA 1
ATOM 6273 C C . VAL A 1 787 ? -2.121 21.721 32.420 1.00 85.00 787 VAL A C 1
ATOM 6275 O O . VAL A 1 787 ? -2.387 21.437 31.266 1.00 85.00 787 VAL A O 1
ATOM 6278 N N . ALA A 1 788 ? -2.500 22.869 32.990 1.00 83.44 788 ALA A N 1
ATOM 6279 C CA . ALA A 1 788 ? -3.436 23.829 32.385 1.00 83.44 788 ALA A CA 1
ATOM 6280 C C . ALA A 1 788 ? -2.937 24.553 31.118 1.00 83.44 788 ALA A C 1
ATOM 6282 O O . ALA A 1 788 ? -3.619 25.410 30.581 1.00 83.44 788 ALA A O 1
ATOM 6283 N N . THR A 1 789 ? -1.669 24.386 30.741 1.00 81.25 789 THR A N 1
ATOM 6284 C CA . THR A 1 789 ? -1.060 25.148 29.631 1.00 81.25 789 THR A CA 1
ATOM 6285 C C . THR A 1 789 ? -0.488 24.231 28.557 1.00 81.25 789 THR A C 1
ATOM 6287 O O . THR A 1 789 ? 0.147 24.706 27.613 1.00 81.25 789 THR A O 1
ATOM 6290 N N . ILE A 1 790 ? -0.666 22.914 28.698 1.00 75.56 790 ILE A N 1
ATOM 6291 C CA . ILE A 1 790 ? -0.001 21.926 27.848 1.00 75.56 790 ILE A CA 1
ATOM 6292 C C . ILE A 1 790 ? -0.524 21.947 26.408 1.00 75.56 790 ILE A C 1
ATOM 6294 O O . ILE A 1 790 ? 0.256 21.817 25.462 1.00 75.56 790 ILE A O 1
ATOM 6298 N N . ASP A 1 791 ? -1.822 22.172 26.251 1.00 63.81 791 ASP A N 1
ATOM 6299 C CA . ASP A 1 791 ? -2.566 22.291 24.996 1.00 63.81 791 ASP A CA 1
ATOM 6300 C C . ASP A 1 791 ? -2.415 23.681 24.335 1.00 63.81 791 ASP A C 1
ATOM 6302 O O . ASP A 1 791 ? -2.820 23.894 23.192 1.00 63.81 791 ASP A O 1
ATOM 6306 N N . ARG A 1 792 ? -1.757 24.627 25.025 1.00 63.75 792 ARG A N 1
ATOM 6307 C CA . ARG A 1 792 ? -1.641 26.052 24.658 1.00 63.75 792 ARG A CA 1
ATOM 6308 C C . ARG A 1 792 ? -2.993 26.764 24.554 1.00 63.75 792 ARG A C 1
ATOM 6310 O O . ARG A 1 792 ? -3.096 27.765 23.835 1.00 63.75 792 ARG A O 1
ATOM 6317 N N . HIS A 1 793 ? -4.008 26.276 25.261 1.00 66.75 793 HIS A N 1
ATOM 6318 C CA . HIS A 1 793 ? -5.360 26.814 25.245 1.00 66.75 793 HIS A CA 1
ATOM 6319 C C . HIS A 1 793 ? -5.853 27.208 26.642 1.00 66.75 793 HIS A C 1
ATOM 6321 O O . HIS A 1 793 ? -7.013 26.993 26.952 1.00 66.75 793 HIS A O 1
ATOM 6327 N N . PHE A 1 794 ? -5.007 27.889 27.432 1.00 79.56 794 PHE A N 1
ATOM 6328 C CA . PHE A 1 794 ? -5.332 28.301 28.805 1.00 79.56 794 PHE A CA 1
ATOM 6329 C C . PHE A 1 794 ? -6.606 29.162 28.889 1.00 79.56 794 PHE A C 1
ATOM 6331 O O . PHE A 1 794 ? -6.576 30.384 28.679 1.00 79.56 794 PHE A O 1
ATOM 6338 N N . ASP A 1 795 ? -7.739 28.523 29.172 1.00 79.50 795 ASP A N 1
ATOM 6339 C CA . ASP A 1 795 ? -9.063 29.105 28.982 1.00 79.50 795 ASP A CA 1
ATOM 6340 C C . ASP A 1 795 ? -9.603 29.777 30.259 1.00 79.50 795 ASP A C 1
ATOM 6342 O O . ASP A 1 795 ? -8.989 29.794 31.334 1.00 79.50 795 ASP A O 1
ATOM 6346 N N . GLN A 1 796 ? -10.784 30.397 30.158 1.00 83.12 796 GLN A N 1
ATOM 6347 C CA . GLN A 1 796 ? -11.395 31.056 31.314 1.00 83.12 796 GLN A CA 1
ATOM 6348 C C . GLN A 1 796 ? -11.772 30.054 32.424 1.00 83.12 796 GLN A C 1
ATOM 6350 O O . GLN A 1 796 ? -11.722 30.400 33.608 1.00 83.12 796 GLN A O 1
ATOM 6355 N N . THR A 1 797 ? -12.143 28.830 32.062 1.00 83.75 797 THR A N 1
ATOM 6356 C CA . THR A 1 797 ? -12.584 27.776 32.978 1.00 83.75 797 THR A CA 1
ATOM 6357 C C . THR A 1 797 ? -11.418 27.246 33.810 1.00 83.75 797 THR A C 1
ATOM 6359 O O . THR A 1 797 ? -11.529 27.129 35.035 1.00 83.75 797 THR A O 1
ATOM 6362 N N . GLU A 1 798 ? -10.281 26.998 33.172 1.00 86.00 798 GLU A N 1
ATOM 6363 C CA . GLU A 1 798 ? -9.016 26.614 33.788 1.00 86.00 798 GLU A CA 1
ATOM 6364 C C . GLU A 1 798 ? -8.456 27.735 34.655 1.00 86.00 798 GLU A C 1
ATOM 6366 O O . GLU A 1 798 ? -8.053 27.490 35.794 1.00 86.00 798 GLU A O 1
ATOM 6371 N N . CYS A 1 799 ? -8.510 28.986 34.180 1.00 86.44 799 CYS A N 1
ATOM 6372 C CA . CYS A 1 799 ? -8.147 30.159 34.973 1.00 86.44 799 CYS A CA 1
ATOM 6373 C C . CYS A 1 799 ? -8.951 30.228 36.280 1.00 86.44 799 CYS A C 1
ATOM 6375 O O . CYS A 1 799 ? -8.397 30.466 37.359 1.00 86.44 799 CYS A O 1
ATOM 6377 N N . GLU A 1 800 ? -10.271 30.047 36.198 1.00 87.69 800 GLU A N 1
ATOM 6378 C CA . GLU A 1 800 ? -11.161 30.072 37.359 1.00 87.69 800 GLU A CA 1
ATOM 6379 C C . GLU A 1 800 ? -10.889 28.899 38.309 1.00 87.69 800 GLU A C 1
ATOM 6381 O O . GLU A 1 800 ? -10.839 29.096 39.528 1.00 87.69 800 GLU A O 1
ATOM 6386 N N . LEU A 1 801 ? -10.655 27.697 37.781 1.00 88.75 801 LEU A N 1
ATOM 6387 C CA . LEU A 1 801 ? -10.351 26.521 38.590 1.00 88.75 801 LEU A CA 1
ATOM 6388 C C . LEU A 1 801 ? -8.991 26.639 39.290 1.00 88.75 801 LEU A C 1
ATOM 6390 O O . LEU A 1 801 ? -8.908 26.433 40.503 1.00 88.75 801 LEU A O 1
ATOM 6394 N N . LEU A 1 802 ? -7.948 27.048 38.569 1.00 89.88 802 LEU A N 1
ATOM 6395 C CA . LEU A 1 802 ? -6.606 27.238 39.112 1.00 89.88 802 LEU A CA 1
ATOM 6396 C C . LEU A 1 802 ? -6.591 28.339 40.182 1.00 89.88 802 LEU A C 1
ATOM 6398 O O . LEU A 1 802 ? -5.970 28.173 41.236 1.00 89.88 802 LEU A O 1
ATOM 6402 N N . ARG A 1 803 ? -7.356 29.423 39.973 1.00 89.81 803 ARG A N 1
ATOM 6403 C CA . ARG A 1 803 ? -7.608 30.461 40.989 1.00 89.81 803 ARG A CA 1
ATOM 6404 C C . ARG A 1 803 ? -8.267 29.868 42.237 1.00 89.81 803 ARG A C 1
ATOM 6406 O O . ARG A 1 803 ? -7.809 30.139 43.348 1.00 89.81 803 ARG A O 1
ATOM 6413 N N . ASN A 1 804 ? -9.304 29.045 42.078 1.00 89.31 804 ASN A N 1
ATOM 6414 C CA . ASN A 1 804 ? -10.003 28.409 43.199 1.00 89.31 804 ASN A CA 1
ATOM 6415 C C . ASN A 1 804 ? -9.085 27.469 43.999 1.00 89.31 804 ASN A C 1
ATOM 6417 O O . ASN A 1 804 ? -9.093 27.514 45.231 1.00 89.31 804 ASN A O 1
ATOM 6421 N N . ILE A 1 805 ? -8.253 26.672 43.322 1.00 90.00 805 ILE A N 1
ATOM 6422 C CA . ILE A 1 805 ? -7.265 25.792 43.965 1.00 90.00 805 ILE A CA 1
ATOM 6423 C C . ILE A 1 805 ? -6.230 26.620 44.736 1.00 90.00 805 ILE A C 1
ATOM 6425 O O . ILE A 1 805 ? -5.950 26.334 45.903 1.00 90.00 805 ILE A O 1
ATOM 6429 N N . ALA A 1 806 ? -5.702 27.688 44.133 1.00 88.44 806 ALA A N 1
ATOM 6430 C CA . ALA A 1 806 ? -4.706 28.544 44.772 1.00 88.44 806 ALA A CA 1
ATOM 6431 C C . ALA A 1 806 ? -5.246 29.221 46.046 1.00 88.44 806 ALA A C 1
ATOM 6433 O O . ALA A 1 806 ? -4.562 29.264 47.075 1.00 88.44 806 ALA A O 1
ATOM 6434 N N . LEU A 1 807 ? -6.495 29.699 46.012 1.00 86.88 807 LEU A N 1
ATOM 6435 C CA . LEU A 1 807 ? -7.171 30.265 47.182 1.00 86.88 807 LEU A CA 1
ATOM 6436 C C . LEU A 1 807 ? -7.424 29.204 48.264 1.00 86.88 807 LEU A C 1
ATOM 6438 O O . LEU A 1 807 ? -7.195 29.476 49.444 1.00 86.88 807 LEU A O 1
ATOM 6442 N N . ALA A 1 808 ? -7.820 27.983 47.886 1.00 86.25 808 ALA A N 1
ATOM 6443 C CA . ALA A 1 808 ? -8.017 26.869 48.820 1.00 86.25 808 ALA A CA 1
ATOM 6444 C C . ALA A 1 808 ? -6.716 26.433 49.523 1.00 86.25 808 ALA A C 1
ATOM 6446 O O . ALA A 1 808 ? -6.752 25.968 50.663 1.00 86.25 808 ALA A O 1
ATOM 6447 N N . LEU A 1 809 ? -5.562 26.638 48.878 1.00 87.00 809 LEU A N 1
ATOM 6448 C CA . LEU A 1 809 ? -4.229 26.433 49.456 1.00 87.00 809 LEU A CA 1
ATOM 6449 C C . LEU A 1 809 ? -3.730 27.620 50.303 1.00 87.00 809 LEU A C 1
ATOM 6451 O O . LEU A 1 809 ? -2.659 27.539 50.914 1.00 87.00 809 LEU A O 1
ATOM 6455 N N . GLY A 1 810 ? -4.486 28.719 50.366 1.00 83.44 810 GLY A N 1
ATOM 6456 C CA . GLY A 1 810 ? -4.156 29.913 51.141 1.00 83.44 810 GLY A CA 1
ATOM 6457 C C . GLY A 1 810 ? -3.083 30.796 50.501 1.00 83.44 810 GLY A C 1
ATOM 6458 O O . GLY A 1 810 ? -2.271 31.376 51.230 1.00 83.44 810 GLY A O 1
ATOM 6459 N N . CYS A 1 811 ? -3.018 30.850 49.167 1.00 85.50 811 CYS A N 1
ATOM 6460 C CA . CYS A 1 811 ? -2.271 31.881 48.440 1.00 85.50 811 CYS A CA 1
ATOM 6461 C C . CYS A 1 811 ? -2.983 33.240 48.546 1.00 85.50 811 CYS A C 1
ATOM 6463 O O . CYS A 1 811 ? -4.208 33.307 48.629 1.00 85.50 811 CYS A O 1
ATOM 6465 N N . ASP A 1 812 ? -2.218 34.327 48.557 1.00 86.31 812 ASP A N 1
ATOM 6466 C CA . ASP A 1 812 ? -2.744 35.689 48.486 1.00 86.31 812 ASP A CA 1
ATOM 6467 C C . ASP A 1 812 ? -3.123 36.065 47.047 1.00 86.31 812 ASP A C 1
ATOM 6469 O O . ASP A 1 812 ? -2.506 35.589 46.094 1.00 86.31 812 ASP A O 1
ATOM 6473 N N . GLU A 1 813 ? -4.114 36.948 46.882 1.00 84.38 813 GLU A N 1
ATOM 6474 C CA . GLU A 1 813 ? -4.637 37.345 45.561 1.00 84.38 813 GLU A CA 1
ATOM 6475 C C . GLU A 1 813 ? -3.543 37.837 44.601 1.00 84.38 813 GLU A C 1
ATOM 6477 O O . GLU A 1 813 ? -3.602 37.556 43.408 1.00 84.38 813 GLU A O 1
ATOM 6482 N N . GLN A 1 814 ? -2.506 38.509 45.113 1.00 84.06 814 GLN A N 1
ATOM 6483 C CA . GLN A 1 814 ? -1.410 39.014 44.286 1.00 84.06 814 GLN A CA 1
ATOM 6484 C C . GLN A 1 814 ? -0.575 37.884 43.660 1.00 84.06 814 GLN A C 1
ATOM 6486 O O . GLN A 1 814 ? -0.196 37.981 42.494 1.00 84.06 814 GLN A O 1
ATOM 6491 N N . THR A 1 815 ? -0.312 36.811 44.410 1.00 82.75 815 THR A N 1
ATOM 6492 C CA . THR A 1 815 ? 0.395 35.624 43.902 1.00 82.75 815 THR A CA 1
ATOM 6493 C C . THR A 1 815 ? -0.461 34.859 42.892 1.00 82.75 815 THR A C 1
ATOM 6495 O O . THR A 1 815 ? 0.064 34.344 41.909 1.00 82.75 815 THR A O 1
ATOM 6498 N N . VAL A 1 816 ? -1.782 34.810 43.097 1.00 86.06 816 VAL A N 1
ATOM 6499 C CA . VAL A 1 816 ? -2.703 34.153 42.157 1.00 86.06 816 VAL A CA 1
ATOM 6500 C C . VAL A 1 816 ? -2.752 34.891 40.819 1.00 86.06 816 VAL A C 1
ATOM 6502 O O . VAL A 1 816 ? -2.627 34.254 39.780 1.00 86.06 816 VAL A O 1
ATOM 6505 N N . GLU A 1 817 ? -2.856 36.221 40.826 1.00 86.31 817 GLU A N 1
ATOM 6506 C CA . GLU A 1 817 ? -2.844 37.014 39.588 1.00 86.31 817 GLU A CA 1
ATOM 6507 C C . GLU A 1 817 ? -1.520 36.875 38.820 1.00 86.31 817 GLU A C 1
ATOM 6509 O O . GLU A 1 817 ? -1.537 36.713 37.603 1.00 86.31 817 GLU A O 1
ATOM 6514 N N . GLN A 1 818 ? -0.374 36.836 39.513 1.00 86.31 818 GLN A N 1
ATOM 6515 C CA . GLN A 1 818 ? 0.921 36.571 38.868 1.00 86.31 818 GLN A CA 1
ATOM 6516 C C . GLN A 1 818 ? 0.981 35.187 38.213 1.00 86.31 818 GLN A C 1
ATOM 6518 O O . GLN A 1 818 ? 1.539 35.040 37.130 1.00 86.31 818 GLN A O 1
ATOM 6523 N N . LEU A 1 819 ? 0.411 34.170 38.860 1.00 85.88 819 LEU A N 1
ATOM 6524 C CA . LEU A 1 819 ? 0.371 32.810 38.329 1.00 85.88 819 LEU A CA 1
ATOM 6525 C C . LEU A 1 819 ? -0.496 32.718 37.064 1.00 85.88 819 LEU A C 1
ATOM 6527 O O . LEU A 1 819 ? -0.090 32.091 36.088 1.00 85.88 819 LEU A O 1
ATOM 6531 N N . LEU A 1 820 ? -1.650 33.390 37.058 1.00 86.62 820 LEU A N 1
ATOM 6532 C CA . LEU A 1 820 ? -2.528 33.465 35.888 1.00 86.62 820 LEU A CA 1
ATOM 6533 C C . LEU A 1 820 ? -1.897 34.272 34.746 1.00 86.62 820 LEU A C 1
ATOM 6535 O O . LEU A 1 820 ? -2.058 33.910 33.583 1.00 86.62 820 LEU A O 1
ATOM 6539 N N . GLU A 1 821 ? -1.154 35.339 35.048 1.00 85.56 821 GLU A N 1
ATOM 6540 C CA . GLU A 1 821 ? -0.408 36.104 34.041 1.00 85.56 821 GLU A CA 1
ATOM 6541 C C . GLU A 1 821 ? 0.667 35.236 33.372 1.00 85.56 821 GLU A C 1
ATOM 6543 O O . GLU A 1 821 ? 0.784 35.249 32.150 1.00 85.56 821 GLU A O 1
ATOM 6548 N N . ILE A 1 822 ? 1.390 34.416 34.148 1.00 83.94 822 ILE A N 1
ATOM 6549 C CA . ILE A 1 822 ? 2.347 33.442 33.602 1.00 83.94 822 ILE A CA 1
ATOM 6550 C C . ILE A 1 822 ? 1.630 32.432 32.700 1.00 83.94 822 ILE A C 1
ATOM 6552 O O . ILE A 1 822 ? 2.116 32.181 31.599 1.00 83.94 822 ILE A O 1
ATOM 6556 N N . GLY A 1 823 ? 0.484 31.895 33.127 1.00 79.94 823 GLY A N 1
ATOM 6557 C CA . GLY A 1 823 ? -0.318 30.972 32.317 1.00 79.94 823 GLY A CA 1
ATOM 6558 C C . GLY A 1 823 ? -0.714 31.552 30.965 1.00 79.94 823 GLY A C 1
ATOM 6559 O O . GLY A 1 823 ? -0.423 30.950 29.947 1.00 79.94 823 GLY A O 1
ATOM 6560 N N . ASN A 1 824 ? -1.240 32.779 30.940 1.00 80.69 824 ASN A N 1
ATOM 6561 C CA . ASN A 1 824 ? -1.622 33.473 29.701 1.00 80.69 824 ASN A CA 1
ATOM 6562 C C . ASN A 1 824 ? -0.441 33.793 28.760 1.00 80.69 824 ASN A C 1
ATOM 6564 O O . ASN A 1 824 ? -0.656 34.197 27.617 1.00 80.69 824 ASN A O 1
ATOM 6568 N N . THR A 1 825 ? 0.801 33.710 29.248 1.00 77.62 825 THR A N 1
ATOM 6569 C CA . THR A 1 825 ? 2.008 33.937 28.434 1.00 77.62 825 THR A CA 1
ATOM 6570 C C . THR A 1 825 ? 2.675 32.658 27.940 1.00 77.62 825 THR A C 1
ATOM 6572 O O . THR A 1 825 ? 3.513 32.748 27.038 1.00 77.62 825 THR A O 1
ATOM 6575 N N . ARG A 1 826 ? 2.365 31.515 28.558 1.00 72.25 826 ARG A N 1
ATOM 6576 C CA . ARG A 1 826 ? 2.799 30.191 28.106 1.00 72.25 826 ARG A CA 1
ATOM 6577 C C . ARG A 1 826 ? 1.903 29.733 26.966 1.00 72.25 826 ARG A C 1
ATOM 6579 O O . ARG A 1 826 ? 2.475 29.112 26.041 1.00 72.25 826 ARG A O 1
#

Foldseek 3Di:
DVLVVCLVPVVVVLLVCQLVVLLCQQPVVVVDPPGPSVDSVSSSVCLVCLLCVNCPVPDDRPDPVSVVSSVVSNVSSVVNNVSVVVVVVVVVVVVVLCQQQQVAADDDAQAEEEEEQDLVLVVLLCVLVVVSLVVLRYEYEHCDRGQSNCVHPSSPRHYHHDQLLDLVRCVSDVLLRYAEYEFEYPALVSRLSNLLSSCVSNVLNHAYAYEDEDPPSVVSCVVSNHPYYDYLLLAVLLVLVCCVFFNCLNVLLLQALPPVHFKYKAKAFDDPVQQFHFPLVCQLVCLVPFVKGWAFKDDPQDTPGLDARRHGDHRRIITTIIHGPPVQGQFDDLVSFDAGFSPDDFDLAAAEEEQEQDPSNVQSNQVQVLQALPQGAYEYEYCDDDPDDHDPSYHYHYDNDQLQALVSCVVSVLLRHREYEEEYPALVSSLSNLLSSCLNNLLNHAYEYEDADPPSVVSSVVSNHRYYDYSCSNSSSQSSSCSNHRNSVVVSSQQSHNHLATKHKHKFAFAQPDDKDFPSVVQSVCCNPQVKGFQWKQQQQRRTIGSSHGRRDIDHHRIITIIIDRPVSPDCPNGGQDDSSVVSVVVDPPPPPPPPPPPVPQLVVLLVVLVVCVVVVHQNVVSLVSLVVSVVVPDLSSLQVNLVCLCLCPNHRNDLPSSLSSLVSSVSSVNPLSSLLNLLSSLVVVLVRPPVPPPDDDQLADPVLLVPDDLVRLLLLLLLLLLLCLQVPDHRPQSSSSNSSSLVSDDDSVSSSVSSVCSSNSHHDDQAADEDDPVSLVRSLVSSLCSCCVSVCNDPRSLVSSLVNCVSNPHDPVVSVVSVVVSPVD

Secondary structure (DSSP, 8-state):
-HHHHHHHHHHHHHHHHHHHHHHIIIIITT--TT-GGGSHHHHHHHHHHHHTT---SSS---SHHHHHHHHHHHHHHHHHHHHHHHHHHHHHHHHHHHHHTT-SPP--SSPEEEEES-HHHHHHHHHHTHHHHHTT-EEEEES-SS-TTTTSTTTTSEEEES-TTSHHHHHHTTGGG-SEEEEE-SSHHHHHHHHHHHHHHHTT-SEEEEE--SSSHHHHHHHTT-SEEE-HHHHHHHHHHHHHHSTTHHHHHHHHH-TTSSEEEEEEEPPGGGTT-BHHHHHHHHHHHH--EEEEEEETTEEEES--TTPBP-TT-EEEEEEE-TTSTT-B-GGGPEEPS--SPPPSS-EEEEE-S-HHHHHHHHHHHTTTT----EEEEESSPP-SPPPTT--EEEEES-TT-HHHHHHTTGGGEEEEEE--SSHHHHHHHHHHHHHHHTT-SEEEEEE-STT-HHHHHHHT-SEEEETTTTHHHHHHHHTTSTTHHHHHHHHT---TTSEEEEEEEBPTTPPPEEHHHHHHHHHHHT--EEEEEE-TTT-EEESSB-TTPEEPTTPEEEEEEEGGG---TTTB---HHHHHHHT-GGG------S-TTHHHHHHHHHHHHHHTT--HHHHHHHHHHHHHHT-HHHHHHHHHHHHHTSSS---HHHHHHHHHHHHHTT-HHHHHHHHHHHHHHHHHHTTSS-TTS--SS-HHHHHH--HHHHHHHHHHHHHHHTSSS---TTTHHHHHHHHHT---HHHHHHHHHHHHTT-PPP-------HHHHHHHHHHHHHHTTTTS---HHHHHHHHHHHHHTT--HHHHHHHHHHHHH-

pLDDT: mean 82.23, std 13.18, range [22.66, 97.56]